Protein AF-A0A239I8X4-F1 (afdb_monomer_lite)

Foldseek 3Di:
DDDDDDDDDDDDAPDDAPDADPFKDKDKDFAQAQLQLLQQQCFDPLNVVQQQLQFDAAPDDDDLTLAAQDWGWTFGQQVHDTWIWIWGFNHDDRSFWTWIWIATPQRKIKIWIWGWDDDPRGIMIMTMMAIDHGCLVDPCVVVRRVVNNVSNNSSNVSNNVDDSVDHPPRLPPPPDQPDFDFFDQQPPPRDTHGQLFKWWQFKFKDFDPDLPLVVAAFLVRQLVRQVRRDVDLVLLQAWQEEEEEAFQLDGAQFSRVVSCVVSNHDHSFYEYEPNFFLQRVQQRVQVVSVCSNVSNTFKYKYKYWHQQLNSVVCVVVVHDRPHDYDDPPRHGRYYDDDDDDQADPQCVQFVVRDLVFLLQQLLQLVCLVVVHDLVRSLVVQVVLLVLLLVLLLPAPLWPASDDDPPDQQFDFKPPGTLLQAFAQNTTMMMMIMMGGSNSCVVSVRDLLLIKGWQEKEKAFADSHCQFFQGSLEDLGLLLRLCVSCVSQVHQLVQADAAAQARRGSSSQNRNCVSNVHDSPDDHRNQSYRSTRNDSRSCPQSSRVNSVSVVQSVVQSHKYKYKTTTRNSTIIMITIMHSDRGPDGYHYYYSHLVGDGQTAAEDEADDDFAWSGKMWGADPVNHTDWIWTWGADQQRYIYTHIHHCVVVPVDPSHDPDDHHGGDDQQWDWDDDFQEIEIEREDVVLLSAAWQSQLVVLLSNQVSLQPDPRHAEYEYAYPDQHRYQYHRVVRVVVVTANADPPQGHSNALNPHHLHAYEYQGGAEQEQNSLSVRLSGPAYFYEQAHWHARLQVVVVGFSPSCLLVSLCVQFDPVVSCCRRVVRGIDGPNVCVVRVSHVYYDHHPCSVVVRVVVRVVSSPDDRLQNSLVVVLVVCVVVDDPVCSVVVNCVSVVVQVPDPPDDPPPD

Organism: NCBI:txid52697

Secondary structure (DSSP, 8-state):
----PPPP-----SS--S---SEEEEEEEEESS-HHHHHHHHH-TTTHHHH-TTB---SSPPPS---TT-EEEEEEEETTEEEEEEEEEEEEETTTEEEEEEE-GGG-EEEEEEEEEEETTEEEEEEEEEEESGGGGTTTHHHHHHHHHHHHHHHHHHHHH---SSPPPPPPP-PPPP-PPPPEEPTTT--EE-TT-EEEEEEEEEE-----GGG--HHHHHHHHHHHH-S-HHHHHT-SEEEEE--SSS--S-HHHHHHHHTT---SEEEEE-SS-TTHHHHHHHHHHHHHHTTS-SEEEEEEEEEHHHHHHHHHTTPPP-PPP--TT---SEEES----S--HHHHHHTTTSHHHHHHHHHHHHHHHHT--HHHHHHHHHHHHHHHHHHHHH-TT-SSSS--TTS---EEETTEEGGGS-----EEEEEEEEEEHHHHHHTT--GGG-EEEEEEEEEE--SSGGGBS-TT--HHHHHHHHHHHHHHT--GGG--EEE---SSHHHHHHHHHHHT--TTS---SS-IIIII---GGGHHHHHHHHHHHHHHHSTT-EEEEEEEETTTTEEEEEEEESSPPSS---EEE-STT----B--EE-S-S--EEEEEEEEE-TTS-EEEEEEEEE-TTSPEEEEEE-SHHHHHS----SSPPPPPPPPSEEEEEETTEEEEEE--GGGTT-B-HHHHHHHHHHHHHHHH-TT--EEEEEESSS-SB--B-HHHHTTT---EETTTEETTTTTS--SS-EEEEE-SEEETHHHHHHHTSSEEEEETT-EEE-GGGGGT---TTTHHHHHHHHS-HHHHHHHHHH---EEHHHHHHTTS-SEEESTT-HHHHHHHHHHHHHTS-HHHHHHHHHHHHHGGG--HHHHHHHHHHHHHHHHTSTT--TT--

Structure (mmCIF, N/CA/C/O backbone):
data_AF-A0A239I8X4-F1
#
_entry.id   AF-A0A239I8X4-F1
#
loop_
_atom_site.group_PDB
_atom_site.id
_atom_site.type_symbol
_atom_site.label_atom_id
_atom_site.label_alt_id
_atom_site.label_comp_id
_atom_site.label_asym_id
_atom_site.label_entity_id
_atom_site.label_seq_id
_atom_site.pdbx_PDB_ins_code
_atom_site.Cartn_x
_atom_site.Cartn_y
_atom_site.Cartn_z
_atom_site.occupancy
_atom_site.B_iso_or_equiv
_atom_site.auth_seq_id
_atom_site.auth_comp_id
_atom_site.auth_asym_id
_atom_site.auth_atom_id
_atom_site.pdbx_PDB_model_num
ATOM 1 N N . MET A 1 1 ? 47.712 35.169 33.754 1.00 36.88 1 MET A N 1
ATOM 2 C CA . MET A 1 1 ? 46.282 35.274 34.117 1.00 36.88 1 MET A CA 1
ATOM 3 C C . MET A 1 1 ? 45.672 33.875 34.007 1.00 36.88 1 MET A C 1
ATOM 5 O O . MET A 1 1 ? 45.453 33.398 32.904 1.00 36.88 1 MET A O 1
ATOM 9 N N . ARG A 1 2 ? 45.576 33.139 35.128 1.00 31.39 2 ARG A N 1
ATOM 10 C CA . ARG A 1 2 ? 45.087 31.746 35.162 1.00 31.39 2 ARG A CA 1
ATOM 11 C C . ARG A 1 2 ? 43.559 31.742 35.037 1.00 31.39 2 ARG A C 1
ATOM 13 O O . ARG A 1 2 ? 42.885 32.312 35.891 1.00 31.39 2 ARG A O 1
ATOM 20 N N . LEU A 1 3 ? 43.032 31.095 33.998 1.00 34.75 3 LEU A N 1
ATOM 21 C CA . LEU A 1 3 ? 41.609 30.775 33.864 1.00 34.75 3 LEU A CA 1
ATOM 22 C C . LEU A 1 3 ? 41.190 29.867 35.029 1.00 34.75 3 LEU A C 1
ATOM 24 O O . LEU A 1 3 ? 41.725 28.772 35.207 1.00 34.75 3 LEU A O 1
ATOM 28 N N . ARG A 1 4 ? 40.259 30.359 35.852 1.00 32.59 4 ARG A N 1
ATOM 29 C CA . ARG A 1 4 ? 39.633 29.612 36.947 1.00 32.59 4 ARG A CA 1
ATOM 30 C C . ARG A 1 4 ? 38.915 28.389 36.366 1.00 32.59 4 ARG A C 1
ATOM 32 O O . ARG A 1 4 ? 37.924 28.543 35.658 1.00 32.59 4 ARG A O 1
ATOM 39 N N . ARG A 1 5 ? 39.384 27.181 36.701 1.00 35.56 5 ARG A N 1
ATOM 40 C CA . ARG A 1 5 ? 38.568 25.962 36.607 1.00 35.56 5 ARG A CA 1
ATOM 41 C C . ARG A 1 5 ? 37.337 26.172 37.494 1.00 35.56 5 ARG A C 1
ATOM 43 O O . ARG A 1 5 ? 37.489 26.374 38.697 1.00 35.56 5 ARG A O 1
ATOM 50 N N . ARG A 1 6 ? 36.134 26.161 36.910 1.00 31.39 6 ARG A N 1
ATOM 51 C CA . ARG A 1 6 ? 34.896 25.979 37.680 1.00 31.39 6 ARG A CA 1
ATOM 52 C C . ARG A 1 6 ? 34.998 24.618 38.372 1.00 31.39 6 ARG A C 1
ATOM 54 O O . ARG A 1 6 ? 35.249 23.618 37.705 1.00 31.39 6 ARG A O 1
ATOM 61 N N . ALA A 1 7 ? 34.872 24.615 39.696 1.00 34.22 7 ALA A N 1
ATOM 62 C CA . ALA A 1 7 ? 34.811 23.401 40.493 1.00 34.22 7 ALA A CA 1
ATOM 63 C C . ALA A 1 7 ? 33.602 22.567 40.048 1.00 34.22 7 ALA A C 1
ATOM 65 O O . ALA A 1 7 ? 32.478 23.069 40.015 1.00 34.22 7 ALA A O 1
ATOM 66 N N . VAL A 1 8 ? 33.855 21.313 39.679 1.00 35.38 8 VAL A N 1
ATOM 67 C CA . VAL A 1 8 ? 32.827 20.273 39.608 1.00 35.38 8 VAL A CA 1
ATOM 68 C C . VAL A 1 8 ? 32.351 20.054 41.049 1.00 35.38 8 VAL A C 1
ATOM 70 O O . VAL A 1 8 ? 33.210 19.901 41.918 1.00 35.38 8 VAL A O 1
ATOM 73 N N . PRO A 1 9 ? 31.043 20.075 41.354 1.00 38.00 9 PRO A N 1
ATOM 74 C CA . PRO A 1 9 ? 30.581 19.698 42.681 1.00 38.00 9 PRO A CA 1
ATOM 75 C C . PRO A 1 9 ? 30.923 18.221 42.911 1.00 38.00 9 PRO A C 1
ATOM 77 O O . PRO A 1 9 ? 30.371 17.341 42.252 1.00 38.00 9 PRO A O 1
ATOM 80 N N . GLU A 1 10 ? 31.861 17.948 43.819 1.00 48.16 10 GLU A N 1
ATOM 81 C CA . GLU A 1 10 ? 32.067 16.614 44.374 1.00 48.16 10 GLU A CA 1
ATOM 82 C C . GLU A 1 10 ? 30.883 16.291 45.285 1.00 48.16 10 GLU A C 1
ATOM 84 O O . GLU A 1 10 ? 30.788 16.740 46.426 1.00 48.16 10 GLU A O 1
ATOM 89 N N . THR A 1 11 ? 29.936 15.516 44.773 1.00 48.41 11 THR A N 1
ATOM 90 C CA . THR A 1 11 ? 29.044 14.724 45.619 1.00 48.41 11 THR A CA 1
ATOM 91 C C . THR A 1 11 ? 28.791 13.398 44.896 1.00 48.41 11 THR A C 1
ATOM 93 O O . THR A 1 11 ? 28.206 13.410 43.810 1.00 48.41 11 THR A O 1
ATOM 96 N N . PRO A 1 12 ? 29.286 12.253 45.405 1.00 47.28 12 PRO A N 1
ATOM 97 C CA . PRO A 1 12 ? 29.032 10.954 44.781 1.00 47.28 12 PRO A CA 1
ATOM 98 C C . PRO A 1 12 ? 27.548 10.556 44.950 1.00 47.28 12 PRO A C 1
ATOM 100 O O . PRO A 1 12 ? 26.948 10.907 45.967 1.00 47.28 12 PRO A O 1
ATOM 103 N N . PRO A 1 13 ? 26.922 9.820 44.007 1.00 51.38 13 PRO A N 1
ATOM 104 C CA . PRO A 1 13 ? 25.632 9.184 44.260 1.00 51.38 13 PRO A CA 1
ATOM 105 C C . PRO A 1 13 ? 25.791 8.017 45.233 1.00 51.38 13 PRO A C 1
ATOM 107 O O . PRO A 1 13 ? 26.811 7.334 45.239 1.00 51.38 13 PRO A O 1
ATOM 110 N N . ALA A 1 14 ? 24.744 7.749 46.012 1.00 60.62 14 ALA A N 1
ATOM 111 C CA . ALA A 1 14 ? 24.716 6.654 46.982 1.00 60.62 14 ALA A CA 1
ATOM 112 C C . ALA A 1 14 ? 24.390 5.272 46.373 1.00 60.62 14 ALA A C 1
ATOM 114 O O . ALA A 1 14 ? 24.113 4.343 47.127 1.00 60.62 14 ALA A O 1
ATOM 115 N N . VAL A 1 15 ? 24.357 5.136 45.041 1.00 72.44 15 VAL A N 1
ATOM 116 C CA . VAL A 1 15 ? 24.076 3.859 44.369 1.00 72.44 15 VAL A CA 1
ATOM 117 C C . VAL A 1 15 ? 25.017 3.700 43.176 1.00 72.44 15 VAL A C 1
ATOM 119 O O . VAL A 1 15 ? 24.949 4.475 42.222 1.00 72.44 15 VAL A O 1
ATOM 122 N N . GLU A 1 16 ? 25.929 2.735 43.263 1.00 76.00 16 GLU A N 1
ATOM 123 C CA . GLU A 1 16 ? 26.866 2.413 42.184 1.00 76.00 16 GLU A CA 1
ATOM 124 C C . GLU A 1 16 ? 26.183 1.582 41.085 1.00 76.00 16 GLU A C 1
ATOM 126 O O . GLU A 1 16 ? 25.252 0.828 41.382 1.00 76.00 16 GLU A O 1
ATOM 131 N N . PRO A 1 17 ? 26.614 1.711 39.815 1.00 75.31 17 PRO A N 1
ATOM 132 C CA . PRO A 1 17 ? 26.112 0.868 38.736 1.00 75.31 17 PRO A CA 1
ATOM 133 C C . PRO A 1 17 ? 26.468 -0.611 38.973 1.00 75.31 17 PRO A C 1
ATOM 135 O O . PRO A 1 17 ? 27.510 -0.902 39.565 1.00 75.31 17 PRO A O 1
ATOM 138 N N . PRO A 1 18 ? 25.655 -1.552 38.462 1.00 75.06 18 PRO A N 1
ATOM 139 C CA . PRO A 1 18 ? 25.815 -2.983 38.726 1.00 75.06 18 PRO A CA 1
ATOM 140 C C . PRO A 1 18 ? 27.095 -3.568 38.111 1.00 75.06 18 PRO A C 1
ATOM 142 O O . PRO A 1 18 ? 27.622 -4.559 38.612 1.00 75.06 18 PRO A O 1
ATOM 145 N N . ARG A 1 19 ? 27.623 -2.945 37.049 1.00 82.75 19 ARG A N 1
ATOM 146 C CA . ARG A 1 19 ? 28.919 -3.274 36.441 1.00 82.75 19 ARG A CA 1
ATOM 147 C C . ARG A 1 19 ? 29.526 -2.068 35.723 1.00 82.75 19 ARG A C 1
ATOM 149 O O . ARG A 1 19 ? 28.829 -1.111 35.386 1.00 82.75 19 ARG A O 1
ATOM 156 N N . ARG A 1 20 ? 30.833 -2.123 35.449 1.00 81.06 20 ARG A N 1
ATOM 157 C CA . ARG A 1 20 ? 31.542 -1.158 34.591 1.00 81.06 20 ARG A CA 1
ATOM 158 C C . ARG A 1 20 ? 31.850 -1.802 33.246 1.00 81.06 20 ARG A C 1
ATOM 160 O O . ARG A 1 20 ? 32.462 -2.860 33.218 1.00 81.06 20 ARG A O 1
ATOM 167 N N . LEU A 1 21 ? 31.458 -1.126 32.174 1.00 83.44 21 LEU A N 1
ATOM 168 C CA . LEU A 1 21 ? 31.696 -1.549 30.794 1.00 83.44 21 LEU A CA 1
ATOM 169 C C . LEU A 1 21 ? 33.053 -1.050 30.278 1.00 83.44 21 LEU A C 1
ATOM 171 O O . LEU A 1 21 ? 33.570 -0.046 30.775 1.00 83.44 21 LEU A O 1
ATOM 175 N N . GLY A 1 22 ? 33.606 -1.714 29.259 1.00 79.94 22 GLY A N 1
ATOM 176 C CA . GLY A 1 22 ? 34.962 -1.501 28.738 1.00 79.94 22 GLY A CA 1
ATOM 177 C C . GLY A 1 22 ? 35.289 -0.076 28.268 1.00 79.94 22 GLY A C 1
ATOM 178 O O . GLY A 1 22 ? 36.440 0.362 28.360 1.00 79.94 22 GLY A O 1
ATOM 179 N N . ARG A 1 23 ? 34.295 0.694 27.803 1.00 84.81 23 ARG A N 1
ATOM 180 C CA . ARG A 1 23 ? 34.439 2.113 27.414 1.00 84.81 23 ARG A CA 1
ATOM 181 C C . ARG A 1 23 ? 33.514 3.009 28.244 1.00 84.81 23 ARG A C 1
ATOM 183 O O . ARG A 1 23 ? 32.501 3.469 27.716 1.00 84.81 23 ARG A O 1
ATOM 190 N N . PRO A 1 24 ? 33.826 3.258 29.526 1.00 89.31 24 PRO A N 1
ATOM 191 C CA . PRO A 1 24 ? 32.886 3.905 30.421 1.00 89.31 24 PRO A CA 1
ATOM 192 C C . PRO A 1 24 ? 32.775 5.412 30.160 1.00 89.31 24 PRO A C 1
ATOM 194 O O . PRO A 1 24 ? 33.752 6.075 29.803 1.00 89.31 24 PRO A O 1
ATOM 197 N N . TRP A 1 25 ? 31.598 5.967 30.423 1.00 87.94 25 TRP A N 1
ATOM 198 C CA . TRP A 1 25 ? 31.351 7.402 30.518 1.00 87.94 25 TRP A CA 1
ATOM 199 C C . TRP A 1 25 ? 30.563 7.720 31.787 1.00 87.94 25 TRP A C 1
ATOM 201 O O . TRP A 1 25 ? 29.798 6.903 32.298 1.00 87.94 25 TRP A O 1
ATOM 211 N N . THR A 1 26 ? 30.734 8.949 32.262 1.00 90.38 26 THR A N 1
ATOM 212 C CA . THR A 1 26 ? 29.982 9.507 33.383 1.00 90.38 26 THR A CA 1
ATOM 213 C C . THR A 1 26 ? 29.632 10.947 33.048 1.00 90.38 26 THR A C 1
ATOM 215 O O . THR A 1 26 ? 30.512 11.755 32.749 1.00 90.38 26 THR A O 1
ATOM 218 N N . LEU A 1 27 ? 28.346 11.270 33.108 1.00 91.69 27 LEU A N 1
ATOM 219 C CA . LEU A 1 27 ? 27.800 12.600 32.869 1.00 91.69 27 LEU A CA 1
ATOM 220 C C . LEU A 1 27 ? 26.839 12.958 34.004 1.00 91.69 27 LEU A C 1
ATOM 222 O O . LEU A 1 27 ? 26.194 12.079 34.574 1.00 91.69 27 LEU A O 1
ATOM 226 N N . SER A 1 28 ? 26.714 14.240 34.336 1.00 91.62 28 SER A N 1
ATOM 227 C CA . SER A 1 28 ? 25.738 14.691 35.328 1.00 91.62 28 SER A CA 1
ATOM 228 C C . SER A 1 28 ? 25.203 16.086 35.030 1.00 91.62 28 SER A C 1
ATOM 230 O O . SER A 1 28 ? 25.853 16.893 34.365 1.00 91.62 28 SER A O 1
ATOM 232 N N . THR A 1 29 ? 23.998 16.360 35.523 1.00 91.69 29 THR A N 1
ATOM 233 C CA . THR A 1 29 ? 23.361 17.680 35.494 1.00 91.69 29 THR A CA 1
ATOM 234 C C . THR A 1 29 ? 22.507 17.885 36.744 1.00 91.69 29 THR A C 1
ATOM 236 O O . THR A 1 29 ? 22.159 16.922 37.428 1.00 91.69 29 THR A O 1
ATOM 239 N N . SER A 1 30 ? 22.148 19.132 37.039 1.00 89.94 30 SER A N 1
ATOM 240 C CA . SER A 1 30 ? 21.204 19.465 38.110 1.00 89.94 30 SER A CA 1
ATOM 241 C C . SER A 1 30 ? 19.855 19.837 37.508 1.00 89.94 30 SER A C 1
ATOM 243 O O . SER A 1 30 ? 19.788 20.678 36.614 1.00 89.94 30 SER A O 1
ATOM 245 N N . VAL A 1 31 ? 18.785 19.240 38.026 1.00 90.12 31 VAL A N 1
ATOM 246 C CA . VAL A 1 31 ? 17.402 19.477 37.602 1.00 90.12 31 VAL A CA 1
ATOM 247 C C . VAL A 1 31 ? 16.628 20.066 38.777 1.00 90.12 31 VAL A C 1
ATOM 249 O O . VAL A 1 31 ? 16.666 19.521 39.879 1.00 90.12 31 VAL A O 1
ATOM 252 N N . ALA A 1 32 ? 15.917 21.173 38.566 1.00 90.25 32 ALA A N 1
ATOM 253 C CA . ALA A 1 32 ? 15.154 21.868 39.606 1.00 90.25 32 ALA A CA 1
ATOM 254 C C . ALA A 1 32 ? 13.804 21.177 39.907 1.00 90.25 32 ALA A C 1
ATOM 256 O O . ALA A 1 32 ? 12.749 21.801 39.845 1.00 90.25 32 ALA A O 1
ATOM 257 N N . ALA A 1 33 ? 13.828 19.874 40.209 1.00 88.25 33 ALA A N 1
ATOM 258 C CA . ALA A 1 33 ? 12.648 19.086 40.559 1.00 88.25 33 ALA A CA 1
ATOM 259 C C . ALA A 1 33 ? 12.977 17.989 41.600 1.00 88.25 33 ALA A C 1
ATOM 261 O O . ALA A 1 33 ? 14.142 17.588 41.715 1.00 88.25 33 ALA A O 1
ATOM 262 N N . PRO A 1 34 ? 11.980 17.496 42.366 1.00 89.38 34 PRO A N 1
ATOM 263 C CA . PRO A 1 34 ? 12.153 16.363 43.281 1.00 89.38 34 PRO A CA 1
ATOM 264 C C . PRO A 1 34 ? 12.555 15.072 42.555 1.00 89.38 34 PRO A C 1
ATOM 266 O O . PRO A 1 34 ? 12.131 14.833 41.418 1.00 89.38 34 PRO A O 1
ATOM 269 N N . ALA A 1 35 ? 13.336 14.223 43.224 1.00 87.50 35 ALA A N 1
ATOM 270 C CA . ALA A 1 35 ? 13.881 13.000 42.639 1.00 87.50 35 ALA A CA 1
ATOM 271 C C . ALA A 1 35 ? 12.785 12.010 42.216 1.00 87.50 35 ALA A C 1
ATOM 273 O O . ALA A 1 35 ? 12.931 11.334 41.204 1.00 87.50 35 ALA A O 1
ATOM 274 N N . GLU A 1 36 ? 11.654 11.977 42.919 1.00 86.50 36 GLU A N 1
ATOM 275 C CA . GLU A 1 36 ? 10.501 11.132 42.606 1.00 86.50 36 GLU A CA 1
ATOM 276 C C . GLU A 1 36 ? 9.893 11.492 41.244 1.00 86.50 36 GLU A C 1
ATOM 278 O O . GLU A 1 36 ? 9.610 10.607 40.436 1.00 86.50 36 GLU A O 1
ATOM 283 N N . ARG A 1 37 ? 9.738 12.795 40.958 1.00 86.00 37 ARG A N 1
ATOM 284 C CA . ARG A 1 37 ? 9.177 13.262 39.677 1.00 86.00 37 ARG A CA 1
ATOM 285 C C . ARG A 1 37 ? 10.117 12.973 38.525 1.00 86.00 37 ARG A C 1
ATOM 287 O O . ARG A 1 37 ? 9.683 12.509 37.477 1.00 86.00 37 ARG A O 1
ATOM 294 N N . ILE A 1 38 ? 11.404 13.232 38.738 1.00 88.38 38 ILE A N 1
ATOM 295 C CA . ILE A 1 38 ? 12.432 12.963 37.737 1.00 88.38 38 ILE A CA 1
ATOM 296 C C . ILE A 1 38 ? 12.502 11.460 37.473 1.00 88.38 38 ILE A C 1
ATOM 298 O O . ILE A 1 38 ? 12.502 11.048 36.322 1.00 88.38 38 ILE A O 1
ATOM 302 N N . HIS A 1 39 ? 12.472 10.625 38.511 1.00 89.56 39 HIS A N 1
ATOM 303 C CA . HIS A 1 39 ? 12.453 9.175 38.354 1.00 89.56 39 HIS A CA 1
ATOM 304 C C . HIS A 1 39 ? 11.240 8.695 37.550 1.00 89.56 39 HIS A C 1
ATOM 306 O O . HIS A 1 39 ? 11.409 7.923 36.610 1.00 89.56 39 HIS A O 1
ATOM 312 N N . ALA A 1 40 ? 10.030 9.164 37.873 1.00 84.38 40 ALA A N 1
ATOM 313 C CA . ALA A 1 40 ? 8.817 8.814 37.132 1.00 84.38 40 ALA A CA 1
ATOM 314 C C . ALA A 1 40 ? 8.900 9.241 35.656 1.00 84.38 40 ALA A C 1
ATOM 316 O O . ALA A 1 40 ? 8.570 8.462 34.770 1.00 84.38 40 ALA A O 1
ATOM 317 N N . PHE A 1 41 ? 9.413 10.441 35.383 1.00 86.19 41 PHE A N 1
ATOM 318 C CA . PHE A 1 41 ? 9.609 10.955 34.027 1.00 86.19 41 PHE A CA 1
ATOM 319 C C . PHE A 1 41 ? 10.670 10.175 33.229 1.00 86.19 41 PHE A C 1
ATOM 321 O O . PHE A 1 41 ? 10.504 9.919 32.041 1.00 86.19 41 PHE A O 1
ATOM 328 N N . LEU A 1 42 ? 11.767 9.770 33.869 1.00 86.94 42 LEU A N 1
ATOM 329 C CA . LEU A 1 42 ? 12.848 9.028 33.215 1.00 86.94 42 LEU A CA 1
ATOM 330 C C . LEU A 1 42 ? 12.501 7.559 32.957 1.00 86.94 42 LEU A C 1
ATOM 332 O O . LEU A 1 42 ? 13.067 6.954 32.050 1.00 86.94 42 LEU A O 1
ATOM 336 N N . THR A 1 43 ? 11.610 6.988 33.769 1.00 85.00 43 THR A N 1
ATOM 337 C CA . THR A 1 43 ? 11.214 5.574 33.690 1.00 85.00 43 THR A CA 1
ATOM 338 C C . THR A 1 43 ? 9.892 5.342 32.963 1.00 85.00 43 THR A C 1
ATOM 340 O O . THR A 1 43 ? 9.535 4.193 32.709 1.00 85.00 43 THR A O 1
ATOM 343 N N . ASN A 1 44 ? 9.180 6.409 32.595 1.00 82.00 44 ASN A N 1
ATOM 344 C CA . ASN A 1 44 ? 7.984 6.331 31.770 1.00 82.00 44 ASN A CA 1
ATOM 345 C C . ASN A 1 44 ? 8.379 6.240 30.287 1.00 82.00 44 ASN A C 1
ATOM 347 O O . ASN A 1 44 ? 9.043 7.118 29.731 1.00 82.00 44 ASN A O 1
ATOM 351 N N . SER A 1 45 ? 7.958 5.156 29.638 1.00 80.25 45 SER A N 1
ATOM 352 C CA . SER A 1 45 ? 8.250 4.888 28.232 1.00 80.25 45 SER A CA 1
ATOM 353 C C . SER A 1 45 ? 7.631 5.921 27.284 1.00 80.25 45 SER A C 1
ATOM 355 O O . SER A 1 45 ? 8.210 6.176 26.227 1.00 80.25 45 SER A O 1
ATOM 357 N N . ALA A 1 46 ? 6.532 6.573 27.681 1.00 72.94 46 ALA A N 1
ATOM 358 C CA . ALA A 1 46 ? 5.887 7.640 26.918 1.00 72.94 46 ALA A CA 1
ATOM 359 C C . ALA A 1 46 ? 6.716 8.936 26.875 1.00 72.94 46 ALA A C 1
ATOM 361 O O . ALA A 1 46 ? 6.694 9.636 25.870 1.00 72.94 46 ALA A O 1
ATOM 362 N N . THR A 1 47 ? 7.482 9.239 27.928 1.00 79.31 47 THR A N 1
ATOM 363 C CA . THR A 1 47 ? 8.298 10.468 28.030 1.00 79.31 47 THR A CA 1
ATOM 364 C C . THR A 1 47 ? 9.769 10.238 27.690 1.00 79.31 47 THR A C 1
ATOM 366 O O . THR A 1 47 ? 10.579 11.165 27.695 1.00 79.31 47 THR A O 1
ATOM 369 N N . MET A 1 48 ? 10.160 8.999 27.374 1.00 83.06 48 MET A N 1
ATOM 370 C CA . MET A 1 48 ? 11.558 8.666 27.098 1.00 83.06 48 MET A CA 1
ATOM 371 C C . MET A 1 48 ? 12.088 9.389 25.850 1.00 83.06 48 MET A C 1
ATOM 373 O O . MET A 1 48 ? 13.238 9.819 25.842 1.00 83.06 48 MET A O 1
ATOM 377 N N . ALA A 1 49 ? 11.244 9.599 24.833 1.00 81.12 49 ALA A N 1
ATOM 378 C CA . ALA A 1 49 ? 11.586 10.349 23.621 1.00 81.12 49 ALA A CA 1
ATOM 379 C C . ALA A 1 49 ? 11.888 11.839 23.881 1.00 81.12 49 ALA A C 1
ATOM 381 O O . ALA A 1 49 ? 12.679 12.448 23.152 1.00 81.12 49 ALA A O 1
ATOM 382 N N . ASP A 1 50 ? 11.291 12.415 24.928 1.00 79.50 50 ASP A N 1
ATOM 383 C CA . ASP A 1 50 ? 11.379 13.847 25.222 1.00 79.50 50 ASP A CA 1
ATOM 384 C C . ASP A 1 50 ? 12.789 14.239 25.670 1.00 79.50 50 ASP A C 1
ATOM 386 O O . ASP A 1 50 ? 13.315 15.293 25.295 1.00 79.50 50 ASP A O 1
ATOM 390 N N . TRP A 1 51 ? 13.443 13.362 26.436 1.00 87.25 51 TRP A N 1
ATOM 391 C CA . TRP A 1 51 ? 14.766 13.630 26.993 1.00 87.25 51 TRP A CA 1
ATOM 392 C C . TRP A 1 51 ? 15.871 12.771 26.376 1.00 87.25 51 TRP A C 1
ATOM 394 O O . TRP A 1 51 ? 16.964 13.289 26.161 1.00 87.25 51 TRP A O 1
ATOM 404 N N . LEU A 1 52 ? 15.621 11.500 26.047 1.00 90.31 52 LEU A N 1
ATOM 405 C CA . LEU A 1 52 ? 16.654 10.581 25.569 1.00 90.31 52 LEU A CA 1
ATOM 406 C C . LEU A 1 52 ? 16.846 10.718 24.052 1.00 90.31 52 LEU A C 1
ATOM 408 O O . LEU A 1 52 ? 16.176 10.064 23.259 1.00 90.31 52 LEU A O 1
ATOM 412 N N . VAL A 1 53 ? 17.830 11.518 23.636 1.00 90.06 53 VAL A N 1
ATOM 413 C CA . VAL A 1 53 ? 18.162 11.800 22.218 1.00 90.06 53 VAL A CA 1
ATOM 414 C C . VAL A 1 53 ? 18.454 10.536 21.407 1.00 90.06 53 VAL A C 1
ATOM 416 O O . VAL A 1 53 ? 18.246 10.493 20.194 1.00 90.06 53 VAL A O 1
ATOM 419 N N . LEU A 1 54 ? 18.954 9.508 22.088 1.00 90.25 54 LEU A N 1
ATOM 420 C CA . LEU A 1 54 ? 19.255 8.210 21.510 1.00 90.25 54 LEU A CA 1
ATOM 421 C C . LEU A 1 54 ? 18.001 7.453 21.058 1.00 90.25 54 LEU A C 1
ATOM 423 O O . LEU A 1 54 ? 18.120 6.604 20.182 1.00 90.25 54 LEU A O 1
ATOM 427 N N . HIS A 1 55 ? 16.817 7.750 21.594 1.00 90.44 55 HIS A N 1
ATOM 428 C CA . HIS A 1 55 ? 15.586 7.059 21.229 1.00 90.44 55 HIS A CA 1
ATOM 429 C C . HIS A 1 55 ? 15.182 7.322 19.765 1.00 90.44 55 HIS A C 1
ATOM 431 O O . HIS A 1 55 ? 15.144 8.462 19.300 1.00 90.44 55 HIS A O 1
ATOM 437 N N . ALA A 1 56 ? 14.864 6.252 19.035 1.00 85.56 56 ALA A N 1
ATOM 438 C CA . ALA A 1 56 ? 14.439 6.269 17.633 1.00 85.56 56 ALA A CA 1
ATOM 439 C C . ALA A 1 56 ? 13.115 5.515 17.398 1.00 85.56 56 ALA A C 1
ATOM 441 O O . ALA A 1 56 ? 12.798 5.174 16.259 1.00 85.56 56 ALA A O 1
ATOM 442 N N . GLY A 1 57 ? 12.357 5.240 18.462 1.00 80.25 57 GLY A N 1
ATOM 443 C CA . GLY A 1 57 ? 11.067 4.553 18.417 1.00 80.25 57 GLY A CA 1
ATOM 444 C C . GLY A 1 57 ? 11.080 3.157 19.040 1.00 80.25 57 GLY A C 1
ATOM 445 O O . GLY A 1 57 ? 12.100 2.671 19.541 1.00 80.25 57 GLY A O 1
ATOM 446 N N . TRP A 1 58 ? 9.921 2.508 18.997 1.00 81.75 58 TRP A N 1
ATOM 447 C CA . TRP A 1 58 ? 9.707 1.162 19.517 1.00 81.75 58 TRP A CA 1
ATOM 448 C C . TRP A 1 58 ? 9.480 0.182 18.355 1.00 81.75 58 TRP A C 1
ATOM 450 O O . TRP A 1 58 ? 8.716 0.494 17.442 1.00 81.75 58 TRP A O 1
ATOM 460 N N . PRO A 1 59 ? 10.175 -0.968 18.313 1.00 63.12 59 PRO A N 1
ATOM 461 C CA . PRO A 1 59 ? 9.939 -1.988 17.292 1.00 63.12 59 PRO A CA 1
ATOM 462 C C . PRO A 1 59 ? 8.647 -2.792 17.543 1.00 63.12 59 PRO A C 1
ATOM 464 O O . PRO A 1 59 ? 8.094 -3.344 16.596 1.00 63.12 59 PRO A O 1
ATOM 467 N N . VAL A 1 60 ? 8.184 -2.838 18.797 1.00 71.19 60 VAL A N 1
ATOM 468 C CA . VAL A 1 60 ? 6.925 -3.429 19.295 1.00 71.19 60 VAL A CA 1
ATOM 469 C C . VAL A 1 60 ? 6.344 -2.499 20.373 1.00 71.19 60 VAL A C 1
ATOM 471 O O . VAL A 1 60 ? 6.799 -1.363 20.480 1.00 71.19 60 VAL A O 1
ATOM 474 N N . ASP A 1 61 ? 5.386 -2.947 21.187 1.00 65.00 61 ASP A N 1
ATOM 475 C CA . ASP A 1 61 ? 4.860 -2.139 22.293 1.00 65.00 61 ASP A CA 1
ATOM 476 C C . ASP A 1 61 ? 5.958 -1.733 23.301 1.00 65.00 61 ASP A C 1
ATOM 478 O O . ASP A 1 61 ? 6.844 -2.538 23.622 1.00 65.00 61 ASP A O 1
ATOM 482 N N . PRO A 1 62 ? 5.926 -0.493 23.825 1.00 75.50 62 PRO A N 1
ATOM 483 C CA . PRO A 1 62 ? 6.837 -0.063 24.878 1.00 75.50 62 PRO A CA 1
ATOM 484 C C . PRO A 1 62 ? 6.625 -0.867 26.172 1.00 75.50 62 PRO A C 1
ATOM 486 O O . PRO A 1 62 ? 5.525 -1.362 26.429 1.00 75.50 62 PRO A O 1
ATOM 489 N N . PRO A 1 63 ? 7.637 -0.958 27.055 1.00 77.75 63 PRO A N 1
ATOM 490 C CA . PRO A 1 63 ? 7.444 -1.579 28.358 1.00 77.75 63 PRO A CA 1
ATOM 491 C C . PRO A 1 63 ? 6.411 -0.787 29.173 1.00 77.75 63 PRO A C 1
ATOM 493 O O . PRO A 1 63 ? 6.498 0.440 29.282 1.00 77.75 63 PRO A O 1
ATOM 496 N N . GLY A 1 64 ? 5.454 -1.502 29.774 1.00 63.97 64 GLY A N 1
ATOM 497 C CA . GLY A 1 64 ? 4.445 -0.910 30.660 1.00 63.97 64 GLY A CA 1
ATOM 498 C C . GLY A 1 64 ? 5.031 -0.371 31.972 1.00 63.97 64 GLY A C 1
ATOM 499 O O . GLY A 1 64 ? 4.496 0.578 32.540 1.00 63.97 64 GLY A O 1
ATOM 500 N N . SER A 1 65 ? 6.152 -0.937 32.433 1.00 78.75 65 SER A N 1
ATOM 501 C CA . SER A 1 65 ? 6.957 -0.432 33.549 1.00 78.75 65 SER A CA 1
ATOM 502 C C . SER A 1 65 ? 8.425 -0.849 33.402 1.00 78.75 65 SER A C 1
ATOM 504 O O . SER A 1 65 ? 8.737 -1.886 32.814 1.00 78.75 65 SER A O 1
ATOM 506 N N . LEU A 1 66 ? 9.343 -0.067 33.978 1.00 80.94 66 LEU A N 1
ATOM 507 C CA . LEU A 1 66 ? 10.738 -0.476 34.160 1.00 80.94 66 LEU A CA 1
ATOM 508 C C . LEU A 1 66 ? 10.894 -1.087 35.553 1.00 80.94 66 LEU A C 1
ATOM 510 O O . LEU A 1 66 ? 11.184 -0.392 36.523 1.00 80.94 66 LEU A O 1
ATOM 514 N N . SER A 1 67 ? 10.647 -2.390 35.657 1.00 83.19 67 SER A N 1
ATOM 515 C CA . SER A 1 67 ? 10.872 -3.185 36.870 1.00 83.19 67 SER A CA 1
ATOM 516 C C . SER A 1 67 ? 12.042 -4.143 36.646 1.00 83.19 67 SER A C 1
ATOM 518 O O . SER A 1 67 ? 12.260 -4.582 35.521 1.00 83.19 67 SER A O 1
ATOM 520 N N . THR A 1 68 ? 12.807 -4.467 37.692 1.00 88.62 68 THR A N 1
ATOM 521 C CA . THR A 1 68 ? 13.962 -5.376 37.591 1.00 88.62 68 THR A CA 1
ATOM 522 C C . THR A 1 68 ? 13.587 -6.679 36.875 1.00 88.62 68 THR A C 1
ATOM 524 O O . THR A 1 68 ? 12.605 -7.323 37.237 1.00 88.62 68 THR A O 1
ATOM 527 N N . GLY A 1 69 ? 14.368 -7.063 35.864 1.00 80.25 69 GLY A N 1
ATOM 528 C CA . GLY A 1 69 ? 14.148 -8.258 35.046 1.00 80.25 69 GLY A CA 1
ATOM 529 C C . GLY A 1 69 ? 13.234 -8.062 33.832 1.00 80.25 69 GLY A C 1
ATOM 530 O O . GLY A 1 69 ? 13.181 -8.949 32.982 1.00 80.25 69 GLY A O 1
ATOM 531 N N . VAL A 1 70 ? 12.554 -6.915 33.695 1.00 85.12 70 VAL A N 1
ATOM 532 C CA . VAL A 1 70 ? 11.781 -6.598 32.484 1.00 85.12 70 VAL A CA 1
ATOM 533 C C . VAL A 1 70 ? 12.724 -6.496 31.290 1.00 85.12 70 VAL A C 1
ATOM 535 O O . VAL A 1 70 ? 13.751 -5.816 31.348 1.00 85.12 70 VAL A O 1
ATOM 538 N N . ARG A 1 71 ? 12.350 -7.164 30.198 1.00 90.44 71 ARG A N 1
ATOM 539 C CA . ARG A 1 71 ? 13.045 -7.106 28.913 1.00 90.44 71 ARG A CA 1
ATOM 540 C C . ARG A 1 71 ? 12.187 -6.382 27.892 1.00 90.44 71 ARG A C 1
ATOM 542 O O . ARG A 1 71 ? 10.981 -6.605 27.837 1.00 90.44 71 ARG A O 1
ATOM 549 N N . PHE A 1 72 ? 12.804 -5.537 27.081 1.00 89.06 72 PHE A N 1
ATOM 550 C CA . PHE A 1 72 ? 12.110 -4.815 26.020 1.00 89.06 72 PHE A CA 1
ATOM 551 C C . PHE A 1 72 ? 13.068 -4.459 24.887 1.00 89.06 72 PHE A C 1
ATOM 553 O O . PHE A 1 72 ? 14.270 -4.322 25.094 1.00 89.06 72 PHE A O 1
ATOM 560 N N . ALA A 1 73 ? 12.543 -4.291 23.678 1.00 88.69 73 ALA A N 1
ATOM 561 C CA . ALA A 1 73 ? 13.326 -3.837 22.536 1.00 88.69 73 ALA A CA 1
ATOM 562 C C . ALA A 1 73 ? 13.074 -2.347 22.293 1.00 88.69 73 ALA A C 1
ATOM 564 O O . ALA A 1 73 ? 11.950 -1.871 22.420 1.00 88.69 73 ALA A O 1
ATOM 565 N N . GLN A 1 74 ? 14.114 -1.605 21.933 1.00 90.81 74 GLN A N 1
ATOM 566 C CA . GLN A 1 74 ? 14.038 -0.181 21.621 1.00 90.81 74 GLN A CA 1
ATOM 567 C C . GLN A 1 74 ? 14.879 0.099 20.377 1.00 90.81 74 GLN A C 1
ATOM 569 O O . GLN A 1 74 ? 15.990 -0.413 20.254 1.00 90.81 74 GLN A O 1
ATOM 574 N N . ARG A 1 75 ? 14.395 0.947 19.465 1.00 92.00 75 ARG A N 1
ATOM 575 C CA . ARG A 1 75 ? 15.255 1.490 18.409 1.00 92.00 75 ARG A CA 1
ATOM 576 C C . ARG A 1 75 ? 16.071 2.639 18.990 1.00 92.00 75 ARG A C 1
ATOM 578 O O . ARG A 1 75 ? 15.510 3.583 19.547 1.00 92.00 75 ARG A O 1
ATOM 585 N N . VAL A 1 76 ? 17.389 2.556 18.863 1.00 88.31 76 VAL A N 1
ATOM 586 C CA . VAL A 1 76 ? 18.358 3.516 19.394 1.00 88.31 76 VAL A CA 1
ATOM 587 C C . VAL A 1 76 ? 19.299 3.978 18.284 1.00 88.31 76 VAL A C 1
ATOM 589 O O . VAL A 1 76 ? 19.730 3.181 17.460 1.00 88.31 76 VAL A O 1
ATOM 592 N N . LYS A 1 77 ? 19.641 5.268 18.244 1.00 83.75 77 LYS A N 1
ATOM 593 C CA . LYS A 1 77 ? 20.626 5.811 17.299 1.00 83.75 77 LYS A CA 1
ATOM 594 C C . LYS A 1 77 ? 22.043 5.504 17.778 1.00 83.75 77 LYS A C 1
ATOM 596 O O . LYS A 1 77 ? 22.540 6.170 18.682 1.00 83.75 77 LYS A O 1
ATOM 601 N N . LEU A 1 78 ? 22.727 4.564 17.131 1.00 80.12 78 LEU A N 1
ATOM 602 C CA . LEU A 1 78 ? 24.169 4.364 17.300 1.00 80.12 78 LEU A CA 1
ATOM 603 C C . LEU A 1 78 ? 24.894 4.983 16.107 1.00 80.12 78 LEU A C 1
ATOM 605 O O . LEU A 1 78 ? 24.611 4.647 14.960 1.00 80.12 78 LEU A O 1
ATOM 609 N N . MET A 1 79 ? 25.794 5.939 16.367 1.00 80.25 79 MET A N 1
ATOM 610 C CA . MET A 1 79 ? 26.486 6.703 15.315 1.00 80.25 79 MET A CA 1
ATOM 611 C C . MET A 1 79 ? 25.523 7.320 14.279 1.00 80.25 79 MET A C 1
ATOM 613 O O . MET A 1 79 ? 25.809 7.359 13.087 1.00 80.25 79 MET A O 1
ATOM 617 N N . GLY A 1 80 ? 24.350 7.777 14.730 1.00 69.44 80 GLY A N 1
ATOM 618 C CA . GLY A 1 80 ? 23.322 8.378 13.872 1.00 69.44 80 GLY A CA 1
ATOM 619 C C . GLY A 1 80 ? 22.433 7.387 13.113 1.00 69.44 80 GLY A C 1
ATOM 620 O O . GLY A 1 80 ? 21.434 7.814 12.542 1.00 69.44 80 GLY A O 1
ATOM 621 N N . THR A 1 81 ? 22.723 6.083 13.161 1.00 72.31 81 THR A N 1
ATOM 622 C CA . THR A 1 81 ? 21.919 5.044 12.499 1.00 72.31 81 THR A CA 1
ATOM 623 C C . THR A 1 81 ? 20.962 4.391 13.501 1.00 72.31 81 THR A C 1
ATOM 625 O O . THR A 1 81 ? 21.417 3.967 14.568 1.00 72.31 81 THR A O 1
ATOM 628 N N . PRO A 1 82 ? 19.651 4.296 13.214 1.00 80.81 82 PRO A N 1
ATOM 629 C CA . PRO A 1 82 ? 18.715 3.567 14.063 1.00 80.81 82 PRO A CA 1
ATOM 630 C C . PRO A 1 82 ? 19.024 2.068 14.049 1.00 80.81 82 PRO A C 1
ATOM 632 O O . PRO A 1 82 ? 18.991 1.430 13.000 1.00 80.81 82 PRO A O 1
ATOM 635 N N . VAL A 1 83 ? 19.289 1.500 15.218 1.00 84.25 83 VAL A N 1
ATOM 636 C CA . VAL A 1 83 ? 19.484 0.062 15.421 1.00 84.25 83 VAL A CA 1
ATOM 637 C C . VAL A 1 83 ? 18.568 -0.437 16.528 1.00 84.25 83 VAL A C 1
ATOM 639 O O . VAL A 1 83 ? 18.198 0.321 17.421 1.00 84.25 83 VAL A O 1
ATOM 642 N N . GLU A 1 84 ? 18.189 -1.709 16.490 1.00 92.44 84 GLU A N 1
ATOM 643 C CA . GLU A 1 84 ? 17.458 -2.328 17.595 1.00 92.44 84 GLU A CA 1
ATOM 644 C C . GLU A 1 84 ? 18.428 -2.699 18.721 1.00 92.44 84 GLU A C 1
ATOM 646 O O . GLU A 1 84 ? 19.425 -3.379 18.489 1.00 92.44 84 GLU A O 1
ATOM 651 N N . VAL A 1 85 ? 18.125 -2.254 19.939 1.00 92.00 85 VAL A N 1
ATOM 652 C CA . VAL A 1 85 ? 18.797 -2.667 21.172 1.00 92.00 85 VAL A CA 1
ATOM 653 C C . VAL A 1 85 ? 17.770 -3.373 22.049 1.00 92.00 85 VAL A C 1
ATOM 655 O O . VAL A 1 85 ? 16.689 -2.840 22.311 1.00 92.00 85 VAL A O 1
ATOM 658 N N . ARG A 1 86 ? 18.100 -4.583 22.498 1.00 93.62 86 ARG A N 1
ATOM 659 C CA . ARG A 1 86 ? 17.298 -5.350 23.454 1.00 93.62 86 ARG A CA 1
ATOM 660 C C . ARG A 1 86 ? 17.794 -5.051 24.855 1.00 93.62 86 ARG A C 1
ATOM 662 O O . ARG A 1 86 ? 18.910 -5.418 25.202 1.00 93.62 86 ARG A O 1
ATOM 669 N N . TRP A 1 87 ? 16.973 -4.372 25.636 1.00 94.44 87 TRP A N 1
ATOM 670 C CA . TRP A 1 87 ? 17.270 -3.966 26.998 1.00 94.44 87 TRP A CA 1
ATOM 671 C C . TRP A 1 87 ? 16.759 -4.987 28.007 1.00 94.44 87 TRP A C 1
ATOM 673 O O . TRP A 1 87 ? 15.664 -5.528 27.862 1.00 94.44 87 TRP A O 1
ATOM 683 N N . THR A 1 88 ? 17.528 -5.176 29.070 1.00 94.25 88 THR A N 1
ATOM 684 C CA . THR A 1 88 ? 17.115 -5.784 30.331 1.00 94.25 88 THR A CA 1
ATOM 685 C C . THR A 1 88 ? 17.242 -4.734 31.425 1.00 94.25 88 THR A C 1
ATOM 687 O O . THR A 1 88 ? 18.281 -4.087 31.564 1.00 94.25 88 THR A O 1
ATOM 690 N N . VAL A 1 89 ? 16.192 -4.561 32.227 1.00 92.69 89 VAL A N 1
ATOM 691 C CA . VAL A 1 89 ? 16.247 -3.716 33.422 1.00 92.69 89 VAL A CA 1
ATOM 692 C C . VAL A 1 89 ? 17.043 -4.454 34.498 1.00 92.69 89 VAL A C 1
ATOM 694 O O . VAL A 1 89 ? 16.516 -5.322 35.194 1.00 92.69 89 VAL A O 1
ATOM 697 N N . ALA A 1 90 ? 18.324 -4.122 34.626 1.00 88.69 90 ALA A N 1
ATOM 698 C CA . ALA A 1 90 ? 19.255 -4.766 35.549 1.00 88.69 90 ALA A CA 1
ATOM 699 C C . ALA A 1 90 ? 18.947 -4.452 37.021 1.00 88.69 90 ALA A C 1
ATOM 701 O O . ALA A 1 90 ? 19.240 -5.246 37.912 1.00 88.69 90 ALA A O 1
ATOM 702 N N . GLY A 1 91 ? 18.302 -3.317 37.289 1.00 88.19 91 GLY A N 1
ATOM 703 C CA . GLY A 1 91 ? 17.767 -3.009 38.607 1.00 88.19 91 GLY A CA 1
ATOM 704 C C . GLY A 1 91 ? 17.124 -1.635 38.678 1.00 88.19 91 GLY A C 1
ATOM 705 O O . GLY A 1 91 ? 17.451 -0.733 37.907 1.00 88.19 91 GLY A O 1
ATOM 706 N N . VAL A 1 92 ? 16.184 -1.489 39.607 1.00 88.19 92 VAL A N 1
ATOM 707 C CA . VAL A 1 92 ? 15.464 -0.240 39.873 1.00 88.19 92 VAL A CA 1
ATOM 708 C C . VAL A 1 92 ? 15.479 0.008 41.374 1.00 88.19 92 VAL A C 1
ATOM 710 O O . VAL A 1 92 ? 15.091 -0.853 42.161 1.00 88.19 92 VAL A O 1
ATOM 713 N N . THR A 1 93 ? 15.904 1.201 41.773 1.00 88.31 93 THR A N 1
ATOM 714 C CA . THR A 1 93 ? 15.739 1.718 43.131 1.00 88.31 93 THR A CA 1
ATOM 715 C C . THR A 1 93 ? 14.789 2.909 43.044 1.00 88.31 93 THR A C 1
ATOM 717 O O . THR A 1 93 ? 15.204 3.961 42.551 1.00 88.31 93 THR A O 1
ATOM 720 N N . PRO A 1 94 ? 13.527 2.777 43.490 1.00 82.69 94 PRO A N 1
ATOM 721 C CA . PRO A 1 94 ? 12.526 3.828 43.342 1.00 82.69 94 PRO A CA 1
ATOM 722 C C . PRO A 1 94 ? 13.029 5.197 43.809 1.00 82.69 94 PRO A C 1
ATOM 724 O O . PRO A 1 94 ? 13.666 5.299 44.857 1.00 82.69 94 PRO A O 1
ATOM 727 N N . ALA A 1 95 ? 12.764 6.235 43.012 1.00 83.75 95 ALA A N 1
ATOM 728 C CA . ALA A 1 95 ? 13.214 7.616 43.232 1.00 83.75 95 ALA A CA 1
ATOM 729 C C . ALA A 1 95 ? 14.743 7.825 43.278 1.00 83.75 95 ALA A C 1
ATOM 731 O O . ALA A 1 95 ? 15.199 8.937 43.544 1.00 83.75 95 ALA A O 1
ATOM 732 N N . ARG A 1 96 ? 15.556 6.791 43.014 1.00 87.25 96 ARG A N 1
ATOM 733 C CA . ARG A 1 96 ? 17.014 6.853 43.193 1.00 87.25 96 ARG A CA 1
ATOM 734 C C . ARG A 1 96 ? 17.837 6.321 42.031 1.00 87.25 96 ARG A C 1
ATOM 736 O O . ARG A 1 96 ? 18.892 6.894 41.785 1.00 87.25 96 ARG A O 1
ATOM 743 N N . ALA A 1 97 ? 17.427 5.252 41.351 1.00 90.19 97 ALA A N 1
ATOM 744 C CA . ALA A 1 97 ? 18.207 4.687 40.252 1.00 90.19 97 ALA A CA 1
ATOM 745 C C . ALA A 1 97 ? 17.405 3.759 39.329 1.00 90.19 97 ALA A C 1
ATOM 747 O O . ALA A 1 97 ? 16.493 3.069 39.775 1.00 90.19 97 ALA A O 1
ATOM 748 N N . VAL A 1 98 ? 17.822 3.679 38.066 1.00 91.88 98 VAL A N 1
ATOM 749 C CA . VAL A 1 98 ? 17.411 2.646 37.104 1.00 91.88 98 VAL A CA 1
ATOM 750 C C . VAL A 1 98 ? 18.615 2.245 36.254 1.00 91.88 98 VAL A C 1
ATOM 752 O O . VAL A 1 98 ? 19.385 3.099 35.812 1.00 91.88 98 VAL A O 1
ATOM 755 N N . TRP A 1 99 ? 18.791 0.948 36.031 1.00 93.88 99 TRP A N 1
ATOM 756 C CA . TRP A 1 99 ? 19.896 0.396 35.253 1.00 93.88 99 TRP A CA 1
ATOM 757 C C . TRP A 1 99 ? 19.372 -0.422 34.091 1.00 93.88 99 TRP A C 1
ATOM 759 O O . TRP A 1 99 ? 18.549 -1.318 34.281 1.00 93.88 99 TRP A O 1
ATOM 769 N N . LEU A 1 100 ? 19.870 -0.115 32.901 1.00 94.44 100 LEU A N 1
ATOM 770 C CA . LEU A 1 100 ? 19.524 -0.790 31.665 1.00 94.44 100 LEU A CA 1
ATOM 771 C C . LEU A 1 100 ? 20.791 -1.396 31.063 1.00 94.44 100 LEU A C 1
ATOM 773 O O . LEU A 1 100 ? 21.748 -0.676 30.781 1.00 94.44 100 LEU A O 1
ATOM 777 N N . ASP A 1 101 ? 20.768 -2.706 30.852 1.00 95.00 101 ASP A N 1
ATOM 778 C CA . ASP A 1 101 ? 21.776 -3.440 30.091 1.00 95.00 101 ASP A CA 1
ATOM 779 C C . ASP A 1 101 ? 21.186 -3.791 28.728 1.00 95.00 101 ASP A C 1
ATOM 781 O O . ASP A 1 101 ? 20.131 -4.417 28.647 1.00 95.00 101 ASP A O 1
ATOM 785 N N . GLY A 1 102 ? 21.822 -3.335 27.657 1.00 93.38 102 GLY A N 1
ATOM 786 C CA . GLY A 1 102 ? 21.330 -3.444 26.292 1.00 93.38 102 GLY A CA 1
ATOM 787 C C . GLY A 1 102 ? 22.253 -4.269 25.412 1.00 93.38 102 GLY A C 1
ATOM 788 O O . GLY A 1 102 ? 23.466 -4.093 25.458 1.00 93.38 102 GLY A O 1
ATOM 789 N N . THR A 1 103 ? 21.675 -5.102 24.553 1.00 93.69 103 THR A N 1
ATOM 790 C CA . THR A 1 103 ? 22.398 -5.831 23.504 1.00 93.69 103 THR A CA 1
ATOM 791 C C . THR A 1 103 ? 21.899 -5.375 22.136 1.00 93.69 103 THR A C 1
ATOM 793 O O . THR A 1 103 ? 20.720 -5.522 21.806 1.00 93.69 103 THR A O 1
ATOM 796 N N . GLY A 1 104 ? 22.790 -4.768 21.358 1.00 85.75 104 GLY A N 1
ATOM 797 C CA . GLY A 1 104 ? 22.566 -4.296 19.995 1.00 85.75 104 GLY A CA 1
ATOM 798 C C . GLY A 1 104 ? 23.131 -5.243 18.926 1.00 85.75 104 GLY A C 1
ATOM 799 O O . GLY A 1 104 ? 23.651 -6.318 19.239 1.00 85.75 104 GLY A O 1
ATOM 800 N N . PRO A 1 105 ? 23.047 -4.863 17.638 1.00 76.00 105 PRO A N 1
ATOM 801 C CA . PRO A 1 105 ? 23.537 -5.685 16.534 1.00 76.00 105 PRO A CA 1
ATOM 802 C C . PRO A 1 105 ? 25.046 -5.932 16.625 1.00 76.00 105 PRO A C 1
ATOM 804 O O . PRO A 1 105 ? 25.793 -5.122 17.173 1.00 76.00 105 PRO A O 1
ATOM 807 N N . MET A 1 106 ? 25.495 -7.046 16.040 1.00 78.31 106 MET A N 1
ATOM 808 C CA . MET A 1 106 ? 26.894 -7.498 16.062 1.00 78.31 106 MET A CA 1
ATOM 809 C C . MET A 1 106 ? 27.477 -7.707 17.474 1.00 78.31 106 MET A C 1
ATOM 811 O O . MET A 1 106 ? 28.689 -7.612 17.645 1.00 78.31 106 MET A O 1
ATOM 815 N N . GLY A 1 107 ? 26.636 -7.970 18.482 1.00 81.06 107 GLY A N 1
ATOM 816 C CA . GLY A 1 107 ? 27.082 -8.239 19.854 1.00 81.06 107 GLY A CA 1
ATOM 817 C C . GLY A 1 107 ? 27.578 -7.004 20.610 1.00 81.06 107 GLY A C 1
ATOM 818 O O . GLY A 1 107 ? 28.349 -7.140 21.552 1.00 81.06 107 GLY A O 1
ATOM 819 N N . ILE A 1 108 ? 27.178 -5.799 20.188 1.00 85.75 108 ILE A N 1
ATOM 820 C CA . ILE A 1 108 ? 27.499 -4.566 20.916 1.00 85.75 108 ILE A CA 1
ATOM 821 C C . ILE A 1 108 ? 26.655 -4.515 22.187 1.00 85.75 108 ILE A C 1
ATOM 823 O O . ILE A 1 108 ? 25.429 -4.440 22.117 1.00 85.75 108 ILE A O 1
ATOM 827 N N . GLU A 1 109 ? 27.303 -4.479 23.340 1.00 92.56 109 GLU A N 1
ATOM 828 C CA . GLU A 1 109 ? 26.665 -4.226 24.622 1.00 92.56 109 GLU A CA 1
ATOM 829 C C . GLU A 1 109 ? 26.696 -2.738 24.966 1.00 92.56 109 GLU A C 1
ATOM 831 O O . GLU A 1 109 ? 27.693 -2.042 24.759 1.00 92.56 109 GLU A O 1
ATOM 836 N N . VAL A 1 110 ? 25.589 -2.238 25.509 1.00 92.31 110 VAL A N 1
ATOM 837 C CA . VAL A 1 110 ? 25.422 -0.847 25.930 1.00 92.31 110 VAL A CA 1
ATOM 838 C C . VAL A 1 110 ? 24.824 -0.827 27.327 1.00 92.31 110 VAL A C 1
ATOM 840 O O . VAL A 1 110 ? 23.752 -1.375 27.552 1.00 92.31 110 VAL A O 1
ATOM 843 N N . GLY A 1 111 ? 25.477 -0.147 28.261 1.00 93.12 111 GLY A N 1
ATOM 844 C CA . GLY A 1 111 ? 24.948 0.078 29.607 1.00 93.12 111 GLY A CA 1
ATOM 845 C C . GLY A 1 111 ? 24.492 1.513 29.766 1.00 93.12 111 GLY A C 1
ATOM 846 O O . GLY A 1 111 ? 25.221 2.444 29.412 1.00 93.12 111 GLY A O 1
ATOM 847 N N . LEU A 1 112 ? 23.298 1.687 30.319 1.00 93.25 112 LEU A N 1
ATOM 848 C CA . LEU A 1 112 ? 22.691 2.980 30.596 1.00 93.25 112 LEU A CA 1
ATOM 849 C C . LEU A 1 112 ? 22.221 2.981 32.052 1.00 93.25 112 LEU A C 1
ATOM 851 O O . LEU A 1 112 ? 21.202 2.392 32.410 1.00 93.25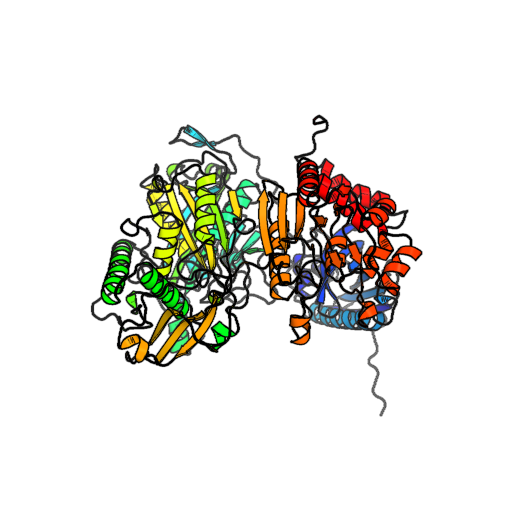 112 LEU A O 1
ATOM 855 N N . TYR A 1 113 ? 23.017 3.612 32.909 1.00 92.94 113 TYR A N 1
ATOM 856 C CA . TYR A 1 113 ? 22.858 3.569 34.354 1.00 92.94 113 TYR A CA 1
ATOM 857 C C . TYR A 1 113 ? 22.538 4.955 34.885 1.00 92.94 113 TYR A C 1
ATOM 859 O O . TYR A 1 113 ? 23.338 5.882 34.794 1.00 92.94 113 TYR A O 1
ATOM 867 N N . LEU A 1 114 ? 21.355 5.102 35.457 1.00 92.00 114 LEU A N 1
ATOM 868 C CA . LEU A 1 114 ? 20.811 6.386 35.849 1.00 92.00 114 LEU A CA 1
ATOM 869 C C . LEU A 1 114 ? 20.691 6.440 37.367 1.00 92.00 114 LEU A C 1
ATOM 871 O O . LEU A 1 114 ? 20.112 5.538 37.965 1.00 92.00 114 LEU A O 1
ATOM 875 N N . SER A 1 115 ? 21.240 7.480 37.995 1.00 92.44 115 SER A N 1
ATOM 876 C CA . SER A 1 115 ? 21.152 7.698 39.442 1.00 92.44 115 SER A CA 1
ATOM 877 C C . SER A 1 115 ? 20.749 9.133 39.784 1.00 92.44 115 SER A C 1
ATOM 879 O O . SER A 1 115 ? 21.091 10.087 39.082 1.00 92.44 115 SER A O 1
ATOM 881 N N . LEU A 1 116 ? 19.986 9.272 40.866 1.00 92.25 116 LEU A N 1
ATOM 882 C CA . LEU A 1 116 ? 19.371 10.509 41.330 1.00 92.25 116 LEU A CA 1
ATOM 883 C C . LEU A 1 116 ? 19.801 10.793 42.770 1.00 92.25 116 LEU A C 1
ATOM 885 O O . LEU A 1 116 ? 19.616 9.968 43.673 1.00 92.25 116 LEU A O 1
ATOM 889 N N . THR A 1 117 ? 20.343 11.989 42.989 1.00 89.81 117 THR A N 1
ATOM 890 C CA . THR A 1 117 ? 20.769 12.459 44.310 1.00 89.81 117 THR A CA 1
ATOM 891 C C . THR A 1 117 ? 20.046 13.762 44.644 1.00 89.81 117 THR A C 1
ATOM 893 O O . THR A 1 117 ? 20.327 14.783 44.008 1.00 89.81 117 THR A O 1
ATOM 896 N N . PRO A 1 118 ? 19.123 13.766 45.625 1.00 86.38 118 PRO A N 1
ATOM 897 C CA . PRO A 1 118 ? 18.496 14.994 46.103 1.00 86.38 118 PRO A CA 1
ATOM 898 C C . PRO A 1 118 ? 19.541 16.029 46.546 1.00 86.38 118 PRO A C 1
ATOM 900 O O . PRO A 1 118 ? 20.542 15.688 47.175 1.00 86.38 118 PRO A O 1
ATOM 903 N N . SER A 1 119 ? 19.305 17.295 46.216 1.00 82.75 119 SER A N 1
ATOM 904 C CA . SER A 1 119 ? 20.161 18.442 46.528 1.00 82.75 119 SER A CA 1
ATOM 905 C C . SER A 1 119 ? 19.300 19.616 47.005 1.00 82.75 119 SER A C 1
ATOM 907 O O . SER A 1 119 ? 18.116 19.693 46.688 1.00 82.75 119 SER A O 1
ATOM 909 N N . GLY A 1 120 ? 19.873 20.558 47.760 1.00 70.31 120 GLY A N 1
ATOM 910 C CA . GLY A 1 120 ? 19.126 21.641 48.422 1.00 70.31 120 GLY A CA 1
ATOM 911 C C . GLY A 1 120 ? 18.273 22.537 47.504 1.00 70.31 120 GLY A C 1
ATOM 912 O O . GLY A 1 120 ? 17.399 23.236 48.003 1.00 70.31 120 GLY A O 1
ATOM 913 N N . SER A 1 121 ? 18.490 22.517 46.184 1.00 72.69 121 SER A N 1
ATOM 914 C CA . SER A 1 121 ? 17.707 23.266 45.187 1.00 72.69 121 SER A CA 1
ATOM 915 C C . SER A 1 121 ? 17.103 22.403 44.062 1.00 72.69 121 SER A C 1
ATOM 917 O O . SER A 1 121 ? 16.632 22.951 43.066 1.00 72.69 121 SER A O 1
ATOM 919 N N . GLY A 1 122 ? 17.114 21.068 44.179 1.00 86.44 122 GLY A N 1
ATOM 920 C CA . GLY A 1 122 ? 16.636 20.159 43.129 1.00 86.44 122 GLY A CA 1
ATOM 921 C C . GLY A 1 122 ? 17.188 18.739 43.267 1.00 86.44 122 GLY A C 1
ATOM 922 O O . GLY A 1 122 ? 17.378 18.236 44.368 1.00 86.44 122 GLY A O 1
ATOM 923 N N . THR A 1 123 ? 17.495 18.087 42.151 1.00 91.94 123 THR A N 1
ATOM 924 C CA . THR A 1 123 ? 18.087 16.743 42.118 1.00 91.94 123 THR A CA 1
ATOM 925 C C . THR A 1 123 ? 19.241 16.718 41.129 1.00 91.94 123 THR A C 1
ATOM 927 O O . THR A 1 123 ? 19.123 17.202 40.003 1.00 91.94 123 THR A O 1
ATOM 930 N N . VAL A 1 124 ? 20.367 16.143 41.537 1.00 91.62 124 VAL A N 1
ATOM 931 C CA . VAL A 1 124 ? 21.472 15.834 40.630 1.00 91.62 124 VAL A CA 1
ATOM 932 C C . VAL A 1 124 ? 21.144 14.527 39.920 1.00 91.62 124 VAL A C 1
ATOM 934 O O . VAL A 1 124 ? 20.976 13.494 40.568 1.00 91.62 124 VAL A O 1
ATOM 937 N N . VAL A 1 125 ? 21.060 14.581 38.594 1.00 92.44 125 VAL A N 1
ATOM 938 C CA . VAL A 1 125 ? 20.880 13.419 37.723 1.00 92.44 125 VAL A CA 1
ATOM 939 C C . VAL A 1 125 ? 22.237 13.031 37.172 1.00 92.44 125 VAL A C 1
ATOM 941 O O . VAL A 1 125 ? 22.911 13.852 36.546 1.00 92.44 125 VAL A O 1
ATOM 944 N N . ARG A 1 126 ? 22.640 11.783 37.389 1.00 90.75 126 ARG A N 1
ATOM 945 C CA . ARG A 1 126 ? 23.879 11.222 36.861 1.00 90.75 126 ARG A CA 1
ATOM 946 C C . ARG A 1 126 ? 23.568 10.056 35.931 1.00 90.75 126 ARG A C 1
ATOM 948 O O . ARG A 1 126 ? 22.770 9.184 36.261 1.00 90.75 126 ARG A O 1
ATOM 955 N N . LEU A 1 127 ? 24.225 10.070 34.779 1.00 91.12 127 LEU A N 1
ATOM 956 C CA . LEU A 1 127 ? 24.235 9.010 33.782 1.00 91.12 127 LEU A CA 1
ATOM 957 C C . LEU A 1 127 ? 25.632 8.401 33.732 1.00 91.12 127 LEU A C 1
ATOM 959 O O . LEU A 1 127 ? 26.580 9.039 33.268 1.00 91.12 127 LEU A O 1
ATOM 963 N N . ASP A 1 128 ? 25.745 7.168 34.194 1.00 90.69 128 ASP A N 1
ATOM 964 C CA . ASP A 1 128 ? 26.888 6.300 33.959 1.00 90.69 128 ASP A CA 1
ATOM 965 C C . ASP A 1 128 ? 26.551 5.307 32.844 1.00 90.69 128 ASP A C 1
ATOM 967 O O . ASP A 1 128 ? 25.389 5.048 32.530 1.00 90.69 128 ASP A O 1
ATOM 971 N N . GLY A 1 129 ? 27.570 4.746 32.216 1.00 90.69 129 GLY A N 1
ATOM 972 C CA . GLY A 1 129 ? 27.370 3.747 31.181 1.00 90.69 129 GLY A CA 1
ATOM 973 C C . GLY A 1 129 ? 28.664 3.404 30.482 1.00 90.69 129 GLY A C 1
ATOM 974 O O . GLY A 1 129 ? 29.737 3.846 30.890 1.00 90.69 129 GLY A O 1
ATOM 975 N N . GLY A 1 130 ? 28.558 2.615 29.429 1.00 91.62 130 GLY A N 1
ATOM 976 C CA . GLY A 1 130 ? 29.673 2.287 28.558 1.00 91.62 130 GLY A CA 1
ATOM 977 C C . GLY A 1 130 ? 29.223 1.441 27.376 1.00 91.62 130 GLY A C 1
ATOM 978 O O . GLY A 1 130 ? 28.049 1.078 27.275 1.00 91.62 130 GLY A O 1
ATOM 979 N N . VAL A 1 131 ? 30.162 1.149 26.482 1.00 91.12 131 VAL A N 1
ATOM 980 C CA . VAL A 1 131 ? 29.999 0.120 25.449 1.00 91.12 131 VAL A CA 1
ATOM 981 C C . VAL A 1 131 ? 31.130 -0.887 25.520 1.00 91.12 131 VAL A C 1
ATOM 983 O O . VAL A 1 131 ? 32.259 -0.516 25.858 1.00 91.12 131 VAL A O 1
ATOM 986 N N . GLU A 1 132 ? 30.821 -2.129 25.184 1.00 91.62 132 GLU A N 1
ATOM 987 C CA . GLU A 1 132 ? 31.784 -3.208 24.957 1.00 91.62 132 GLU A CA 1
ATOM 988 C C . GLU A 1 132 ? 31.190 -4.249 24.006 1.00 91.62 132 GLU A C 1
ATOM 990 O O . GLU A 1 132 ? 30.031 -4.137 23.608 1.00 91.62 132 GLU A O 1
ATOM 995 N N . GLY A 1 133 ? 31.983 -5.235 23.600 1.00 83.94 133 GLY A N 1
ATOM 996 C CA . GLY A 1 133 ? 31.505 -6.325 22.764 1.00 83.94 133 GLY A CA 1
ATOM 997 C C . GLY A 1 133 ? 31.486 -5.993 21.272 1.00 83.94 133 GLY A C 1
ATOM 998 O O . GLY A 1 133 ? 31.386 -4.837 20.822 1.00 83.94 133 GLY A O 1
ATOM 999 N N . GLY A 1 134 ? 31.613 -7.048 20.471 1.00 82.94 134 GLY A N 1
ATOM 1000 C CA . GLY A 1 134 ? 31.551 -6.965 19.019 1.00 82.94 134 GLY A CA 1
ATOM 1001 C C . GLY A 1 134 ? 32.593 -6.002 18.423 1.00 82.94 134 GLY A C 1
ATOM 1002 O O . GLY A 1 134 ? 33.747 -5.958 18.856 1.00 82.94 134 GLY A O 1
ATOM 1003 N N . PRO A 1 135 ? 32.218 -5.169 17.434 1.00 74.00 135 PRO A N 1
ATOM 1004 C CA . PRO A 1 135 ? 33.130 -4.207 16.808 1.00 74.00 135 PRO A CA 1
ATOM 1005 C C . PRO A 1 135 ? 33.660 -3.115 17.751 1.00 74.00 135 PRO A C 1
ATOM 1007 O O . PRO A 1 135 ? 34.612 -2.411 17.394 1.00 74.00 135 PRO A O 1
ATOM 1010 N N . THR A 1 136 ? 33.055 -2.930 18.933 1.00 78.75 136 THR A N 1
ATOM 1011 C CA . THR A 1 136 ? 33.472 -1.885 19.881 1.00 78.75 136 THR A CA 1
ATOM 1012 C C . THR A 1 136 ? 34.709 -2.256 20.699 1.00 78.75 136 THR A C 1
ATOM 1014 O O . THR A 1 136 ? 35.383 -1.362 21.218 1.00 78.75 136 THR A O 1
ATOM 1017 N N . ASP A 1 137 ? 35.100 -3.531 20.706 1.00 79.19 137 ASP A N 1
ATOM 1018 C CA . ASP A 1 137 ? 36.374 -3.969 21.290 1.00 79.19 137 ASP A CA 1
ATOM 1019 C C . ASP A 1 137 ? 37.575 -3.607 20.393 1.00 79.19 137 ASP A C 1
ATOM 1021 O O . ASP A 1 137 ? 38.719 -3.536 20.845 1.00 79.19 137 ASP A O 1
ATOM 1025 N N . GLY A 1 138 ? 37.307 -3.303 19.117 1.00 70.62 138 GLY A N 1
ATOM 1026 C CA . GLY A 1 138 ? 38.283 -2.874 18.120 1.00 70.62 138 GLY A CA 1
ATOM 1027 C C . GLY A 1 138 ? 38.403 -1.345 17.953 1.00 70.62 138 GLY A C 1
ATOM 1028 O O . GLY A 1 138 ? 38.074 -0.563 18.851 1.00 70.62 138 GLY A O 1
ATOM 1029 N N . PRO A 1 139 ? 38.871 -0.866 16.782 1.00 67.31 139 PRO A N 1
ATOM 1030 C CA . PRO A 1 139 ? 39.141 0.557 16.544 1.00 67.31 139 PRO A CA 1
ATOM 1031 C C . PRO A 1 139 ? 37.879 1.439 16.495 1.00 67.31 139 PRO A C 1
ATOM 1033 O O . PRO A 1 139 ? 37.985 2.659 16.627 1.00 67.31 139 PRO A O 1
ATOM 1036 N N . LEU A 1 140 ? 36.686 0.848 16.337 1.00 67.38 140 LEU A N 1
ATOM 1037 C CA . LEU A 1 140 ? 35.405 1.568 16.315 1.00 67.38 140 LEU A CA 1
ATOM 1038 C C . LEU A 1 140 ? 34.897 1.941 17.717 1.00 67.38 140 LEU A C 1
ATOM 1040 O O . LEU A 1 140 ? 34.158 2.917 17.853 1.00 67.38 140 LEU A O 1
ATOM 1044 N N . GLY A 1 141 ? 35.330 1.239 18.770 1.00 77.56 141 GLY A N 1
ATOM 1045 C CA . GLY A 1 141 ? 34.882 1.469 20.150 1.00 77.56 141 GLY A CA 1
ATOM 1046 C C . GLY A 1 141 ? 34.966 2.919 20.624 1.00 77.56 141 GLY A C 1
ATOM 1047 O O . GLY A 1 141 ? 33.958 3.476 21.062 1.00 77.56 141 GLY A O 1
ATOM 1048 N N . PRO A 1 142 ? 36.127 3.591 20.490 1.00 81.50 142 PRO A N 1
ATOM 1049 C CA . PRO A 1 142 ? 36.258 4.998 20.855 1.00 81.50 142 PRO A CA 1
ATOM 1050 C C . PRO A 1 142 ? 35.316 5.929 20.081 1.00 81.50 142 PRO A C 1
ATOM 1052 O O . PRO A 1 142 ? 34.930 6.970 20.604 1.00 81.50 142 PRO A O 1
ATOM 1055 N N . MET A 1 143 ? 34.952 5.592 18.841 1.00 78.38 143 MET A N 1
ATOM 1056 C CA . MET A 1 143 ? 34.034 6.397 18.031 1.00 78.38 143 MET A CA 1
ATOM 1057 C C . MET A 1 143 ? 32.588 6.253 18.518 1.00 78.38 143 MET A C 1
ATOM 1059 O O . MET A 1 143 ? 31.926 7.268 18.742 1.00 78.38 143 MET A O 1
ATOM 1063 N N . VAL A 1 144 ? 32.135 5.017 18.754 1.00 80.06 144 VAL A N 1
ATOM 1064 C CA . VAL A 1 144 ? 30.798 4.714 19.295 1.00 80.06 144 VAL A CA 1
ATOM 1065 C C . VAL A 1 144 ? 30.622 5.338 20.680 1.00 80.06 144 VAL A C 1
ATOM 1067 O O . VAL A 1 144 ? 29.654 6.063 20.907 1.00 80.06 144 VAL A O 1
ATOM 1070 N N . ALA A 1 145 ? 31.599 5.154 21.575 1.00 85.81 145 ALA A N 1
ATOM 1071 C CA . ALA A 1 145 ? 31.570 5.726 22.921 1.00 85.81 145 ALA A CA 1
ATOM 1072 C C . ALA A 1 145 ? 31.487 7.262 22.898 1.00 85.81 145 ALA A C 1
ATOM 1074 O O . ALA A 1 145 ? 30.704 7.849 23.646 1.00 85.81 145 ALA A O 1
ATOM 1075 N N . ARG A 1 146 ? 32.235 7.932 22.005 1.00 86.12 146 ARG A N 1
ATOM 1076 C CA . ARG A 1 146 ? 32.136 9.392 21.824 1.00 86.12 146 ARG A CA 1
ATOM 1077 C C . ARG A 1 146 ? 30.756 9.819 21.329 1.00 86.12 146 ARG A C 1
ATOM 1079 O O . ARG A 1 146 ? 30.194 10.757 21.884 1.00 86.12 146 ARG A O 1
ATOM 1086 N N . SER A 1 147 ? 30.208 9.135 20.322 1.00 85.94 147 SER A N 1
ATOM 1087 C CA . SER A 1 147 ? 28.883 9.448 19.769 1.00 85.94 147 SER A CA 1
ATOM 1088 C C . SER A 1 147 ? 27.774 9.303 20.816 1.00 85.94 147 SER A C 1
ATOM 1090 O O . SER A 1 147 ? 26.921 10.182 20.919 1.00 85.94 147 SER A O 1
ATOM 1092 N N . LEU A 1 148 ? 27.813 8.236 21.618 1.00 89.12 148 LEU A N 1
ATOM 1093 C CA . LEU A 1 148 ? 26.872 8.009 22.717 1.00 89.12 148 LEU A CA 1
ATOM 1094 C C . LEU A 1 148 ? 27.026 9.053 23.823 1.00 89.12 148 LEU A C 1
ATOM 1096 O O . LEU A 1 148 ? 26.033 9.611 24.281 1.00 89.12 148 LEU A O 1
ATOM 1100 N N . THR A 1 149 ? 28.265 9.368 24.207 1.00 91.88 149 THR A N 1
ATOM 1101 C CA . THR A 1 149 ? 28.547 10.400 25.215 1.00 91.88 149 THR A CA 1
ATOM 1102 C C . THR A 1 149 ? 27.988 11.761 24.788 1.00 91.88 149 THR A C 1
ATOM 1104 O O . THR A 1 149 ? 27.415 12.469 25.614 1.00 91.88 149 THR A O 1
ATOM 1107 N N . GLU A 1 150 ? 28.119 12.130 23.510 1.00 89.50 150 GLU A N 1
ATOM 1108 C CA . GLU A 1 150 ? 27.562 13.381 22.984 1.00 89.50 150 GLU A CA 1
ATOM 1109 C C . GLU A 1 150 ? 26.032 13.396 23.063 1.00 89.50 150 GLU A C 1
ATOM 1111 O O . GLU A 1 150 ? 25.445 14.310 23.638 1.00 89.50 150 GLU A O 1
ATOM 1116 N N . ALA A 1 151 ? 25.382 12.337 22.574 1.00 88.50 151 ALA A N 1
ATOM 1117 C CA . ALA A 1 151 ? 23.927 12.225 22.598 1.00 88.50 151 ALA A CA 1
ATOM 1118 C C . ALA A 1 151 ? 23.358 12.230 24.029 1.00 88.50 151 ALA A C 1
ATOM 1120 O O . ALA A 1 151 ? 22.335 12.867 24.295 1.00 88.50 151 ALA A O 1
ATOM 1121 N N . LEU A 1 152 ? 24.025 11.562 24.976 1.00 93.00 152 LEU A N 1
ATOM 1122 C CA . LEU A 1 152 ? 23.628 11.549 26.386 1.00 93.00 152 LEU A CA 1
ATOM 1123 C C . LEU A 1 152 ? 23.859 12.904 27.065 1.00 93.00 152 LEU A C 1
ATOM 1125 O O . LEU A 1 152 ? 23.055 13.302 27.907 1.00 93.00 152 LEU A O 1
ATOM 1129 N N . ARG A 1 153 ? 24.892 13.661 26.671 1.00 93.81 153 ARG A N 1
ATOM 1130 C CA . ARG A 1 153 ? 25.080 15.039 27.150 1.00 93.81 153 ARG A CA 1
ATOM 1131 C C . ARG A 1 153 ? 23.923 15.928 26.709 1.00 93.81 153 ARG A C 1
ATOM 1133 O O . ARG A 1 153 ? 23.314 16.580 27.552 1.00 93.81 153 ARG A O 1
ATOM 1140 N N . THR A 1 154 ? 23.559 15.883 25.428 1.00 89.81 154 THR A N 1
ATOM 1141 C CA . THR A 1 154 ? 22.378 16.597 24.922 1.00 89.81 154 THR A CA 1
ATOM 1142 C C . THR A 1 154 ? 21.098 16.136 25.627 1.00 89.81 154 THR A C 1
ATOM 1144 O O . THR A 1 154 ? 20.223 16.949 25.913 1.00 89.81 154 THR A O 1
ATOM 1147 N N . SER A 1 155 ? 20.996 14.848 25.971 1.00 92.69 155 SER A N 1
ATOM 1148 C CA . SER A 1 155 ? 19.850 14.309 26.716 1.00 92.69 155 SER A CA 1
ATOM 1149 C C . SER A 1 155 ? 19.735 14.911 28.123 1.00 92.69 155 SER A C 1
ATOM 1151 O O . SER A 1 155 ? 18.648 15.301 28.545 1.00 92.69 155 SER A O 1
ATOM 1153 N N . LEU A 1 156 ? 20.856 15.074 28.836 1.00 92.19 156 LEU A N 1
ATOM 1154 C CA . LEU A 1 156 ? 20.884 15.761 30.134 1.00 92.19 156 LEU A CA 1
ATOM 1155 C C . LEU A 1 156 ? 20.581 17.257 30.021 1.00 92.19 156 LEU A C 1
ATOM 1157 O O . LEU A 1 156 ? 19.947 17.822 30.910 1.00 92.19 156 LEU A O 1
ATOM 1161 N N . GLU A 1 157 ? 21.003 17.910 28.939 1.00 89.56 157 GLU A N 1
ATOM 1162 C CA . GLU A 1 157 ? 20.656 19.311 28.680 1.00 89.56 157 GLU A CA 1
ATOM 1163 C C . GLU A 1 157 ? 19.155 19.494 28.430 1.00 89.56 157 GLU A C 1
ATOM 1165 O O . GLU A 1 157 ? 18.578 20.464 28.924 1.00 89.56 157 GLU A O 1
ATOM 1170 N N . ARG A 1 158 ? 18.511 18.556 27.715 1.00 89.38 158 ARG A N 1
ATOM 1171 C CA . ARG A 1 158 ? 17.047 18.519 27.558 1.00 89.38 158 ARG A CA 1
ATOM 1172 C C . ARG A 1 158 ? 16.360 18.306 28.898 1.00 89.38 158 ARG A C 1
ATOM 1174 O O . ARG A 1 158 ? 15.471 19.072 29.248 1.00 89.38 158 ARG A O 1
ATOM 1181 N N . LEU A 1 159 ? 16.827 17.328 29.673 1.00 89.75 159 LEU A N 1
ATOM 1182 C CA . LEU A 1 159 ? 16.275 17.016 30.989 1.00 89.75 159 LEU A CA 1
ATOM 1183 C C . LEU A 1 159 ? 16.361 18.204 31.959 1.00 89.75 159 LEU A C 1
ATOM 1185 O O . LEU A 1 159 ? 15.413 18.473 32.686 1.00 89.75 159 LEU A O 1
ATOM 1189 N N . ALA A 1 160 ? 17.465 18.956 31.943 1.00 87.31 160 ALA A N 1
ATOM 1190 C CA . ALA A 1 160 ? 17.636 20.147 32.779 1.00 87.31 160 ALA A CA 1
ATOM 1191 C C . ALA A 1 160 ? 16.689 21.305 32.413 1.00 87.31 160 ALA A C 1
ATOM 1193 O O . ALA A 1 160 ? 16.487 22.202 33.230 1.00 87.31 160 ALA A O 1
ATOM 1194 N N . ARG A 1 161 ? 16.123 21.297 31.199 1.00 84.88 161 ARG A N 1
ATOM 1195 C CA . ARG A 1 161 ? 15.160 22.294 30.704 1.00 84.88 161 ARG A CA 1
ATOM 1196 C C . ARG A 1 161 ? 13.720 21.778 30.667 1.00 84.88 161 ARG A C 1
ATOM 1198 O O . ARG A 1 161 ? 12.833 22.546 30.306 1.00 84.88 161 ARG A O 1
ATOM 1205 N N . ALA A 1 162 ? 13.496 20.504 30.983 1.00 81.56 162 ALA A N 1
ATOM 1206 C CA . ALA A 1 162 ? 12.173 19.900 30.966 1.00 81.56 162 ALA A CA 1
ATOM 1207 C C . ALA A 1 162 ? 11.292 20.504 32.068 1.00 81.56 162 ALA A C 1
ATOM 1209 O O . ALA A 1 162 ? 11.770 20.829 33.159 1.00 81.56 162 ALA A O 1
ATOM 1210 N N . ASP A 1 163 ? 10.002 20.658 31.773 1.00 80.38 163 ASP A N 1
ATOM 1211 C CA . ASP A 1 163 ? 9.032 21.132 32.750 1.00 80.38 163 ASP A CA 1
ATOM 1212 C C . ASP A 1 163 ? 8.499 19.959 33.583 1.00 80.38 163 ASP A C 1
ATOM 1214 O O . ASP A 1 163 ? 7.865 19.044 33.066 1.00 80.38 163 ASP A O 1
ATOM 1218 N N . PHE A 1 164 ? 8.749 20.004 34.891 1.00 80.44 164 PHE A N 1
ATOM 1219 C CA . PHE A 1 164 ? 8.270 19.015 35.863 1.00 80.44 164 PHE A CA 1
ATOM 1220 C C . PHE A 1 164 ? 7.079 19.530 36.689 1.00 80.44 164 PHE A C 1
ATOM 1222 O O . PHE A 1 164 ? 6.749 18.950 37.732 1.00 80.44 164 PHE A O 1
ATOM 1229 N N . SER A 1 165 ? 6.458 20.643 36.279 1.00 71.62 165 SER A N 1
ATOM 1230 C CA . SER A 1 165 ? 5.293 21.242 36.942 1.00 71.62 165 SER A CA 1
ATOM 1231 C C . SER A 1 165 ? 4.041 20.362 36.850 1.00 71.62 165 SER A C 1
ATOM 1233 O O . SER A 1 165 ? 3.231 20.368 37.778 1.00 71.62 165 SER A O 1
ATOM 1235 N N . THR A 1 166 ? 3.931 19.552 35.791 1.00 55.94 166 THR A N 1
ATOM 1236 C CA . THR A 1 166 ? 2.787 18.676 35.499 1.00 55.94 166 THR A CA 1
ATOM 1237 C C . THR A 1 166 ? 3.207 17.202 35.619 1.00 55.94 166 THR A C 1
ATOM 1239 O O . THR A 1 166 ? 4.265 16.840 35.102 1.00 55.94 166 THR A O 1
ATOM 1242 N N . PRO A 1 167 ? 2.448 16.331 36.313 1.00 50.66 167 PRO A N 1
ATOM 1243 C CA . PRO A 1 167 ? 2.760 14.903 36.359 1.00 50.66 167 PRO A CA 1
ATOM 1244 C C . PRO A 1 167 ? 2.660 14.274 34.953 1.00 50.66 167 PRO A C 1
ATOM 1246 O O . PRO A 1 167 ? 1.770 14.663 34.192 1.00 50.66 167 PRO A O 1
ATOM 1249 N N . PRO A 1 168 ? 3.534 13.309 34.595 1.00 46.50 168 PRO A N 1
ATOM 1250 C CA . PRO A 1 168 ? 3.387 12.556 33.351 1.00 46.50 168 PRO A CA 1
ATOM 1251 C C . PRO A 1 168 ? 2.002 11.905 33.310 1.00 46.50 168 PRO A C 1
ATOM 1253 O O . PRO A 1 168 ? 1.539 11.409 34.340 1.00 46.50 168 PRO A O 1
ATOM 1256 N N . ALA A 1 169 ? 1.350 11.891 32.144 1.00 47.56 169 ALA A N 1
ATOM 1257 C CA . ALA A 1 169 ? 0.127 11.116 31.968 1.00 47.56 169 ALA A CA 1
ATOM 1258 C C . ALA A 1 169 ? 0.398 9.662 32.391 1.00 47.56 169 ALA A C 1
ATOM 1260 O O . ALA A 1 169 ? 1.395 9.069 31.966 1.00 47.56 169 ALA A O 1
ATOM 1261 N N . GLU A 1 170 ? -0.447 9.118 33.271 1.00 37.84 170 GLU A N 1
ATOM 1262 C CA . GLU A 1 170 ? -0.396 7.701 33.629 1.00 37.84 170 GLU A CA 1
ATOM 1263 C C . GLU A 1 170 ? -0.470 6.871 32.346 1.00 37.84 170 GLU A C 1
ATOM 1265 O O . GLU A 1 170 ? -1.268 7.177 31.454 1.00 37.84 170 GLU A O 1
ATOM 1270 N N . THR A 1 171 ? 0.357 5.824 32.251 1.00 36.78 171 THR A N 1
ATOM 1271 C CA . THR A 1 171 ? 0.174 4.770 31.251 1.00 36.78 171 THR A CA 1
ATOM 1272 C C . THR A 1 171 ? -1.301 4.375 31.295 1.00 36.78 171 THR A C 1
ATOM 1274 O O . THR A 1 171 ? -1.767 4.001 32.378 1.00 36.78 171 THR A O 1
ATOM 1277 N N . PRO A 1 172 ? -2.065 4.503 30.192 1.00 34.75 172 PRO A N 1
ATOM 1278 C CA . PRO A 1 172 ? -3.477 4.176 30.234 1.00 34.75 172 PRO A CA 1
ATOM 1279 C C . PRO A 1 172 ? -3.602 2.732 30.731 1.00 34.75 172 PRO A C 1
ATOM 1281 O O . PRO A 1 172 ? -2.875 1.860 30.240 1.00 34.75 172 PRO A O 1
ATOM 1284 N N . PRO A 1 173 ? -4.453 2.463 31.736 1.00 31.34 173 PRO A N 1
ATOM 1285 C CA . PRO A 1 173 ? -4.662 1.103 32.192 1.00 31.34 173 PRO A CA 1
ATOM 1286 C C . PRO A 1 173 ? -5.067 0.268 30.981 1.00 31.34 173 PRO A C 1
ATOM 1288 O O . PRO A 1 173 ? -5.936 0.676 30.207 1.00 31.34 173 PRO A O 1
ATOM 1291 N N . THR A 1 174 ? -4.440 -0.896 30.808 1.00 37.28 174 THR A N 1
ATOM 1292 C CA . THR A 1 174 ? -4.924 -1.915 29.880 1.00 37.28 174 THR A CA 1
ATOM 1293 C C . THR A 1 174 ? -6.362 -2.218 30.276 1.00 37.28 174 THR A C 1
ATOM 1295 O O . THR A 1 174 ? -6.629 -2.869 31.287 1.00 37.28 174 THR A O 1
ATOM 1298 N N . ARG A 1 175 ? -7.316 -1.652 29.528 1.00 41.38 175 ARG A N 1
ATOM 1299 C CA . ARG A 1 175 ? -8.740 -1.853 29.778 1.00 41.38 175 ARG A CA 1
ATOM 1300 C C . ARG A 1 175 ? -8.962 -3.362 29.718 1.00 41.38 175 ARG A C 1
ATOM 1302 O O . ARG A 1 175 ? -8.615 -3.998 28.722 1.00 41.38 175 ARG A O 1
ATOM 1309 N N . ALA A 1 176 ? -9.459 -3.951 30.806 1.00 44.50 176 ALA A N 1
ATOM 1310 C CA . ALA A 1 176 ? -9.806 -5.366 30.816 1.00 44.50 176 ALA A CA 1
ATOM 1311 C C . ALA A 1 176 ? -10.724 -5.634 29.617 1.00 44.50 176 ALA A C 1
ATOM 1313 O O . ALA A 1 176 ? -11.678 -4.878 29.407 1.00 44.50 176 ALA A O 1
ATOM 1314 N N . ARG A 1 177 ? -10.406 -6.658 28.809 1.00 49.59 177 ARG A N 1
ATOM 1315 C CA . ARG A 1 177 ? -11.210 -7.003 27.629 1.00 49.59 177 ARG A CA 1
ATOM 1316 C C . ARG A 1 177 ? -12.686 -7.080 28.043 1.00 49.59 177 ARG A C 1
ATOM 1318 O O . ARG A 1 177 ? -12.975 -7.781 29.019 1.00 49.59 177 ARG A O 1
ATOM 1325 N N . PRO A 1 178 ? -13.603 -6.380 27.346 1.00 58.56 178 PRO A N 1
ATOM 1326 C CA . PRO A 1 178 ? -15.025 -6.466 27.640 1.00 58.56 178 PRO A CA 1
ATOM 1327 C C . PRO A 1 178 ? -15.461 -7.929 27.661 1.00 58.56 178 PRO A C 1
ATOM 1329 O O . PRO A 1 178 ? -14.995 -8.740 26.852 1.00 58.56 178 PRO A O 1
ATOM 1332 N N . ARG A 1 179 ? -16.342 -8.285 28.598 1.00 69.50 179 ARG A N 1
ATOM 1333 C CA . ARG A 1 179 ? -16.929 -9.625 28.635 1.00 69.50 179 ARG A CA 1
ATOM 1334 C C . ARG A 1 179 ? -17.644 -9.854 27.304 1.00 69.50 179 ARG A C 1
ATOM 1336 O O . ARG A 1 179 ? -18.606 -9.157 27.008 1.00 69.50 179 ARG A O 1
ATOM 1343 N N . ARG A 1 180 ? -17.174 -10.820 26.514 1.00 82.12 180 ARG A N 1
ATOM 1344 C CA . ARG A 1 180 ? -17.803 -11.182 25.239 1.00 82.12 180 ARG A CA 1
ATOM 1345 C C . ARG A 1 180 ? -19.221 -11.692 25.507 1.00 82.12 180 ARG A C 1
ATOM 1347 O O . ARG A 1 180 ? -19.385 -12.610 26.314 1.00 82.12 180 ARG A O 1
ATOM 1354 N N . LEU A 1 181 ? -20.214 -11.078 24.870 1.00 85.25 181 LEU A N 1
ATOM 1355 C CA . LEU A 1 181 ? -21.602 -11.540 24.914 1.00 85.25 181 LEU A CA 1
ATOM 1356 C C . LEU A 1 181 ? -21.781 -12.833 24.103 1.00 85.25 181 LEU A C 1
ATOM 1358 O O . LEU A 1 181 ? -20.911 -13.225 23.323 1.00 85.25 181 LEU A O 1
ATOM 1362 N N . ASP A 1 182 ? -22.931 -13.483 24.271 1.00 88.44 182 ASP A N 1
ATOM 1363 C CA . ASP A 1 182 ? -23.405 -14.455 23.286 1.00 88.44 182 ASP A CA 1
ATOM 1364 C C . ASP A 1 182 ? -23.719 -13.747 21.959 1.00 88.44 182 ASP A C 1
ATOM 1366 O O . ASP A 1 182 ? -23.788 -12.516 21.885 1.00 88.44 182 ASP A O 1
ATOM 1370 N N . LYS A 1 183 ? -23.898 -14.520 20.884 1.00 91.69 183 LYS A N 1
ATOM 1371 C CA . LYS A 1 183 ? -24.216 -13.944 19.574 1.00 91.69 183 LYS A CA 1
ATOM 1372 C C . LYS A 1 183 ? -25.487 -13.095 19.632 1.00 91.69 183 LYS A C 1
ATOM 1374 O O . LYS A 1 183 ? -26.475 -13.461 20.266 1.00 91.69 183 LYS A O 1
ATOM 1379 N N . ILE A 1 184 ? -25.468 -11.985 18.905 1.00 95.56 184 ILE A N 1
ATOM 1380 C CA . ILE A 1 184 ? -26.559 -11.012 18.884 1.00 95.56 184 ILE A CA 1
ATOM 1381 C C . ILE A 1 184 ? -27.495 -11.372 17.736 1.00 95.56 184 ILE A C 1
ATOM 1383 O O . ILE A 1 184 ? -27.065 -11.474 16.588 1.00 95.56 184 ILE A O 1
ATOM 1387 N N . LYS A 1 185 ? -28.784 -11.570 18.017 1.00 96.56 185 LYS A N 1
ATOM 1388 C CA . LYS A 1 185 ? -29.772 -11.805 16.961 1.00 96.56 185 LYS A CA 1
ATOM 1389 C C . LYS A 1 185 ? -30.080 -10.490 16.248 1.00 96.56 185 LYS A C 1
ATOM 1391 O O . LYS A 1 185 ? -30.568 -9.549 16.873 1.00 96.56 185 LYS A O 1
ATOM 1396 N N . HIS A 1 186 ? -29.822 -10.445 14.945 1.00 97.19 186 HIS A N 1
ATOM 1397 C CA . HIS A 1 186 ? -30.191 -9.306 14.121 1.00 97.19 186 HIS A CA 1
ATOM 1398 C C . HIS A 1 186 ? -31.706 -9.314 13.863 1.00 97.19 186 HIS A C 1
ATOM 1400 O O . HIS A 1 186 ? -32.227 -10.270 13.291 1.00 97.19 186 HIS A O 1
ATOM 1406 N N . GLU A 1 187 ? -32.423 -8.278 14.287 1.00 96.25 187 GLU A N 1
ATOM 1407 C CA . GLU A 1 187 ? -33.887 -8.211 14.343 1.00 96.25 187 GLU A CA 1
ATOM 1408 C C . GLU A 1 187 ? -34.524 -8.387 12.966 1.00 96.25 187 GLU A C 1
ATOM 1410 O O . GLU A 1 187 ? -35.437 -9.196 12.804 1.00 96.25 187 GLU A O 1
ATOM 1415 N N . ARG A 1 188 ? -33.999 -7.683 11.957 1.00 95.75 188 ARG A N 1
ATOM 1416 C CA . ARG A 1 188 ? -34.559 -7.685 10.600 1.00 95.75 188 ARG A CA 1
ATOM 1417 C C . ARG A 1 188 ? -34.339 -9.005 9.864 1.00 95.75 188 ARG A C 1
ATOM 1419 O O . ARG A 1 188 ? -35.240 -9.489 9.192 1.00 95.75 188 ARG A O 1
ATOM 1426 N N . THR A 1 189 ? -33.132 -9.566 9.941 1.00 95.88 189 THR A N 1
ATOM 1427 C CA . THR A 1 189 ? -32.753 -10.749 9.140 1.00 95.88 189 THR A CA 1
ATOM 1428 C C . THR A 1 189 ? -32.841 -12.060 9.918 1.00 95.88 189 THR A C 1
ATOM 1430 O O . THR A 1 189 ? -32.741 -13.130 9.326 1.00 95.88 189 THR A O 1
ATOM 1433 N N . GLY A 1 190 ? -32.973 -12.002 11.244 1.00 95.38 190 GLY A N 1
ATOM 1434 C CA . GLY A 1 190 ? -32.933 -13.159 12.138 1.00 95.38 190 GLY A CA 1
ATOM 1435 C C . GLY A 1 190 ? -31.556 -13.818 12.281 1.00 95.38 190 GLY A C 1
ATOM 1436 O O . GLY A 1 190 ? -31.443 -14.789 13.026 1.00 95.38 190 GLY A O 1
ATOM 1437 N N . MET A 1 191 ? -30.526 -13.318 11.588 1.00 95.25 191 MET A N 1
ATOM 1438 C CA . MET A 1 191 ? -29.175 -13.883 11.602 1.00 95.25 191 MET A CA 1
ATOM 1439 C C . MET A 1 191 ? -28.493 -13.662 12.953 1.00 95.25 191 MET A C 1
ATOM 1441 O O . MET A 1 191 ? -28.644 -12.609 13.568 1.00 95.25 191 MET A O 1
ATOM 1445 N N . GLU A 1 192 ? -27.696 -14.632 13.391 1.00 95.75 192 GLU A N 1
ATOM 1446 C CA . GLU A 1 192 ? -26.824 -14.462 14.552 1.00 95.75 192 GLU A CA 1
ATOM 1447 C C . GLU A 1 192 ? -25.536 -13.733 14.153 1.00 95.75 192 GLU A C 1
ATOM 1449 O O . GLU A 1 192 ? -24.819 -14.169 13.252 1.00 95.75 192 GLU A O 1
ATOM 1454 N N . VAL A 1 193 ? -25.227 -12.647 14.852 1.00 96.38 193 VAL A N 1
ATOM 1455 C CA . VAL A 1 193 ? -24.070 -11.781 14.613 1.00 96.38 193 VAL A CA 1
ATOM 1456 C C . VAL A 1 193 ? -23.022 -12.030 15.689 1.00 96.38 193 VAL A C 1
ATOM 1458 O O . VAL A 1 193 ? -23.344 -12.079 16.880 1.00 96.38 193 VAL A O 1
ATOM 1461 N N . ASP A 1 194 ? -21.759 -12.183 15.284 1.00 95.31 194 ASP A N 1
ATOM 1462 C CA . ASP A 1 194 ? -20.660 -12.245 16.247 1.00 95.31 194 ASP A CA 1
ATOM 1463 C C . ASP A 1 194 ? -20.548 -10.898 16.988 1.00 95.31 194 ASP A C 1
ATOM 1465 O O . ASP A 1 194 ? -20.546 -9.858 16.320 1.00 95.31 194 ASP A O 1
ATOM 1469 N N . PRO A 1 195 ? -20.424 -10.882 18.327 1.00 95.38 195 PRO A N 1
ATOM 1470 C CA . PRO A 1 195 ? -20.304 -9.651 19.112 1.00 95.38 195 PRO A CA 1
ATOM 1471 C C . PRO A 1 195 ? -19.203 -8.696 18.620 1.00 95.38 195 PRO A C 1
ATOM 1473 O O . PRO A 1 195 ? -19.357 -7.483 18.724 1.00 95.38 195 PRO A O 1
ATOM 1476 N N . TRP A 1 196 ? -18.126 -9.223 18.031 1.00 95.50 196 TRP A N 1
ATOM 1477 C CA . TRP A 1 196 ? -16.995 -8.457 17.498 1.00 95.50 196 TRP A CA 1
ATOM 1478 C C . TRP A 1 196 ? -17.097 -8.173 15.992 1.00 95.50 196 TRP A C 1
ATOM 1480 O O . TRP A 1 196 ? -16.109 -7.824 15.351 1.00 95.50 196 TRP A O 1
ATOM 1490 N N . THR A 1 197 ? -18.288 -8.297 15.402 1.00 98.12 197 THR A N 1
ATOM 1491 C CA . THR A 1 197 ? -18.521 -7.881 14.011 1.00 98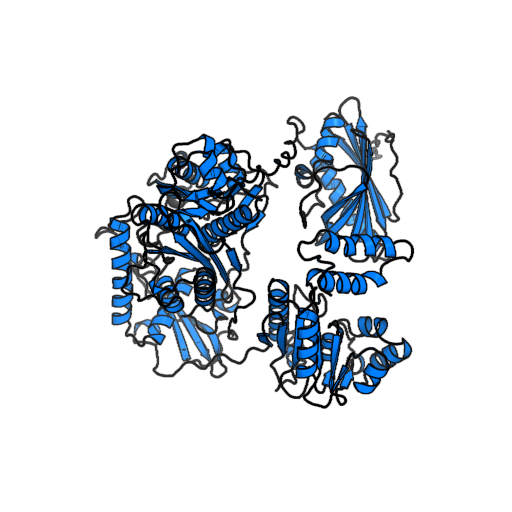.12 197 THR A CA 1
ATOM 1492 C C . THR A 1 197 ? -18.464 -6.349 13.913 1.00 98.12 197 THR A C 1
ATOM 1494 O O . THR A 1 197 ? -19.171 -5.688 14.676 1.00 98.12 197 THR A O 1
ATOM 1497 N N . PRO A 1 198 ? -17.673 -5.762 12.996 1.00 98.69 198 PRO A N 1
ATOM 1498 C CA . PRO A 1 198 ? -17.572 -4.311 12.852 1.00 98.69 198 PRO A CA 1
ATOM 1499 C C . PRO A 1 198 ? -18.824 -3.704 12.198 1.00 98.69 198 PRO A C 1
ATOM 1501 O O . PRO A 1 198 ? -19.251 -4.128 11.119 1.00 98.69 198 PRO A O 1
ATOM 1504 N N . VAL A 1 199 ? -19.382 -2.673 12.836 1.00 98.62 199 VAL A N 1
ATOM 1505 C CA . VAL A 1 199 ? -20.568 -1.932 12.386 1.00 98.62 199 VAL A CA 1
ATOM 1506 C C . VAL A 1 199 ? -20.344 -0.423 12.438 1.00 98.62 199 VAL A C 1
ATOM 1508 O O . VAL A 1 199 ? -19.907 0.138 13.442 1.00 98.62 199 VAL A O 1
ATOM 1511 N N . ILE A 1 200 ? -20.672 0.259 11.343 1.00 98.88 200 ILE A N 1
ATOM 1512 C CA . ILE A 1 200 ? -20.794 1.714 11.305 1.00 98.88 200 ILE A CA 1
ATOM 1513 C C . ILE A 1 200 ? -22.169 2.076 11.866 1.00 98.88 200 ILE A C 1
ATOM 1515 O O . ILE A 1 200 ? -23.201 1.692 11.311 1.00 98.88 200 ILE A O 1
ATOM 1519 N N . VAL A 1 201 ? -22.185 2.839 12.957 1.00 98.44 201 VAL A N 1
ATOM 1520 C CA . VAL A 1 201 ? -23.416 3.257 13.658 1.00 98.44 201 VAL A CA 1
ATOM 1521 C C . VAL A 1 201 ? -23.749 4.735 13.443 1.00 98.44 201 VAL A C 1
ATOM 1523 O O . VAL A 1 201 ? -24.908 5.160 13.548 1.00 98.44 201 VAL A O 1
ATOM 1526 N N . GLY A 1 202 ? -22.756 5.524 13.038 1.00 98.12 202 GLY A N 1
ATOM 1527 C CA . GLY A 1 202 ? -22.905 6.942 12.739 1.00 98.12 202 GLY A CA 1
ATOM 1528 C C . GLY A 1 202 ? -21.948 7.387 11.643 1.00 98.12 202 GLY A C 1
ATOM 1529 O O . GLY A 1 202 ? -20.791 6.979 11.618 1.00 98.12 202 GLY A O 1
ATOM 1530 N N . ALA A 1 203 ? -22.431 8.252 10.755 1.00 98.31 203 ALA A N 1
ATOM 1531 C CA . ALA A 1 203 ? -21.601 8.976 9.806 1.00 98.31 203 ALA A CA 1
ATOM 1532 C C . ALA A 1 203 ? -22.170 10.388 9.627 1.00 98.31 203 ALA A C 1
ATOM 1534 O O . ALA A 1 203 ? -23.373 10.549 9.420 1.00 98.31 203 ALA A O 1
ATOM 1535 N N . GLY A 1 204 ? -21.320 11.403 9.741 1.00 98.25 204 GLY A N 1
ATOM 1536 C CA . GLY A 1 204 ? -21.687 12.810 9.636 1.00 98.25 204 GLY A CA 1
ATOM 1537 C C . GLY A 1 204 ? -20.767 13.557 8.681 1.00 98.25 204 GLY A C 1
ATOM 1538 O O . GLY A 1 204 ? -19.620 13.161 8.465 1.00 98.25 204 GLY A O 1
ATOM 1539 N N . GLN A 1 205 ? -21.283 14.642 8.103 1.00 98.38 205 GLN A N 1
ATOM 1540 C CA . GLN A 1 205 ? -20.583 15.459 7.113 1.00 98.38 205 GLN A CA 1
ATOM 1541 C C . GLN A 1 205 ? -20.718 16.953 7.434 1.00 98.38 205 GLN A C 1
ATOM 1543 O O . GLN A 1 205 ? -21.724 17.424 7.985 1.00 98.38 205 GLN A O 1
ATOM 1548 N N . VAL A 1 206 ? -19.689 17.712 7.071 1.00 97.69 206 VAL A N 1
ATOM 1549 C CA . VAL A 1 206 ? -19.649 19.175 7.135 1.00 97.69 206 VAL A CA 1
ATOM 1550 C C . VAL A 1 206 ? -19.177 19.713 5.790 1.00 97.69 206 VAL A C 1
ATOM 1552 O O . VAL A 1 206 ? -18.250 19.176 5.188 1.00 97.69 206 VAL A O 1
ATOM 1555 N N . SER A 1 207 ? -19.816 20.790 5.342 1.00 96.56 207 SER A N 1
ATOM 1556 C CA . SER A 1 207 ? -19.379 21.622 4.223 1.00 96.56 207 SER A CA 1
ATOM 1557 C C . SER A 1 207 ? -19.546 23.066 4.666 1.00 96.56 207 SER A C 1
ATOM 1559 O O . SER A 1 207 ? -20.656 23.476 5.007 1.00 96.56 207 SER A O 1
ATOM 1561 N N . ASP A 1 208 ? -18.434 23.784 4.777 1.00 94.94 208 ASP A N 1
ATOM 1562 C CA . ASP A 1 208 ? -18.383 25.115 5.372 1.00 94.94 208 ASP A CA 1
ATOM 1563 C C . ASP A 1 208 ? -17.848 26.127 4.357 1.00 94.94 208 ASP A C 1
ATOM 1565 O O . ASP A 1 208 ? -16.671 26.132 4.016 1.00 94.94 208 ASP A O 1
ATOM 1569 N N . HIS A 1 209 ? -18.719 26.991 3.848 1.00 93.88 209 HIS A N 1
ATOM 1570 C CA . HIS A 1 209 ? -18.323 27.994 2.860 1.00 93.88 209 HIS A CA 1
ATOM 1571 C C . HIS A 1 209 ? -17.669 29.234 3.482 1.00 93.88 209 HIS A C 1
ATOM 1573 O O . HIS A 1 209 ? -17.236 30.118 2.741 1.00 93.88 209 HIS A O 1
ATOM 1579 N N . SER A 1 210 ? -17.579 29.318 4.815 1.00 91.25 210 SER A N 1
ATOM 1580 C CA . SER A 1 210 ? -16.835 30.395 5.456 1.00 91.25 210 SER A CA 1
ATOM 1581 C C . SER A 1 210 ? -15.342 30.261 5.183 1.00 91.25 210 SER A C 1
ATOM 1583 O O . SER A 1 210 ? -14.774 29.174 5.242 1.00 91.25 210 SER A O 1
ATOM 1585 N N . THR A 1 211 ? -14.691 31.390 4.917 1.00 88.62 211 THR A N 1
ATOM 1586 C CA . THR A 1 211 ? -13.230 31.486 4.794 1.00 88.62 211 THR A CA 1
ATOM 1587 C C . THR A 1 211 ? -12.607 32.240 5.968 1.00 88.62 211 THR A C 1
ATOM 1589 O O . THR A 1 211 ? -11.475 32.714 5.867 1.00 88.62 211 THR A O 1
ATOM 1592 N N . ASP A 1 212 ? -13.350 32.420 7.062 1.00 85.88 212 ASP A N 1
ATOM 1593 C CA . ASP A 1 212 ? -12.813 32.948 8.312 1.00 85.88 212 ASP A CA 1
ATOM 1594 C C . ASP A 1 212 ? -12.047 31.841 9.042 1.00 85.88 212 ASP A C 1
ATOM 1596 O O . ASP A 1 212 ? -12.587 30.775 9.337 1.00 85.88 212 ASP A O 1
ATOM 1600 N N . SER A 1 213 ? -10.775 32.080 9.360 1.00 81.88 213 SER A N 1
ATOM 1601 C CA . SER A 1 213 ? -9.938 31.089 10.043 1.00 81.88 213 SER A CA 1
ATOM 1602 C C . SER A 1 213 ? -10.435 30.739 11.448 1.00 81.88 213 SER A C 1
ATOM 1604 O O . SER A 1 213 ? -10.047 29.698 11.975 1.00 81.88 213 SER A O 1
ATOM 1606 N N . ARG A 1 214 ? -11.294 31.578 12.048 1.00 82.31 214 ARG A N 1
ATOM 1607 C CA . ARG A 1 214 ? -11.917 31.346 13.361 1.00 82.31 214 ARG A CA 1
ATOM 1608 C C . ARG A 1 214 ? -13.032 30.301 13.326 1.00 82.31 214 ARG A C 1
ATOM 1610 O O . ARG A 1 214 ? -13.347 29.741 14.372 1.00 82.31 214 ARG A O 1
ATOM 1617 N N . ASP A 1 215 ? -13.586 30.007 12.151 1.00 80.94 215 ASP A N 1
ATOM 1618 C CA . ASP A 1 215 ? -14.684 29.041 12.002 1.00 80.94 215 ASP A CA 1
ATOM 1619 C C . ASP A 1 215 ? -14.203 27.576 12.021 1.00 80.94 215 ASP A C 1
ATOM 1621 O O . ASP A 1 215 ? -15.003 26.632 12.033 1.00 80.94 215 ASP A O 1
ATOM 1625 N N . GLY A 1 216 ? -12.888 27.371 12.123 1.00 84.62 216 GLY A N 1
ATOM 1626 C CA . GLY A 1 216 ? -12.272 26.107 12.509 1.00 84.62 216 GLY A CA 1
ATOM 1627 C C . GLY A 1 216 ? -11.221 25.603 11.527 1.00 84.62 216 GLY A C 1
ATOM 1628 O O . GLY A 1 216 ? -11.270 25.853 10.325 1.00 84.62 216 GLY A O 1
ATOM 1629 N N . ASP A 1 217 ? -10.268 24.858 12.072 1.00 95.38 217 ASP A N 1
ATOM 1630 C CA . ASP A 1 217 ? -9.255 24.098 11.347 1.00 95.38 217 ASP A CA 1
ATOM 1631 C C . ASP A 1 217 ? -9.802 22.722 10.883 1.00 95.38 217 ASP A C 1
ATOM 1633 O O . ASP A 1 217 ? -10.900 22.322 11.301 1.00 95.38 217 ASP A O 1
ATOM 1637 N N . PRO A 1 218 ? -9.062 21.962 10.049 1.00 97.19 218 PRO A N 1
ATOM 1638 C CA . PRO A 1 218 ? -9.474 20.628 9.597 1.00 97.19 218 PRO A CA 1
ATOM 1639 C C . PRO A 1 218 ? -9.946 19.666 10.701 1.00 97.19 218 PRO A C 1
ATOM 1641 O O . PRO A 1 218 ? -10.969 18.995 10.531 1.00 97.19 218 PRO A O 1
ATOM 1644 N N . VAL A 1 219 ? -9.261 19.607 11.850 1.00 97.62 219 VAL A N 1
ATOM 1645 C CA . VAL A 1 219 ? -9.671 18.738 12.967 1.00 97.62 219 VAL A CA 1
ATOM 1646 C C . VAL A 1 219 ? -10.979 19.229 13.586 1.00 97.62 219 VAL A C 1
ATOM 1648 O O . VAL A 1 219 ? -11.884 18.429 13.830 1.00 97.62 219 VAL A O 1
ATOM 1651 N N . SER A 1 220 ? -11.131 20.538 13.795 1.00 96.88 220 SER A N 1
ATOM 1652 C CA . SER A 1 220 ? -12.378 21.112 14.318 1.00 96.88 220 SER A CA 1
ATOM 1653 C C . SER A 1 220 ? -13.577 20.849 13.395 1.00 96.88 220 SER A C 1
ATOM 1655 O O . SER A 1 220 ? -14.678 20.558 13.874 1.00 96.88 220 SER A O 1
ATOM 1657 N N . LEU A 1 221 ? -13.379 20.886 12.071 1.00 97.75 221 LEU A N 1
ATOM 1658 C CA . LEU A 1 221 ? -14.394 20.491 11.087 1.00 97.75 221 LEU A CA 1
ATOM 1659 C C . LEU A 1 221 ? -14.784 19.010 11.234 1.00 97.75 221 LEU A C 1
ATOM 1661 O O . LEU A 1 221 ? -15.975 18.688 11.255 1.00 97.75 221 LEU A O 1
ATOM 1665 N N . ALA A 1 222 ? -13.811 18.113 11.400 1.00 98.25 222 ALA A N 1
ATOM 1666 C CA . ALA A 1 222 ? -14.072 16.688 11.612 1.00 98.25 222 ALA A CA 1
ATOM 1667 C C . ALA A 1 222 ? -14.777 16.406 12.947 1.00 98.25 222 ALA A C 1
ATOM 1669 O O . ALA A 1 222 ? -15.693 15.587 13.000 1.00 98.25 222 ALA A O 1
ATOM 1670 N N . VAL A 1 223 ? -14.442 17.136 14.014 1.00 98.31 223 VAL A N 1
ATOM 1671 C CA . VAL A 1 223 ? -15.155 17.069 15.301 1.00 98.31 223 VAL A CA 1
ATOM 1672 C C . VAL A 1 223 ? -16.613 17.502 15.145 1.00 98.31 223 VAL A C 1
ATOM 1674 O O . VAL A 1 223 ? -17.508 16.841 15.675 1.00 98.31 223 VAL A O 1
ATOM 1677 N N . ARG A 1 224 ? -16.890 18.571 14.381 1.00 97.88 224 ARG A N 1
ATOM 1678 C CA . ARG A 1 224 ? -18.270 18.958 14.036 1.00 97.88 224 ARG A CA 1
ATOM 1679 C C . ARG A 1 224 ? -18.987 17.844 13.268 1.00 97.88 224 ARG A C 1
ATOM 1681 O O . ARG A 1 224 ? -20.154 17.580 13.545 1.00 97.88 224 ARG A O 1
ATOM 1688 N N . ALA A 1 225 ? -18.303 17.174 12.343 1.00 98.31 225 ALA A N 1
ATOM 1689 C CA . ALA A 1 225 ? -18.864 16.057 11.591 1.00 98.31 225 ALA A CA 1
ATOM 1690 C C . ALA A 1 225 ? -19.152 14.829 12.480 1.00 98.31 225 ALA A C 1
ATOM 1692 O O . ALA A 1 225 ? -20.231 14.252 12.372 1.00 98.31 225 ALA A O 1
ATOM 1693 N N . LEU A 1 226 ? -18.266 14.482 13.421 1.00 98.50 226 LEU A N 1
ATOM 1694 C CA . LEU A 1 226 ? -18.486 13.417 14.413 1.00 98.50 226 LEU A CA 1
ATOM 1695 C C . LEU A 1 226 ? -19.679 13.722 15.328 1.00 98.50 226 LEU A C 1
ATOM 1697 O O . LEU A 1 226 ? -20.517 12.855 15.553 1.00 98.50 226 LEU A O 1
ATOM 1701 N N . LYS A 1 227 ? -19.826 14.974 15.776 1.00 97.88 227 LYS A N 1
ATOM 1702 C CA . LYS A 1 227 ? -21.004 15.416 16.545 1.00 97.88 227 LYS A CA 1
ATOM 1703 C C . LYS A 1 227 ? -22.310 15.360 15.745 1.00 97.88 227 LYS A C 1
ATOM 1705 O O . LYS A 1 227 ? -23.371 15.269 16.339 1.00 97.88 227 LYS A O 1
ATOM 1710 N N . ARG A 1 228 ? -22.256 15.416 14.409 1.00 97.56 228 ARG A N 1
ATOM 1711 C CA . ARG A 1 228 ? -23.428 15.206 13.535 1.00 97.56 228 ARG A CA 1
ATOM 1712 C C . ARG A 1 228 ? -23.717 13.726 13.274 1.00 97.56 228 ARG A C 1
ATOM 1714 O O . ARG A 1 228 ? -24.808 13.400 12.821 1.00 97.56 228 ARG A O 1
ATOM 1721 N N . ALA A 1 229 ? -22.756 12.836 13.521 1.00 97.19 229 ALA A N 1
ATOM 1722 C CA . ALA A 1 229 ? -22.897 11.404 13.268 1.00 97.19 229 ALA A CA 1
ATOM 1723 C C . ALA A 1 229 ? -23.787 10.697 14.310 1.00 97.19 229 ALA A C 1
ATOM 1725 O O . ALA A 1 229 ? -24.344 9.633 14.020 1.00 97.19 229 ALA A O 1
ATOM 1726 N N . THR A 1 230 ? -23.927 11.275 15.508 1.00 95.62 230 THR A N 1
ATOM 1727 C CA . THR A 1 230 ? -24.732 10.743 16.614 1.00 95.62 230 THR A CA 1
ATOM 1728 C C . THR A 1 230 ? -25.253 11.860 17.519 1.00 95.62 230 THR A C 1
ATOM 1730 O O . THR A 1 230 ? -24.596 12.882 17.680 1.00 95.62 230 THR A O 1
ATOM 1733 N N . GLU A 1 231 ? -26.412 11.640 18.139 1.00 89.75 231 GLU A N 1
ATOM 1734 C CA . GLU A 1 231 ? -26.918 12.475 19.241 1.00 89.75 231 GLU A CA 1
ATOM 1735 C C . GLU A 1 231 ? -26.402 11.987 20.607 1.00 89.75 231 GLU A C 1
ATOM 1737 O O . GLU A 1 231 ? -26.436 12.726 21.589 1.00 89.75 231 GLU A O 1
ATOM 1742 N N . ASP A 1 232 ? -25.889 10.753 20.668 1.00 89.62 232 ASP A N 1
ATOM 1743 C CA . ASP A 1 232 ? -25.342 10.155 21.882 1.00 89.62 232 ASP A CA 1
ATOM 1744 C C . ASP A 1 232 ? -23.882 10.576 22.096 1.00 89.62 232 ASP A C 1
ATOM 1746 O O . ASP A 1 232 ? -22.950 10.033 21.495 1.00 89.62 232 ASP A O 1
ATOM 1750 N N . ILE A 1 233 ? -23.689 11.559 22.973 1.00 89.50 233 ILE A N 1
ATOM 1751 C CA . ILE A 1 233 ? -22.367 12.070 23.351 1.00 89.50 233 ILE A CA 1
ATOM 1752 C C . ILE A 1 233 ? -21.555 11.006 24.103 1.00 89.50 233 ILE A C 1
ATOM 1754 O O . ILE A 1 233 ? -20.336 10.960 23.938 1.00 89.50 233 ILE A O 1
ATOM 1758 N N . ALA A 1 234 ? -22.201 10.117 24.867 1.00 90.25 234 ALA A N 1
ATOM 1759 C CA . ALA A 1 234 ? -21.496 9.092 25.634 1.00 90.25 234 ALA A CA 1
ATOM 1760 C C . ALA A 1 234 ? -20.763 8.111 24.707 1.00 90.25 234 ALA A C 1
ATOM 1762 O O . ALA A 1 234 ? -19.662 7.667 25.028 1.00 90.25 234 ALA A O 1
ATOM 1763 N N . LEU A 1 235 ? -21.319 7.842 23.520 1.00 91.56 235 LEU A N 1
ATOM 1764 C CA . LEU A 1 235 ? -20.664 7.038 22.489 1.00 91.56 235 LEU A CA 1
ATOM 1765 C C . LEU A 1 235 ? -19.366 7.684 21.974 1.00 91.56 235 LEU A C 1
ATOM 1767 O O . LEU A 1 235 ? -18.397 6.977 21.697 1.00 91.56 235 LEU A O 1
ATOM 1771 N N . LEU A 1 236 ? -19.327 9.018 21.863 1.00 95.88 236 LEU A N 1
ATOM 1772 C CA . LEU A 1 236 ? -18.124 9.755 21.461 1.00 95.88 236 LEU A CA 1
ATOM 1773 C C . LEU A 1 236 ? -17.059 9.725 22.568 1.00 95.88 236 LEU A C 1
ATOM 1775 O O . LEU A 1 236 ? -15.890 9.466 22.294 1.00 95.88 236 LEU A O 1
ATOM 1779 N N . GLU A 1 237 ? -17.459 9.945 23.820 1.00 95.38 237 GLU A N 1
ATOM 1780 C CA . GLU A 1 237 ? -16.547 9.956 24.972 1.00 95.38 237 GLU A CA 1
ATOM 1781 C C . GLU A 1 237 ? -15.986 8.559 25.299 1.00 95.38 237 GLU A C 1
ATOM 1783 O O . GLU A 1 237 ? -14.855 8.434 25.775 1.00 95.38 237 GLU A O 1
ATOM 1788 N N . ALA A 1 238 ? -16.749 7.496 25.014 1.00 94.00 238 ALA A N 1
ATOM 1789 C CA . ALA A 1 238 ? -16.384 6.109 25.308 1.00 94.00 238 ALA A CA 1
ATOM 1790 C C . ALA A 1 238 ? -15.369 5.484 24.335 1.00 94.00 238 ALA A C 1
ATOM 1792 O O . ALA A 1 238 ? -14.925 4.353 24.578 1.00 94.00 238 ALA A O 1
ATOM 1793 N N . ALA A 1 239 ? -15.014 6.188 23.255 1.00 95.88 239 ALA A N 1
ATOM 1794 C CA . ALA A 1 239 ? -14.119 5.688 22.221 1.00 95.88 239 ALA A CA 1
ATOM 1795 C C . ALA A 1 239 ? -12.742 5.299 22.780 1.00 95.88 239 ALA A C 1
ATOM 1797 O O . ALA A 1 239 ? -12.048 6.103 23.405 1.00 95.88 239 ALA A O 1
ATOM 1798 N N . ASP A 1 240 ? -12.336 4.056 22.523 1.00 94.69 240 ASP A N 1
ATOM 1799 C CA . ASP A 1 240 ? -11.025 3.527 22.907 1.00 94.69 240 ASP A CA 1
ATOM 1800 C C . ASP A 1 240 ? -9.981 3.671 21.791 1.00 94.69 240 ASP A C 1
ATOM 1802 O O . ASP A 1 240 ? -8.785 3.537 22.047 1.00 94.69 240 ASP A O 1
ATOM 1806 N N . THR A 1 241 ? -10.420 4.010 20.579 1.00 97.62 241 THR A N 1
ATOM 1807 C CA . THR A 1 241 ? -9.562 4.232 19.417 1.00 97.62 241 THR A CA 1
ATOM 1808 C C . THR A 1 241 ? -9.994 5.504 18.690 1.00 97.62 241 THR A C 1
ATOM 1810 O O . THR A 1 241 ? -11.183 5.727 18.464 1.00 97.62 241 THR A O 1
ATOM 1813 N N . VAL A 1 242 ? -9.044 6.352 18.292 1.00 98.69 242 VAL A N 1
ATOM 1814 C CA . VAL A 1 242 ? -9.339 7.512 17.435 1.00 98.69 242 VAL A CA 1
ATOM 1815 C C . VAL A 1 242 ? -8.431 7.499 16.214 1.00 98.69 242 VAL A C 1
ATOM 1817 O O . VAL A 1 242 ? -7.215 7.357 16.324 1.00 98.69 242 VAL A O 1
ATOM 1820 N N . GLY A 1 243 ? -9.043 7.627 15.044 1.00 98.38 243 GLY A N 1
ATOM 1821 C CA . GLY A 1 243 ? -8.403 7.654 13.743 1.00 98.38 243 GLY A CA 1
ATOM 1822 C C . GLY A 1 243 ? -8.458 9.043 13.105 1.00 98.38 243 GLY A C 1
ATOM 1823 O O . GLY A 1 243 ? -9.495 9.708 13.150 1.00 98.38 243 GLY A O 1
ATOM 1824 N N . TRP A 1 244 ? -7.368 9.453 12.459 1.00 98.19 244 TRP A N 1
ATOM 1825 C CA . TRP A 1 244 ? -7.282 10.683 11.672 1.00 98.19 244 TRP A CA 1
ATOM 1826 C C . TRP A 1 244 ? -6.789 10.414 10.250 1.00 98.19 244 TRP A C 1
ATOM 1828 O O . TRP A 1 244 ? -5.705 9.866 10.038 1.00 98.19 244 TRP A O 1
ATOM 1838 N N . VAL A 1 245 ? -7.577 10.842 9.267 1.00 98.06 245 VAL A N 1
ATOM 1839 C CA . VAL A 1 245 ? -7.122 10.963 7.880 1.00 98.06 245 VAL A CA 1
ATOM 1840 C C . VAL A 1 245 ? -6.317 12.251 7.776 1.00 98.06 245 VAL A C 1
ATOM 1842 O O . VAL A 1 245 ? -6.863 13.337 7.968 1.00 98.06 245 VAL A O 1
ATOM 1845 N N . ALA A 1 246 ? -5.020 12.129 7.494 1.00 95.50 246 ALA A N 1
ATOM 1846 C CA . ALA A 1 246 ? -4.115 13.269 7.439 1.00 95.50 246 ALA A CA 1
ATOM 1847 C C . ALA A 1 246 ? -4.611 14.328 6.442 1.00 95.50 246 ALA A C 1
ATOM 1849 O O . ALA A 1 246 ? -4.976 14.005 5.309 1.00 95.50 246 ALA A O 1
ATOM 1850 N N . SER A 1 247 ? -4.606 15.589 6.874 1.00 95.31 247 SER A N 1
ATOM 1851 C CA . SER A 1 247 ? -5.030 16.730 6.065 1.00 95.31 247 SER A CA 1
ATOM 1852 C C . SER A 1 247 ? -3.869 17.261 5.225 1.00 95.31 247 SER A C 1
ATOM 1854 O O . SER A 1 247 ? -2.732 17.371 5.691 1.00 95.31 247 SER A O 1
ATOM 1856 N N . VAL A 1 248 ? -4.175 17.603 3.975 1.00 91.50 248 VAL A N 1
ATOM 1857 C CA . VAL A 1 248 ? -3.249 18.236 3.031 1.00 91.50 248 VAL A CA 1
ATOM 1858 C C . VAL A 1 248 ? -3.158 19.742 3.287 1.00 91.50 248 VAL A C 1
ATOM 1860 O O . VAL A 1 248 ? -2.090 20.328 3.132 1.00 91.50 248 VAL A O 1
ATOM 1863 N N . SER A 1 249 ? -4.264 20.377 3.686 1.00 92.19 249 SER A N 1
ATOM 1864 C CA . SER A 1 249 ? -4.328 21.823 3.944 1.00 92.19 249 SER A CA 1
ATOM 1865 C C . SER A 1 249 ? -3.682 22.253 5.264 1.00 92.19 249 SER A C 1
ATOM 1867 O O . SER A 1 249 ? -3.246 23.400 5.367 1.00 92.19 249 SER A O 1
ATOM 1869 N N . TRP A 1 250 ? -3.584 21.359 6.254 1.00 93.88 250 TRP A N 1
ATOM 1870 C CA . TRP A 1 250 ? -2.826 21.598 7.484 1.00 93.88 250 TRP A CA 1
ATOM 1871 C C . TRP A 1 250 ? -2.334 20.295 8.104 1.00 93.88 250 TRP A C 1
ATOM 1873 O O . TRP A 1 250 ? -3.107 19.365 8.330 1.00 93.88 250 TRP A O 1
ATOM 1883 N N . GLN A 1 251 ? -1.042 20.230 8.416 1.00 92.00 251 GLN A N 1
ATOM 1884 C CA . GLN A 1 251 ? -0.436 19.021 8.962 1.00 92.00 251 GLN A CA 1
ATOM 1885 C C . GLN A 1 251 ? -0.430 19.039 10.488 1.00 92.00 251 GLN A C 1
ATOM 1887 O O . GLN A 1 251 ? -0.011 20.008 11.120 1.00 92.00 251 GLN A O 1
ATOM 1892 N N . TYR A 1 252 ? -0.843 17.915 11.067 1.00 92.56 252 TYR A N 1
ATOM 1893 C CA . TYR A 1 252 ? -0.820 17.665 12.502 1.00 92.56 252 TYR A CA 1
ATOM 1894 C C . TYR A 1 252 ? 0.165 16.543 12.798 1.00 92.56 252 TYR A C 1
ATOM 1896 O O . TYR A 1 252 ? 0.284 15.586 12.028 1.00 92.56 252 TYR A O 1
ATOM 1904 N N . ALA A 1 253 ? 0.845 16.652 13.933 1.00 90.50 253 ALA A N 1
ATOM 1905 C CA . ALA A 1 253 ? 1.721 15.597 14.411 1.00 90.50 253 ALA A CA 1
ATOM 1906 C C . ALA A 1 253 ? 0.904 14.361 14.832 1.00 90.50 253 ALA A C 1
ATOM 1908 O O . ALA A 1 253 ? 1.264 13.250 14.466 1.00 90.50 253 ALA A O 1
ATOM 1909 N N . ASP A 1 254 ? -0.221 14.571 15.525 1.00 93.56 254 ASP A N 1
ATOM 1910 C CA . ASP A 1 254 ? -1.258 13.575 15.818 1.00 93.56 254 ASP A CA 1
ATOM 1911 C C . ASP A 1 254 ? -2.638 14.260 15.827 1.00 93.56 254 ASP A C 1
ATOM 1913 O O . ASP A 1 254 ? -3.087 14.802 16.845 1.00 93.56 254 ASP A O 1
ATOM 1917 N N . GLY A 1 255 ? -3.317 14.262 14.678 1.00 96.06 255 GLY A N 1
ATOM 1918 C CA . GLY A 1 255 ? -4.664 14.829 14.561 1.00 96.06 255 GLY A CA 1
ATOM 1919 C C . GLY A 1 255 ? -5.722 14.032 15.333 1.00 96.06 255 GLY A C 1
ATOM 1920 O O . GLY A 1 255 ? -6.703 14.607 15.809 1.00 96.06 255 GLY A O 1
ATOM 1921 N N . ALA A 1 256 ? -5.506 12.731 15.542 1.00 97.38 256 ALA A N 1
ATOM 1922 C CA . ALA A 1 256 ? -6.421 11.875 16.290 1.00 97.38 256 ALA A CA 1
ATOM 1923 C C . ALA A 1 256 ? -6.422 12.226 17.786 1.00 97.38 256 ALA A C 1
ATOM 1925 O O . ALA A 1 256 ? -7.488 12.303 18.399 1.00 97.38 256 ALA A O 1
ATOM 1926 N N . ALA A 1 257 ? -5.262 12.546 18.364 1.00 96.25 257 ALA A N 1
ATOM 1927 C CA . ALA A 1 257 ? -5.177 13.058 19.732 1.00 96.25 257 ALA A CA 1
ATOM 1928 C C . ALA A 1 257 ? -5.925 14.394 19.908 1.00 96.25 257 ALA A C 1
ATOM 1930 O O . ALA A 1 257 ? -6.541 14.634 20.951 1.00 96.25 257 ALA A O 1
ATOM 1931 N N . LEU A 1 258 ? -5.919 15.264 18.890 1.00 96.75 258 LEU A N 1
ATOM 1932 C CA . LEU A 1 258 ? -6.679 16.517 18.930 1.00 96.75 258 LEU A CA 1
ATOM 1933 C C . LEU A 1 258 ? -8.190 16.269 18.877 1.00 96.75 258 LEU A C 1
ATOM 1935 O O . LEU A 1 258 ? -8.917 16.886 19.658 1.00 96.75 258 LEU A O 1
ATOM 1939 N N . ILE A 1 259 ? -8.655 15.341 18.031 1.00 98.12 259 ILE A N 1
ATOM 1940 C CA . ILE A 1 259 ? -10.060 14.898 18.015 1.00 98.12 259 ILE A CA 1
ATOM 1941 C C . ILE A 1 259 ? -10.463 14.373 19.393 1.00 98.12 259 ILE A C 1
ATOM 1943 O O . ILE A 1 259 ? -11.465 14.827 19.945 1.00 98.12 259 ILE A O 1
ATOM 1947 N N . ALA A 1 260 ? -9.669 13.459 19.960 1.00 97.00 260 ALA A N 1
ATOM 1948 C CA . ALA A 1 260 ? -9.946 12.854 21.258 1.00 97.00 260 ALA A CA 1
ATOM 1949 C C . ALA A 1 260 ? -10.117 13.921 22.346 1.00 97.00 260 ALA A C 1
ATOM 1951 O O . ALA A 1 260 ? -11.131 13.951 23.042 1.00 97.00 260 ALA A O 1
ATOM 1952 N N . ARG A 1 261 ? -9.177 14.872 22.417 1.00 95.62 261 ARG A N 1
ATOM 1953 C CA . ARG A 1 261 ? -9.226 15.991 23.363 1.00 95.62 261 ARG A CA 1
ATOM 1954 C C . ARG A 1 261 ? -10.479 16.853 23.192 1.00 95.62 261 ARG A C 1
ATOM 1956 O O . ARG A 1 261 ? -11.087 17.232 24.186 1.00 95.62 261 ARG A O 1
ATOM 1963 N N . LEU A 1 262 ? -10.861 17.181 21.957 1.00 95.81 262 LEU A N 1
ATOM 1964 C CA . LEU A 1 262 ? -12.021 18.038 21.666 1.00 95.81 262 LEU A CA 1
ATOM 1965 C C . LEU A 1 262 ? -13.375 17.344 21.894 1.00 95.81 262 LEU A C 1
ATOM 1967 O O . LEU A 1 262 ? -14.401 18.021 21.998 1.00 95.81 262 LEU A O 1
ATOM 1971 N N . LEU A 1 263 ? -13.378 16.013 21.960 1.00 96.50 263 LEU A N 1
ATOM 1972 C CA . LEU A 1 263 ? -14.549 15.182 22.238 1.00 96.50 263 LEU A CA 1
ATOM 1973 C C . LEU A 1 263 ? -14.540 14.574 23.644 1.00 96.50 263 LEU A C 1
ATOM 1975 O O . LEU A 1 263 ? -15.397 13.753 23.934 1.00 96.50 263 LEU A O 1
ATOM 1979 N N . ASN A 1 264 ? -13.593 14.963 24.505 1.00 94.12 264 ASN A N 1
ATOM 1980 C CA . ASN A 1 264 ? -13.383 14.379 25.836 1.00 94.12 264 ASN A CA 1
ATOM 1981 C C . ASN A 1 264 ? -13.175 12.848 25.839 1.00 94.12 264 ASN A C 1
ATOM 1983 O O . ASN A 1 264 ? -13.331 12.207 26.878 1.00 94.12 264 ASN A O 1
ATOM 1987 N N . ALA A 1 265 ? -12.777 12.264 24.707 1.00 91.50 265 ALA A N 1
ATOM 1988 C CA . ALA A 1 265 ? -12.445 10.850 24.608 1.00 91.50 265 ALA A CA 1
ATOM 1989 C C . ALA A 1 265 ? -11.038 10.580 25.162 1.00 91.50 265 ALA A C 1
ATOM 1991 O O . ALA A 1 265 ? -10.141 11.427 25.090 1.00 91.50 265 ALA A O 1
ATOM 1992 N N . ARG A 1 266 ? -10.825 9.373 25.693 1.00 90.12 266 ARG A N 1
ATOM 1993 C CA . ARG A 1 266 ? -9.525 8.913 26.210 1.00 90.12 266 ARG A CA 1
ATOM 1994 C C . ARG A 1 266 ? -9.126 7.594 25.544 1.00 90.12 266 ARG A C 1
ATOM 1996 O O . ARG A 1 266 ? -9.200 6.549 26.194 1.00 90.12 266 ARG A O 1
ATOM 2003 N N . PRO A 1 267 ? -8.749 7.622 24.254 1.00 90.31 267 PRO A N 1
ATOM 2004 C CA . PRO A 1 267 ? -8.420 6.405 23.536 1.00 90.31 267 PRO A CA 1
ATOM 2005 C C . PRO A 1 267 ? -7.141 5.767 24.079 1.00 90.31 267 PRO A C 1
ATOM 2007 O O . PRO A 1 267 ? -6.197 6.457 24.461 1.00 90.31 267 PRO A O 1
ATOM 2010 N N . ALA A 1 268 ? -7.098 4.437 24.060 1.00 82.69 268 ALA A N 1
ATOM 2011 C CA . ALA A 1 268 ? -5.879 3.669 24.279 1.00 82.69 268 ALA A CA 1
ATOM 2012 C C . ALA A 1 268 ? -4.942 3.737 23.061 1.00 82.69 268 ALA A C 1
ATOM 2014 O O . ALA A 1 268 ? -3.745 3.493 23.188 1.00 82.69 268 ALA A O 1
ATOM 2015 N N . THR A 1 269 ? -5.474 4.041 21.873 1.00 89.19 269 THR A N 1
ATOM 2016 C CA . THR A 1 269 ? -4.704 4.069 20.625 1.00 89.19 269 THR A CA 1
ATOM 2017 C C . THR A 1 269 ? -5.158 5.206 19.714 1.00 89.19 269 THR A C 1
ATOM 2019 O O . THR A 1 269 ? -6.350 5.368 19.441 1.00 89.19 269 THR A O 1
ATOM 2022 N N . THR A 1 270 ? -4.195 5.971 19.197 1.00 96.25 270 THR A N 1
ATOM 2023 C CA . THR A 1 270 ? -4.401 6.919 18.095 1.00 96.25 270 THR A CA 1
ATOM 2024 C C . THR A 1 270 ? -3.789 6.377 16.807 1.00 96.25 270 THR A C 1
ATOM 2026 O O . THR A 1 270 ? -2.690 5.817 16.801 1.00 96.25 270 THR A O 1
ATOM 2029 N N . VAL A 1 271 ? -4.510 6.520 15.695 1.00 95.62 271 VAL A N 1
ATOM 2030 C CA . VAL A 1 271 ? -4.072 6.045 14.378 1.00 95.62 271 VAL A CA 1
ATOM 2031 C C . VAL A 1 271 ? -4.169 7.184 13.372 1.00 95.62 271 VAL A C 1
ATOM 2033 O O . VAL A 1 271 ? -5.198 7.848 13.286 1.00 95.62 271 VAL A O 1
ATOM 2036 N N . GLN A 1 272 ? -3.120 7.408 12.585 1.00 95.12 272 GLN A N 1
ATOM 2037 C CA . GLN A 1 272 ? -3.104 8.440 11.544 1.00 95.12 272 GLN A CA 1
ATOM 2038 C C . GLN A 1 272 ? -2.719 7.840 10.192 1.00 95.12 272 GLN A C 1
ATOM 2040 O O . GLN A 1 272 ? -1.903 6.927 10.131 1.00 95.12 272 GLN A O 1
ATOM 2045 N N . THR A 1 273 ? -3.275 8.326 9.088 1.00 95.81 273 THR A N 1
ATOM 2046 C CA . THR A 1 273 ? -2.825 7.903 7.749 1.00 95.81 273 THR A CA 1
ATOM 2047 C C . THR A 1 273 ? -1.519 8.599 7.347 1.00 95.81 273 THR A C 1
ATOM 2049 O O . THR A 1 273 ? -1.149 9.628 7.914 1.00 95.81 273 THR A O 1
ATOM 2052 N N . GLY A 1 274 ? -0.835 8.074 6.329 1.00 89.44 274 GLY A N 1
ATOM 2053 C CA . GLY A 1 274 ? 0.227 8.790 5.622 1.00 89.44 274 GLY A CA 1
ATOM 2054 C C . GLY A 1 274 ? -0.259 10.149 5.113 1.00 89.44 274 GLY A C 1
ATOM 2055 O O . GLY A 1 274 ? -1.463 10.362 4.936 1.00 89.44 274 GLY A O 1
ATOM 2056 N N . LEU A 1 275 ? 0.680 11.073 4.901 1.00 85.88 275 LEU A N 1
ATOM 2057 C CA . LEU A 1 275 ? 0.364 12.476 4.611 1.00 85.88 275 LEU A CA 1
ATOM 2058 C C . LEU A 1 275 ? -0.360 12.641 3.274 1.00 85.88 275 LEU A C 1
ATOM 2060 O O . LEU A 1 275 ? -1.205 13.522 3.136 1.00 85.88 275 LEU A O 1
ATOM 2064 N N . PHE A 1 276 ? -0.041 11.792 2.296 1.00 87.81 276 PHE A N 1
ATOM 2065 C CA . PHE A 1 276 ? -0.601 11.869 0.953 1.00 87.81 276 PHE A CA 1
ATOM 2066 C C . PHE A 1 276 ? -1.224 10.533 0.540 1.00 87.81 276 PHE A C 1
ATOM 2068 O O . PHE A 1 276 ? -0.544 9.506 0.415 1.00 87.81 276 PHE A O 1
ATOM 2075 N N . GLY A 1 277 ? -2.528 10.556 0.276 1.00 87.88 277 GLY A N 1
ATOM 2076 C CA . GLY A 1 277 ? -3.276 9.387 -0.165 1.00 87.88 277 GLY A CA 1
ATOM 2077 C C . GLY A 1 277 ? -4.776 9.529 0.062 1.00 87.88 277 GLY A C 1
ATOM 2078 O O . GLY A 1 277 ? -5.252 9.422 1.190 1.00 87.88 277 GLY A O 1
ATOM 2079 N N . GLY A 1 278 ? -5.536 9.697 -1.023 1.00 93.06 278 GLY A N 1
ATOM 2080 C CA . GLY A 1 278 ? -6.999 9.626 -0.999 1.00 93.06 278 GLY A CA 1
ATOM 2081 C C . GLY A 1 278 ? -7.555 8.245 -0.638 1.00 93.06 278 GLY A C 1
ATOM 2082 O O . GLY A 1 278 ? -8.753 8.131 -0.401 1.00 93.06 278 GLY A O 1
ATOM 2083 N N . ASP A 1 279 ? -6.703 7.216 -0.553 1.00 95.81 279 ASP A N 1
ATOM 2084 C CA . ASP A 1 279 ? -7.005 5.887 -0.013 1.00 95.81 279 ASP A CA 1
ATOM 2085 C C . ASP A 1 279 ? -7.162 5.871 1.520 1.00 95.81 279 ASP A C 1
ATOM 2087 O O . ASP A 1 279 ? -7.787 4.959 2.070 1.00 95.81 279 ASP A O 1
ATOM 2091 N N . GLY A 1 280 ? -6.649 6.900 2.205 1.00 95.94 280 GLY A N 1
ATOM 2092 C CA . GLY A 1 280 ? -6.589 7.010 3.662 1.00 95.94 280 GLY A CA 1
ATOM 2093 C C . GLY A 1 280 ? -7.884 6.664 4.413 1.00 95.94 280 GLY A C 1
ATOM 2094 O O . GLY A 1 280 ? -7.820 5.832 5.321 1.00 95.94 280 GLY A O 1
ATOM 2095 N N . PRO A 1 281 ? -9.060 7.222 4.055 1.00 97.81 281 PRO A N 1
ATOM 2096 C CA . PRO A 1 281 ? -10.309 6.942 4.764 1.00 97.81 281 PRO A CA 1
ATOM 2097 C C . PRO A 1 281 ? -10.670 5.455 4.789 1.00 97.81 281 PRO A C 1
ATOM 2099 O O . PRO A 1 281 ? -10.987 4.920 5.850 1.00 97.81 281 PRO A O 1
ATOM 2102 N N . LEU A 1 282 ? -10.580 4.765 3.645 1.00 98.31 282 LEU A N 1
ATOM 2103 C CA . LEU A 1 282 ? -10.902 3.337 3.583 1.00 98.31 282 LEU A CA 1
ATOM 2104 C C . LEU A 1 282 ? -9.814 2.481 4.226 1.00 98.31 282 LEU A C 1
ATOM 2106 O O . LEU A 1 282 ? -10.142 1.510 4.900 1.00 98.31 282 LEU A O 1
ATOM 2110 N N . ARG A 1 283 ? -8.532 2.852 4.091 1.00 97.19 283 ARG A N 1
ATOM 2111 C CA . ARG A 1 283 ? -7.435 2.173 4.805 1.00 97.19 283 ARG A CA 1
ATOM 2112 C C . ARG A 1 283 ? -7.663 2.196 6.313 1.00 97.19 283 ARG A C 1
ATOM 2114 O O . ARG A 1 283 ? -7.513 1.168 6.962 1.00 97.19 283 ARG A O 1
ATOM 2121 N N . LEU A 1 284 ? -8.061 3.347 6.847 1.00 97.69 284 LEU A N 1
ATOM 2122 C CA . LEU A 1 284 ? -8.301 3.544 8.272 1.00 97.69 284 LEU A CA 1
ATOM 2123 C C . LEU A 1 284 ? -9.561 2.808 8.755 1.00 97.69 284 LEU A C 1
ATOM 2125 O O . LEU A 1 284 ? -9.514 2.145 9.787 1.00 97.69 284 LEU A O 1
ATOM 2129 N N . ILE A 1 285 ? -10.661 2.855 7.992 1.00 98.69 285 ILE A N 1
ATOM 2130 C CA . ILE A 1 285 ? -11.883 2.085 8.289 1.00 98.69 285 ILE A CA 1
ATOM 2131 C C . ILE A 1 285 ? -11.597 0.578 8.286 1.00 98.69 285 ILE A C 1
ATOM 2133 O O . ILE A 1 285 ? -11.981 -0.112 9.229 1.00 98.69 285 ILE A O 1
ATOM 2137 N N . ASN A 1 286 ? -10.917 0.066 7.255 1.00 98.62 286 ASN A N 1
ATOM 2138 C CA . ASN A 1 286 ? -10.629 -1.362 7.113 1.00 98.62 286 ASN A CA 1
ATOM 2139 C C . ASN A 1 286 ? -9.699 -1.871 8.229 1.00 98.62 286 ASN A C 1
ATOM 2141 O O . ASN A 1 286 ? -9.964 -2.918 8.821 1.00 98.62 286 ASN A O 1
ATOM 2145 N N . ASP A 1 287 ? -8.645 -1.120 8.554 1.00 97.44 287 ASP A N 1
ATOM 2146 C CA . ASP A 1 287 ? -7.695 -1.470 9.616 1.00 97.44 287 ASP A CA 1
ATOM 2147 C C . ASP A 1 287 ? -8.364 -1.497 11.003 1.00 97.44 287 ASP A C 1
ATOM 2149 O O . ASP A 1 287 ? -8.211 -2.468 11.752 1.00 97.44 287 ASP A O 1
ATOM 2153 N N . ILE A 1 288 ? -9.181 -0.488 11.320 1.00 98.25 288 ILE A N 1
ATOM 2154 C CA . ILE A 1 288 ? -9.927 -0.431 12.584 1.00 98.25 288 ILE A CA 1
ATOM 2155 C C . ILE A 1 288 ? -10.999 -1.530 12.642 1.00 98.25 288 ILE A C 1
ATOM 2157 O O . ILE A 1 288 ? -11.163 -2.171 13.678 1.00 98.25 288 ILE A O 1
ATOM 2161 N N . ALA A 1 289 ? -11.692 -1.824 11.538 1.00 98.56 289 ALA A N 1
ATOM 2162 C CA . ALA A 1 289 ? -12.626 -2.951 11.466 1.00 98.56 289 ALA A CA 1
ATOM 2163 C C . ALA A 1 289 ? -11.923 -4.299 11.729 1.00 98.56 289 ALA A C 1
ATOM 2165 O O . ALA A 1 289 ? -12.485 -5.190 12.380 1.00 98.56 289 ALA A O 1
ATOM 2166 N N . ALA A 1 290 ? -10.668 -4.443 11.290 1.00 96.19 290 ALA A N 1
ATOM 2167 C CA . ALA A 1 290 ? -9.854 -5.618 11.578 1.00 96.19 290 ALA A CA 1
ATOM 2168 C C . ALA A 1 290 ? -9.465 -5.683 13.066 1.00 96.19 290 ALA A C 1
ATOM 2170 O O . ALA A 1 290 ? -9.522 -6.761 13.658 1.00 96.19 290 ALA A O 1
ATOM 2171 N N . ALA A 1 291 ? -9.117 -4.548 13.682 1.00 93.81 291 ALA A N 1
ATOM 2172 C CA . ALA A 1 291 ? -8.841 -4.452 15.120 1.00 93.81 291 ALA A CA 1
ATOM 2173 C C . ALA A 1 291 ? -10.076 -4.796 15.973 1.00 93.81 291 ALA A C 1
ATOM 2175 O O . ALA A 1 291 ? -9.966 -5.541 16.950 1.00 93.81 291 ALA A O 1
ATOM 2176 N N . ILE A 1 292 ? -11.267 -4.355 15.555 1.00 96.19 292 ILE A N 1
ATOM 2177 C CA . ILE A 1 292 ? -12.544 -4.740 16.176 1.00 96.19 292 ILE A CA 1
ATOM 2178 C C . ILE A 1 292 ? -12.751 -6.254 16.093 1.00 96.19 292 ILE A C 1
ATOM 2180 O O . ILE A 1 292 ? -13.017 -6.893 17.106 1.00 96.19 292 ILE A O 1
ATOM 2184 N N . THR A 1 293 ? -12.530 -6.851 14.920 1.00 92.00 293 THR A N 1
ATOM 2185 C CA . THR A 1 293 ? -12.672 -8.306 14.721 1.00 92.00 293 THR A CA 1
ATOM 2186 C C . THR A 1 293 ? -11.722 -9.115 15.622 1.00 92.00 293 THR A C 1
ATOM 2188 O O . THR A 1 293 ? -12.053 -10.225 16.039 1.00 92.00 293 THR A O 1
ATOM 2191 N N . ARG A 1 294 ? -10.547 -8.564 15.965 1.00 87.25 294 ARG A N 1
ATOM 2192 C CA . ARG A 1 294 ? -9.574 -9.170 16.898 1.00 87.25 294 ARG A CA 1
ATOM 2193 C C . ARG A 1 294 ? -9.856 -8.874 18.379 1.00 87.25 294 ARG A C 1
ATOM 2195 O O . ARG A 1 294 ? -9.177 -9.428 19.246 1.00 87.25 294 ARG A O 1
ATOM 2202 N N . GLY A 1 295 ? -10.847 -8.036 18.683 1.00 86.12 295 GLY A N 1
ATOM 2203 C CA . GLY A 1 295 ? -11.174 -7.605 20.044 1.00 86.12 295 GLY A CA 1
ATOM 2204 C C . GLY A 1 295 ? -10.155 -6.636 20.654 1.00 86.12 295 GLY A C 1
ATOM 2205 O O . GLY A 1 295 ? -9.995 -6.608 21.874 1.00 86.12 295 GLY A O 1
ATOM 2206 N N . GLU A 1 296 ? -9.426 -5.898 19.814 1.00 86.25 296 GLU A N 1
ATOM 2207 C CA . GLU A 1 296 ? -8.447 -4.873 20.216 1.00 86.25 296 GLU A CA 1
ATOM 2208 C C . GLU A 1 296 ? -9.098 -3.491 20.382 1.00 86.25 296 GLU A C 1
ATOM 2210 O O . GLU A 1 296 ? -8.669 -2.706 21.221 1.00 86.25 296 GLU A O 1
ATOM 2215 N N . THR A 1 297 ? -10.169 -3.233 19.628 1.00 91.44 297 THR A N 1
ATOM 2216 C CA . THR A 1 297 ? -10.935 -1.979 19.614 1.00 91.44 297 THR A CA 1
ATOM 2217 C C . THR A 1 297 ? -12.410 -2.298 19.825 1.00 91.44 297 THR A C 1
ATOM 2219 O O . THR A 1 297 ? -12.938 -3.195 19.169 1.00 91.44 297 THR A O 1
ATOM 2222 N N . SER A 1 298 ? -13.101 -1.571 20.703 1.00 95.12 298 SER A N 1
ATOM 2223 C CA . SER A 1 298 ? -14.553 -1.703 20.879 1.00 95.12 298 SER A CA 1
ATOM 2224 C C . SER A 1 298 ? -15.309 -0.584 20.173 1.00 95.12 298 SER A C 1
ATOM 2226 O O . SER A 1 298 ? -16.256 -0.857 19.435 1.00 95.12 298 SER A O 1
ATOM 2228 N N . ILE A 1 299 ? -14.880 0.667 20.369 1.00 97.62 299 ILE A N 1
ATOM 2229 C CA . ILE A 1 299 ? -15.509 1.866 19.800 1.00 97.62 299 ILE A CA 1
ATOM 2230 C C . ILE A 1 299 ? -14.418 2.775 19.244 1.00 97.62 299 ILE A C 1
ATOM 2232 O O . ILE A 1 299 ? -13.521 3.200 19.975 1.00 97.62 299 ILE A O 1
ATOM 2236 N N . ALA A 1 300 ? -14.539 3.118 17.965 1.00 98.38 300 ALA A N 1
ATOM 2237 C CA . ALA A 1 300 ? -13.624 3.995 17.264 1.00 98.38 300 ALA A CA 1
ATOM 2238 C C . ALA A 1 300 ? -14.317 5.218 16.658 1.00 98.38 300 ALA A C 1
ATOM 2240 O O . ALA A 1 300 ? -15.402 5.124 16.075 1.00 98.38 300 ALA A O 1
ATOM 2241 N N . LEU A 1 301 ? -13.633 6.360 16.735 1.00 98.81 301 LEU A N 1
ATOM 2242 C CA . LEU A 1 301 ? -13.991 7.578 16.007 1.00 98.81 301 LEU A CA 1
ATOM 2243 C C . LEU A 1 301 ? -12.995 7.803 14.882 1.00 98.81 301 LEU A C 1
ATOM 2245 O O . LEU A 1 301 ? -11.795 7.824 15.127 1.00 98.81 301 LEU A O 1
ATOM 2249 N N . ILE A 1 302 ? -13.479 8.012 13.665 1.00 98.75 302 ILE A N 1
ATOM 2250 C CA . ILE A 1 302 ? -12.645 8.280 12.495 1.00 98.75 302 ILE A CA 1
ATOM 2251 C C . ILE A 1 302 ? -13.003 9.664 11.967 1.00 98.75 302 ILE A C 1
ATOM 2253 O O . ILE A 1 302 ? -14.126 9.889 11.513 1.00 98.75 302 ILE A O 1
ATOM 2257 N N . GLY A 1 303 ? -12.056 10.593 12.047 1.00 98.44 303 GLY A N 1
ATOM 2258 C CA . GLY A 1 303 ? -12.192 11.939 11.504 1.00 98.44 303 GLY A CA 1
ATOM 2259 C C . GLY A 1 303 ? -11.315 12.149 10.278 1.00 98.44 303 GLY A C 1
ATOM 2260 O O . GLY A 1 303 ? -10.217 11.605 10.179 1.00 98.44 303 GLY A O 1
ATOM 2261 N N . GLY A 1 304 ? -11.786 12.986 9.366 1.00 98.00 304 GLY A N 1
ATOM 2262 C CA . GLY A 1 304 ? -10.990 13.500 8.260 1.00 98.00 304 GLY A CA 1
ATOM 2263 C C . GLY A 1 304 ? -11.573 14.817 7.780 1.00 98.00 304 GLY A C 1
ATOM 2264 O O . GLY A 1 304 ? -12.785 15.027 7.866 1.00 98.00 304 GLY A O 1
ATOM 2265 N N . GLY A 1 305 ? -10.730 15.725 7.303 1.00 96.62 305 GLY A N 1
ATOM 2266 C CA . GLY A 1 305 ? -11.203 17.013 6.824 1.00 96.62 305 GLY A CA 1
ATOM 2267 C C . GLY A 1 305 ? -10.130 17.844 6.150 1.00 96.62 305 GLY A C 1
ATOM 2268 O O . GLY A 1 305 ? -8.939 17.618 6.333 1.00 96.62 305 GLY A O 1
ATOM 2269 N N . GLU A 1 306 ? -10.583 18.824 5.382 1.00 96.69 306 GLU A N 1
ATOM 2270 C CA . GLU A 1 306 ? -9.755 19.865 4.790 1.00 96.69 306 GLU A CA 1
ATOM 2271 C C . GLU A 1 306 ? -10.375 21.233 5.042 1.00 96.69 306 GLU A C 1
ATOM 2273 O O . GLU A 1 306 ? -11.597 21.364 5.095 1.00 96.69 306 GLU A O 1
ATOM 2278 N N . ALA A 1 307 ? -9.519 22.247 5.144 1.00 96.62 307 ALA A N 1
ATOM 2279 C CA . ALA A 1 307 ? -9.881 23.659 5.202 1.00 96.62 307 ALA A CA 1
ATOM 2280 C C . ALA A 1 307 ? -9.130 24.451 4.109 1.00 96.62 307 ALA A C 1
ATOM 2282 O O . ALA A 1 307 ? -8.617 25.553 4.323 1.00 96.62 307 ALA A O 1
ATOM 2283 N N . ALA A 1 308 ? -9.010 23.856 2.920 1.00 94.81 308 ALA A N 1
ATOM 2284 C CA . ALA A 1 308 ? -8.184 24.364 1.830 1.00 94.81 308 ALA A CA 1
ATOM 2285 C C . ALA A 1 308 ? -8.710 25.681 1.237 1.00 94.81 308 ALA A C 1
ATOM 2287 O O . ALA A 1 308 ? -7.915 26.501 0.775 1.00 94.81 308 ALA A O 1
ATOM 2288 N N . ALA A 1 309 ? -10.028 25.921 1.261 1.00 95.00 309 ALA A N 1
ATOM 2289 C CA . ALA A 1 309 ? -10.589 27.198 0.817 1.00 95.00 309 ALA A CA 1
ATOM 2290 C C . ALA A 1 309 ? -10.153 28.342 1.748 1.00 95.00 309 ALA A C 1
ATOM 2292 O O . ALA A 1 309 ? -9.712 29.394 1.275 1.00 95.00 309 ALA A O 1
ATOM 2293 N N . THR A 1 310 ? -10.203 28.110 3.064 1.00 95.00 310 THR A N 1
ATOM 2294 C CA . THR A 1 310 ? -9.726 29.058 4.081 1.00 95.00 310 THR A CA 1
ATOM 2295 C C . THR A 1 310 ? -8.221 29.285 3.967 1.00 95.00 310 THR A C 1
ATOM 2297 O O . THR A 1 310 ? -7.781 30.436 3.919 1.00 95.00 310 THR A O 1
ATOM 2300 N N . ALA A 1 311 ? -7.434 28.212 3.833 1.00 93.38 311 ALA A N 1
ATOM 2301 C CA . ALA A 1 311 ? -5.985 28.310 3.668 1.00 93.38 311 ALA A CA 1
ATOM 2302 C C . ALA A 1 311 ? -5.596 29.125 2.421 1.00 93.38 311 ALA A C 1
ATOM 2304 O O . ALA A 1 311 ? -4.768 30.031 2.506 1.00 93.38 311 ALA A O 1
ATOM 2305 N N . ALA A 1 312 ? -6.264 28.889 1.287 1.00 92.81 312 ALA A N 1
ATOM 2306 C CA . ALA A 1 312 ? -6.003 29.616 0.046 1.00 92.81 312 ALA A CA 1
ATOM 2307 C C . ALA A 1 312 ? -6.347 31.117 0.139 1.00 92.81 312 ALA A C 1
ATOM 2309 O O . ALA A 1 312 ? -5.686 31.948 -0.487 1.00 92.81 312 ALA A O 1
ATOM 2310 N N . VAL A 1 313 ? -7.386 31.500 0.893 1.00 93.62 313 VAL A N 1
ATOM 2311 C CA . VAL A 1 313 ? -7.703 32.919 1.144 1.00 93.62 313 VAL A CA 1
ATOM 2312 C C . VAL A 1 313 ? -6.669 33.559 2.069 1.00 93.62 313 VAL A C 1
ATOM 2314 O O . VAL A 1 313 ? -6.241 34.686 1.804 1.00 93.62 313 VAL A O 1
ATOM 2317 N N . ALA A 1 314 ? -6.250 32.861 3.125 1.00 91.88 314 ALA A N 1
ATOM 2318 C CA . ALA A 1 314 ? -5.228 33.345 4.048 1.00 91.88 314 ALA A CA 1
ATOM 2319 C C . ALA A 1 314 ? -3.897 33.597 3.322 1.00 91.88 314 ALA A C 1
ATOM 2321 O O . ALA A 1 314 ? -3.354 34.697 3.415 1.00 91.88 314 ALA A O 1
ATOM 2322 N N . GLU A 1 315 ? -3.456 32.649 2.491 1.00 92.00 315 GLU A N 1
ATOM 2323 C CA . GLU A 1 315 ? -2.257 32.779 1.659 1.00 92.00 315 GLU A CA 1
ATOM 2324 C C . GLU A 1 315 ? -2.339 33.989 0.713 1.00 92.00 315 GLU A C 1
ATOM 2326 O O . GLU A 1 315 ? -1.475 34.865 0.751 1.00 92.00 315 GLU A O 1
ATOM 2331 N N . ARG A 1 316 ? -3.419 34.111 -0.078 1.00 92.50 316 ARG A N 1
ATOM 2332 C CA . ARG A 1 316 ? -3.607 35.245 -1.009 1.00 92.50 316 ARG A CA 1
ATOM 2333 C C . ARG A 1 316 ? -3.659 36.606 -0.317 1.00 92.50 316 ARG A C 1
ATOM 2335 O O . ARG A 1 316 ? -3.338 37.615 -0.938 1.00 92.50 316 ARG A O 1
ATOM 2342 N N . SER A 1 317 ? -4.112 36.645 0.933 1.00 92.12 317 SER A N 1
ATOM 2343 C CA . SER A 1 317 ? -4.221 37.876 1.722 1.00 92.12 317 SER A CA 1
ATOM 2344 C C . SER A 1 317 ? -3.019 38.125 2.638 1.00 92.12 317 SER A C 1
ATOM 2346 O O . SER A 1 317 ? -3.020 39.119 3.362 1.00 92.12 317 SER A O 1
ATOM 2348 N N . GLY A 1 318 ? -2.004 37.250 2.618 1.00 89.06 318 GLY A N 1
ATOM 2349 C CA . GLY A 1 318 ? -0.831 37.337 3.489 1.00 89.06 318 GLY A CA 1
ATOM 2350 C C . GLY A 1 318 ? -1.153 37.210 4.984 1.00 89.06 318 GLY A C 1
ATOM 2351 O O . GLY A 1 318 ? -0.401 37.715 5.815 1.00 89.06 318 GLY A O 1
ATOM 2352 N N . ARG A 1 319 ? -2.287 36.592 5.340 1.00 87.62 319 ARG A N 1
ATOM 2353 C CA . ARG A 1 319 ? -2.716 36.394 6.732 1.00 87.62 319 ARG A CA 1
ATOM 2354 C C . ARG A 1 319 ? -2.178 35.073 7.271 1.00 87.62 319 ARG A C 1
ATOM 2356 O O . ARG A 1 319 ? -2.248 34.051 6.597 1.00 87.62 319 ARG A O 1
ATOM 2363 N N . SER A 1 320 ? -1.694 35.081 8.509 1.00 84.69 320 SER A N 1
ATOM 2364 C CA . SER A 1 320 ? -1.319 33.859 9.225 1.00 84.69 320 SER A CA 1
ATOM 2365 C C . SER A 1 320 ? -2.555 33.101 9.708 1.00 84.69 320 SER A C 1
ATOM 2367 O O . SER A 1 320 ? -3.502 33.712 10.205 1.00 84.69 320 SER A O 1
ATOM 2369 N N . LEU A 1 321 ? -2.517 31.773 9.618 1.00 90.25 321 LEU A N 1
ATOM 2370 C CA . LEU A 1 321 ? -3.515 30.891 10.220 1.00 90.25 321 LEU A CA 1
ATOM 2371 C C . LEU A 1 321 ? -3.115 30.592 11.669 1.00 90.25 321 LEU A C 1
ATOM 2373 O O . LEU A 1 321 ? -2.020 30.088 11.908 1.00 90.25 321 LEU A O 1
ATOM 2377 N N . ASP A 1 322 ? -4.001 30.884 12.621 1.00 86.50 322 ASP A N 1
ATOM 2378 C CA . ASP A 1 322 ? -3.837 30.542 14.045 1.00 86.50 322 ASP A CA 1
ATOM 2379 C C . ASP A 1 322 ? -4.437 29.157 14.344 1.00 86.50 322 ASP A C 1
ATOM 2381 O O . ASP A 1 322 ? -5.286 28.974 15.216 1.00 86.50 322 ASP A O 1
ATOM 2385 N N . TRP A 1 323 ? -4.085 28.178 13.512 1.00 92.81 323 TRP A N 1
ATOM 2386 C CA . TRP A 1 323 ? -4.538 26.799 13.660 1.00 92.81 323 TRP A CA 1
ATOM 2387 C C . TRP A 1 323 ? -3.620 26.028 14.611 1.00 92.81 323 TRP A C 1
ATOM 2389 O O . TRP A 1 323 ? -2.428 26.334 14.709 1.00 92.81 323 TRP A O 1
ATOM 2399 N N . PRO A 1 324 ? -4.151 25.030 15.338 1.00 87.19 324 PRO A N 1
ATOM 2400 C CA . PRO A 1 324 ? -3.418 24.407 16.426 1.00 87.19 324 PRO A CA 1
ATOM 2401 C C . PRO A 1 324 ? -2.148 23.705 15.930 1.00 87.19 324 PRO A C 1
ATOM 2403 O O . PRO A 1 324 ? -2.186 22.856 15.039 1.00 87.19 324 PRO A O 1
ATOM 2406 N N . GLY A 1 325 ? -1.021 24.049 16.557 1.00 85.88 325 GLY A N 1
ATOM 2407 C CA . GLY A 1 325 ? 0.219 23.280 16.508 1.00 85.88 325 GLY A CA 1
ATOM 2408 C C . GLY A 1 325 ? 0.293 22.262 17.649 1.00 85.88 325 GLY A C 1
ATOM 2409 O O . GLY A 1 325 ? -0.471 22.327 18.614 1.00 85.88 325 GLY A O 1
ATOM 2410 N N . GLN A 1 326 ? 1.236 21.324 17.557 1.00 84.88 326 GLN A N 1
ATOM 2411 C CA . GLN A 1 326 ? 1.494 20.330 18.603 1.00 84.88 326 GLN A CA 1
ATOM 2412 C C . GLN A 1 326 ? 2.960 20.374 19.050 1.00 84.88 326 GLN A C 1
ATOM 2414 O O . GLN A 1 326 ? 3.830 20.721 18.244 1.00 84.88 326 GLN A O 1
ATOM 2419 N N . PRO A 1 327 ? 3.256 20.034 20.320 1.00 80.38 327 PRO A N 1
ATOM 2420 C CA . PRO A 1 327 ? 4.627 19.963 20.811 1.00 80.38 327 PRO A CA 1
ATOM 2421 C C . PRO A 1 327 ? 5.503 19.054 19.947 1.00 80.38 327 PRO A C 1
ATOM 2423 O O . PRO A 1 327 ? 5.058 18.014 19.452 1.00 80.38 327 PRO A O 1
ATOM 2426 N N . THR A 1 328 ? 6.773 19.423 19.793 1.00 72.38 328 THR A N 1
ATOM 2427 C CA . THR A 1 328 ? 7.764 18.584 19.111 1.00 72.38 328 THR A CA 1
ATOM 2428 C C . THR A 1 328 ? 7.875 17.228 19.806 1.00 72.38 328 THR A C 1
ATOM 2430 O O . THR A 1 328 ? 8.006 17.182 21.023 1.00 72.38 328 THR A O 1
ATOM 2433 N N . GLY A 1 329 ? 7.844 16.139 19.036 1.00 70.94 329 GLY A N 1
ATOM 2434 C CA . GLY A 1 329 ? 7.868 14.770 19.569 1.00 70.94 329 GLY A CA 1
ATOM 2435 C C . GLY A 1 329 ? 6.489 14.117 19.680 1.00 70.94 329 GLY A C 1
ATOM 2436 O O . GLY A 1 329 ? 6.424 12.900 19.820 1.00 70.94 329 GLY A O 1
ATOM 2437 N N . THR A 1 330 ? 5.402 14.885 19.531 1.00 81.44 330 THR A N 1
ATOM 2438 C CA . THR A 1 330 ? 4.054 14.316 19.380 1.00 81.44 330 THR A CA 1
ATOM 2439 C C . THR A 1 330 ? 4.018 13.388 18.163 1.00 81.44 330 THR A C 1
ATOM 2441 O O . THR A 1 330 ? 4.499 13.758 17.092 1.00 81.44 330 THR A O 1
ATOM 2444 N N . ALA A 1 331 ? 3.443 12.200 18.320 1.00 86.75 331 ALA A N 1
ATOM 2445 C CA . ALA A 1 331 ? 3.229 11.243 17.243 1.00 86.75 331 ALA A CA 1
ATOM 2446 C C . ALA A 1 331 ? 2.017 10.357 17.573 1.00 86.75 331 ALA A C 1
ATOM 2448 O O . ALA A 1 331 ? 1.769 10.109 18.757 1.00 86.75 331 ALA A O 1
ATOM 2449 N N . PRO A 1 332 ? 1.288 9.859 16.559 1.00 86.69 332 PRO A N 1
ATOM 2450 C CA . PRO A 1 332 ? 0.236 8.878 16.775 1.00 86.69 332 PRO A CA 1
ATOM 2451 C C . PRO A 1 332 ? 0.820 7.568 17.303 1.00 86.69 332 PRO A C 1
ATOM 2453 O O . PRO A 1 332 ? 1.989 7.255 17.060 1.00 86.69 332 PRO A O 1
ATOM 2456 N N . SER A 1 333 ? -0.010 6.753 17.959 1.00 88.94 333 SER A N 1
ATOM 2457 C CA . SER A 1 333 ? 0.395 5.395 18.354 1.00 88.94 333 SER A CA 1
ATOM 2458 C C . SER A 1 333 ? 0.806 4.556 17.138 1.00 88.94 333 SER A C 1
ATOM 2460 O O . SER A 1 333 ? 1.721 3.739 17.227 1.00 88.94 333 SER A O 1
ATOM 2462 N N . ARG A 1 334 ? 0.149 4.767 15.988 1.00 89.62 334 ARG A N 1
ATOM 2463 C CA . ARG A 1 334 ? 0.496 4.122 14.716 1.00 89.62 334 ARG A CA 1
ATOM 2464 C C . ARG A 1 334 ? 0.179 5.009 13.511 1.00 89.62 334 ARG A C 1
ATOM 2466 O O . ARG A 1 334 ? -0.845 5.690 13.485 1.00 89.62 334 ARG A O 1
ATOM 2473 N N . THR A 1 335 ? 1.016 4.916 12.478 1.00 90.12 335 THR A N 1
ATOM 2474 C CA . THR A 1 335 ? 0.758 5.514 11.159 1.00 90.12 335 THR A CA 1
ATOM 2475 C C . THR A 1 335 ? 0.458 4.426 10.129 1.00 90.12 335 THR A C 1
ATOM 2477 O O . THR A 1 335 ? 1.172 3.425 10.064 1.00 90.12 335 THR A O 1
ATOM 2480 N N . LEU A 1 336 ? -0.593 4.609 9.328 1.00 87.94 336 LEU A N 1
ATOM 2481 C CA . LEU A 1 336 ? -1.021 3.685 8.277 1.00 87.94 336 LEU A CA 1
ATOM 2482 C C . LEU A 1 336 ? -0.622 4.168 6.886 1.00 87.94 336 LEU A C 1
ATOM 2484 O O . LEU A 1 336 ? -0.827 5.326 6.529 1.00 87.94 336 LEU A O 1
ATOM 2488 N N . GLY A 1 337 ? -0.168 3.233 6.057 1.00 79.88 337 GLY A N 1
ATOM 2489 C CA . GLY A 1 337 ? 0.297 3.515 4.703 1.00 79.88 337 GLY A CA 1
ATOM 2490 C C . GLY A 1 337 ? 1.780 3.878 4.661 1.00 79.88 337 GLY A C 1
ATOM 2491 O O . GLY A 1 337 ? 2.415 4.134 5.681 1.00 79.88 337 GLY A O 1
ATOM 2492 N N . ALA A 1 338 ? 2.336 3.855 3.455 1.00 72.75 338 ALA A N 1
ATOM 2493 C CA . ALA A 1 338 ? 3.722 4.207 3.190 1.00 72.75 338 ALA A CA 1
ATOM 2494 C C . ALA A 1 338 ? 3.771 5.335 2.160 1.00 72.75 338 ALA A C 1
ATOM 2496 O O . ALA A 1 338 ? 2.980 5.345 1.211 1.00 72.75 338 ALA A O 1
ATOM 2497 N N . ASP A 1 339 ? 4.714 6.252 2.340 1.00 77.00 339 ASP A N 1
ATOM 2498 C CA . ASP A 1 339 ? 5.058 7.277 1.363 1.00 77.00 339 ASP A CA 1
ATOM 2499 C C . ASP A 1 339 ? 6.454 6.988 0.806 1.00 77.00 339 ASP A C 1
ATOM 2501 O O . ASP A 1 339 ? 7.330 6.470 1.502 1.00 77.00 339 ASP A O 1
ATOM 2505 N N . ARG A 1 340 ? 6.635 7.280 -0.479 1.00 82.00 340 ARG A N 1
ATOM 2506 C CA . ARG A 1 340 ? 7.921 7.246 -1.178 1.00 82.00 340 ARG A CA 1
ATOM 2507 C C . ARG A 1 340 ? 8.031 8.509 -2.024 1.00 82.00 340 ARG A C 1
ATOM 2509 O O . ARG A 1 340 ? 7.071 9.274 -2.120 1.00 82.00 340 ARG A O 1
ATOM 2516 N N . GLU A 1 341 ? 9.188 8.697 -2.646 1.00 82.50 341 GLU A N 1
ATOM 2517 C CA . GLU A 1 341 ? 9.429 9.816 -3.555 1.00 82.50 341 GLU A CA 1
ATOM 2518 C C . GLU A 1 341 ? 8.318 9.947 -4.617 1.00 82.50 341 GLU A C 1
ATOM 2520 O O . GLU A 1 341 ? 7.838 8.933 -5.138 1.00 82.50 341 GLU A O 1
ATOM 2525 N N . PRO A 1 342 ? 7.893 11.182 -4.944 1.00 78.06 342 PRO A N 1
ATOM 2526 C CA . PRO A 1 342 ? 6.726 11.439 -5.782 1.00 78.06 342 PRO A CA 1
ATOM 2527 C C . PRO A 1 342 ? 6.932 11.072 -7.253 1.00 78.06 342 PRO A C 1
ATOM 2529 O O . PRO A 1 342 ? 5.954 10.993 -7.982 1.00 78.06 342 PRO A O 1
ATOM 2532 N N . GLY A 1 343 ? 8.166 10.875 -7.714 1.00 85.88 343 GLY A N 1
ATOM 2533 C CA . GLY A 1 343 ? 8.456 10.520 -9.099 1.00 85.88 343 GLY A CA 1
ATOM 2534 C C . GLY A 1 343 ? 9.901 10.080 -9.290 1.00 85.88 343 GLY A C 1
ATOM 2535 O O . GLY A 1 343 ? 10.734 10.234 -8.394 1.00 85.88 343 GLY A O 1
ATOM 2536 N N . ASN A 1 344 ? 10.200 9.523 -10.459 1.00 89.00 344 ASN A N 1
ATOM 2537 C CA . ASN A 1 344 ? 11.561 9.156 -10.852 1.00 89.00 344 ASN A CA 1
ATOM 2538 C C . ASN A 1 344 ? 12.247 10.275 -11.671 1.00 89.00 344 ASN A C 1
ATOM 2540 O O . ASN A 1 344 ? 11.668 11.332 -11.952 1.00 89.00 344 ASN A O 1
ATOM 2544 N N . ALA A 1 345 ? 13.521 10.075 -12.031 1.00 88.88 345 ALA A N 1
ATOM 2545 C CA . ALA A 1 345 ? 14.299 11.089 -12.749 1.00 88.88 345 ALA A CA 1
ATOM 2546 C C . ALA A 1 345 ? 13.719 11.436 -14.143 1.00 88.88 345 ALA A C 1
ATOM 2548 O O . ALA A 1 345 ? 13.591 12.631 -14.424 1.00 88.88 345 ALA A O 1
ATOM 2549 N N . PRO A 1 346 ? 13.310 10.467 -14.993 1.00 89.06 346 PRO A N 1
ATOM 2550 C CA . PRO A 1 346 ? 12.620 10.763 -16.254 1.00 89.06 346 PRO A CA 1
ATOM 2551 C C . PRO A 1 346 ? 11.304 11.541 -16.087 1.00 89.06 346 PRO A C 1
ATOM 2553 O O . PRO A 1 346 ? 11.073 12.514 -16.806 1.00 89.06 346 PRO A O 1
ATOM 2556 N N . GLU A 1 347 ? 10.464 11.172 -15.114 1.00 91.19 347 GLU A N 1
ATOM 2557 C CA . GLU A 1 347 ? 9.214 11.887 -14.809 1.00 91.19 347 GLU A CA 1
ATOM 2558 C C . GLU A 1 347 ? 9.486 13.339 -14.413 1.00 91.19 347 GLU A C 1
ATOM 2560 O O . GLU A 1 347 ? 8.875 14.270 -14.947 1.00 91.19 347 GLU A O 1
ATOM 2565 N N . THR A 1 348 ? 10.458 13.542 -13.523 1.00 90.25 348 THR A N 1
ATOM 2566 C CA . THR A 1 348 ? 10.858 14.874 -13.058 1.00 90.25 348 THR A CA 1
ATOM 2567 C C . THR A 1 348 ? 11.388 15.723 -14.212 1.00 90.25 348 THR A C 1
ATOM 2569 O O . THR A 1 348 ? 10.973 16.872 -14.365 1.00 90.25 348 THR A O 1
ATOM 2572 N N . ALA A 1 349 ? 12.243 15.154 -15.067 1.00 89.38 349 ALA A N 1
ATOM 2573 C CA . ALA A 1 349 ? 12.820 15.849 -16.217 1.00 89.38 349 ALA A CA 1
ATOM 2574 C C . ALA A 1 349 ? 11.758 16.298 -17.239 1.00 89.38 349 ALA A C 1
ATOM 2576 O O . ALA A 1 349 ? 11.876 17.381 -17.810 1.00 89.38 349 ALA A O 1
ATOM 2577 N N . ALA A 1 350 ? 10.691 15.516 -17.435 1.00 89.50 350 ALA A N 1
ATOM 2578 C CA . ALA A 1 350 ? 9.568 15.882 -18.303 1.00 89.50 350 ALA A CA 1
ATOM 2579 C C . ALA A 1 350 ? 8.544 16.830 -17.632 1.00 89.50 350 ALA A C 1
ATOM 2581 O O . ALA A 1 350 ? 7.635 17.355 -18.284 1.00 89.50 350 ALA A O 1
ATOM 2582 N N . GLY A 1 351 ? 8.678 17.087 -16.327 1.00 89.06 351 GLY A N 1
ATOM 2583 C CA . GLY A 1 351 ? 7.748 17.907 -15.548 1.00 89.06 351 GLY A CA 1
ATOM 2584 C C . GLY A 1 351 ? 6.444 17.190 -15.177 1.00 89.06 351 GLY A C 1
ATOM 2585 O O . GLY A 1 351 ? 5.406 17.844 -15.012 1.00 89.06 351 GLY A O 1
ATOM 2586 N N . LEU A 1 352 ? 6.486 15.862 -15.037 1.00 89.75 352 LEU A N 1
ATOM 2587 C CA . LEU A 1 352 ? 5.396 15.014 -14.544 1.00 89.75 352 LEU A CA 1
ATOM 2588 C C . LEU A 1 352 ? 5.359 14.989 -13.007 1.00 89.75 352 LEU A C 1
ATOM 2590 O O . LEU A 1 352 ? 5.475 13.944 -12.380 1.00 89.75 352 LEU A O 1
ATOM 2594 N N . VAL A 1 353 ? 5.208 16.169 -12.400 1.00 83.12 353 VAL A N 1
ATOM 2595 C CA . VAL A 1 353 ? 5.106 16.327 -10.935 1.00 83.12 353 VAL A CA 1
ATOM 2596 C C . VAL A 1 353 ? 3.669 16.612 -10.500 1.00 83.12 353 VAL A C 1
ATOM 2598 O O . VAL A 1 353 ? 3.224 16.144 -9.461 1.00 83.12 353 VAL A O 1
ATOM 2601 N N . ALA A 1 354 ? 2.911 17.383 -11.282 1.00 86.88 354 ALA A N 1
ATOM 2602 C CA . ALA A 1 354 ? 1.518 17.665 -10.957 1.00 86.88 354 ALA A CA 1
ATOM 2603 C C . ALA A 1 354 ? 0.642 16.437 -11.280 1.00 86.88 354 ALA A C 1
ATOM 2605 O O . ALA A 1 354 ? 0.691 15.976 -12.426 1.00 86.88 354 ALA A O 1
ATOM 2606 N N . PRO A 1 355 ? -0.225 15.963 -10.353 1.00 89.62 355 PRO A N 1
ATOM 2607 C CA . PRO A 1 355 ? -1.119 14.829 -10.608 1.00 89.62 355 PRO A CA 1
ATOM 2608 C C . PRO A 1 355 ? -1.901 14.983 -11.913 1.00 89.62 355 PRO A C 1
ATOM 2610 O O . PRO A 1 355 ? -2.032 14.040 -12.687 1.00 89.62 355 PRO A O 1
ATOM 2613 N N . LEU A 1 356 ? -2.354 16.207 -12.183 1.00 92.81 356 LEU A N 1
ATOM 2614 C CA . LEU A 1 356 ? -3.097 16.578 -13.378 1.00 92.81 356 LEU A CA 1
ATOM 2615 C C . LEU A 1 356 ? -2.445 16.076 -14.683 1.00 92.81 356 LEU A C 1
ATOM 2617 O O . LEU A 1 356 ? -3.146 15.552 -15.543 1.00 92.81 356 LEU A O 1
ATOM 2621 N N . HIS A 1 357 ? -1.121 16.199 -14.828 1.00 94.75 357 HIS A N 1
ATOM 2622 C CA . HIS A 1 357 ? -0.430 15.801 -16.059 1.00 94.75 357 HIS A CA 1
ATOM 2623 C C . HIS A 1 357 ? -0.438 14.279 -16.245 1.00 94.75 357 HIS A C 1
ATOM 2625 O O . HIS A 1 357 ? -0.646 13.792 -17.351 1.00 94.75 357 HIS A O 1
ATOM 2631 N N . LEU A 1 358 ? -0.266 13.522 -15.161 1.00 95.50 358 LEU A N 1
ATOM 2632 C CA . LEU A 1 358 ? -0.266 12.058 -15.198 1.00 95.50 358 LEU A CA 1
ATOM 2633 C C . LEU A 1 358 ? -1.670 11.501 -15.447 1.00 95.50 358 LEU A C 1
ATOM 2635 O O . LEU A 1 358 ? -1.840 10.627 -16.291 1.00 95.50 358 LEU A O 1
ATOM 2639 N N . TYR A 1 359 ? -2.696 12.063 -14.801 1.00 97.38 359 TYR A N 1
ATOM 2640 C CA . TYR A 1 359 ? -4.083 11.673 -15.073 1.00 97.38 359 TYR A CA 1
ATOM 2641 C C . TYR A 1 359 ? -4.539 12.024 -16.493 1.00 97.38 359 TYR A C 1
ATOM 2643 O O . TYR A 1 359 ? -5.422 11.344 -17.019 1.00 97.38 359 TYR A O 1
ATOM 2651 N N . ALA A 1 360 ? -3.957 13.054 -17.115 1.00 97.31 360 ALA A N 1
ATOM 2652 C CA . ALA A 1 360 ? -4.186 13.374 -18.521 1.00 97.31 360 ALA A CA 1
ATOM 2653 C C . ALA A 1 360 ? -3.482 12.380 -19.458 1.00 97.31 360 ALA A C 1
ATOM 2655 O O . ALA A 1 360 ? -4.073 11.965 -20.452 1.00 97.31 360 ALA A O 1
ATOM 2656 N N . LEU A 1 361 ? -2.278 11.909 -19.107 1.00 97.50 361 LEU A N 1
ATOM 2657 C CA . LEU A 1 361 ? -1.629 10.810 -19.830 1.00 97.50 361 LEU A CA 1
ATOM 2658 C C . LEU A 1 361 ? -2.442 9.510 -19.749 1.00 97.50 361 LEU A C 1
ATOM 2660 O O . LEU A 1 361 ? -2.614 8.852 -20.771 1.00 97.50 361 LEU A O 1
ATOM 2664 N N . PHE A 1 362 ? -3.011 9.167 -18.588 1.00 98.31 362 PHE A N 1
ATOM 2665 C CA . PHE A 1 362 ? -3.924 8.019 -18.466 1.00 98.31 362 PHE A CA 1
ATOM 2666 C C . PHE A 1 362 ? -5.139 8.146 -19.389 1.00 98.31 362 PHE A C 1
ATOM 2668 O O . PHE A 1 362 ? -5.532 7.189 -20.050 1.00 98.31 362 PHE A O 1
ATOM 2675 N N . GLU A 1 363 ? -5.718 9.342 -19.464 1.00 98.06 363 GLU A N 1
ATOM 2676 C CA . GLU A 1 363 ? -6.879 9.630 -20.309 1.00 98.06 363 GLU A CA 1
ATOM 2677 C C . GLU A 1 363 ? -6.543 9.557 -21.803 1.00 98.06 363 GLU A C 1
ATOM 2679 O O . GLU A 1 363 ? -7.308 9.020 -22.600 1.00 98.06 363 GLU A O 1
ATOM 2684 N N . SER A 1 364 ? -5.359 10.032 -22.178 1.00 97.50 364 SER A N 1
ATOM 2685 C CA . SER A 1 364 ? -4.830 9.932 -23.536 1.00 97.50 364 SER A CA 1
ATOM 2686 C C . SER A 1 364 ? -4.542 8.474 -23.931 1.00 97.50 364 SER A C 1
ATOM 2688 O O . SER A 1 364 ? -4.930 8.037 -25.016 1.00 97.50 364 SER A O 1
ATOM 2690 N N . ALA A 1 365 ? -3.972 7.674 -23.021 1.00 97.50 365 ALA A N 1
ATOM 2691 C CA . ALA A 1 365 ? -3.793 6.233 -23.210 1.00 97.50 365 ALA A CA 1
ATOM 2692 C C . ALA A 1 365 ? -5.140 5.492 -23.350 1.00 97.50 365 ALA A C 1
ATOM 2694 O O . ALA A 1 365 ? -5.278 4.611 -24.202 1.00 97.50 365 ALA A O 1
ATOM 2695 N N . LEU A 1 366 ? -6.158 5.873 -22.564 1.00 97.50 366 LEU A N 1
ATOM 2696 C CA . LEU A 1 366 ? -7.524 5.351 -22.696 1.00 97.50 366 LEU A CA 1
ATOM 2697 C C . LEU A 1 366 ? -8.120 5.691 -24.064 1.00 97.50 366 LEU A C 1
ATOM 2699 O O . LEU A 1 366 ? -8.665 4.799 -24.716 1.00 97.50 366 LEU A O 1
ATOM 2703 N N . ARG A 1 367 ? -7.980 6.942 -24.531 1.00 97.00 367 ARG A N 1
ATOM 2704 C CA . ARG A 1 367 ? -8.431 7.352 -25.870 1.00 97.00 367 ARG A CA 1
ATOM 2705 C C . ARG A 1 367 ? -7.826 6.467 -26.947 1.00 97.00 367 ARG A C 1
ATOM 2707 O O . ARG A 1 367 ? -8.558 5.920 -27.769 1.00 97.00 367 ARG A O 1
ATOM 2714 N N . ARG A 1 368 ? -6.500 6.298 -26.905 1.00 95.50 368 ARG A N 1
ATOM 2715 C CA . ARG A 1 368 ? -5.762 5.456 -27.849 1.00 95.50 368 ARG A CA 1
ATOM 2716 C C . ARG A 1 368 ? -6.287 4.027 -27.848 1.00 95.50 368 ARG A C 1
ATOM 2718 O O . ARG A 1 368 ? -6.544 3.480 -28.915 1.00 95.50 368 ARG A O 1
ATOM 2725 N N . ARG A 1 369 ? -6.475 3.428 -26.668 1.00 94.81 369 ARG A N 1
ATOM 2726 C CA . ARG A 1 369 ? -6.983 2.055 -26.539 1.00 94.81 369 ARG A CA 1
ATOM 2727 C C . ARG A 1 369 ? -8.393 1.898 -27.107 1.00 94.81 369 ARG A C 1
ATOM 2729 O O . ARG A 1 369 ? -8.693 0.874 -27.709 1.00 94.81 369 ARG A O 1
ATOM 2736 N N . LEU A 1 370 ? -9.249 2.893 -26.896 1.00 94.50 370 LEU A N 1
ATOM 2737 C CA . LEU A 1 370 ? -10.624 2.891 -27.392 1.00 94.50 370 LEU A CA 1
ATOM 2738 C C . LEU A 1 370 ? -10.724 3.243 -28.884 1.00 94.50 370 LEU A C 1
ATOM 2740 O O . LEU A 1 370 ? -11.792 3.068 -29.462 1.00 94.50 370 LEU A O 1
ATOM 2744 N N . GLY A 1 371 ? -9.642 3.730 -29.502 1.00 94.69 371 GLY A N 1
ATOM 2745 C CA . GLY A 1 371 ? -9.622 4.133 -30.908 1.00 94.69 371 GLY A CA 1
ATOM 2746 C C . GLY A 1 371 ? -10.533 5.325 -31.212 1.00 94.69 371 GLY A C 1
ATOM 2747 O O . GLY A 1 371 ? -11.072 5.400 -32.311 1.00 94.69 371 GLY A O 1
ATOM 2748 N N . LEU A 1 372 ? -10.744 6.215 -30.237 1.00 95.00 372 LEU A N 1
ATOM 2749 C CA . LEU A 1 372 ? -11.634 7.371 -30.377 1.00 95.00 372 LEU A CA 1
ATOM 2750 C C . LEU A 1 372 ? -10.898 8.576 -30.965 1.00 95.00 372 LEU A C 1
ATOM 2752 O O . LEU A 1 372 ? -9.755 8.854 -30.586 1.00 95.00 372 LEU A O 1
ATOM 2756 N N . SER A 1 373 ? -11.597 9.341 -31.803 1.00 94.12 373 SER A N 1
ATOM 2757 C CA . SER A 1 373 ? -11.169 10.693 -32.178 1.00 94.12 373 SER A CA 1
ATOM 2758 C C . SER A 1 373 ? -11.139 11.630 -30.955 1.00 94.12 373 SER A C 1
ATOM 2760 O O . SER A 1 373 ? -11.787 11.347 -29.935 1.00 94.12 373 SER A O 1
ATOM 2762 N N . PRO A 1 374 ? -10.411 12.762 -31.019 1.00 93.19 374 PRO A N 1
ATOM 2763 C CA . PRO A 1 374 ? -10.421 13.766 -29.956 1.00 93.19 374 PRO A CA 1
ATOM 2764 C C . PRO A 1 374 ? -11.836 14.224 -29.566 1.00 93.19 374 PRO A C 1
ATOM 2766 O O . PRO A 1 374 ? -12.140 14.338 -28.379 1.00 93.19 374 PRO A O 1
ATOM 2769 N N . GLU A 1 375 ? -12.720 14.431 -30.541 1.00 94.38 375 GLU A N 1
ATOM 2770 C CA . GLU A 1 375 ? -14.084 14.922 -30.331 1.00 94.38 375 GLU A CA 1
ATOM 2771 C C . GLU A 1 375 ? -14.981 13.875 -29.657 1.00 94.38 375 GLU A C 1
ATOM 2773 O O . GLU A 1 375 ? -15.688 14.187 -28.694 1.00 94.38 375 GLU A O 1
ATOM 2778 N N . GLU A 1 376 ? -14.939 12.621 -30.120 1.00 96.50 376 GLU A N 1
ATOM 2779 C CA . GLU A 1 376 ? -15.702 11.515 -29.521 1.00 96.50 376 GLU A CA 1
ATOM 2780 C C . GLU A 1 376 ? -15.268 11.254 -28.078 1.00 96.50 376 GLU A C 1
ATOM 2782 O O . GLU A 1 376 ? -16.093 11.004 -27.193 1.00 96.50 376 GLU A O 1
ATOM 2787 N N . HIS A 1 377 ? -13.963 11.335 -27.826 1.00 96.31 377 HIS A N 1
ATOM 2788 C CA . HIS A 1 377 ? -13.398 11.164 -26.497 1.00 96.31 377 HIS A CA 1
ATOM 2789 C C . HIS A 1 377 ? -13.799 12.293 -25.553 1.00 96.31 377 HIS A C 1
ATOM 2791 O O . HIS A 1 377 ? -14.254 12.011 -24.441 1.00 96.31 377 HIS A O 1
ATOM 2797 N N . GLN A 1 378 ? -13.734 13.546 -26.012 1.00 96.00 378 GLN A N 1
ATOM 2798 C CA . GLN A 1 378 ? -14.205 14.693 -25.240 1.00 96.00 378 GLN A CA 1
ATOM 2799 C C . GLN A 1 378 ? -15.688 14.541 -24.881 1.00 96.00 378 GLN A C 1
ATOM 2801 O O . GLN A 1 378 ? -16.063 14.662 -23.714 1.00 96.00 378 GLN A O 1
ATOM 2806 N N . ALA A 1 379 ? -16.535 14.198 -25.858 1.00 96.81 379 ALA A N 1
ATOM 2807 C CA . ALA A 1 379 ? -17.962 13.980 -25.632 1.00 96.81 379 ALA A CA 1
ATOM 2808 C C . ALA A 1 379 ? -18.217 12.874 -24.594 1.00 96.81 379 ALA A C 1
ATOM 2810 O O . ALA A 1 379 ? -19.066 13.026 -23.711 1.00 96.81 379 ALA A O 1
ATOM 2811 N N . ARG A 1 380 ? -17.449 11.779 -24.653 1.00 96.38 380 ARG A N 1
ATOM 2812 C CA . ARG A 1 380 ? -17.537 10.664 -23.704 1.00 96.38 380 ARG A CA 1
ATOM 2813 C C . ARG A 1 380 ? -17.220 11.093 -22.270 1.00 96.38 380 ARG A C 1
ATOM 2815 O O . ARG A 1 380 ? -18.015 10.802 -21.372 1.00 96.38 380 ARG A O 1
ATOM 2822 N N . ILE A 1 381 ? -16.085 11.756 -22.040 1.00 97.19 381 ILE A N 1
ATOM 2823 C CA . ILE A 1 381 ? -15.676 12.149 -20.681 1.00 97.19 381 ILE A CA 1
ATOM 2824 C C . ILE A 1 381 ? -16.574 13.256 -20.122 1.00 97.19 381 ILE A C 1
ATOM 2826 O O . ILE A 1 381 ? -16.918 13.218 -18.942 1.00 97.19 381 ILE A O 1
ATOM 2830 N N . THR A 1 382 ? -17.055 14.175 -20.966 1.00 96.00 382 THR A N 1
ATOM 2831 C CA . THR A 1 382 ? -18.036 15.195 -20.571 1.00 96.00 382 THR A CA 1
ATOM 2832 C C . THR A 1 382 ? -19.378 14.569 -20.193 1.00 96.00 382 THR A C 1
ATOM 2834 O O . THR A 1 382 ? -19.952 14.943 -19.172 1.00 96.00 382 THR A O 1
ATOM 2837 N N . ALA A 1 383 ? -19.871 13.582 -20.948 1.00 96.12 383 ALA A N 1
ATOM 2838 C CA . ALA A 1 383 ? -21.107 12.878 -20.609 1.00 96.12 383 ALA A CA 1
ATOM 2839 C C . ALA A 1 383 ? -20.984 12.090 -19.294 1.00 96.12 383 ALA A C 1
ATOM 2841 O O . ALA A 1 383 ? -21.921 12.074 -18.495 1.00 96.12 383 ALA A O 1
ATOM 2842 N N . LEU A 1 384 ? -19.830 11.455 -19.047 1.00 97.19 384 LEU A N 1
ATOM 2843 C CA . LEU A 1 384 ? -19.538 10.813 -17.763 1.00 97.19 384 LEU A CA 1
ATOM 2844 C C . LEU A 1 384 ? -19.599 11.830 -16.617 1.00 97.19 384 LEU A C 1
ATOM 2846 O O . LEU A 1 384 ? -20.296 11.602 -15.630 1.00 97.19 384 LEU A O 1
ATOM 2850 N N . TRP A 1 385 ? -18.932 12.973 -16.769 1.00 96.25 385 TRP A N 1
ATOM 2851 C CA . TRP A 1 385 ? -18.908 14.011 -15.739 1.00 96.25 385 TRP A CA 1
ATOM 2852 C C . TRP A 1 385 ? -20.273 14.676 -15.515 1.00 96.25 385 TRP A C 1
ATOM 2854 O O . TRP A 1 385 ? -20.607 15.019 -14.382 1.00 96.25 385 TRP A O 1
ATOM 2864 N N . ALA A 1 386 ? -21.104 14.799 -16.553 1.00 95.06 386 ALA A N 1
ATOM 2865 C CA . ALA A 1 386 ? -22.469 15.308 -16.427 1.00 95.06 386 ALA A CA 1
ATOM 2866 C C . ALA A 1 386 ? -23.322 14.448 -15.476 1.00 95.06 386 ALA A C 1
ATOM 2868 O O . ALA A 1 386 ? -24.003 14.998 -14.613 1.00 95.06 386 ALA A O 1
ATOM 2869 N N . ARG A 1 387 ? -23.209 13.113 -15.540 1.00 96.31 387 ARG A N 1
ATOM 2870 C CA . ARG A 1 387 ? -23.896 12.207 -14.597 1.00 96.31 387 ARG A CA 1
ATOM 2871 C C . ARG A 1 387 ? -23.397 12.369 -13.159 1.00 96.31 387 ARG A C 1
ATOM 2873 O O . ARG A 1 387 ? -24.177 12.313 -12.214 1.00 96.31 387 ARG A O 1
ATOM 2880 N N . PHE A 1 388 ? -22.100 12.618 -12.972 1.00 97.38 388 PHE A N 1
ATOM 2881 C CA . PHE A 1 388 ? -21.542 12.915 -11.646 1.00 97.38 388 PHE A CA 1
ATOM 2882 C C . PHE A 1 388 ? -22.094 14.235 -11.089 1.00 97.38 388 PHE A C 1
ATOM 2884 O O . PHE A 1 388 ? -22.467 14.304 -9.917 1.00 97.38 388 PHE A O 1
ATOM 2891 N N . ARG A 1 389 ? -22.232 15.260 -11.938 1.00 95.88 389 ARG A N 1
ATOM 2892 C CA . ARG A 1 389 ? -22.882 16.527 -11.578 1.00 95.88 389 ARG A CA 1
ATOM 2893 C C . ARG A 1 389 ? -24.345 16.336 -11.179 1.00 95.88 389 ARG A C 1
ATOM 2895 O O . ARG A 1 389 ? -24.774 16.950 -10.209 1.00 95.88 389 ARG A O 1
ATOM 2902 N N . GLU A 1 390 ? -25.107 15.509 -11.893 1.00 96.12 390 GLU A N 1
ATOM 2903 C CA . GLU A 1 390 ? -26.510 15.217 -11.552 1.00 96.12 390 GLU A CA 1
ATOM 2904 C C . GLU A 1 390 ? -26.644 14.632 -10.141 1.00 96.12 390 GLU A C 1
ATOM 2906 O O . GLU A 1 390 ? -27.520 15.042 -9.381 1.00 96.12 390 GLU A O 1
ATOM 2911 N N . VAL A 1 391 ? -25.728 13.744 -9.744 1.00 96.81 391 VAL A N 1
ATOM 2912 C CA . VAL A 1 391 ? -25.686 13.227 -8.369 1.00 96.81 391 VAL A CA 1
ATOM 2913 C C . VAL A 1 391 ? -25.311 14.334 -7.379 1.00 96.81 391 VAL A C 1
ATOM 2915 O O . VAL A 1 391 ? -26.006 14.510 -6.376 1.00 96.81 391 VAL A O 1
ATOM 2918 N N . ALA A 1 392 ? -24.270 15.123 -7.671 1.00 96.75 392 ALA A N 1
ATOM 2919 C CA . ALA A 1 392 ? -23.840 16.230 -6.813 1.00 96.75 392 ALA A CA 1
ATOM 2920 C C . ALA A 1 392 ? -24.950 17.267 -6.579 1.00 96.75 392 ALA A C 1
ATOM 2922 O O . ALA A 1 392 ? -25.079 17.781 -5.474 1.00 96.75 392 ALA A O 1
ATOM 2923 N N . ALA A 1 393 ? -25.783 17.535 -7.587 1.00 96.50 393 ALA A N 1
ATOM 2924 C CA . ALA A 1 393 ? -26.917 18.454 -7.501 1.00 96.50 393 ALA A CA 1
ATOM 2925 C C . ALA A 1 393 ? -27.938 18.077 -6.415 1.00 96.50 393 ALA A C 1
ATOM 2927 O O . ALA A 1 393 ? -28.625 18.945 -5.882 1.00 96.50 393 ALA A O 1
ATOM 2928 N N . THR A 1 394 ? -28.029 16.791 -6.076 1.00 94.69 394 THR A N 1
ATOM 2929 C CA . THR A 1 394 ? -28.924 16.280 -5.025 1.00 94.69 394 THR A CA 1
ATOM 2930 C C . THR A 1 394 ? -28.224 16.067 -3.682 1.00 94.69 394 THR A C 1
ATOM 2932 O O . THR A 1 394 ? -28.882 15.783 -2.683 1.00 94.69 394 THR A O 1
ATOM 2935 N N . ASN A 1 395 ? -26.897 16.208 -3.636 1.00 96.25 395 ASN A N 1
ATOM 2936 C CA . ASN A 1 395 ? -26.107 16.013 -2.430 1.00 96.25 395 ASN A CA 1
ATOM 2937 C C . ASN A 1 395 ? -26.067 17.321 -1.609 1.00 96.25 395 ASN A C 1
ATOM 2939 O O . ASN A 1 395 ? -25.458 18.296 -2.053 1.00 96.25 395 ASN A O 1
ATOM 2943 N N . PRO A 1 396 ? -26.634 17.357 -0.386 1.00 95.06 396 PRO A N 1
ATOM 2944 C CA . PRO A 1 396 ? -26.669 18.568 0.444 1.00 95.06 396 PRO A CA 1
ATOM 2945 C C . PRO A 1 396 ? -25.283 19.031 0.921 1.00 95.06 396 PRO A C 1
ATOM 2947 O O . PRO A 1 396 ? -25.147 20.139 1.436 1.00 95.06 396 PRO A O 1
ATOM 2950 N N . HIS A 1 397 ? -24.261 18.188 0.773 1.00 96.50 397 HIS A N 1
ATOM 2951 C CA . HIS A 1 397 ? -22.873 18.483 1.113 1.00 96.50 397 HIS A CA 1
ATOM 2952 C C . HIS A 1 397 ? -22.008 18.787 -0.117 1.00 96.50 397 HIS A C 1
ATOM 2954 O O . HIS A 1 397 ? -20.796 18.936 0.021 1.00 96.50 397 HIS A O 1
ATOM 2960 N N . ALA A 1 398 ? -22.586 18.871 -1.320 1.00 96.56 398 ALA A N 1
ATOM 2961 C CA . ALA A 1 398 ? -21.825 19.234 -2.508 1.00 96.56 398 ALA A CA 1
ATOM 2962 C C . ALA A 1 398 ? -21.376 20.701 -2.463 1.00 96.56 398 ALA A C 1
ATOM 2964 O O . ALA A 1 398 ? -22.167 21.600 -2.192 1.00 96.56 398 ALA A O 1
ATOM 2965 N N . TRP A 1 399 ? -20.103 20.944 -2.778 1.00 95.44 399 TRP A N 1
ATOM 2966 C CA . TRP A 1 399 ? -19.519 22.287 -2.770 1.00 95.44 399 TRP A CA 1
ATOM 2967 C C . TRP A 1 399 ? -19.940 23.145 -3.970 1.00 95.44 399 TRP A C 1
ATOM 2969 O O . TRP A 1 399 ? -20.137 24.352 -3.841 1.00 95.44 399 TRP A O 1
ATOM 2979 N N . LEU A 1 400 ? -20.056 22.536 -5.153 1.00 91.44 400 LEU A N 1
ATOM 2980 C CA . LEU A 1 400 ? -20.440 23.196 -6.402 1.00 91.44 400 LEU A CA 1
ATOM 2981 C C . LEU A 1 400 ? -21.488 22.352 -7.162 1.00 91.44 400 LEU A C 1
ATOM 2983 O O . LEU A 1 400 ? -21.198 21.833 -8.243 1.00 91.44 400 LEU A O 1
ATOM 2987 N N . PRO A 1 401 ? -22.710 22.193 -6.615 1.00 86.88 401 PRO A N 1
ATOM 2988 C CA . PRO A 1 401 ? -23.750 21.336 -7.198 1.00 86.88 401 PRO A CA 1
ATOM 2989 C C . PRO A 1 401 ? -24.264 21.843 -8.557 1.00 86.88 401 PRO A C 1
ATOM 2991 O O . PRO A 1 401 ? -24.610 21.060 -9.443 1.00 86.88 401 PRO A O 1
ATOM 2994 N N . HIS A 1 402 ? -24.288 23.165 -8.744 1.00 85.75 402 HIS A N 1
ATOM 2995 C CA . HIS A 1 402 ? -24.787 23.822 -9.950 1.00 85.75 402 HIS A CA 1
ATOM 2996 C C . HIS A 1 402 ? -23.796 24.897 -10.412 1.00 85.75 402 HIS A C 1
ATOM 2998 O O . HIS A 1 402 ? -23.984 26.070 -10.084 1.00 85.75 402 HIS A O 1
ATOM 3004 N N . PRO A 1 403 ? -22.724 24.534 -11.143 1.00 79.88 403 PRO A N 1
ATOM 3005 C CA . PRO A 1 403 ? -21.857 25.542 -11.739 1.00 79.88 403 PRO A CA 1
ATOM 3006 C C . PRO A 1 403 ? -22.688 26.429 -12.677 1.00 79.88 403 PRO A C 1
ATOM 3008 O O . PRO A 1 403 ? -23.362 25.929 -13.580 1.00 79.88 403 PRO A O 1
ATOM 3011 N N . GLY A 1 404 ? -22.692 27.737 -12.411 1.00 75.88 404 GLY A N 1
ATOM 3012 C CA . GLY A 1 404 ? -23.353 28.731 -13.256 1.00 75.88 404 GLY A CA 1
ATOM 3013 C C . GLY A 1 404 ? -22.601 28.963 -14.575 1.00 75.88 404 GLY A C 1
ATOM 3014 O O . GLY A 1 404 ? -21.464 28.512 -14.715 1.00 75.88 404 GLY A O 1
ATOM 3015 N N . PRO A 1 405 ? -23.198 29.698 -15.530 1.00 73.81 405 PRO A N 1
ATOM 3016 C CA . PRO A 1 405 ? -22.564 29.997 -16.819 1.00 73.81 405 PRO A CA 1
ATOM 3017 C C . PRO A 1 405 ? -21.269 30.816 -16.681 1.00 73.81 405 PRO A C 1
ATOM 3019 O O . PRO A 1 405 ? -20.416 30.752 -17.557 1.00 73.81 405 PRO A O 1
ATOM 3022 N N . ASP A 1 406 ? -21.108 31.544 -15.572 1.00 75.12 406 ASP A N 1
ATOM 3023 C CA . ASP A 1 406 ? -19.934 32.377 -15.288 1.00 75.12 406 ASP A CA 1
ATOM 3024 C C . ASP A 1 406 ? -18.767 31.598 -14.651 1.00 75.12 406 ASP A C 1
ATOM 3026 O O . ASP A 1 406 ? -17.730 32.182 -14.324 1.00 75.12 406 ASP A O 1
ATOM 3030 N N . VAL A 1 407 ? -18.918 30.286 -14.420 1.00 82.69 407 VAL A N 1
ATOM 3031 C CA . VAL A 1 407 ? -17.830 29.463 -13.880 1.00 82.69 407 VAL A CA 1
ATOM 3032 C C . VAL A 1 407 ? -16.735 29.308 -14.934 1.00 82.69 407 VAL A C 1
ATOM 3034 O O . VAL A 1 407 ? -16.983 28.879 -16.056 1.00 82.69 407 VAL A O 1
ATOM 3037 N N . ASP A 1 408 ? -15.505 29.642 -14.546 1.00 83.81 408 ASP A N 1
ATOM 3038 C CA . ASP A 1 408 ? -14.304 29.502 -15.370 1.00 83.81 408 ASP A CA 1
ATOM 3039 C C . ASP A 1 408 ? -14.053 28.026 -15.722 1.00 83.81 408 ASP A C 1
ATOM 3041 O O . ASP A 1 408 ? -13.495 27.274 -14.919 1.00 83.81 408 ASP A O 1
ATOM 3045 N N . ASP A 1 409 ? -14.458 27.636 -16.934 1.00 90.88 409 ASP A N 1
ATOM 3046 C CA . ASP A 1 409 ? -14.211 26.319 -17.528 1.00 90.88 409 ASP A CA 1
ATOM 3047 C C . ASP A 1 409 ? -13.127 26.344 -18.619 1.00 90.88 409 ASP A C 1
ATOM 3049 O O . ASP A 1 409 ? -13.223 25.690 -19.658 1.00 90.88 409 ASP A O 1
ATOM 3053 N N . ARG A 1 410 ? -12.067 27.132 -18.408 1.00 93.50 410 ARG A N 1
ATOM 3054 C CA . ARG A 1 410 ? -10.921 27.173 -19.330 1.00 93.50 410 ARG A CA 1
ATOM 3055 C C . ARG A 1 410 ? -10.229 25.799 -19.468 1.00 93.50 410 ARG A C 1
ATOM 3057 O O . ARG A 1 410 ? -10.258 24.999 -18.522 1.00 93.50 410 ARG A O 1
ATOM 3064 N N . PRO A 1 411 ? -9.513 25.544 -20.578 1.00 93.88 411 PRO A N 1
ATOM 3065 C CA . PRO A 1 411 ? -8.607 24.401 -20.679 1.00 93.88 411 PRO A CA 1
ATOM 3066 C C . PRO A 1 411 ? -7.493 24.485 -19.624 1.00 93.88 411 PRO A C 1
ATOM 3068 O O . PRO A 1 411 ? -6.947 25.559 -19.369 1.00 93.88 411 PRO A O 1
ATOM 3071 N N . VAL A 1 412 ? -7.153 23.353 -19.000 1.00 94.50 412 VAL A N 1
ATOM 3072 C CA . VAL A 1 412 ? -6.069 23.278 -18.000 1.00 94.50 412 VAL A CA 1
ATOM 3073 C C . VAL A 1 412 ? -4.933 22.400 -18.512 1.00 94.50 412 VAL A C 1
ATOM 3075 O O . VAL A 1 412 ? -3.784 22.835 -18.587 1.00 94.50 412 VAL A O 1
ATOM 3078 N N . CYS A 1 413 ? -5.254 21.179 -18.930 1.00 94.44 413 CYS A N 1
ATOM 3079 C CA . CYS A 1 413 ? -4.373 20.342 -19.731 1.00 94.44 413 CYS A CA 1
ATOM 3080 C C . CYS A 1 413 ? -5.227 19.456 -20.635 1.00 94.44 413 CYS A C 1
ATOM 3082 O O . CYS A 1 413 ? -6.264 18.993 -20.191 1.00 94.44 413 CYS A O 1
ATOM 3084 N N . ALA A 1 414 ? -4.844 19.213 -21.884 1.00 93.62 414 ALA A N 1
ATOM 3085 C CA . ALA A 1 414 ? -5.636 18.368 -22.775 1.00 93.62 414 ALA A CA 1
ATOM 3086 C C . ALA A 1 414 ? -5.714 16.930 -22.217 1.00 93.62 414 ALA A C 1
ATOM 3088 O O . ALA A 1 414 ? -4.659 16.376 -21.902 1.00 93.62 414 ALA A O 1
ATOM 3089 N N . PRO A 1 415 ? -6.911 16.316 -22.101 1.00 94.50 415 PRO A N 1
ATOM 3090 C CA . PRO A 1 415 ? -8.224 16.773 -22.600 1.00 94.50 415 PRO A CA 1
ATOM 3091 C C . PRO A 1 415 ? -9.113 17.509 -21.565 1.00 94.50 415 PRO A C 1
ATOM 3093 O O . PRO A 1 415 ? -10.276 17.815 -21.815 1.00 94.50 415 PRO A O 1
ATOM 3096 N N . TYR A 1 416 ? -8.603 17.790 -20.373 1.00 96.81 416 TYR A N 1
ATOM 3097 C CA . TYR A 1 416 ? -9.347 18.387 -19.269 1.00 96.81 416 TYR A CA 1
ATOM 3098 C C . TYR A 1 416 ? -9.486 19.916 -19.335 1.00 96.81 416 TYR A C 1
ATOM 3100 O O . TYR A 1 416 ? -8.517 20.688 -19.308 1.00 96.81 416 TYR A O 1
ATOM 3108 N N . THR A 1 417 ? -10.740 20.357 -19.278 1.00 95.19 417 THR A N 1
ATOM 3109 C CA . THR A 1 417 ? -11.124 21.702 -18.840 1.00 95.19 417 THR A CA 1
ATOM 3110 C C . THR A 1 417 ? -11.202 21.758 -17.316 1.00 95.19 417 THR A C 1
ATOM 3112 O O . THR A 1 417 ? -11.113 20.733 -16.632 1.00 95.19 417 THR A O 1
ATOM 3115 N N . LYS A 1 418 ? -11.364 22.953 -16.743 1.00 93.31 418 LYS A N 1
ATOM 3116 C CA . LYS A 1 418 ? -11.378 23.130 -15.287 1.00 93.31 418 LYS A CA 1
ATOM 3117 C C . LYS A 1 418 ? -12.485 22.316 -14.604 1.00 93.31 418 LYS A C 1
ATOM 3119 O O . LYS A 1 418 ? -12.220 21.737 -13.548 1.00 93.31 418 LYS A O 1
ATOM 3124 N N . LEU A 1 419 ? -13.666 22.204 -15.209 1.00 94.06 419 LEU A N 1
ATOM 3125 C CA . LEU A 1 419 ? -14.798 21.418 -14.709 1.00 94.06 419 LEU A CA 1
ATOM 3126 C C . LEU A 1 419 ? -14.660 19.907 -14.932 1.00 94.06 419 LEU A C 1
ATOM 3128 O O . LEU A 1 419 ? -15.501 19.159 -14.449 1.00 94.06 419 LEU A O 1
ATOM 3132 N N . LEU A 1 420 ? -13.596 19.437 -15.586 1.00 95.69 420 LEU A N 1
ATOM 3133 C CA . LEU A 1 420 ? -13.215 18.019 -15.632 1.00 95.69 420 LEU A CA 1
ATOM 3134 C C . LEU A 1 420 ? -12.131 17.662 -14.599 1.00 95.69 420 LEU A C 1
ATOM 3136 O O . LEU A 1 420 ? -11.661 16.527 -14.557 1.00 95.69 420 LEU A O 1
ATOM 3140 N N . THR A 1 421 ? -11.723 18.620 -13.759 1.00 94.81 421 THR A N 1
ATOM 3141 C CA . THR A 1 421 ? -10.691 18.427 -12.728 1.00 94.81 421 THR A CA 1
ATOM 3142 C C . THR A 1 421 ? -11.272 18.483 -11.320 1.00 94.81 421 THR A C 1
ATOM 3144 O O . THR A 1 421 ? -12.279 19.150 -11.076 1.00 94.81 421 THR A O 1
ATOM 3147 N N . ALA A 1 422 ? -10.632 17.806 -10.367 1.00 93.81 422 ALA A N 1
ATOM 3148 C CA . ALA A 1 422 ? -10.991 17.896 -8.954 1.00 93.81 422 ALA A CA 1
ATOM 3149 C C . ALA A 1 422 ? -10.976 19.349 -8.432 1.00 93.81 422 ALA A C 1
ATOM 3151 O O . ALA A 1 422 ? -10.072 20.138 -8.734 1.00 93.81 422 ALA A O 1
ATOM 3152 N N . ASN A 1 423 ? -11.951 19.690 -7.585 1.00 94.19 423 ASN A N 1
ATOM 3153 C CA . ASN A 1 423 ? -11.985 20.958 -6.867 1.00 94.19 423 ASN A CA 1
ATOM 3154 C C . ASN A 1 423 ? -11.442 20.776 -5.445 1.00 94.19 423 ASN A C 1
ATOM 3156 O O . ASN A 1 423 ? -12.175 20.394 -4.539 1.00 94.19 423 ASN A O 1
ATOM 3160 N N . LEU A 1 424 ? -10.154 21.067 -5.256 1.00 93.12 424 LEU A N 1
ATOM 3161 C CA . LEU A 1 424 ? -9.482 20.889 -3.966 1.00 93.12 424 LEU A CA 1
ATOM 3162 C C . LEU A 1 424 ? -9.669 22.060 -2.990 1.00 93.12 424 LEU A C 1
ATOM 3164 O O . LEU A 1 424 ? -9.301 21.947 -1.827 1.00 93.12 424 LEU A O 1
ATOM 3168 N N . GLN A 1 425 ? -10.215 23.195 -3.439 1.00 93.88 425 GLN A N 1
ATOM 3169 C CA . GLN A 1 425 ? -10.374 24.398 -2.613 1.00 93.88 425 GLN A CA 1
ATOM 3170 C C . GLN A 1 425 ? -11.717 24.374 -1.884 1.00 93.88 425 GLN A C 1
ATOM 3172 O O . GLN A 1 425 ? -12.617 25.158 -2.184 1.00 93.88 425 GLN A O 1
ATOM 3177 N N . VAL A 1 426 ? -11.841 23.449 -0.935 1.00 96.19 426 VAL A N 1
ATOM 3178 C CA . VAL A 1 426 ? -13.054 23.224 -0.141 1.00 96.19 426 VAL A CA 1
ATOM 3179 C C . VAL A 1 426 ? -12.738 23.232 1.350 1.00 96.19 426 VAL A C 1
ATOM 3181 O O . VAL A 1 426 ? -11.621 22.890 1.747 1.00 96.19 426 VAL A O 1
ATOM 3184 N N . ASN A 1 427 ? -13.728 23.588 2.173 1.00 97.44 427 ASN A N 1
ATOM 3185 C CA . ASN A 1 427 ? -13.707 23.257 3.596 1.00 97.44 427 ASN A CA 1
ATOM 3186 C C . ASN A 1 427 ? -14.779 22.200 3.868 1.00 97.44 427 ASN A C 1
ATOM 3188 O O . ASN A 1 427 ? -15.974 22.500 3.955 1.00 97.44 427 ASN A O 1
ATOM 3192 N N . GLN A 1 428 ? -14.361 20.944 3.939 1.00 98.00 428 GLN A N 1
ATOM 3193 C CA . GLN A 1 428 ? -15.259 19.806 4.095 1.00 98.00 428 GLN A CA 1
ATOM 3194 C C . GLN A 1 428 ? -14.629 18.769 5.012 1.00 98.00 428 GLN A C 1
ATOM 3196 O O . GLN A 1 428 ? -13.413 18.587 5.019 1.00 98.00 428 GLN A O 1
ATOM 3201 N N . ALA A 1 429 ? -15.463 18.093 5.794 1.00 98.38 429 ALA A N 1
ATOM 3202 C CA . ALA A 1 429 ? -15.009 17.071 6.721 1.00 98.38 429 ALA A CA 1
ATOM 3203 C C . ALA A 1 429 ? -16.060 15.992 6.951 1.00 98.38 429 ALA A C 1
ATOM 3205 O O . ALA A 1 429 ? -17.262 16.210 6.762 1.00 98.38 429 ALA A O 1
ATOM 3206 N N . THR A 1 430 ? -15.587 14.848 7.432 1.00 98.56 430 THR A N 1
ATOM 3207 C CA . THR A 1 430 ? -16.406 13.697 7.801 1.00 98.56 430 THR A CA 1
ATOM 3208 C C . THR A 1 430 ? -16.045 13.172 9.173 1.00 98.56 430 THR A C 1
ATOM 3210 O O . THR A 1 430 ? -14.896 13.252 9.608 1.00 98.56 430 THR A O 1
ATOM 3213 N N . GLY A 1 431 ? -17.039 12.583 9.826 1.00 98.56 431 GLY A N 1
ATOM 3214 C CA . GLY A 1 431 ? -16.881 11.825 11.054 1.00 98.56 431 GLY A CA 1
ATOM 3215 C C . GLY A 1 431 ? -17.605 10.497 10.930 1.00 98.56 431 GLY A C 1
ATOM 3216 O O . GLY A 1 431 ? -18.796 10.494 10.631 1.00 98.56 431 GLY A O 1
ATOM 3217 N N . VAL A 1 432 ? -16.910 9.387 11.155 1.00 98.75 432 VAL A N 1
ATOM 3218 C CA . VAL A 1 432 ? -17.475 8.032 11.135 1.00 98.75 432 VAL A CA 1
ATOM 3219 C C . VAL A 1 432 ? -17.284 7.397 12.509 1.00 98.75 432 VAL A C 1
ATOM 3221 O O . VAL A 1 432 ? -16.196 7.454 13.077 1.00 98.75 432 VAL A O 1
ATOM 3224 N N . ILE A 1 433 ? -18.348 6.797 13.039 1.00 98.75 433 ILE A N 1
ATOM 3225 C CA . ILE A 1 433 ? -18.342 6.045 14.295 1.00 98.75 433 ILE A CA 1
ATOM 3226 C C . ILE A 1 433 ? -18.461 4.568 13.942 1.00 98.75 433 ILE A C 1
ATOM 3228 O O . ILE A 1 433 ? -19.492 4.126 13.424 1.00 98.75 433 ILE A O 1
ATOM 3232 N N . LEU A 1 434 ? -17.390 3.830 14.211 1.00 98.75 434 LEU A N 1
ATOM 3233 C CA . LEU A 1 434 ? -17.239 2.413 13.905 1.00 98.75 434 LEU A CA 1
ATOM 3234 C C . LEU A 1 434 ? -17.031 1.659 15.218 1.00 98.75 434 LEU A C 1
ATOM 3236 O O . LEU A 1 434 ? -16.151 2.011 15.997 1.00 98.75 434 LEU A O 1
ATOM 3240 N N . CYS A 1 435 ? -17.829 0.634 15.485 1.00 98.44 435 CYS A N 1
ATOM 3241 C CA . CYS A 1 435 ? -17.725 -0.129 16.723 1.00 98.44 435 CYS A CA 1
ATOM 3242 C C . CYS A 1 435 ? -18.015 -1.616 16.506 1.00 98.44 435 CYS A C 1
ATOM 3244 O O . CYS A 1 435 ? -18.371 -2.049 15.409 1.00 98.44 435 CYS A O 1
ATOM 3246 N N . SER A 1 436 ? -17.815 -2.416 17.548 1.00 98.25 436 SER A N 1
ATOM 3247 C CA . SER A 1 436 ? -18.288 -3.797 17.581 1.00 98.25 436 SER A CA 1
ATOM 3248 C C . SER A 1 436 ? -19.821 -3.843 17.659 1.00 98.25 436 SER A C 1
ATOM 3250 O O . SER A 1 436 ? -20.450 -2.970 18.261 1.00 98.25 436 SER A O 1
ATOM 3252 N N . ALA A 1 437 ? -20.439 -4.883 17.095 1.00 98.06 437 ALA A N 1
ATOM 3253 C CA . ALA A 1 437 ? -21.876 -5.130 17.240 1.00 98.06 437 ALA A CA 1
ATOM 3254 C C . ALA A 1 437 ? -22.297 -5.195 18.721 1.00 98.06 437 ALA A C 1
ATOM 3256 O O . ALA A 1 437 ? -23.380 -4.738 19.082 1.00 98.06 437 ALA A O 1
ATOM 3257 N N . GLN A 1 438 ? -21.417 -5.698 19.592 1.00 96.69 438 GLN A N 1
ATOM 3258 C CA . GLN A 1 438 ? -21.588 -5.666 21.041 1.00 96.69 438 GLN A CA 1
ATOM 3259 C C . GLN A 1 438 ? -21.671 -4.243 21.584 1.00 96.69 438 GLN A C 1
ATOM 3261 O O . GLN A 1 438 ? -22.630 -3.925 22.278 1.00 96.69 438 GLN A O 1
ATOM 3266 N N . ALA A 1 439 ? -20.710 -3.381 21.258 1.00 96.19 439 ALA A N 1
ATOM 3267 C CA . ALA A 1 439 ? -20.718 -2.004 21.733 1.00 96.19 439 ALA A CA 1
ATOM 3268 C C . ALA A 1 439 ? -21.938 -1.230 21.219 1.00 96.19 439 ALA A C 1
ATOM 3270 O O . ALA A 1 439 ? -22.538 -0.467 21.969 1.00 96.19 439 ALA A O 1
ATOM 3271 N N . ALA A 1 440 ? -22.341 -1.458 19.964 1.00 97.12 440 ALA A N 1
ATOM 3272 C CA . ALA A 1 440 ? -23.569 -0.890 19.414 1.00 97.12 440 ALA A CA 1
ATOM 3273 C C . ALA A 1 440 ? -24.810 -1.344 20.202 1.00 97.12 440 ALA A C 1
ATOM 3275 O O . ALA A 1 440 ? -25.674 -0.528 20.522 1.00 97.12 440 ALA A O 1
ATOM 3276 N N . HIS A 1 441 ? -24.884 -2.633 20.542 1.00 95.94 441 HIS A N 1
ATOM 3277 C CA . HIS A 1 441 ? -25.979 -3.207 21.321 1.00 95.94 441 HIS A CA 1
ATOM 3278 C C . HIS A 1 441 ? -26.019 -2.679 22.761 1.00 95.94 441 HIS A C 1
ATOM 3280 O O . HIS A 1 441 ? -27.076 -2.271 23.234 1.00 95.94 441 HIS A O 1
ATOM 3286 N N . GLU A 1 442 ? -24.875 -2.638 23.446 1.00 94.38 442 GLU A N 1
ATOM 3287 C CA . GLU A 1 442 ? -24.747 -2.135 24.819 1.00 94.38 442 GLU A CA 1
ATOM 3288 C C . GLU A 1 442 ? -25.054 -0.634 24.917 1.00 94.38 442 GLU A C 1
ATOM 3290 O O . GLU A 1 442 ? -25.667 -0.197 25.890 1.00 94.38 442 GLU A O 1
ATOM 3295 N N . ALA A 1 443 ? -24.691 0.145 23.893 1.00 94.06 443 ALA A N 1
ATOM 3296 C CA . ALA A 1 443 ? -25.051 1.558 23.774 1.00 94.06 443 ALA A CA 1
ATOM 3297 C C . ALA A 1 443 ? -26.519 1.781 23.356 1.00 94.06 443 ALA A C 1
ATOM 3299 O O . ALA A 1 443 ? -26.966 2.920 23.253 1.00 94.06 443 ALA A O 1
ATOM 3300 N N . GLY A 1 444 ? -27.286 0.715 23.096 1.00 95.31 444 GLY A N 1
ATOM 3301 C CA . GLY A 1 444 ? -28.690 0.812 22.702 1.00 95.31 444 GLY A CA 1
ATOM 3302 C C . GLY A 1 444 ? -28.908 1.412 21.310 1.00 95.31 444 GLY A C 1
ATOM 3303 O O . GLY A 1 444 ? -29.984 1.943 21.043 1.00 95.31 444 GLY A O 1
ATOM 3304 N N . VAL A 1 445 ? -27.913 1.341 20.417 1.00 96.94 445 VAL A N 1
ATOM 3305 C CA . VAL A 1 445 ? -28.050 1.812 19.032 1.00 96.94 445 VAL A CA 1
ATOM 3306 C C . VAL A 1 445 ? -29.040 0.901 18.292 1.00 96.94 445 VAL A C 1
ATOM 3308 O O . VAL A 1 445 ? -28.749 -0.290 18.143 1.00 96.94 445 VAL A O 1
ATOM 3311 N N . PRO A 1 446 ? -30.159 1.432 17.758 1.00 96.88 446 PRO A N 1
ATOM 3312 C CA . PRO A 1 446 ? -31.120 0.649 16.981 1.00 96.88 446 PRO A CA 1
ATOM 3313 C C . PRO A 1 446 ? -30.466 -0.093 15.807 1.00 96.88 446 PRO A C 1
ATOM 3315 O O . PRO A 1 446 ? -29.619 0.467 15.107 1.00 96.88 446 PRO A O 1
ATOM 3318 N N . GLN A 1 447 ? -30.842 -1.358 15.588 1.00 97.56 447 GLN A N 1
ATOM 3319 C CA . GLN A 1 447 ? -30.184 -2.212 14.590 1.00 97.56 447 GLN A CA 1
ATOM 3320 C C . GLN A 1 447 ? -30.442 -1.782 13.140 1.00 97.56 447 GLN A C 1
ATOM 3322 O O . GLN A 1 447 ? -29.620 -2.040 12.266 1.00 97.56 447 GLN A O 1
ATOM 3327 N N . ASP A 1 448 ? -31.530 -1.060 12.874 1.00 96.50 448 ASP A N 1
ATOM 3328 C CA . ASP A 1 448 ? -31.797 -0.430 11.574 1.00 96.50 448 ASP A CA 1
ATOM 3329 C C . ASP A 1 448 ? -30.783 0.678 11.221 1.00 96.50 448 ASP A C 1
ATOM 3331 O O . ASP A 1 448 ? -30.658 1.069 10.060 1.00 96.50 448 ASP A O 1
ATOM 3335 N N . ARG A 1 449 ? -29.997 1.152 12.198 1.00 97.25 449 ARG A N 1
ATOM 3336 C CA . ARG A 1 449 ? -28.876 2.071 11.975 1.00 97.25 449 ARG A CA 1
ATOM 3337 C C . ARG A 1 449 ? -27.553 1.364 11.690 1.00 97.25 449 ARG A C 1
ATOM 3339 O O . ARG A 1 449 ? -26.594 2.061 11.343 1.00 97.25 449 ARG A O 1
ATOM 3346 N N . TRP A 1 450 ? -27.463 0.045 11.839 1.00 98.44 450 TRP A N 1
ATOM 3347 C CA . TRP A 1 450 ? -26.203 -0.685 11.711 1.00 98.44 450 TRP A CA 1
ATOM 3348 C C . TRP A 1 450 ? -25.858 -0.924 10.243 1.00 98.44 450 TRP A C 1
ATOM 3350 O O . TRP A 1 450 ? -26.606 -1.571 9.514 1.00 98.44 450 TRP A O 1
ATOM 3360 N N . ILE A 1 451 ? -24.689 -0.442 9.819 1.00 98.81 451 ILE A N 1
ATOM 3361 C CA . ILE A 1 451 ? -24.114 -0.760 8.510 1.00 98.81 451 ILE A CA 1
ATOM 3362 C C . ILE A 1 451 ? -22.866 -1.606 8.725 1.00 98.81 451 ILE A C 1
ATOM 3364 O O . ILE A 1 451 ? -21.864 -1.139 9.261 1.00 98.81 451 ILE A O 1
ATOM 3368 N N . PHE A 1 452 ? -22.927 -2.865 8.315 1.00 98.81 452 PHE A N 1
ATOM 3369 C CA . PHE A 1 452 ? -21.834 -3.813 8.458 1.00 98.81 452 PHE A CA 1
ATOM 3370 C C . PHE A 1 452 ? -20.745 -3.546 7.424 1.00 98.81 452 PHE A C 1
ATOM 3372 O O . PHE A 1 452 ? -21.032 -3.299 6.248 1.00 98.81 452 PHE A O 1
ATOM 3379 N N . VAL A 1 453 ? -19.490 -3.676 7.853 1.00 98.69 453 VAL A N 1
ATOM 3380 C CA . VAL A 1 453 ? -18.345 -3.748 6.942 1.00 98.69 453 VAL A CA 1
ATOM 3381 C C . VAL A 1 453 ? -18.120 -5.221 6.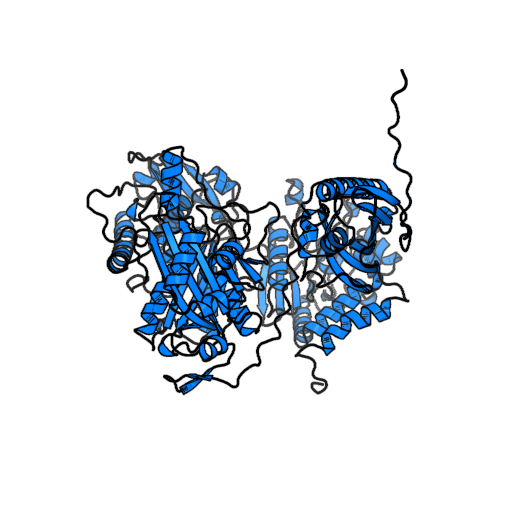600 1.00 98.69 453 VAL A C 1
ATOM 3383 O O . VAL A 1 453 ? -17.771 -6.016 7.469 1.00 98.69 453 VAL A O 1
ATOM 3386 N N . HIS A 1 454 ? -18.362 -5.611 5.347 1.00 98.50 454 HIS A N 1
ATOM 3387 C CA . HIS A 1 454 ? -18.297 -7.019 4.920 1.00 98.50 454 HIS A CA 1
ATOM 3388 C C . HIS A 1 454 ? -16.873 -7.448 4.579 1.00 98.50 454 HIS A C 1
ATOM 3390 O O . HIS A 1 454 ? -16.441 -8.543 4.934 1.00 98.50 454 HIS A O 1
ATOM 3396 N N . ALA A 1 455 ? -16.143 -6.578 3.887 1.00 98.62 455 ALA A N 1
ATOM 3397 C CA . ALA A 1 455 ? -14.764 -6.807 3.485 1.00 98.62 455 ALA A CA 1
ATOM 3398 C C . ALA A 1 455 ? -14.070 -5.479 3.197 1.00 98.62 455 ALA A C 1
ATOM 3400 O O . ALA A 1 455 ? -14.708 -4.532 2.732 1.00 98.62 455 ALA A O 1
ATOM 3401 N N . GLY A 1 456 ? -12.766 -5.452 3.431 1.00 98.56 456 GLY A N 1
ATOM 3402 C CA . GLY A 1 456 ? -11.852 -4.418 2.978 1.00 98.56 456 GLY A CA 1
ATOM 3403 C C . GLY A 1 456 ? -10.715 -5.050 2.187 1.00 98.56 456 GLY A C 1
ATOM 3404 O O . GLY A 1 456 ? -10.341 -6.192 2.452 1.00 98.56 456 GLY A O 1
ATOM 3405 N N . ALA A 1 457 ? -10.161 -4.337 1.214 1.00 98.25 457 ALA A N 1
ATOM 3406 C CA . ALA A 1 457 ? -8.905 -4.738 0.595 1.00 98.25 457 ALA A CA 1
ATOM 3407 C C . ALA A 1 457 ? -8.072 -3.534 0.168 1.00 98.25 457 ALA A C 1
ATOM 3409 O O . ALA A 1 457 ? -8.593 -2.428 -0.007 1.00 98.25 457 ALA A O 1
ATOM 3410 N N . HIS A 1 458 ? -6.776 -3.765 -0.013 1.00 97.38 458 HIS A N 1
ATOM 3411 C CA . HIS A 1 458 ? -5.831 -2.755 -0.463 1.00 97.38 458 HIS A CA 1
ATOM 3412 C C . HIS A 1 458 ? -4.696 -3.359 -1.292 1.00 97.38 458 HIS A C 1
ATOM 3414 O O . HIS A 1 458 ? -4.336 -4.524 -1.131 1.00 97.38 458 HIS A O 1
ATOM 3420 N N . ALA A 1 459 ? -4.150 -2.552 -2.199 1.00 95.88 459 ALA A N 1
ATOM 3421 C CA . ALA A 1 459 ? -2.965 -2.869 -2.986 1.00 95.88 459 ALA A CA 1
ATOM 3422 C C . ALA A 1 459 ? -2.368 -1.586 -3.573 1.00 95.88 459 ALA A C 1
ATOM 3424 O O . ALA A 1 459 ? -3.005 -0.529 -3.590 1.00 95.88 459 ALA A O 1
ATOM 3425 N N . THR A 1 460 ? -1.150 -1.693 -4.097 1.00 94.75 460 THR A N 1
ATOM 3426 C CA . THR A 1 460 ? -0.508 -0.623 -4.862 1.00 94.75 460 THR A CA 1
ATOM 3427 C C . THR A 1 460 ? -0.138 -1.103 -6.258 1.00 94.75 460 THR A C 1
ATOM 3429 O O . THR A 1 460 ? 0.383 -2.214 -6.409 1.00 94.75 460 THR A O 1
ATOM 3432 N N . ASP A 1 461 ? -0.368 -0.256 -7.259 1.00 95.06 461 ASP A N 1
ATOM 3433 C CA . ASP A 1 461 ? 0.252 -0.404 -8.578 1.00 95.06 461 ASP A CA 1
ATOM 3434 C C . ASP A 1 461 ? 1.759 -0.129 -8.494 1.00 95.06 461 ASP A C 1
ATOM 3436 O O . ASP A 1 461 ? 2.285 0.233 -7.435 1.00 95.06 461 ASP A O 1
ATOM 3440 N N . GLU A 1 462 ? 2.464 -0.299 -9.617 1.00 92.75 462 GLU A N 1
ATOM 3441 C CA . GLU A 1 462 ? 3.853 0.147 -9.701 1.00 92.75 462 GLU A CA 1
ATOM 3442 C C . GLU A 1 462 ? 3.939 1.639 -9.360 1.00 92.75 462 GLU A C 1
ATOM 3444 O O . GLU A 1 462 ? 3.121 2.456 -9.820 1.00 92.75 462 GLU A O 1
ATOM 3449 N N . TRP A 1 463 ? 4.900 1.967 -8.492 1.00 91.12 463 TRP A N 1
ATOM 3450 C CA . TRP A 1 463 ? 4.912 3.252 -7.801 1.00 91.12 463 TRP A CA 1
ATOM 3451 C C . TRP A 1 463 ? 5.092 4.406 -8.784 1.00 91.12 463 TRP A C 1
ATOM 3453 O O . TRP A 1 463 ? 4.307 5.357 -8.782 1.00 91.12 463 TRP A O 1
ATOM 3463 N N . PHE A 1 464 ? 6.089 4.272 -9.659 1.00 92.69 464 PHE A N 1
ATOM 3464 C CA . PHE A 1 464 ? 6.344 5.211 -10.738 1.00 92.69 464 PHE A CA 1
ATOM 3465 C C . PHE A 1 464 ? 5.445 4.881 -11.922 1.00 92.69 464 PHE A C 1
ATOM 3467 O O . PHE A 1 464 ? 5.429 3.760 -12.436 1.00 92.69 464 PHE A O 1
ATOM 3474 N N . VAL A 1 465 ? 4.680 5.873 -12.364 1.00 94.25 465 VAL A N 1
ATOM 3475 C CA . VAL A 1 465 ? 3.693 5.710 -13.435 1.00 94.25 465 VAL A CA 1
ATOM 3476 C C . VAL A 1 465 ? 4.365 5.247 -14.721 1.00 94.25 465 VAL A C 1
ATOM 3478 O O . VAL A 1 465 ? 3.879 4.346 -15.403 1.00 94.25 465 VAL A O 1
ATOM 3481 N N . THR A 1 466 ? 5.518 5.832 -15.022 1.00 92.81 466 THR A N 1
ATOM 3482 C CA . THR A 1 466 ? 6.292 5.533 -16.226 1.00 92.81 466 THR A CA 1
ATOM 3483 C C . THR A 1 466 ? 6.884 4.127 -16.236 1.00 92.81 466 THR A C 1
ATOM 3485 O O . THR A 1 466 ? 7.232 3.648 -17.311 1.00 92.81 466 THR A O 1
ATOM 3488 N N . GLU A 1 467 ? 6.916 3.418 -15.109 1.00 92.81 467 GLU A N 1
ATOM 3489 C CA . GLU A 1 467 ? 7.348 2.018 -15.039 1.00 92.81 467 GLU A CA 1
ATOM 3490 C C . GLU A 1 467 ? 6.196 1.027 -15.262 1.00 92.81 467 GLU A C 1
ATOM 3492 O O . GLU A 1 467 ? 6.448 -0.152 -15.478 1.00 92.81 467 GLU A O 1
ATOM 3497 N N . ARG A 1 468 ? 4.928 1.459 -15.278 1.00 94.19 468 ARG A N 1
ATOM 3498 C CA . ARG A 1 468 ? 3.770 0.559 -15.468 1.00 94.19 468 ARG A CA 1
ATOM 3499 C C . ARG A 1 468 ? 3.720 -0.009 -16.882 1.00 94.19 468 ARG A C 1
ATOM 3501 O O . ARG A 1 468 ? 3.870 0.737 -17.844 1.00 94.19 468 ARG A O 1
ATOM 3508 N N . ALA A 1 469 ? 3.429 -1.295 -17.061 1.00 92.69 469 ALA A N 1
ATOM 3509 C CA . ALA A 1 469 ? 3.333 -1.855 -18.413 1.00 92.69 469 ALA A CA 1
ATOM 3510 C C . ALA A 1 469 ? 2.244 -1.217 -19.291 1.00 92.69 469 ALA A C 1
ATOM 3512 O O . ALA A 1 469 ? 2.435 -1.115 -20.505 1.00 92.69 469 ALA A O 1
ATOM 3513 N N . ASP A 1 470 ? 1.148 -0.764 -18.683 1.00 94.12 470 ASP A N 1
ATOM 3514 C CA . ASP A 1 470 ? 0.015 -0.137 -19.359 1.00 94.12 470 ASP A CA 1
ATOM 3515 C C . ASP A 1 470 ? -0.475 1.066 -18.537 1.00 94.12 470 ASP A C 1
ATOM 3517 O O . ASP A 1 470 ? -0.777 0.934 -17.351 1.00 94.12 470 ASP A O 1
ATOM 3521 N N . LEU A 1 471 ? -0.523 2.248 -19.161 1.00 96.75 471 LEU A N 1
ATOM 3522 C CA . LEU A 1 471 ? -0.943 3.495 -18.512 1.00 96.75 471 LEU A CA 1
ATOM 3523 C C . LEU A 1 471 ? -2.459 3.611 -18.327 1.00 96.75 471 LEU A C 1
ATOM 3525 O O . LEU A 1 471 ? -2.911 4.429 -17.535 1.00 96.75 471 LEU A O 1
ATOM 3529 N N . ALA A 1 472 ? -3.260 2.822 -19.036 1.00 96.50 472 ALA A N 1
ATOM 3530 C CA . ALA A 1 472 ? -4.714 2.892 -18.950 1.00 96.50 472 ALA A CA 1
ATOM 3531 C C . ALA A 1 472 ? -5.314 1.694 -18.182 1.00 96.50 472 ALA A C 1
ATOM 3533 O O . ALA A 1 472 ? -6.492 1.375 -18.340 1.00 96.50 472 ALA A O 1
ATOM 3534 N N . ALA A 1 473 ? -4.505 0.959 -17.420 1.00 96.00 473 ALA A N 1
ATOM 3535 C CA . ALA A 1 473 ? -4.922 -0.203 -16.635 1.00 96.00 473 ALA A CA 1
ATOM 3536 C C . ALA A 1 473 ? -4.421 -0.097 -15.189 1.00 96.00 473 ALA A C 1
ATOM 3538 O O . ALA A 1 473 ? -3.480 0.641 -14.892 1.00 96.00 473 ALA A O 1
ATOM 3539 N N . SER A 1 474 ? -5.052 -0.852 -14.295 1.00 97.56 474 SER A N 1
ATOM 3540 C CA . SER A 1 474 ? -4.658 -0.978 -12.894 1.00 97.56 474 SER A CA 1
ATOM 3541 C C . SER A 1 474 ? -4.848 -2.418 -12.412 1.00 97.56 474 SER A C 1
ATOM 3543 O O . SER A 1 474 ? -5.918 -2.786 -11.905 1.00 97.56 474 SER A O 1
ATOM 3545 N N . PRO A 1 475 ? -3.791 -3.246 -12.511 1.00 96.62 475 PRO A N 1
ATOM 3546 C CA . PRO A 1 475 ? -3.767 -4.569 -11.896 1.00 96.62 475 PRO A CA 1
ATOM 3547 C C . PRO A 1 475 ? -4.132 -4.540 -10.406 1.00 96.62 475 PRO A C 1
ATOM 3549 O O . PRO A 1 475 ? -4.755 -5.479 -9.906 1.00 96.62 475 PRO A O 1
ATOM 3552 N N . ALA A 1 476 ? -3.777 -3.467 -9.690 1.00 97.38 476 ALA A N 1
ATOM 3553 C CA . ALA A 1 476 ? -4.100 -3.322 -8.277 1.00 97.38 476 ALA A CA 1
ATOM 3554 C C . ALA A 1 476 ? -5.608 -3.169 -8.011 1.00 97.38 476 ALA A C 1
ATOM 3556 O O . ALA A 1 476 ? -6.124 -3.883 -7.149 1.00 97.38 476 ALA A O 1
ATOM 3557 N N . ILE A 1 477 ? -6.336 -2.315 -8.753 1.00 98.44 477 ILE A N 1
ATOM 3558 C CA . ILE A 1 477 ? -7.802 -2.181 -8.603 1.00 98.44 477 ILE A CA 1
ATOM 3559 C C . ILE A 1 477 ? -8.493 -3.519 -8.885 1.00 98.44 477 ILE A C 1
ATOM 3561 O O . ILE A 1 477 ? -9.370 -3.962 -8.140 1.00 98.44 477 ILE A O 1
ATOM 3565 N N . ASN A 1 478 ? -8.062 -4.193 -9.944 1.00 97.81 478 ASN A N 1
ATOM 3566 C CA . ASN A 1 478 ? -8.588 -5.491 -10.322 1.00 97.81 478 ASN A CA 1
ATOM 3567 C C . ASN A 1 478 ? -8.368 -6.551 -9.230 1.00 97.81 478 ASN A C 1
ATOM 3569 O O . ASN A 1 478 ? -9.277 -7.314 -8.891 1.00 97.81 478 ASN A O 1
ATOM 3573 N N . ALA A 1 479 ? -7.176 -6.575 -8.630 1.00 97.81 479 ALA A N 1
ATOM 3574 C CA . ALA A 1 479 ? -6.845 -7.498 -7.554 1.00 97.81 479 ALA A CA 1
ATOM 3575 C C . ALA A 1 479 ? -7.663 -7.245 -6.283 1.00 97.81 479 ALA A C 1
ATOM 3577 O O . ALA A 1 479 ? -8.208 -8.202 -5.729 1.00 97.81 479 ALA A O 1
ATOM 3578 N N . ILE A 1 480 ? -7.812 -5.989 -5.849 1.00 98.38 480 ILE A N 1
ATOM 3579 C CA . ILE A 1 480 ? -8.610 -5.678 -4.654 1.00 98.38 480 ILE A CA 1
ATOM 3580 C C . ILE A 1 480 ? -10.101 -5.950 -4.882 1.00 98.38 480 ILE A C 1
ATOM 3582 O O . ILE A 1 480 ? -10.761 -6.460 -3.979 1.00 98.38 480 ILE A O 1
ATOM 3586 N N . GLY A 1 481 ? -10.615 -5.699 -6.095 1.00 98.31 481 GLY A N 1
ATOM 3587 C CA . GLY A 1 481 ? -11.986 -6.029 -6.486 1.00 98.31 481 GLY A CA 1
ATOM 3588 C C . GLY A 1 481 ? -12.262 -7.527 -6.397 1.00 98.31 481 GLY A C 1
ATOM 3589 O O . GLY A 1 481 ? -13.198 -7.950 -5.718 1.00 98.31 481 GLY A O 1
ATOM 3590 N N . ARG A 1 482 ? -11.394 -8.351 -7.000 1.00 97.81 482 ARG A N 1
ATOM 3591 C CA . ARG A 1 482 ? -11.481 -9.814 -6.867 1.00 97.81 482 ARG A CA 1
ATOM 3592 C C . ARG A 1 482 ? -11.358 -10.283 -5.421 1.00 97.81 482 ARG A C 1
ATOM 3594 O O . ARG A 1 482 ? -12.059 -11.216 -5.042 1.00 97.81 482 ARG A O 1
ATOM 3601 N N . ALA A 1 483 ? -10.478 -9.669 -4.630 1.00 97.19 483 ALA A N 1
ATOM 3602 C CA . ALA A 1 483 ? -10.258 -10.059 -3.242 1.00 97.19 483 ALA A CA 1
ATOM 3603 C C . ALA A 1 483 ? -11.526 -9.870 -2.397 1.00 97.19 483 ALA A C 1
ATOM 3605 O O . ALA A 1 483 ? -11.961 -10.816 -1.736 1.00 97.19 483 ALA A O 1
ATOM 3606 N N . VAL A 1 484 ? -12.162 -8.692 -2.457 1.00 98.38 484 VAL A N 1
ATOM 3607 C CA . VAL A 1 484 ? -13.383 -8.443 -1.673 1.00 98.38 484 VAL A CA 1
ATOM 3608 C C . VAL A 1 484 ? -14.573 -9.249 -2.178 1.00 98.38 484 VAL A C 1
ATOM 3610 O O . VAL A 1 484 ? -15.259 -9.850 -1.357 1.00 98.38 484 VAL A O 1
ATOM 3613 N N . LEU A 1 485 ? -14.788 -9.338 -3.496 1.00 98.19 485 LEU A N 1
ATOM 3614 C CA . LEU A 1 485 ? -15.891 -10.121 -4.070 1.00 98.19 485 LEU A CA 1
ATOM 3615 C C . LEU A 1 485 ? -15.727 -11.623 -3.789 1.00 98.19 485 LEU A C 1
ATOM 3617 O O . LEU A 1 485 ? -16.675 -12.295 -3.392 1.00 98.19 485 LEU A O 1
ATOM 3621 N N . GLY A 1 486 ? -14.504 -12.151 -3.902 1.00 97.19 486 GLY A N 1
ATOM 3622 C CA . GLY A 1 486 ? -14.202 -13.544 -3.572 1.00 97.19 486 GLY A CA 1
ATOM 3623 C C . GLY A 1 486 ? -14.382 -13.866 -2.084 1.00 97.19 486 GLY A C 1
ATOM 3624 O O . GLY A 1 486 ? -14.866 -14.947 -1.736 1.00 97.19 486 GLY A O 1
ATOM 3625 N N . HIS A 1 487 ? -14.038 -12.928 -1.191 1.00 97.19 487 HIS A N 1
ATOM 3626 C CA . HIS A 1 487 ? -14.259 -13.093 0.249 1.00 97.19 487 HIS A CA 1
ATOM 3627 C C . HIS A 1 487 ? -15.745 -13.081 0.600 1.00 97.19 487 HIS A C 1
ATOM 3629 O O . HIS A 1 487 ? -16.194 -13.983 1.311 1.00 97.19 487 HIS A O 1
ATOM 3635 N N . THR A 1 488 ? -16.509 -12.114 0.083 1.00 97.31 488 THR A N 1
ATOM 3636 C CA . THR A 1 488 ? -17.950 -11.981 0.358 1.00 97.31 488 THR A CA 1
ATOM 3637 C C . THR A 1 488 ? -18.796 -13.035 -0.354 1.00 97.31 488 THR A C 1
ATOM 3639 O O . THR A 1 488 ? -19.874 -13.368 0.131 1.00 97.31 488 THR A O 1
ATOM 3642 N N . GLY A 1 489 ? -18.302 -13.594 -1.462 1.00 97.31 489 GLY A N 1
ATOM 3643 C CA . GLY A 1 489 ? -19.058 -14.499 -2.328 1.00 97.31 489 GLY A CA 1
ATOM 3644 C C . GLY A 1 489 ? -20.069 -13.782 -3.229 1.00 97.31 489 GLY A C 1
ATOM 3645 O O . GLY A 1 489 ? -20.945 -14.445 -3.774 1.00 97.31 489 GLY A O 1
ATOM 3646 N N . LEU A 1 490 ? -19.962 -12.456 -3.361 1.00 97.06 490 LEU A N 1
ATOM 3647 C CA . LEU A 1 490 ? -20.810 -11.639 -4.229 1.00 97.06 490 LEU A CA 1
ATOM 3648 C C . LEU A 1 490 ? -20.224 -11.566 -5.641 1.00 97.06 490 LEU A C 1
ATOM 3650 O O . LEU A 1 490 ? -19.006 -11.525 -5.825 1.00 97.06 490 LEU A O 1
ATOM 3654 N N . ALA A 1 491 ? -21.090 -11.475 -6.642 1.00 97.44 491 ALA A N 1
ATOM 3655 C CA . ALA A 1 491 ? -20.725 -11.008 -7.969 1.00 97.44 491 ALA A CA 1
ATOM 3656 C C . ALA A 1 491 ? -20.783 -9.474 -8.023 1.00 97.44 491 ALA A C 1
ATOM 3658 O O . ALA A 1 491 ? -21.518 -8.833 -7.275 1.00 97.44 491 ALA A O 1
ATOM 3659 N N . ILE A 1 492 ? -20.059 -8.858 -8.965 1.00 96.88 492 ILE A N 1
ATOM 3660 C CA . ILE A 1 492 ? -20.143 -7.400 -9.171 1.00 96.88 492 ILE A CA 1
ATOM 3661 C C . ILE A 1 492 ? -21.571 -6.940 -9.522 1.00 96.88 492 ILE A C 1
ATOM 3663 O O . ILE A 1 492 ? -21.958 -5.819 -9.202 1.00 96.88 492 ILE A O 1
ATOM 3667 N N . GLY A 1 493 ? -22.370 -7.819 -10.139 1.00 96.44 493 GLY A N 1
ATOM 3668 C CA . GLY A 1 493 ? -23.782 -7.573 -10.442 1.00 96.44 493 GLY A CA 1
ATOM 3669 C C . GLY A 1 493 ? -24.694 -7.506 -9.212 1.00 96.44 493 GLY A C 1
ATOM 3670 O O . GLY A 1 493 ? -25.770 -6.935 -9.319 1.00 96.44 493 GLY A O 1
ATOM 3671 N N . ASP A 1 494 ? -24.259 -8.022 -8.057 1.00 97.12 494 ASP A N 1
ATOM 3672 C CA . ASP A 1 494 ? -25.011 -7.950 -6.794 1.00 97.12 494 ASP A CA 1
ATOM 3673 C C . ASP A 1 494 ? -24.805 -6.607 -6.065 1.00 97.12 494 ASP A C 1
ATOM 3675 O O . ASP A 1 494 ? -25.449 -6.327 -5.053 1.00 97.12 494 ASP A O 1
ATOM 3679 N N . ILE A 1 495 ? -23.873 -5.775 -6.546 1.00 98.06 495 ILE A N 1
ATOM 3680 C CA . ILE A 1 495 ? -23.574 -4.464 -5.974 1.00 98.06 495 ILE A CA 1
ATOM 3681 C C . ILE A 1 495 ? -24.499 -3.415 -6.592 1.00 98.06 495 ILE A C 1
ATOM 3683 O O . ILE A 1 495 ? -24.333 -3.024 -7.753 1.00 98.06 495 ILE A O 1
ATOM 3687 N N . GLU A 1 496 ? -25.425 -2.911 -5.783 1.00 97.50 496 GLU A N 1
ATOM 3688 C CA . GLU A 1 496 ? -26.399 -1.892 -6.181 1.00 97.50 496 GLU A CA 1
ATOM 3689 C C . GLU A 1 496 ? -25.779 -0.489 -6.145 1.00 97.50 496 GLU A C 1
ATOM 3691 O O . GLU A 1 496 ? -25.738 0.224 -7.153 1.00 97.50 496 GLU A O 1
ATOM 3696 N N . HIS A 1 497 ? -25.209 -0.113 -4.996 1.00 98.44 497 HIS A N 1
ATOM 3697 C CA . HIS A 1 497 ? -24.681 1.233 -4.768 1.00 98.44 497 HIS A CA 1
ATOM 3698 C C . HIS A 1 497 ? -23.174 1.271 -5.001 1.00 98.44 497 HIS A C 1
ATOM 3700 O O . HIS A 1 497 ? -22.419 0.528 -4.378 1.00 98.44 497 HIS A O 1
ATOM 3706 N N . VAL A 1 498 ? -22.710 2.163 -5.872 1.00 98.62 498 VAL A N 1
ATOM 3707 C CA . VAL A 1 498 ? -21.283 2.291 -6.192 1.00 98.62 498 VAL A CA 1
ATOM 3708 C C . VAL A 1 498 ? -20.825 3.727 -5.988 1.00 98.62 498 VAL A C 1
ATOM 3710 O O . VAL A 1 498 ? -21.460 4.662 -6.475 1.00 98.62 498 VAL A O 1
ATOM 3713 N N . ASP A 1 499 ? -19.689 3.891 -5.315 1.00 98.69 499 ASP A N 1
ATOM 3714 C CA . ASP A 1 499 ? -18.916 5.128 -5.347 1.00 98.69 499 ASP A CA 1
ATOM 3715 C C . ASP A 1 499 ? -17.469 4.841 -5.740 1.00 98.69 499 ASP A C 1
ATOM 3717 O O . ASP A 1 499 ? -16.675 4.323 -4.951 1.00 98.69 499 ASP A O 1
ATOM 3721 N N . LEU A 1 500 ? -17.150 5.126 -7.005 1.00 98.56 500 LEU A N 1
ATOM 3722 C CA . LEU A 1 500 ? -15.784 5.085 -7.499 1.00 98.56 500 LEU A CA 1
ATOM 3723 C C . LEU A 1 500 ? -15.101 6.424 -7.229 1.00 98.56 500 LEU A C 1
ATOM 3725 O O . LEU A 1 500 ? -15.636 7.483 -7.566 1.00 98.56 500 LEU A O 1
ATOM 3729 N N . TYR A 1 501 ? -13.880 6.374 -6.698 1.00 98.06 501 TYR A N 1
ATOM 3730 C CA . TYR A 1 501 ? -13.056 7.566 -6.521 1.00 98.06 501 TYR A CA 1
ATOM 3731 C C . TYR A 1 501 ? -12.881 8.331 -7.847 1.00 98.06 501 TYR A C 1
ATOM 3733 O O . TYR A 1 501 ? -12.460 7.760 -8.854 1.00 98.06 501 TYR A O 1
ATOM 3741 N N . ALA A 1 502 ? -13.175 9.636 -7.844 1.00 96.06 502 ALA A N 1
ATOM 3742 C CA . ALA A 1 502 ? -13.381 10.403 -9.076 1.00 96.06 502 ALA A CA 1
ATOM 3743 C C . ALA A 1 502 ? -12.709 11.784 -9.062 1.00 96.06 502 ALA A C 1
ATOM 3745 O O . ALA A 1 502 ? -13.375 12.824 -9.066 1.00 96.06 502 ALA A O 1
ATOM 3746 N N . CYS A 1 503 ? -11.373 11.803 -9.011 1.00 94.38 503 CYS A N 1
ATOM 3747 C CA . CYS A 1 503 ? -10.584 13.033 -9.160 1.00 94.38 503 CYS A CA 1
ATOM 3748 C C . CYS A 1 503 ? -10.526 13.518 -10.617 1.00 94.38 503 CYS A C 1
ATOM 3750 O O . CYS A 1 503 ? -10.508 14.725 -10.859 1.00 94.38 503 CYS A O 1
ATOM 3752 N N . PHE A 1 504 ? -10.522 12.567 -11.556 1.00 96.62 504 PHE A N 1
ATOM 3753 C CA . PHE A 1 504 ? -10.499 12.769 -13.002 1.00 96.62 504 PHE A CA 1
ATOM 3754 C C . PHE A 1 504 ? -11.285 11.648 -13.706 1.00 96.62 504 PHE A C 1
ATOM 3756 O O . PHE A 1 504 ? -11.368 10.542 -13.153 1.00 96.62 504 PHE A O 1
ATOM 3763 N N . PRO A 1 505 ? -11.829 11.890 -14.915 1.00 97.75 505 PRO A N 1
ATOM 3764 C CA . PRO A 1 505 ? -12.524 10.871 -15.705 1.00 97.75 505 PRO A CA 1
ATOM 3765 C C . PRO A 1 505 ? -11.729 9.577 -15.896 1.00 97.75 505 PRO A C 1
ATOM 3767 O O . PRO A 1 505 ? -12.309 8.492 -15.801 1.00 97.75 505 PRO A O 1
ATOM 3770 N N . SER A 1 506 ? -10.408 9.659 -16.064 1.00 98.00 506 SER A N 1
ATOM 3771 C CA . SER A 1 506 ? -9.569 8.483 -16.309 1.00 98.00 506 SER A CA 1
ATOM 3772 C C . SER A 1 506 ? -9.563 7.519 -15.131 1.00 98.00 506 SER A C 1
ATOM 3774 O O . SER A 1 506 ? -9.642 6.310 -15.337 1.00 98.00 506 SER A O 1
ATOM 3776 N N . ALA A 1 507 ? -9.566 8.034 -13.898 1.00 97.69 507 ALA A N 1
ATOM 3777 C CA . ALA A 1 507 ? -9.617 7.209 -12.694 1.00 97.69 507 ALA A CA 1
ATOM 3778 C C . ALA A 1 507 ? -10.892 6.358 -12.640 1.00 97.69 507 ALA A C 1
ATOM 3780 O O . ALA A 1 507 ? -10.834 5.160 -12.368 1.00 97.69 507 ALA A O 1
ATOM 3781 N N . VAL A 1 508 ? -12.033 6.970 -12.967 1.00 98.38 508 VAL A N 1
ATOM 3782 C CA . VAL A 1 508 ? -13.342 6.305 -12.981 1.00 98.38 508 VAL A CA 1
ATOM 3783 C C . VAL A 1 508 ? -13.410 5.272 -14.098 1.00 98.38 508 VAL A C 1
ATOM 3785 O O . VAL A 1 508 ? -13.866 4.157 -13.869 1.00 98.38 508 VAL A O 1
ATOM 3788 N N . GLN A 1 509 ? -12.941 5.621 -15.299 1.00 98.31 509 GLN A N 1
ATOM 3789 C CA . GLN A 1 509 ? -12.953 4.712 -16.445 1.00 98.31 509 GLN A CA 1
ATOM 3790 C C . GLN A 1 509 ? -12.075 3.479 -16.207 1.00 98.31 509 GLN A C 1
ATOM 3792 O O . GLN A 1 509 ? -12.521 2.365 -16.476 1.00 98.31 509 GLN A O 1
ATOM 3797 N N . ILE A 1 510 ? -10.865 3.666 -15.667 1.00 98.50 510 ILE A N 1
ATOM 3798 C CA . ILE A 1 510 ? -9.964 2.561 -15.313 1.00 98.50 510 ILE A CA 1
ATOM 3799 C C . ILE A 1 510 ? -10.609 1.703 -14.226 1.00 98.50 510 ILE A C 1
ATOM 3801 O O . ILE A 1 510 ? -10.739 0.497 -14.404 1.00 98.50 510 ILE A O 1
ATOM 3805 N N . ALA A 1 511 ? -11.085 2.311 -13.136 1.00 98.44 511 ALA A N 1
ATOM 3806 C CA . ALA A 1 511 ? -11.696 1.560 -12.045 1.00 98.44 511 ALA A CA 1
ATOM 3807 C C . ALA A 1 511 ? -12.932 0.764 -12.494 1.00 98.44 511 ALA A C 1
ATOM 3809 O O . ALA A 1 511 ? -13.080 -0.400 -12.131 1.00 98.44 511 ALA A O 1
ATOM 3810 N N . ALA A 1 512 ? -13.797 1.364 -13.315 1.00 98.38 512 ALA A N 1
ATOM 3811 C CA . ALA A 1 512 ? -14.972 0.692 -13.852 1.00 98.38 512 ALA A CA 1
ATOM 3812 C C . ALA A 1 512 ? -14.583 -0.505 -14.733 1.00 98.38 512 ALA A C 1
ATOM 3814 O O . ALA A 1 512 ? -15.127 -1.592 -14.551 1.00 98.38 512 ALA A O 1
ATOM 3815 N N . ALA A 1 513 ? -13.599 -0.344 -15.623 1.00 98.06 513 ALA A N 1
ATOM 3816 C CA . ALA A 1 513 ? -13.108 -1.434 -16.461 1.00 98.06 513 ALA A CA 1
ATOM 3817 C C . ALA A 1 513 ? -12.516 -2.586 -15.629 1.00 98.06 513 ALA A C 1
ATOM 3819 O O . ALA A 1 513 ? -12.885 -3.741 -15.836 1.00 98.06 513 ALA A O 1
ATOM 3820 N N . GLU A 1 514 ? -11.661 -2.277 -14.652 1.00 98.12 514 GLU A N 1
ATOM 3821 C CA . GLU A 1 514 ? -10.975 -3.282 -13.825 1.00 98.12 514 GLU A CA 1
ATOM 3822 C C . GLU A 1 514 ? -11.915 -4.050 -12.887 1.00 98.12 514 GLU A C 1
ATOM 3824 O O . GLU A 1 514 ? -11.645 -5.205 -12.543 1.00 98.12 514 GLU A O 1
ATOM 3829 N N . LEU A 1 515 ? -13.022 -3.422 -12.480 1.00 98.25 515 LEU A N 1
ATOM 3830 C CA . LEU A 1 515 ? -14.066 -4.033 -11.654 1.00 98.25 515 LEU A CA 1
ATOM 3831 C C . LEU A 1 515 ? -15.169 -4.713 -12.480 1.00 98.25 515 LEU A C 1
ATOM 3833 O O . LEU A 1 515 ? -15.990 -5.425 -11.907 1.00 98.25 515 LEU A O 1
ATOM 3837 N N . GLY A 1 516 ? -15.207 -4.515 -13.802 1.00 97.38 516 GLY A N 1
ATOM 3838 C CA . GLY A 1 516 ? -16.267 -5.040 -14.669 1.00 97.38 516 GLY A CA 1
ATOM 3839 C C . GLY A 1 516 ? -17.595 -4.279 -14.562 1.00 97.38 516 GLY A C 1
ATOM 3840 O O . GLY A 1 516 ? -18.663 -4.864 -14.733 1.00 97.38 516 GLY A O 1
ATOM 3841 N N . LEU A 1 517 ? -17.545 -2.980 -14.259 1.00 97.50 517 LEU A N 1
ATOM 3842 C CA . LEU A 1 517 ? -18.703 -2.092 -14.181 1.00 97.50 517 LEU A CA 1
ATOM 3843 C C . LEU A 1 517 ? -18.917 -1.352 -15.518 1.00 97.50 517 LEU A C 1
ATOM 3845 O O . LEU A 1 517 ? -17.986 -0.718 -16.021 1.00 97.50 517 LEU A O 1
ATOM 3849 N N . PRO A 1 518 ? -20.137 -1.357 -16.084 1.00 95.06 518 PRO A N 1
ATOM 3850 C CA . PRO A 1 518 ? -20.473 -0.517 -17.234 1.00 95.06 518 PRO A CA 1
ATOM 3851 C C . PRO A 1 518 ? -20.311 0.976 -16.908 1.00 95.06 518 PRO A C 1
ATOM 3853 O O . PRO A 1 518 ? -20.705 1.421 -15.837 1.00 95.06 518 PRO A O 1
ATOM 3856 N N . VAL A 1 519 ? -19.744 1.782 -17.810 1.00 92.06 519 VAL A N 1
ATOM 3857 C CA . VAL A 1 519 ? -19.491 3.219 -17.541 1.00 92.06 519 VAL A CA 1
ATOM 3858 C C . VAL A 1 519 ? -20.745 4.107 -17.583 1.00 92.06 519 VAL A C 1
ATOM 3860 O O . VAL A 1 519 ? -20.706 5.283 -17.212 1.00 92.06 519 VAL A O 1
ATOM 3863 N N . ASP A 1 520 ? -21.844 3.575 -18.102 1.00 88.75 520 ASP A N 1
ATOM 3864 C CA . ASP A 1 520 ? -23.145 4.223 -18.250 1.00 88.75 520 ASP A CA 1
ATOM 3865 C C . ASP A 1 520 ? -24.052 4.043 -17.024 1.00 88.75 520 ASP A C 1
ATOM 3867 O O . ASP A 1 520 ? -24.987 4.828 -16.855 1.00 88.75 520 ASP A O 1
ATOM 3871 N N . ARG A 1 521 ? -23.752 3.096 -16.122 1.00 93.94 521 ARG A N 1
ATOM 3872 C CA . ARG A 1 521 ? -24.461 2.977 -14.838 1.00 93.94 521 ARG A CA 1
ATOM 3873 C C . ARG A 1 521 ? -24.110 4.133 -13.882 1.00 93.94 521 ARG A C 1
ATOM 3875 O O . ARG A 1 521 ? -23.090 4.804 -14.063 1.00 93.94 521 ARG A O 1
ATOM 3882 N N . PRO A 1 522 ? -24.885 4.344 -12.803 1.00 94.56 522 PRO A N 1
ATOM 3883 C CA . PRO A 1 522 ? -24.469 5.214 -11.705 1.00 94.56 522 PRO A CA 1
ATOM 3884 C C . PRO A 1 522 ? -23.183 4.694 -11.036 1.00 94.56 522 PRO A C 1
ATOM 3886 O O . PRO A 1 522 ? -23.169 3.596 -10.480 1.00 94.56 522 PRO A O 1
ATOM 3889 N N . LEU A 1 523 ? -22.102 5.481 -11.102 1.00 98.06 523 LEU A N 1
ATOM 3890 C CA . LEU A 1 523 ? -20.771 5.146 -10.556 1.00 98.06 523 LEU A CA 1
ATOM 3891 C C . LEU A 1 523 ? -20.367 6.005 -9.346 1.00 98.06 523 LEU A C 1
ATOM 3893 O O . LEU A 1 523 ? -19.231 5.931 -8.879 1.00 98.06 523 LEU A O 1
ATOM 3897 N N . THR A 1 524 ? -21.272 6.848 -8.856 1.00 98.31 524 THR A N 1
ATOM 3898 C CA . THR A 1 524 ? -21.067 7.651 -7.649 1.00 98.31 524 THR A CA 1
ATOM 3899 C C . THR A 1 524 ? -22.371 7.820 -6.891 1.00 98.31 524 THR A C 1
ATOM 3901 O O . THR A 1 524 ? -23.450 7.912 -7.484 1.00 98.31 524 THR A O 1
ATOM 3904 N N . VAL A 1 525 ? -22.262 7.925 -5.570 1.00 97.62 525 VAL A N 1
ATOM 3905 C CA . VAL A 1 525 ? -23.344 8.388 -4.699 1.00 97.62 525 VAL A CA 1
ATOM 3906 C C . VAL A 1 525 ? -23.097 9.798 -4.170 1.00 97.62 525 VAL A C 1
ATOM 3908 O O . VAL A 1 525 ? -23.998 10.398 -3.589 1.00 97.62 525 VAL A O 1
ATOM 3911 N N . THR A 1 526 ? -21.888 10.317 -4.385 1.00 97.56 526 THR A N 1
ATOM 3912 C CA . THR A 1 526 ? -21.391 11.583 -3.839 1.00 97.56 526 THR A CA 1
ATOM 3913 C C . THR A 1 526 ? -21.398 12.706 -4.871 1.00 97.56 526 THR A C 1
ATOM 3915 O O . THR A 1 526 ? -21.714 13.842 -4.521 1.00 97.56 526 THR A O 1
ATOM 3918 N N . GLY A 1 527 ? -21.071 12.396 -6.132 1.00 96.12 527 GLY A N 1
ATOM 3919 C CA . GLY A 1 527 ? -21.021 13.358 -7.240 1.00 96.12 527 GLY A CA 1
ATOM 3920 C C . GLY A 1 527 ? -19.616 13.787 -7.693 1.00 96.12 527 GLY A C 1
ATOM 3921 O O . GLY A 1 527 ? -19.473 14.774 -8.411 1.00 96.12 527 GLY A O 1
ATOM 3922 N N . GLY A 1 528 ? -18.575 13.048 -7.292 1.00 95.38 528 GLY A N 1
ATOM 3923 C CA . GLY A 1 528 ? -17.175 13.276 -7.694 1.00 95.38 528 GLY A CA 1
ATOM 3924 C C . GLY A 1 528 ? -16.492 14.510 -7.100 1.00 95.38 528 GLY A C 1
ATOM 3925 O O . GLY A 1 528 ? -17.137 15.422 -6.586 1.00 95.38 528 GLY A O 1
ATOM 3926 N N . LEU A 1 529 ? -15.159 14.560 -7.193 1.00 96.19 529 LEU A N 1
ATOM 3927 C CA . LEU A 1 529 ? -14.360 15.610 -6.545 1.00 96.19 529 LEU A CA 1
ATOM 3928 C C . LEU A 1 529 ? -14.497 16.983 -7.221 1.00 96.19 529 LEU A C 1
ATOM 3930 O O . LEU A 1 529 ? -14.130 17.995 -6.626 1.00 96.19 529 LEU A O 1
ATOM 3934 N N . THR A 1 530 ? -14.992 17.049 -8.458 1.00 95.62 530 THR A N 1
ATOM 3935 C CA . THR A 1 530 ? -15.233 18.329 -9.142 1.00 95.62 530 THR A CA 1
ATOM 3936 C C . THR A 1 530 ? -16.424 19.069 -8.537 1.00 95.62 530 THR A C 1
ATOM 3938 O O . THR A 1 530 ? -16.302 20.244 -8.195 1.00 95.62 530 THR A O 1
ATOM 3941 N N . PHE A 1 531 ? -17.562 18.386 -8.386 1.00 96.44 531 PHE A N 1
ATOM 3942 C CA . PHE A 1 531 ? -18.833 19.018 -8.020 1.00 96.44 531 PHE A CA 1
ATOM 3943 C C . PHE A 1 531 ? -19.152 18.857 -6.537 1.00 96.44 531 PHE A C 1
ATOM 3945 O O . PHE A 1 531 ? -19.484 19.833 -5.866 1.00 96.44 531 PHE A O 1
ATOM 3952 N N . ALA A 1 532 ? -19.000 17.645 -5.995 1.00 96.62 532 ALA A N 1
ATOM 3953 C CA . ALA A 1 532 ? -19.199 17.422 -4.568 1.00 96.62 532 ALA A CA 1
ATOM 3954 C C . ALA A 1 532 ? -18.131 18.138 -3.729 1.00 96.62 532 ALA A C 1
ATOM 3956 O O . ALA A 1 532 ? -18.405 18.527 -2.599 1.00 96.62 532 ALA A O 1
ATOM 3957 N N . GLY A 1 533 ? -16.953 18.370 -4.313 1.00 95.25 533 GLY A N 1
ATOM 3958 C CA . GLY A 1 533 ? -15.775 18.897 -3.638 1.00 95.25 533 GLY A CA 1
ATOM 3959 C C . GLY A 1 533 ? -14.756 17.794 -3.367 1.00 95.25 533 GLY A C 1
ATOM 3960 O O . GLY A 1 533 ? -15.104 16.636 -3.131 1.00 95.25 533 GLY A O 1
ATOM 3961 N N . GLY A 1 534 ? -13.477 18.141 -3.468 1.00 91.25 534 GLY A N 1
ATOM 3962 C CA . GLY A 1 534 ? -12.359 17.231 -3.270 1.00 91.25 534 GLY A CA 1
ATOM 3963 C C . GLY A 1 534 ? -11.574 17.600 -2.021 1.00 91.25 534 GLY A C 1
ATOM 3964 O O . GLY A 1 534 ? -10.547 18.261 -2.158 1.00 91.25 534 GLY A O 1
ATOM 3965 N N . PRO A 1 535 ? -12.002 17.190 -0.814 1.00 93.00 535 PRO A N 1
ATOM 3966 C CA . PRO A 1 535 ? -11.268 17.463 0.416 1.00 93.00 535 PRO A CA 1
ATOM 3967 C C . PRO A 1 535 ? -10.016 16.586 0.498 1.00 93.00 535 PRO A C 1
ATOM 3969 O O . PRO A 1 535 ? -9.943 15.684 1.326 1.00 93.00 535 PRO A O 1
ATOM 3972 N N . GLY A 1 536 ? -9.035 16.853 -0.369 1.00 88.19 536 GLY A N 1
ATOM 3973 C CA . GLY A 1 536 ? -7.710 16.241 -0.364 1.00 88.19 536 GLY A CA 1
ATOM 3974 C C . GLY A 1 536 ? -7.779 14.722 -0.235 1.00 88.19 536 GLY A C 1
ATOM 3975 O O . GLY A 1 536 ? -8.283 14.025 -1.120 1.00 88.19 536 GLY A O 1
ATOM 3976 N N . ASN A 1 537 ? -7.304 14.222 0.903 1.00 93.69 537 ASN A N 1
ATOM 3977 C CA . ASN A 1 537 ? -7.270 12.792 1.196 1.00 93.69 537 ASN A CA 1
ATOM 3978 C C . ASN A 1 537 ? -8.637 12.201 1.599 1.00 93.69 537 ASN A C 1
ATOM 3980 O O . ASN A 1 537 ? -8.808 10.987 1.597 1.00 93.69 537 ASN A O 1
ATOM 3984 N N . ASN A 1 538 ? -9.627 13.023 1.951 1.00 96.88 538 ASN A N 1
ATOM 3985 C CA . ASN A 1 538 ? -10.825 12.592 2.672 1.00 96.88 538 ASN A CA 1
ATOM 3986 C C . ASN A 1 538 ? -12.089 12.386 1.810 1.00 96.88 538 ASN A C 1
ATOM 3988 O O . ASN A 1 538 ? -13.178 12.190 2.348 1.00 96.88 538 ASN A O 1
ATOM 3992 N N . TYR A 1 539 ? -11.991 12.389 0.476 1.00 97.50 539 TYR A N 1
ATOM 3993 C CA . TYR A 1 539 ? -13.169 12.183 -0.386 1.00 97.50 539 TYR A CA 1
ATOM 3994 C C . TYR A 1 539 ? -13.917 10.874 -0.077 1.00 97.50 539 TYR A C 1
ATOM 3996 O O . TYR A 1 539 ? -15.138 10.877 0.072 1.00 97.50 539 TYR A O 1
ATOM 4004 N N . ALA A 1 540 ? -13.198 9.760 0.088 1.00 98.00 540 ALA A N 1
ATOM 4005 C CA . ALA A 1 540 ? -13.831 8.466 0.343 1.00 98.00 540 ALA A CA 1
ATOM 4006 C C . ALA A 1 540 ? -14.571 8.410 1.696 1.00 98.00 540 ALA A C 1
ATOM 4008 O O . ALA A 1 540 ? -15.516 7.639 1.845 1.00 98.00 540 ALA A O 1
ATOM 4009 N N . GLY A 1 541 ? -14.214 9.267 2.662 1.00 98.06 541 GLY A N 1
ATOM 4010 C CA . GLY A 1 541 ? -14.994 9.436 3.890 1.00 98.06 541 GLY A CA 1
ATOM 4011 C C . GLY A 1 541 ? -16.402 9.971 3.607 1.00 98.06 541 GLY A C 1
ATOM 4012 O O . GLY A 1 541 ? -17.375 9.508 4.205 1.00 98.06 541 GLY A O 1
ATOM 4013 N N . HIS A 1 542 ? -16.535 10.900 2.650 1.00 98.56 542 HIS A N 1
ATOM 4014 C CA . HIS A 1 542 ? -17.834 11.439 2.228 1.00 98.56 542 HIS A CA 1
ATOM 4015 C C . HIS A 1 542 ? -18.649 10.385 1.475 1.00 98.56 542 HIS A C 1
ATOM 4017 O O . HIS A 1 542 ? -19.847 10.241 1.725 1.00 98.56 542 HIS A O 1
ATOM 4023 N N . ALA A 1 543 ? -17.990 9.590 0.627 1.00 98.44 543 ALA A N 1
ATOM 4024 C CA . ALA A 1 543 ? -18.615 8.451 -0.038 1.00 98.44 543 ALA A CA 1
ATOM 4025 C C . ALA A 1 543 ? -19.203 7.454 0.967 1.00 98.44 543 ALA A C 1
ATOM 4027 O O . ALA A 1 543 ? -20.378 7.105 0.865 1.00 98.44 543 ALA A O 1
ATOM 4028 N N . VAL A 1 544 ? -18.441 7.069 1.998 1.00 98.75 544 VAL A N 1
ATOM 4029 C CA . VAL A 1 544 ? -18.942 6.203 3.077 1.00 98.75 544 VAL A CA 1
ATOM 4030 C C . VAL A 1 544 ? -20.139 6.835 3.790 1.00 98.75 544 VAL A C 1
ATOM 4032 O O . VAL A 1 544 ? -21.144 6.159 3.998 1.00 98.75 544 VAL A O 1
ATOM 4035 N N . ALA A 1 545 ? -20.086 8.126 4.127 1.00 98.50 545 ALA A N 1
ATOM 4036 C CA . ALA A 1 545 ? -21.195 8.796 4.806 1.00 98.50 545 ALA A CA 1
ATOM 4037 C C . ALA A 1 545 ? -22.491 8.817 3.971 1.00 98.50 545 ALA A C 1
ATOM 4039 O O . ALA A 1 545 ? -23.573 8.573 4.511 1.00 98.50 545 ALA A O 1
ATOM 4040 N N . ASN A 1 546 ? -22.389 9.039 2.659 1.00 98.50 546 ASN A N 1
ATOM 4041 C CA . ASN A 1 546 ? -23.527 8.969 1.740 1.00 98.50 546 ASN A CA 1
ATOM 4042 C C . ASN A 1 546 ? -24.052 7.531 1.587 1.00 98.50 546 ASN A C 1
ATOM 4044 O O . ASN A 1 546 ? -25.263 7.307 1.609 1.00 98.50 546 ASN A O 1
ATOM 4048 N N . LEU A 1 547 ? -23.158 6.543 1.486 1.00 98.69 547 LEU A N 1
ATOM 4049 C CA . LEU A 1 547 ? -23.530 5.129 1.396 1.00 98.69 547 LEU A CA 1
ATOM 4050 C C . LEU A 1 547 ? -24.226 4.624 2.659 1.00 98.69 547 LEU A C 1
ATOM 4052 O O . LEU A 1 547 ? -25.183 3.867 2.548 1.00 98.69 547 LEU A O 1
ATOM 4056 N N . VAL A 1 548 ? -23.812 5.074 3.846 1.00 98.56 548 VAL A N 1
ATOM 4057 C CA . VAL A 1 548 ? -24.496 4.743 5.107 1.00 98.56 548 VAL A CA 1
ATOM 4058 C C . VAL A 1 548 ? -25.958 5.184 5.066 1.00 98.56 548 VAL A C 1
ATOM 4060 O O . VAL A 1 548 ? -26.835 4.424 5.467 1.00 98.56 548 VAL A O 1
ATOM 4063 N N . GLN A 1 549 ? -26.248 6.385 4.557 1.00 96.44 549 GLN A N 1
ATOM 4064 C CA . GLN A 1 549 ? -27.629 6.855 4.416 1.00 96.44 549 GLN A CA 1
ATOM 4065 C C . GLN A 1 549 ? -28.402 6.041 3.373 1.00 96.44 549 GLN A C 1
ATOM 4067 O O . GLN A 1 549 ? -29.531 5.631 3.639 1.00 96.44 549 GLN A O 1
ATOM 4072 N N . ARG A 1 550 ? -27.788 5.753 2.218 1.00 97.56 550 ARG A N 1
ATOM 4073 C CA . ARG A 1 550 ? -28.429 4.956 1.162 1.00 97.56 550 ARG A CA 1
ATOM 4074 C C . ARG A 1 550 ? -28.737 3.531 1.603 1.00 97.56 550 ARG A C 1
ATOM 4076 O O . ARG A 1 550 ? -29.851 3.083 1.394 1.00 97.56 550 ARG A O 1
ATOM 4083 N N . LEU A 1 551 ? -27.807 2.856 2.273 1.00 98.62 551 LEU A N 1
ATOM 4084 C CA . LEU A 1 551 ? -27.998 1.490 2.770 1.00 98.62 551 LEU A CA 1
ATOM 4085 C C . LEU A 1 551 ? -28.996 1.399 3.929 1.00 98.62 551 LEU A C 1
ATOM 4087 O O . LEU A 1 551 ? -29.562 0.340 4.163 1.00 98.62 551 LEU A O 1
ATOM 4091 N N . ARG A 1 552 ? -29.239 2.486 4.670 1.00 97.69 552 ARG A N 1
ATOM 4092 C CA . ARG A 1 552 ? -30.353 2.532 5.634 1.00 97.69 552 ARG A CA 1
ATOM 4093 C C . ARG A 1 552 ? -31.706 2.640 4.929 1.00 97.69 552 ARG A C 1
ATOM 4095 O O . ARG A 1 552 ? -32.682 2.077 5.411 1.00 97.69 552 ARG A O 1
ATOM 4102 N N . ALA A 1 553 ? -31.762 3.350 3.801 1.00 97.50 553 ALA A N 1
ATOM 4103 C CA . ALA A 1 553 ? -32.967 3.471 2.980 1.00 97.50 553 ALA A CA 1
ATOM 4104 C C . ALA A 1 553 ? -33.221 2.231 2.098 1.00 97.50 553 ALA A C 1
ATOM 4106 O O . ALA A 1 553 ? -34.372 1.898 1.831 1.00 97.50 553 ALA A O 1
ATOM 4107 N N . ASP A 1 554 ? -32.157 1.544 1.685 1.00 97.94 554 ASP A N 1
ATOM 4108 C CA . ASP A 1 554 ? -32.165 0.284 0.943 1.00 97.94 554 ASP A CA 1
ATOM 4109 C C . ASP A 1 554 ? -31.405 -0.796 1.736 1.00 97.94 554 ASP A C 1
ATOM 4111 O O . ASP A 1 554 ? -30.224 -1.062 1.486 1.00 97.94 554 ASP A O 1
ATOM 4115 N N . PRO A 1 555 ? -32.058 -1.405 2.740 1.00 96.88 555 PRO A N 1
ATOM 4116 C CA . PRO A 1 555 ? -31.385 -2.288 3.680 1.00 96.88 555 PRO A CA 1
ATOM 4117 C C . PRO A 1 555 ? -31.034 -3.662 3.093 1.00 96.88 555 PRO A C 1
ATOM 4119 O O . PRO A 1 555 ? -30.301 -4.426 3.728 1.0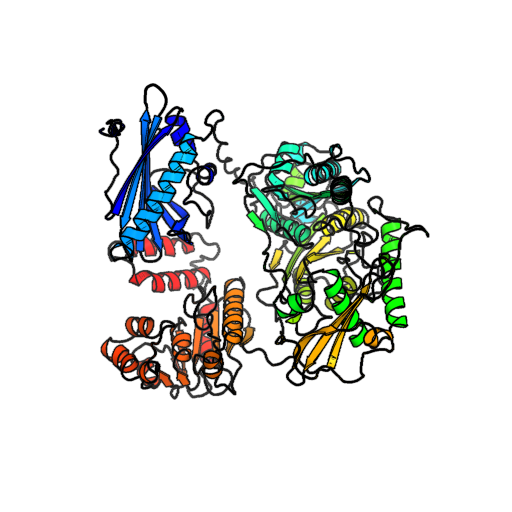0 96.88 555 PRO A O 1
ATOM 4122 N N . ASP A 1 556 ? -31.536 -4.007 1.908 1.00 96.75 556 ASP A N 1
ATOM 4123 C CA . ASP A 1 556 ? -31.179 -5.249 1.216 1.00 96.75 556 ASP A CA 1
ATOM 4124 C C . ASP A 1 556 ? -30.022 -5.081 0.229 1.00 96.75 556 ASP A C 1
ATOM 4126 O O . ASP A 1 556 ? -29.381 -6.078 -0.112 1.00 96.75 556 ASP A O 1
ATOM 4130 N N . GLY A 1 557 ? -29.714 -3.842 -0.158 1.00 97.75 557 GLY A N 1
ATOM 4131 C CA . GLY A 1 557 ? -28.619 -3.511 -1.052 1.00 97.75 557 GLY A CA 1
ATOM 4132 C C . GLY A 1 557 ? -27.226 -3.776 -0.476 1.00 97.75 557 GLY A C 1
ATOM 4133 O O . GLY A 1 557 ? -26.976 -3.777 0.738 1.00 97.75 557 GLY A O 1
ATOM 4134 N N . TYR A 1 558 ? -26.284 -3.960 -1.396 1.00 98.69 558 TYR A N 1
ATOM 4135 C CA . TYR A 1 558 ? -24.850 -3.946 -1.134 1.00 98.69 558 TYR A CA 1
ATOM 4136 C C . TYR A 1 558 ? -24.234 -2.715 -1.784 1.00 98.69 558 TYR A C 1
ATOM 4138 O O . TYR A 1 558 ? -24.610 -2.326 -2.892 1.00 98.69 558 TYR A O 1
ATOM 4146 N N . ALA A 1 559 ? -23.271 -2.116 -1.091 1.00 98.75 559 ALA A N 1
ATOM 4147 C CA . ALA A 1 559 ? -22.496 -1.006 -1.608 1.00 98.75 559 ALA A CA 1
ATOM 4148 C C . ALA A 1 559 ? -21.025 -1.370 -1.779 1.00 98.75 559 ALA A C 1
ATOM 4150 O O . ALA A 1 559 ? -20.460 -2.101 -0.964 1.00 98.75 559 ALA A O 1
ATOM 4151 N N . LEU A 1 560 ? -20.400 -0.782 -2.795 1.00 98.69 560 LEU A N 1
ATOM 4152 C CA . LEU A 1 560 ? -18.965 -0.831 -3.040 1.00 98.69 560 LEU A CA 1
ATOM 4153 C C . LEU A 1 560 ? -18.426 0.594 -3.125 1.00 98.69 560 LEU A C 1
ATOM 4155 O O . LEU A 1 560 ? -18.938 1.423 -3.878 1.00 98.69 560 LEU A O 1
ATOM 4159 N N . VAL A 1 561 ? -17.372 0.863 -2.364 1.00 98.75 561 VAL A N 1
ATOM 4160 C CA . VAL A 1 561 ? -16.671 2.148 -2.372 1.00 98.75 561 VAL A CA 1
ATOM 4161 C C . VAL A 1 561 ? -15.198 1.926 -2.657 1.00 98.75 561 VAL A C 1
ATOM 4163 O O . VAL A 1 561 ? -14.591 1.029 -2.070 1.00 98.75 561 VAL A O 1
ATOM 4166 N N . THR A 1 562 ? -14.624 2.731 -3.551 1.00 98.62 562 THR A N 1
ATOM 4167 C CA . THR A 1 562 ? -13.183 2.732 -3.824 1.00 98.62 562 THR A CA 1
ATOM 4168 C C . THR A 1 562 ? -12.539 4.040 -3.395 1.00 98.62 562 THR A C 1
ATOM 4170 O O . THR A 1 562 ? -13.177 5.089 -3.300 1.00 98.62 562 THR A O 1
ATOM 4173 N N . ALA A 1 563 ? -11.243 3.974 -3.131 1.00 97.94 563 ALA A N 1
ATOM 4174 C CA . ALA A 1 563 ? -10.433 5.116 -2.767 1.00 97.94 563 ALA A CA 1
ATOM 4175 C C . ALA A 1 563 ? -9.064 5.012 -3.438 1.00 97.94 563 ALA A C 1
ATOM 4177 O O . ALA A 1 563 ? -8.494 3.921 -3.524 1.00 97.94 563 ALA A O 1
ATOM 4178 N N . VAL A 1 564 ? -8.556 6.147 -3.922 1.00 96.44 564 VAL A N 1
ATOM 4179 C CA . VAL A 1 564 ? -7.313 6.217 -4.694 1.00 96.44 564 VAL A CA 1
ATOM 4180 C C . VAL A 1 564 ? -6.385 7.265 -4.095 1.00 96.44 564 VAL A C 1
ATOM 4182 O O . VAL A 1 564 ? -6.782 8.404 -3.853 1.00 96.44 564 VAL A O 1
ATOM 4185 N N . GLY A 1 565 ? -5.127 6.888 -3.890 1.00 93.06 565 GLY A N 1
ATOM 4186 C CA . GLY A 1 565 ? -4.035 7.778 -3.518 1.00 93.06 565 GLY A CA 1
ATOM 4187 C C . GLY A 1 565 ? -3.038 7.986 -4.656 1.00 93.06 565 GLY A C 1
ATOM 4188 O O . GLY A 1 565 ? -2.788 7.084 -5.464 1.00 93.06 565 GLY A O 1
ATOM 4189 N N . TRP A 1 566 ? -2.424 9.174 -4.679 1.00 91.75 566 TRP A N 1
ATOM 4190 C CA . TRP A 1 566 ? -1.396 9.563 -5.652 1.00 91.75 566 TRP A CA 1
ATOM 4191 C C . TRP A 1 566 ? -1.884 9.478 -7.112 1.00 91.75 566 TRP A C 1
ATOM 4193 O O . TRP A 1 566 ? -2.957 9.987 -7.451 1.00 91.75 566 TRP A O 1
ATOM 4203 N N . TYR A 1 567 ? -1.087 8.881 -7.997 1.00 93.50 567 TYR A N 1
ATOM 4204 C CA . TYR A 1 567 ? -1.301 8.832 -9.441 1.00 93.50 567 TYR A CA 1
ATOM 4205 C C . TYR A 1 567 ? -1.908 7.490 -9.827 1.00 93.50 567 TYR A C 1
ATOM 4207 O O . TYR A 1 567 ? -1.298 6.696 -10.546 1.00 93.50 567 TYR A O 1
ATOM 4215 N N . LEU A 1 568 ? -3.093 7.202 -9.279 1.00 95.06 568 LEU A N 1
ATOM 4216 C CA . LEU A 1 568 ? -3.711 5.884 -9.401 1.00 95.06 568 LEU A CA 1
ATOM 4217 C C . LEU A 1 568 ? -2.753 4.797 -8.871 1.00 95.06 568 LEU A C 1
ATOM 4219 O O . LEU A 1 568 ? -2.548 3.772 -9.506 1.00 95.06 568 LEU A O 1
ATOM 4223 N N . THR A 1 569 ? -2.067 5.092 -7.760 1.00 94.88 569 THR A N 1
ATOM 4224 C CA . THR A 1 569 ? -0.955 4.275 -7.243 1.00 94.88 569 THR A CA 1
ATOM 4225 C C . THR A 1 569 ? -1.383 3.444 -6.048 1.00 94.88 569 THR A C 1
ATOM 4227 O O . THR A 1 569 ? -1.087 2.255 -5.994 1.00 94.88 569 THR A O 1
ATOM 4230 N N . LYS A 1 570 ? -2.046 4.070 -5.071 1.00 95.62 570 LYS A N 1
ATOM 4231 C CA . LYS A 1 570 ? -2.520 3.413 -3.850 1.00 95.62 570 LYS A CA 1
ATOM 4232 C C . LYS A 1 570 ? -4.016 3.195 -3.969 1.00 95.62 570 LYS A C 1
ATOM 4234 O O . LYS A 1 570 ? -4.723 4.135 -4.322 1.00 95.62 570 LYS A O 1
ATOM 4239 N N . HIS A 1 571 ? -4.490 2.000 -3.641 1.00 97.75 571 HIS A N 1
ATOM 4240 C CA . HIS A 1 571 ? -5.899 1.657 -3.784 1.00 97.75 571 HIS A CA 1
ATOM 4241 C C . HIS A 1 571 ? -6.433 0.998 -2.526 1.00 97.75 571 HIS A C 1
ATOM 4243 O O . HIS A 1 571 ? -5.780 0.136 -1.933 1.00 97.75 571 HIS A O 1
ATOM 4249 N N . ALA A 1 572 ? -7.648 1.381 -2.157 1.00 98.44 572 ALA A N 1
ATOM 4250 C CA . ALA A 1 572 ? -8.432 0.718 -1.131 1.00 98.44 572 ALA A CA 1
ATOM 4251 C C . ALA A 1 572 ? -9.880 0.556 -1.603 1.00 98.44 572 ALA A C 1
ATOM 4253 O O . ALA A 1 572 ? -10.393 1.365 -2.378 1.00 98.44 572 ALA A O 1
ATOM 4254 N N . ILE A 1 573 ? -10.533 -0.503 -1.137 1.00 98.81 573 ILE A N 1
ATOM 4255 C CA . ILE A 1 573 ? -11.921 -0.831 -1.461 1.00 98.81 573 ILE A CA 1
ATOM 4256 C C . ILE A 1 573 ? -12.614 -1.406 -0.228 1.00 98.81 573 ILE A C 1
ATOM 4258 O O . ILE A 1 573 ? -11.970 -2.080 0.583 1.00 98.81 573 ILE A O 1
ATOM 4262 N N . SER A 1 574 ? -13.919 -1.169 -0.107 1.00 98.81 574 SER A N 1
ATOM 4263 C CA . SER A 1 574 ? -14.748 -1.763 0.943 1.00 98.81 574 SER A CA 1
ATOM 4264 C C . SER A 1 574 ? -16.129 -2.145 0.411 1.00 98.81 574 SER A C 1
ATOM 4266 O O . SER A 1 574 ? -16.695 -1.442 -0.429 1.00 98.81 574 SER A O 1
ATOM 4268 N N . VAL A 1 575 ? -16.679 -3.245 0.935 1.00 98.88 575 VAL A N 1
ATOM 4269 C CA . VAL A 1 575 ? -18.072 -3.667 0.710 1.00 98.88 575 VAL A CA 1
ATOM 4270 C C . VAL A 1 575 ? -18.878 -3.434 1.984 1.00 98.88 575 VAL A C 1
ATOM 4272 O O . VAL A 1 575 ? -18.480 -3.889 3.059 1.00 98.88 575 VAL A O 1
ATOM 4275 N N . LEU A 1 576 ? -20.009 -2.738 1.865 1.00 98.88 576 LEU A N 1
ATOM 4276 C CA . LEU A 1 576 ? -20.874 -2.338 2.980 1.00 98.88 576 LEU A CA 1
ATOM 4277 C C . LEU A 1 576 ? -22.315 -2.818 2.749 1.00 98.88 576 LEU A C 1
ATOM 4279 O O . LEU A 1 576 ? -22.779 -2.844 1.611 1.00 98.88 576 LEU A O 1
ATOM 4283 N N . SER A 1 577 ? -23.044 -3.170 3.811 1.00 98.69 577 SER A N 1
ATOM 4284 C CA . SER A 1 577 ? -24.491 -3.452 3.737 1.00 98.69 577 SER A CA 1
ATOM 4285 C C . SER A 1 577 ? -25.154 -3.377 5.116 1.00 98.69 577 SER A C 1
ATOM 4287 O O . SER A 1 577 ? -24.502 -3.610 6.131 1.00 98.69 577 SER A O 1
ATOM 4289 N N . ALA A 1 578 ? -26.462 -3.114 5.166 1.00 98.44 578 ALA A N 1
ATOM 4290 C CA . ALA A 1 578 ? -27.275 -3.279 6.379 1.00 98.44 578 ALA A CA 1
ATOM 4291 C C . ALA A 1 578 ? -27.622 -4.756 6.671 1.00 98.44 578 ALA A C 1
ATOM 4293 O O . ALA A 1 578 ? -28.288 -5.080 7.658 1.00 98.44 578 ALA A O 1
ATOM 4294 N N . ARG A 1 579 ? -27.234 -5.688 5.792 1.00 97.62 579 ARG A N 1
ATOM 4295 C CA . ARG A 1 579 ? -27.316 -7.132 6.046 1.00 97.62 579 ARG A CA 1
ATOM 4296 C C . ARG A 1 579 ? -26.080 -7.580 6.829 1.00 97.62 579 ARG A C 1
ATOM 4298 O O . ARG A 1 579 ? -24.972 -7.219 6.427 1.00 97.62 579 ARG A O 1
ATOM 4305 N N . PRO A 1 580 ? -26.223 -8.402 7.882 1.00 97.69 580 PRO A N 1
ATOM 4306 C CA . PRO A 1 580 ? -25.069 -9.011 8.529 1.00 97.69 580 PRO A CA 1
ATOM 4307 C C . PRO A 1 580 ? -24.242 -9.851 7.542 1.00 97.69 580 PRO A C 1
ATOM 4309 O O . PRO A 1 580 ? -24.817 -10.489 6.651 1.00 97.69 580 PRO A O 1
ATOM 4312 N N . PRO A 1 581 ? -22.907 -9.876 7.673 1.00 96.00 581 PRO A N 1
ATOM 4313 C CA . PRO A 1 581 ? -22.053 -10.609 6.753 1.00 96.00 581 PRO A CA 1
ATOM 4314 C C . PRO A 1 581 ? -22.133 -12.120 7.010 1.00 96.00 581 PRO A C 1
ATOM 4316 O O . PRO A 1 581 ? -22.147 -12.577 8.151 1.00 96.00 581 PRO A O 1
ATOM 4319 N N . ALA A 1 582 ? -22.168 -12.919 5.939 1.00 91.75 582 ALA A N 1
ATOM 4320 C CA . ALA A 1 582 ? -22.188 -14.384 6.041 1.00 91.75 582 ALA A CA 1
ATOM 4321 C C . ALA A 1 582 ? -20.831 -14.969 6.477 1.00 91.75 582 ALA A C 1
ATOM 4323 O O . ALA A 1 582 ? -20.761 -16.066 7.031 1.00 91.75 582 ALA A O 1
ATOM 4324 N N . ARG A 1 583 ? -19.745 -14.235 6.218 1.00 93.94 583 ARG A N 1
ATOM 4325 C CA . ARG A 1 583 ? -18.374 -14.536 6.643 1.00 93.94 583 ARG A CA 1
ATOM 4326 C C . ARG A 1 583 ? -17.844 -13.344 7.426 1.00 93.94 583 ARG A C 1
ATOM 4328 O O . ARG A 1 583 ? -18.128 -12.212 7.058 1.00 93.94 583 ARG A O 1
ATOM 4335 N N . GLY A 1 584 ? -17.064 -13.590 8.476 1.00 93.50 584 GLY A N 1
ATOM 4336 C CA . GLY A 1 584 ? -16.461 -12.511 9.264 1.00 93.50 584 GLY A CA 1
ATOM 4337 C C . GLY A 1 584 ? -15.639 -11.549 8.399 1.00 93.50 584 GLY A C 1
ATOM 4338 O O . GLY A 1 584 ? -15.061 -11.954 7.386 1.00 93.50 584 GLY A O 1
ATOM 4339 N N . PHE A 1 585 ? -15.598 -10.280 8.804 1.00 97.81 585 PHE A N 1
ATOM 4340 C CA . PHE A 1 585 ? -14.835 -9.240 8.118 1.00 97.81 585 PHE A CA 1
ATOM 4341 C C . PHE A 1 585 ? -13.348 -9.613 7.988 1.00 97.81 585 PHE A C 1
ATOM 4343 O O . PHE A 1 585 ? -12.756 -10.212 8.889 1.00 97.81 585 PHE A O 1
ATOM 4350 N N . ARG A 1 586 ? -12.732 -9.215 6.870 1.00 95.56 586 ARG A N 1
ATOM 4351 C CA . ARG A 1 586 ? -11.277 -9.219 6.672 1.00 95.56 586 ARG A CA 1
ATOM 4352 C C . ARG A 1 586 ? -10.848 -7.939 5.958 1.00 95.56 586 ARG A C 1
ATOM 4354 O O . ARG A 1 586 ? -11.513 -7.532 5.008 1.00 95.56 586 ARG A O 1
ATOM 4361 N N . ASP A 1 587 ? -9.714 -7.378 6.378 1.00 96.06 587 ASP A N 1
ATOM 4362 C CA . ASP A 1 587 ? -8.907 -6.467 5.557 1.00 96.06 587 ASP A CA 1
ATOM 4363 C C . ASP A 1 587 ? -7.865 -7.304 4.806 1.00 96.06 587 ASP A C 1
ATOM 4365 O O . ASP A 1 587 ? -7.041 -7.987 5.418 1.00 96.06 587 ASP A O 1
ATOM 4369 N N . LEU A 1 588 ? -7.971 -7.334 3.482 1.00 95.00 588 LEU A N 1
ATOM 4370 C CA . LEU A 1 588 ? -7.189 -8.193 2.600 1.00 95.00 588 LEU A CA 1
ATOM 4371 C C . LEU A 1 588 ? -6.076 -7.373 1.939 1.00 95.00 588 LEU A C 1
ATOM 4373 O O . LEU A 1 588 ? -6.347 -6.483 1.133 1.00 95.00 588 LEU A O 1
ATOM 4377 N N . ASP A 1 589 ? -4.821 -7.703 2.237 1.00 93.81 589 ASP A N 1
ATOM 4378 C CA . ASP A 1 589 ? -3.686 -7.185 1.472 1.00 93.81 589 ASP A CA 1
ATOM 4379 C C . ASP A 1 589 ? -3.520 -8.013 0.191 1.00 93.81 589 ASP A C 1
ATOM 4381 O O . ASP A 1 589 ? -3.101 -9.172 0.226 1.00 93.81 589 ASP A O 1
ATOM 4385 N N . ALA A 1 590 ? -3.895 -7.430 -0.946 1.00 94.19 590 ALA A N 1
ATOM 4386 C CA . ALA A 1 590 ? -3.757 -8.070 -2.250 1.00 94.19 590 ALA A CA 1
ATOM 4387 C C . ALA A 1 590 ? -2.385 -7.799 -2.894 1.00 94.19 590 ALA A C 1
ATOM 4389 O O . ALA A 1 590 ? -2.089 -8.358 -3.949 1.00 94.19 590 ALA A O 1
ATOM 4390 N N . GLY A 1 591 ? -1.539 -6.964 -2.278 1.00 91.69 591 GLY A N 1
ATOM 4391 C CA . GLY A 1 591 ? -0.234 -6.564 -2.798 1.00 91.69 591 GLY A CA 1
ATOM 4392 C C . GLY A 1 591 ? 0.789 -7.702 -2.941 1.00 91.69 591 GLY A C 1
ATOM 4393 O O . GLY A 1 591 ? 1.406 -7.783 -4.003 1.00 91.69 591 GLY A O 1
ATOM 4394 N N . PRO A 1 592 ? 0.972 -8.589 -1.945 1.00 90.56 592 PRO A N 1
ATOM 4395 C CA . PRO A 1 592 ? 1.987 -9.646 -1.998 1.00 90.56 592 PRO A CA 1
ATOM 4396 C C . PRO A 1 592 ? 1.797 -10.689 -3.109 1.00 90.56 592 PRO A C 1
ATOM 4398 O O . PRO A 1 592 ? 2.752 -11.334 -3.539 1.00 90.56 592 PRO A O 1
ATOM 4401 N N . ARG A 1 593 ? 0.556 -10.873 -3.582 1.00 90.69 593 ARG A N 1
ATOM 4402 C CA . ARG A 1 593 ? 0.209 -11.782 -4.690 1.00 90.69 593 ARG A CA 1
ATOM 4403 C C . ARG A 1 593 ? -0.223 -11.034 -5.949 1.00 90.69 593 ARG A C 1
ATOM 4405 O O . ARG A 1 593 ? -1.049 -11.524 -6.720 1.00 90.69 593 ARG A O 1
ATOM 4412 N N . LEU A 1 594 ? 0.304 -9.826 -6.141 1.00 90.38 594 LEU A N 1
ATOM 4413 C CA . LEU A 1 594 ? -0.004 -8.989 -7.291 1.00 90.38 594 LEU A CA 1
ATOM 4414 C C . LEU A 1 594 ? 1.129 -9.039 -8.310 1.00 90.38 594 LEU A C 1
ATOM 4416 O O . LEU A 1 594 ? 2.208 -8.490 -8.095 1.00 90.38 594 LEU A O 1
ATOM 4420 N N . ALA A 1 595 ? 0.852 -9.630 -9.470 1.00 87.06 595 ALA A N 1
ATOM 4421 C CA . ALA A 1 595 ? 1.705 -9.431 -10.630 1.00 87.06 595 ALA A CA 1
ATOM 4422 C C . ALA A 1 595 ? 1.619 -7.960 -11.070 1.00 87.06 595 ALA A C 1
ATOM 4424 O O . ALA A 1 595 ? 0.538 -7.467 -11.399 1.00 87.06 595 ALA A O 1
ATOM 4425 N N . ARG A 1 596 ? 2.766 -7.273 -11.088 1.00 85.69 596 ARG A N 1
ATOM 4426 C CA . ARG A 1 596 ? 2.913 -5.893 -11.570 1.00 85.69 596 ARG A CA 1
ATOM 4427 C C . ARG A 1 596 ? 3.841 -5.898 -12.783 1.00 85.69 596 ARG A C 1
ATOM 4429 O O . ARG A 1 596 ? 5.056 -5.837 -12.612 1.00 85.69 596 ARG A O 1
ATOM 4436 N N . PRO A 1 597 ? 3.314 -6.055 -14.006 1.00 84.12 597 PRO A N 1
ATOM 4437 C CA . PRO A 1 597 ? 4.145 -5.981 -15.195 1.00 84.12 597 PRO A CA 1
ATOM 4438 C C . PRO A 1 597 ? 4.738 -4.575 -15.323 1.00 84.12 597 PRO A C 1
ATOM 4440 O O . PRO A 1 597 ? 4.017 -3.578 -15.211 1.00 84.12 597 PRO A O 1
ATOM 4443 N N . VAL A 1 598 ? 6.045 -4.504 -15.568 1.00 87.75 598 VAL A N 1
ATOM 4444 C CA . VAL A 1 598 ? 6.789 -3.243 -15.639 1.00 87.75 598 VAL A CA 1
ATOM 4445 C C . VAL A 1 598 ? 7.456 -3.049 -16.993 1.00 87.75 598 VAL A C 1
ATOM 4447 O O . VAL A 1 598 ? 7.791 -4.009 -17.685 1.00 87.75 598 VAL A O 1
ATOM 4450 N N . ARG A 1 599 ? 7.687 -1.790 -17.356 1.00 90.00 599 ARG A N 1
ATOM 4451 C CA . ARG A 1 599 ? 8.543 -1.376 -18.468 1.00 90.00 599 ARG A CA 1
ATOM 4452 C C . ARG A 1 599 ? 9.805 -0.727 -17.932 1.00 90.00 599 ARG A C 1
ATOM 4454 O O . ARG A 1 599 ? 9.792 -0.054 -16.904 1.00 90.00 599 ARG A O 1
ATOM 4461 N N . LYS A 1 600 ? 10.897 -0.890 -18.677 1.00 87.75 600 LYS A N 1
ATOM 4462 C CA . LYS A 1 600 ? 12.075 -0.039 -18.500 1.00 87.75 600 LYS A CA 1
ATOM 4463 C C . LYS A 1 600 ? 11.704 1.394 -18.860 1.00 87.75 600 LYS A C 1
ATOM 4465 O O . LYS A 1 600 ? 10.900 1.612 -19.766 1.00 87.75 600 LYS A O 1
ATOM 4470 N N . VAL A 1 601 ? 12.335 2.348 -18.187 1.00 87.25 601 VAL A N 1
ATOM 4471 C CA . VAL A 1 601 ? 12.177 3.775 -18.473 1.00 87.25 601 VAL A CA 1
ATOM 4472 C C . VAL A 1 601 ? 13.526 4.335 -18.879 1.00 87.25 601 VAL A C 1
ATOM 4474 O O . VAL A 1 601 ? 14.522 4.137 -18.181 1.00 87.25 601 VAL A O 1
ATOM 4477 N N . GLY A 1 602 ? 13.556 4.995 -20.031 1.00 78.31 602 GLY A N 1
ATOM 4478 C CA . GLY A 1 602 ? 14.747 5.610 -20.600 1.00 78.31 602 GLY A CA 1
ATOM 4479 C C . GLY A 1 602 ? 14.644 7.130 -20.648 1.00 78.31 602 GLY A C 1
ATOM 4480 O O . GLY A 1 602 ? 13.553 7.704 -20.622 1.00 78.31 602 GLY A O 1
ATOM 4481 N N . PHE A 1 603 ? 15.803 7.782 -20.749 1.00 71.94 603 PHE A N 1
ATOM 4482 C CA . PHE A 1 603 ? 15.875 9.180 -21.172 1.00 71.94 603 PHE A CA 1
ATOM 4483 C C . PHE A 1 603 ? 15.596 9.297 -22.679 1.00 71.94 603 PHE A C 1
ATOM 4485 O O . PHE A 1 603 ? 15.669 8.310 -23.405 1.00 71.94 603 PHE A O 1
ATOM 4492 N N . ALA A 1 604 ? 15.228 10.504 -23.113 1.00 63.00 604 ALA A N 1
ATOM 4493 C CA . ALA A 1 604 ? 14.531 10.833 -24.359 1.00 63.00 604 ALA A CA 1
ATOM 4494 C C . ALA A 1 604 ? 15.300 10.634 -25.688 1.00 63.00 604 ALA A C 1
ATOM 4496 O O . ALA A 1 604 ? 15.086 11.408 -26.622 1.00 63.00 604 ALA A O 1
ATOM 4497 N N . ASP A 1 605 ? 16.127 9.600 -25.818 1.00 65.69 605 ASP A N 1
ATOM 4498 C CA . ASP A 1 605 ? 16.904 9.338 -27.028 1.00 65.69 605 ASP A CA 1
ATOM 4499 C C . ASP A 1 605 ? 16.318 8.167 -27.832 1.00 65.69 605 ASP A C 1
ATOM 4501 O O . ASP A 1 605 ? 16.110 7.071 -27.314 1.00 65.69 605 ASP A O 1
ATOM 4505 N N . GLY A 1 606 ? 16.078 8.397 -29.126 1.00 73.62 606 GLY A N 1
ATOM 4506 C CA . GLY A 1 606 ? 15.652 7.368 -30.081 1.00 73.62 606 GLY A CA 1
ATOM 4507 C C . GLY A 1 606 ? 14.175 7.432 -30.512 1.00 73.62 606 GLY A C 1
ATOM 4508 O O . GLY A 1 606 ? 13.367 8.164 -29.924 1.00 73.62 606 GLY A O 1
ATOM 4509 N N . PRO A 1 607 ? 13.824 6.704 -31.592 1.00 84.88 607 PRO A N 1
ATOM 4510 C CA . PRO A 1 607 ? 12.465 6.649 -32.123 1.00 84.88 607 PRO A CA 1
ATOM 4511 C C . PRO A 1 607 ? 11.545 5.798 -31.234 1.00 84.88 607 PRO A C 1
ATOM 4513 O O . PRO A 1 607 ? 11.972 4.795 -30.660 1.00 84.88 607 PRO A O 1
ATOM 4516 N N . GLY A 1 608 ? 10.265 6.166 -31.161 1.00 90.75 608 GLY A N 1
ATOM 4517 C CA . GLY A 1 608 ? 9.245 5.398 -30.451 1.00 90.75 608 GLY A CA 1
ATOM 4518 C C . GLY A 1 608 ? 7.845 5.625 -31.018 1.00 90.75 608 GLY A C 1
ATOM 4519 O O . GLY A 1 608 ? 7.610 6.557 -31.783 1.00 90.75 608 GLY A O 1
ATOM 4520 N N . VAL A 1 609 ? 6.917 4.741 -30.661 1.00 94.62 609 VAL A N 1
ATOM 4521 C CA . VAL A 1 609 ? 5.494 4.845 -31.006 1.00 94.62 609 VAL A CA 1
ATOM 4522 C C . VAL A 1 609 ? 4.776 5.606 -29.899 1.00 94.62 609 VAL A C 1
ATOM 4524 O O . VAL A 1 609 ? 4.886 5.221 -28.735 1.00 94.62 609 VAL A O 1
ATOM 4527 N N . LEU A 1 610 ? 4.027 6.657 -30.246 1.00 95.00 610 LEU A N 1
ATOM 4528 C CA . LEU A 1 610 ? 3.284 7.462 -29.274 1.00 95.00 610 LEU A CA 1
ATOM 4529 C C . LEU A 1 610 ? 2.268 6.607 -28.501 1.00 95.00 610 LEU A C 1
ATOM 4531 O O . LEU A 1 610 ? 1.361 6.015 -29.087 1.00 95.00 610 LEU A O 1
ATOM 4535 N N . GLU A 1 611 ? 2.419 6.563 -27.180 1.00 95.62 611 GLU A N 1
ATOM 4536 C CA . GLU A 1 611 ? 1.526 5.865 -26.251 1.00 95.62 611 GLU A CA 1
ATOM 4537 C C . GLU A 1 611 ? 0.479 6.810 -25.677 1.00 95.62 611 GLU A C 1
ATOM 4539 O O . GLU A 1 611 ? -0.714 6.520 -25.739 1.00 95.62 611 GLU A O 1
ATOM 4544 N N . ALA A 1 612 ? 0.922 7.943 -25.142 1.00 96.81 612 ALA A N 1
ATOM 4545 C CA . ALA A 1 612 ? 0.055 8.944 -24.545 1.00 96.81 612 ALA A CA 1
ATOM 4546 C C . ALA A 1 612 ? 0.695 10.326 -24.614 1.00 96.81 612 ALA A C 1
ATOM 4548 O O . ALA A 1 612 ? 1.921 10.463 -24.625 1.00 96.81 612 ALA A O 1
ATOM 4549 N N . TYR A 1 613 ? -0.149 11.352 -24.607 1.00 96.62 613 TYR A N 1
ATOM 4550 C CA . TYR A 1 613 ? 0.274 12.745 -24.584 1.00 96.62 613 TYR A CA 1
ATOM 4551 C C . TYR A 1 613 ? -0.673 13.624 -23.768 1.00 96.62 613 TYR A C 1
ATOM 4553 O O . TYR A 1 613 ? -1.848 13.306 -23.596 1.00 96.62 613 TYR A O 1
ATOM 4561 N N . THR A 1 614 ? -0.168 14.762 -23.308 1.00 96.75 614 THR A N 1
ATOM 4562 C CA . THR A 1 614 ? -0.963 15.864 -22.759 1.00 96.75 614 THR A CA 1
ATOM 4563 C C . THR A 1 614 ? -0.353 17.190 -23.199 1.00 96.75 614 THR A C 1
ATOM 4565 O O . THR A 1 614 ? 0.857 17.291 -23.393 1.00 96.75 614 THR A O 1
ATOM 4568 N N . VAL A 1 615 ? -1.180 18.226 -23.318 1.00 96.50 615 VAL A N 1
ATOM 4569 C CA . VAL A 1 615 ? -0.740 19.609 -23.558 1.00 96.50 615 VAL A CA 1
ATOM 4570 C C . VAL A 1 615 ? -1.178 20.461 -22.382 1.00 96.50 615 VAL A C 1
ATOM 4572 O O . VAL A 1 615 ? -2.349 20.421 -22.027 1.00 96.50 615 VAL A O 1
ATOM 4575 N N . THR A 1 616 ? -0.272 21.200 -21.752 1.00 95.62 616 THR A N 1
ATOM 4576 C CA . THR A 1 616 ? -0.608 22.115 -20.652 1.00 95.62 616 THR A CA 1
ATOM 4577 C C . THR A 1 616 ? -1.011 23.483 -21.191 1.00 95.62 616 THR A C 1
ATOM 4579 O O . THR A 1 616 ? -0.512 23.913 -22.230 1.00 95.62 616 THR A O 1
ATOM 4582 N N . TYR A 1 617 ? -1.890 24.181 -20.471 1.00 95.56 617 TYR A N 1
ATOM 4583 C CA . TYR A 1 617 ? -2.371 25.509 -20.849 1.00 95.56 617 TYR A CA 1
ATOM 4584 C C . TYR A 1 617 ? -2.090 26.534 -19.753 1.00 95.56 617 TYR A C 1
ATOM 4586 O O . TYR A 1 617 ? -2.183 26.245 -18.556 1.00 95.56 617 TYR A O 1
ATOM 4594 N N . ARG A 1 618 ? -1.778 27.763 -20.165 1.00 93.88 618 ARG A N 1
ATOM 4595 C CA . ARG A 1 618 ? -1.740 28.917 -19.264 1.00 93.88 618 ARG A CA 1
ATOM 4596 C C . ARG A 1 618 ? -3.159 29.372 -18.931 1.00 93.88 618 ARG A C 1
ATOM 4598 O O . ARG A 1 618 ? -4.142 28.959 -19.541 1.00 93.88 618 ARG A O 1
ATOM 4605 N N . ARG A 1 619 ? -3.281 30.261 -17.942 1.00 90.00 619 ARG A N 1
ATOM 4606 C CA . ARG A 1 619 ? -4.588 30.755 -17.480 1.00 90.00 619 ARG A CA 1
ATOM 4607 C C . ARG A 1 619 ? -5.356 31.544 -18.551 1.00 90.00 619 ARG A C 1
ATOM 4609 O O . ARG A 1 619 ? -6.576 31.582 -18.484 1.00 90.00 619 ARG A O 1
ATOM 4616 N N . ASP A 1 620 ? -4.658 32.145 -19.509 1.00 92.06 620 ASP A N 1
ATOM 4617 C CA . ASP A 1 620 ? -5.246 32.844 -20.660 1.00 92.06 620 ASP A CA 1
ATOM 4618 C C . ASP A 1 620 ? -5.687 31.898 -21.796 1.00 92.06 620 ASP A C 1
ATOM 4620 O O . ASP A 1 620 ? -6.196 32.362 -22.812 1.00 92.06 620 ASP A O 1
ATOM 4624 N N . GLY A 1 621 ? -5.508 30.582 -21.628 1.00 91.75 621 GLY A N 1
ATOM 4625 C CA . GLY A 1 621 ? -5.862 29.568 -22.617 1.00 91.75 621 GLY A CA 1
ATOM 4626 C C . GLY A 1 621 ? -4.783 29.301 -23.666 1.00 91.75 621 GLY A C 1
ATOM 4627 O O . GLY A 1 621 ? -5.003 28.470 -24.544 1.00 91.75 621 GLY A O 1
ATOM 4628 N N . THR A 1 622 ? -3.615 29.947 -23.592 1.00 94.88 622 THR A N 1
ATOM 4629 C CA . THR A 1 622 ? -2.508 29.658 -24.517 1.00 94.88 622 THR A CA 1
ATOM 4630 C C . THR A 1 622 ? -1.856 28.304 -24.196 1.00 94.88 622 THR A C 1
ATOM 4632 O O . THR A 1 622 ? -1.572 28.037 -23.021 1.00 94.88 622 THR A O 1
ATOM 4635 N N . PRO A 1 623 ? -1.593 27.434 -25.197 1.00 96.31 623 PRO A N 1
ATOM 4636 C CA . PRO A 1 623 ? -0.769 26.243 -25.000 1.00 96.31 623 PRO A CA 1
ATOM 4637 C C . PRO A 1 623 ? 0.622 26.614 -24.462 1.00 96.31 623 PRO A C 1
ATOM 4639 O O . PRO A 1 623 ? 1.226 27.600 -24.890 1.00 96.31 623 PRO A O 1
ATOM 4642 N N . ASP A 1 624 ? 1.124 25.837 -23.504 1.00 94.50 624 ASP A N 1
ATOM 4643 C CA . ASP A 1 624 ? 2.411 26.073 -22.841 1.00 94.50 624 ASP A CA 1
ATOM 4644 C C . ASP A 1 624 ? 3.453 25.021 -23.236 1.00 94.50 624 ASP A C 1
ATOM 4646 O O . ASP A 1 624 ? 4.473 25.367 -23.825 1.00 94.50 624 ASP A O 1
ATOM 4650 N N . LYS A 1 625 ? 3.191 23.736 -22.962 1.00 95.00 625 LYS A N 1
ATOM 4651 C CA . LYS A 1 625 ? 4.078 22.630 -23.354 1.00 95.00 625 LYS A CA 1
ATOM 4652 C C . LYS A 1 625 ? 3.321 21.335 -23.632 1.00 95.00 625 LYS A C 1
ATOM 4654 O O . LYS A 1 625 ? 2.298 21.056 -23.006 1.00 95.00 625 LYS A O 1
ATOM 4659 N N . GLY A 1 626 ? 3.856 20.518 -24.535 1.00 95.81 626 GLY A N 1
ATOM 4660 C CA . GLY A 1 626 ? 3.471 19.121 -24.707 1.00 95.81 626 GLY A CA 1
ATOM 4661 C C . GLY A 1 626 ? 4.285 18.209 -23.788 1.00 95.81 626 GLY A C 1
ATOM 4662 O O . GLY A 1 626 ? 5.459 18.467 -23.526 1.00 95.81 626 GLY A O 1
ATOM 4663 N N . ILE A 1 627 ? 3.679 17.130 -23.305 1.00 95.44 627 ILE A N 1
ATOM 4664 C CA . ILE A 1 627 ? 4.374 16.024 -22.639 1.00 95.44 627 ILE A CA 1
ATOM 4665 C C . ILE A 1 627 ? 3.907 14.733 -23.296 1.00 95.44 627 ILE A C 1
ATOM 4667 O O . ILE A 1 627 ? 2.701 14.511 -23.409 1.00 95.44 627 ILE A O 1
ATOM 4671 N N . VAL A 1 628 ? 4.848 13.894 -23.719 1.00 95.06 628 VAL A N 1
ATOM 4672 C CA . VAL A 1 628 ? 4.571 12.632 -24.409 1.00 95.06 628 VAL A CA 1
ATOM 4673 C C . VAL A 1 628 ? 5.271 11.461 -23.733 1.00 95.06 628 VAL A C 1
ATOM 4675 O O . VAL A 1 628 ? 6.334 11.597 -23.119 1.00 95.06 628 VAL A O 1
ATOM 4678 N N . THR A 1 629 ? 4.647 10.300 -23.886 1.00 95.38 629 THR A N 1
ATOM 4679 C CA . THR A 1 629 ? 5.228 8.988 -23.617 1.00 95.38 629 THR A CA 1
ATOM 4680 C C . THR A 1 629 ? 5.222 8.197 -24.912 1.00 95.38 629 THR A C 1
ATOM 4682 O O . THR A 1 629 ? 4.208 8.143 -25.613 1.00 95.38 629 THR A O 1
ATOM 4685 N N . GLU A 1 630 ? 6.360 7.609 -25.244 1.00 94.75 630 GLU A N 1
ATOM 4686 C CA . GLU A 1 630 ? 6.541 6.799 -26.441 1.00 94.75 630 GLU A CA 1
ATOM 4687 C C . GLU A 1 630 ? 7.192 5.472 -26.078 1.00 94.75 630 GLU A C 1
ATOM 4689 O O . GLU A 1 630 ? 7.977 5.396 -25.136 1.00 94.75 630 GLU A O 1
ATOM 4694 N N . ILE A 1 631 ? 6.883 4.425 -26.836 1.00 94.62 631 ILE A N 1
ATOM 4695 C CA . ILE A 1 631 ? 7.440 3.090 -26.628 1.00 94.62 631 ILE A CA 1
ATOM 4696 C C . ILE A 1 631 ? 8.415 2.784 -27.760 1.00 94.62 631 ILE A C 1
ATOM 4698 O O . ILE A 1 631 ? 8.026 2.773 -28.931 1.00 94.62 631 ILE A O 1
ATOM 4702 N N . SER A 1 632 ? 9.679 2.553 -27.416 1.00 92.12 632 SER A N 1
ATOM 4703 C CA . SER A 1 632 ? 10.714 2.123 -28.358 1.00 92.12 632 SER A CA 1
ATOM 4704 C C . SER A 1 632 ? 10.518 0.668 -28.788 1.00 92.12 632 SER A C 1
ATOM 4706 O O . SER A 1 632 ? 9.744 -0.085 -28.197 1.00 92.12 632 SER A O 1
ATOM 4708 N N . GLU A 1 633 ? 11.250 0.250 -29.822 1.00 90.12 633 GLU A N 1
ATOM 4709 C CA . GLU A 1 633 ? 11.187 -1.111 -30.376 1.00 90.12 633 GLU A CA 1
ATOM 4710 C C . GLU A 1 633 ? 11.475 -2.210 -29.334 1.00 90.12 633 GLU A C 1
ATOM 4712 O O . GLU A 1 633 ? 10.844 -3.263 -29.362 1.00 90.12 633 GLU A O 1
ATOM 4717 N N . ASP A 1 634 ? 12.361 -1.946 -28.369 1.00 86.44 634 ASP A N 1
ATOM 4718 C CA . ASP A 1 634 ? 12.703 -2.864 -27.271 1.00 86.44 634 ASP A CA 1
ATOM 4719 C C . ASP A 1 634 ? 11.700 -2.840 -26.095 1.00 86.44 634 ASP A C 1
ATOM 4721 O O . ASP A 1 634 ? 11.923 -3.485 -25.068 1.00 86.44 634 ASP A O 1
ATOM 4725 N N . GLY A 1 635 ? 10.602 -2.087 -26.223 1.00 89.69 635 GLY A N 1
ATOM 4726 C CA . GLY A 1 635 ? 9.546 -1.976 -25.218 1.00 89.69 635 GLY A CA 1
ATOM 4727 C C . GLY A 1 635 ? 9.839 -0.999 -24.072 1.00 89.69 635 GLY A C 1
ATOM 4728 O O . GLY A 1 635 ? 9.019 -0.905 -23.149 1.00 89.69 635 GLY A O 1
ATOM 4729 N N . THR A 1 636 ? 10.962 -0.271 -24.115 1.00 90.75 636 THR A N 1
ATOM 4730 C CA . THR A 1 636 ? 11.297 0.796 -23.158 1.00 90.75 636 THR A CA 1
ATOM 4731 C C . THR A 1 636 ? 10.367 2.001 -23.343 1.00 90.75 636 THR A C 1
ATOM 4733 O O . THR A 1 636 ? 10.040 2.394 -24.462 1.00 90.75 636 THR A O 1
ATOM 4736 N N . ARG A 1 637 ? 9.923 2.611 -22.236 1.00 93.94 637 ARG A N 1
ATOM 4737 C CA . ARG A 1 637 ? 9.166 3.866 -22.266 1.00 93.94 637 ARG A CA 1
ATOM 4738 C C . ARG A 1 637 ? 10.113 5.061 -22.259 1.00 93.94 637 ARG A C 1
ATOM 4740 O O . ARG A 1 637 ? 10.925 5.218 -21.348 1.00 93.94 637 ARG A O 1
ATOM 4747 N N . LEU A 1 638 ? 9.961 5.916 -23.260 1.00 93.81 638 LEU A N 1
ATOM 4748 C CA . LEU A 1 638 ? 10.614 7.211 -23.389 1.00 93.81 638 LEU A CA 1
ATOM 4749 C C . LEU A 1 638 ? 9.641 8.295 -22.924 1.00 93.81 638 LEU A C 1
ATOM 4751 O O . LEU A 1 638 ? 8.461 8.264 -23.273 1.00 93.81 638 LEU A O 1
ATOM 4755 N N . VAL A 1 639 ? 10.127 9.254 -22.139 1.00 92.81 639 VAL A N 1
ATOM 4756 C CA . VAL A 1 639 ? 9.309 10.330 -21.562 1.00 92.81 639 VAL A CA 1
ATOM 4757 C C . VAL A 1 639 ? 9.950 11.668 -21.908 1.00 92.81 639 VAL A C 1
ATOM 4759 O O . VAL A 1 639 ? 11.128 11.874 -21.606 1.00 92.81 639 VAL A O 1
ATOM 4762 N N . ARG A 1 640 ? 9.206 12.581 -22.547 1.00 89.88 640 ARG A N 1
ATOM 4763 C CA . ARG A 1 640 ? 9.753 13.888 -22.951 1.00 89.88 640 ARG A CA 1
ATOM 4764 C C . ARG A 1 640 ? 8.734 15.018 -22.940 1.00 89.88 640 ARG A C 1
ATOM 4766 O O . ARG A 1 640 ? 7.558 14.829 -23.243 1.00 89.88 640 ARG A O 1
ATOM 4773 N N . ALA A 1 641 ? 9.229 16.208 -22.613 1.00 92.62 641 ALA A N 1
ATOM 4774 C CA . ALA A 1 641 ? 8.551 17.455 -22.931 1.00 92.62 641 ALA A CA 1
ATOM 4775 C C . ALA A 1 641 ? 8.823 17.817 -24.400 1.00 92.62 641 ALA A C 1
ATOM 4777 O O . ALA A 1 641 ? 9.910 17.551 -24.912 1.00 92.62 641 ALA A O 1
ATOM 4778 N N . THR A 1 642 ? 7.841 18.408 -25.072 1.00 92.44 642 THR A N 1
ATOM 4779 C CA . THR A 1 642 ? 7.902 18.750 -26.497 1.00 92.44 642 THR A CA 1
ATOM 4780 C C . THR A 1 642 ? 7.096 20.017 -26.794 1.00 92.44 642 THR A C 1
ATOM 4782 O O . THR A 1 642 ? 6.356 20.512 -25.937 1.00 92.44 642 THR A O 1
ATOM 4785 N N . ASP A 1 643 ? 7.241 20.539 -28.009 1.00 93.94 643 ASP A N 1
ATOM 4786 C CA . ASP A 1 643 ? 6.386 21.597 -28.545 1.00 93.94 643 ASP A CA 1
ATOM 4787 C C . ASP A 1 643 ? 4.917 21.121 -28.567 1.00 93.94 643 ASP A C 1
ATOM 4789 O O . ASP A 1 643 ? 4.649 20.005 -29.031 1.00 93.94 643 ASP A O 1
ATOM 4793 N N . PRO A 1 644 ? 3.957 21.892 -28.023 1.00 95.12 644 PRO A N 1
ATOM 4794 C CA . PRO A 1 644 ? 2.548 21.524 -28.066 1.00 95.12 644 PRO A CA 1
ATOM 4795 C C . PRO A 1 644 ? 1.924 21.598 -29.468 1.00 95.12 644 PRO A C 1
ATOM 4797 O O . PRO A 1 644 ? 0.929 20.910 -29.690 1.00 95.12 644 PRO A O 1
ATOM 4800 N N . GLU A 1 645 ? 2.458 22.389 -30.409 1.00 93.25 645 GLU A N 1
ATOM 4801 C CA . GLU A 1 645 ? 1.808 22.625 -31.711 1.00 93.25 645 GLU A CA 1
ATOM 4802 C C . GLU A 1 645 ? 1.529 21.337 -32.515 1.00 93.25 645 GLU A C 1
ATOM 4804 O O . GLU A 1 645 ? 0.380 21.137 -32.928 1.00 93.25 645 GLU A O 1
ATOM 4809 N N . PRO A 1 646 ? 2.486 20.397 -32.684 1.00 90.88 646 PRO A N 1
ATOM 4810 C CA . PRO A 1 646 ? 2.243 19.166 -33.439 1.00 90.88 646 PRO A CA 1
ATOM 4811 C C . PRO A 1 646 ? 1.177 18.256 -32.814 1.00 90.88 646 PRO A C 1
ATOM 4813 O O . PRO A 1 646 ? 0.521 17.503 -33.526 1.00 90.88 646 PRO A O 1
ATOM 4816 N N . LEU A 1 647 ? 0.992 18.326 -31.490 1.00 92.44 647 LEU A N 1
ATOM 4817 C CA . LEU A 1 647 ? 0.012 17.515 -30.753 1.00 92.44 647 LEU A CA 1
ATOM 4818 C C . LEU A 1 647 ? -1.420 18.050 -30.880 1.00 92.44 647 LEU A C 1
ATOM 4820 O O . LEU A 1 647 ? -2.372 17.332 -30.566 1.00 92.44 647 LEU A O 1
ATOM 4824 N N . LEU A 1 648 ? -1.564 19.316 -31.280 1.00 89.62 648 LEU A N 1
ATOM 4825 C CA . LEU A 1 648 ? -2.845 20.000 -31.445 1.00 89.62 648 LEU A CA 1
ATOM 4826 C C . LEU A 1 648 ? -3.269 20.115 -32.916 1.00 89.62 648 LEU A C 1
ATOM 4828 O O . LEU A 1 648 ? -4.460 20.234 -33.186 1.00 89.62 648 LEU A O 1
ATOM 4832 N N . ALA A 1 649 ? -2.322 20.099 -33.859 1.00 87.19 649 ALA A N 1
ATOM 4833 C CA . ALA A 1 649 ? -2.598 20.333 -35.279 1.00 87.19 649 ALA A CA 1
ATOM 4834 C C . ALA A 1 649 ? -3.372 19.188 -35.961 1.00 87.19 649 ALA A C 1
ATOM 4836 O O . ALA A 1 649 ? -4.253 19.437 -36.783 1.00 87.19 649 ALA A O 1
ATOM 4837 N N . THR A 1 650 ? -3.041 17.938 -35.635 1.00 84.62 650 THR A N 1
ATOM 4838 C CA . THR A 1 650 ? -3.681 16.715 -36.151 1.00 84.62 650 THR A CA 1
ATOM 4839 C C . THR A 1 650 ? -3.714 15.658 -35.053 1.00 84.62 650 THR A C 1
ATOM 4841 O O . THR A 1 650 ? -2.937 15.763 -34.107 1.00 84.62 650 THR A O 1
ATOM 4844 N N . ASP A 1 651 ? -4.552 14.621 -35.175 1.00 89.12 651 ASP A N 1
ATOM 4845 C CA . ASP A 1 651 ? -4.507 13.497 -34.228 1.00 89.12 651 ASP A CA 1
ATOM 4846 C C . ASP A 1 651 ? -3.108 12.849 -34.257 1.00 89.12 651 ASP A C 1
ATOM 4848 O O . ASP A 1 651 ? -2.702 12.329 -35.301 1.00 89.12 651 ASP A O 1
ATOM 4852 N N . PRO A 1 652 ? -2.340 12.907 -33.151 1.00 88.75 652 PRO A N 1
ATOM 4853 C CA . PRO A 1 652 ? -0.958 12.452 -33.153 1.00 88.75 652 PRO A CA 1
ATOM 4854 C C . PRO A 1 652 ? -0.841 10.927 -33.018 1.00 88.75 652 PRO A C 1
ATOM 4856 O O . PRO A 1 652 ? 0.260 10.383 -33.131 1.00 88.75 652 PRO A O 1
ATOM 4859 N N . PHE A 1 653 ? -1.941 10.210 -32.759 1.00 93.06 653 PHE A N 1
ATOM 4860 C CA . PHE A 1 653 ? -1.903 8.757 -32.675 1.00 93.06 653 PHE A CA 1
ATOM 4861 C C . PHE A 1 653 ? -1.846 8.108 -34.058 1.00 93.06 653 PHE A C 1
ATOM 4863 O O . PHE A 1 653 ? -2.677 8.347 -34.928 1.00 93.06 653 PHE A O 1
ATOM 4870 N N . SER A 1 654 ? -0.886 7.199 -34.232 1.00 83.44 654 SER A N 1
ATOM 4871 C CA . SER A 1 654 ? -0.822 6.324 -35.400 1.00 83.44 654 SER A CA 1
ATOM 4872 C C . SER A 1 654 ? -1.569 5.007 -35.156 1.00 83.44 654 SER A C 1
ATOM 4874 O O . SER A 1 654 ? -1.752 4.575 -34.012 1.00 83.44 654 SER A O 1
ATOM 4876 N N . ALA A 1 655 ? -1.932 4.324 -36.246 1.00 83.06 655 ALA A N 1
ATOM 4877 C CA . ALA A 1 655 ? -2.515 2.979 -36.217 1.00 83.06 655 ALA A CA 1
ATOM 4878 C C . ALA A 1 655 ? -1.508 1.870 -35.839 1.00 83.06 655 ALA A C 1
ATOM 4880 O O . ALA A 1 655 ? -1.884 0.704 -35.726 1.00 83.06 655 ALA A O 1
ATOM 4881 N N . GLN A 1 656 ? -0.223 2.202 -35.667 1.00 87.25 656 GLN A N 1
ATOM 4882 C CA . GLN A 1 656 ? 0.809 1.232 -35.304 1.00 87.25 656 GLN A CA 1
ATOM 4883 C C . GLN A 1 656 ? 0.570 0.717 -33.874 1.00 87.25 656 GLN A C 1
ATOM 4885 O O . GLN A 1 656 ? 0.360 1.540 -32.983 1.00 87.25 656 GLN A O 1
ATOM 4890 N N . PRO A 1 657 ? 0.619 -0.603 -33.608 1.00 91.00 657 PRO A N 1
ATOM 4891 C CA . PRO A 1 657 ? 0.477 -1.132 -32.253 1.00 91.00 657 PRO A CA 1
ATOM 4892 C C . PRO A 1 657 ? 1.668 -0.742 -31.369 1.00 91.00 657 PRO A C 1
ATOM 4894 O O . PRO A 1 657 ? 2.785 -0.555 -31.855 1.00 91.00 657 PRO A O 1
ATOM 4897 N N . LEU A 1 658 ? 1.437 -0.638 -30.056 1.00 92.75 658 LEU A N 1
ATOM 4898 C CA . LEU A 1 658 ? 2.522 -0.428 -29.096 1.00 92.75 658 LEU A CA 1
ATOM 4899 C C . LEU A 1 658 ? 3.350 -1.714 -28.957 1.00 92.75 658 LEU A C 1
ATOM 4901 O O . LEU A 1 658 ? 2.758 -2.781 -28.768 1.00 92.75 658 LEU A O 1
ATOM 4905 N N . PRO A 1 659 ? 4.692 -1.636 -28.992 1.00 92.56 659 PRO A N 1
ATOM 4906 C CA . PRO A 1 659 ? 5.540 -2.765 -28.633 1.00 92.56 659 PRO A CA 1
ATOM 4907 C C . PRO A 1 659 ? 5.176 -3.313 -27.239 1.00 92.56 659 PRO A C 1
ATOM 4909 O O . PRO A 1 659 ? 4.907 -2.529 -26.313 1.00 92.56 659 PRO A O 1
ATOM 4912 N N . PRO A 1 660 ? 5.135 -4.645 -27.055 1.00 89.81 660 PRO A N 1
ATOM 4913 C CA . PRO A 1 660 ? 4.810 -5.239 -25.763 1.00 89.81 660 PRO A CA 1
ATOM 4914 C C . PRO A 1 660 ? 5.858 -4.852 -24.705 1.00 89.81 660 PRO A C 1
ATOM 4916 O O . PRO A 1 660 ? 6.967 -4.434 -25.049 1.00 89.81 660 PRO A O 1
ATOM 4919 N N . PRO A 1 661 ? 5.529 -4.931 -23.406 1.00 86.12 661 PRO A N 1
ATOM 4920 C CA . PRO A 1 661 ? 6.547 -4.823 -22.369 1.00 86.12 661 PRO A CA 1
ATOM 4921 C C . PRO A 1 661 ? 7.555 -5.972 -22.519 1.00 86.12 661 PRO A C 1
ATOM 4923 O O . PRO A 1 661 ? 7.184 -7.080 -22.909 1.00 86.12 661 PRO A O 1
ATOM 4926 N N . GLY A 1 662 ? 8.825 -5.709 -22.208 1.00 81.44 662 GLY A N 1
ATOM 4927 C CA . GLY A 1 662 ? 9.838 -6.763 -22.141 1.00 81.44 662 GLY A CA 1
ATOM 4928 C C . GLY A 1 662 ? 9.537 -7.771 -21.027 1.00 81.44 662 GLY A C 1
ATOM 4929 O O . GLY A 1 662 ? 8.801 -7.467 -20.085 1.00 81.44 662 GLY A O 1
ATOM 4930 N N . GLU A 1 663 ? 10.122 -8.966 -21.112 1.00 85.38 663 GLU A N 1
ATOM 4931 C CA . GLU A 1 663 ? 9.980 -9.952 -20.041 1.00 85.38 663 GLU A CA 1
ATOM 4932 C C . GLU A 1 663 ? 10.589 -9.437 -18.726 1.00 85.38 663 GLU A C 1
ATOM 4934 O O . GLU A 1 663 ? 11.668 -8.827 -18.732 1.00 85.38 663 GLU A O 1
ATOM 4939 N N . PRO A 1 664 ? 9.929 -9.676 -17.580 1.00 89.50 664 PRO A N 1
ATOM 4940 C CA . PRO A 1 664 ? 10.474 -9.276 -16.296 1.00 89.50 664 PRO A CA 1
ATOM 4941 C C . PRO A 1 664 ? 11.745 -10.091 -15.997 1.00 89.50 664 PRO A C 1
ATOM 4943 O O . PRO A 1 664 ? 11.788 -11.291 -16.276 1.00 89.50 664 PRO A O 1
ATOM 4946 N N . PRO A 1 665 ? 12.775 -9.479 -15.381 1.00 92.94 665 PRO A N 1
ATOM 4947 C CA . PRO A 1 665 ? 14.032 -10.163 -15.069 1.00 92.94 665 PRO A CA 1
ATOM 4948 C C . PRO A 1 665 ? 13.897 -11.184 -13.928 1.00 92.94 665 PRO A C 1
ATOM 4950 O O . PRO A 1 665 ? 14.823 -11.956 -13.680 1.00 92.94 665 PRO A O 1
ATOM 4953 N N . VAL A 1 666 ? 12.763 -11.178 -13.222 1.00 96.06 666 VAL A N 1
ATOM 4954 C CA . VAL A 1 666 ? 12.383 -12.157 -12.201 1.00 96.06 666 VAL A CA 1
ATOM 4955 C C . VAL A 1 666 ? 10.913 -12.519 -12.407 1.00 96.06 666 VAL A C 1
ATOM 4957 O O . VAL A 1 666 ? 10.070 -11.628 -12.495 1.00 96.06 666 VAL A O 1
ATOM 4960 N N . LEU A 1 667 ? 10.609 -13.813 -12.473 1.00 95.75 667 LEU A N 1
ATOM 4961 C CA . LEU A 1 667 ? 9.246 -14.345 -12.522 1.00 95.75 667 LEU A CA 1
ATOM 4962 C C . LEU A 1 667 ? 8.851 -14.862 -11.139 1.00 95.75 667 LEU A C 1
ATOM 4964 O O . LEU A 1 667 ? 9.667 -15.480 -10.453 1.00 95.75 667 LEU A O 1
ATOM 4968 N N . VAL A 1 668 ? 7.601 -14.626 -10.744 1.00 96.88 668 VAL A N 1
ATOM 4969 C CA . VAL A 1 668 ? 7.044 -15.113 -9.478 1.00 96.88 668 VAL A CA 1
ATOM 4970 C C . VAL A 1 668 ? 5.752 -15.868 -9.760 1.00 96.88 668 VAL A C 1
ATOM 4972 O O . VAL A 1 668 ? 4.857 -15.347 -10.422 1.00 96.88 668 VAL A O 1
ATOM 4975 N N . GLU A 1 669 ? 5.659 -17.091 -9.251 1.00 96.31 669 GLU A N 1
ATOM 4976 C CA . GLU A 1 669 ? 4.470 -17.938 -9.337 1.00 96.31 669 GLU A CA 1
ATOM 4977 C C . GLU A 1 669 ? 4.029 -18.345 -7.925 1.00 96.31 669 GLU A C 1
ATOM 4979 O O . GLU A 1 669 ? 4.856 -18.721 -7.089 1.00 96.31 669 GLU A O 1
ATOM 4984 N N . TRP A 1 670 ? 2.722 -18.314 -7.659 1.00 95.81 670 TRP A N 1
ATOM 4985 C CA . TRP A 1 670 ? 2.152 -18.714 -6.369 1.00 95.81 670 TRP A CA 1
ATOM 4986 C C . TRP A 1 670 ? 1.398 -20.037 -6.505 1.00 95.81 670 TRP A C 1
ATOM 4988 O O . TRP A 1 670 ? 0.352 -20.105 -7.148 1.00 95.81 670 TRP A O 1
ATOM 4998 N N . HIS A 1 671 ? 1.899 -21.076 -5.843 1.00 96.31 671 HIS A N 1
ATOM 4999 C CA . HIS A 1 671 ? 1.323 -22.420 -5.816 1.00 96.31 671 HIS A CA 1
ATOM 5000 C C . HIS A 1 671 ? 0.831 -22.727 -4.398 1.00 96.31 671 HIS A C 1
ATOM 5002 O O . HIS A 1 671 ? 1.510 -23.371 -3.597 1.00 96.31 671 HIS A O 1
ATOM 5008 N N . GLY A 1 672 ? -0.342 -22.189 -4.048 1.00 94.44 672 GLY A N 1
ATOM 5009 C CA . GLY A 1 672 ? -0.880 -22.280 -2.688 1.00 94.44 672 GLY A CA 1
ATOM 5010 C C . GLY A 1 672 ? 0.069 -21.627 -1.666 1.00 94.44 672 GLY A C 1
ATOM 5011 O O . GLY A 1 672 ? 0.246 -20.407 -1.729 1.00 94.44 672 GLY A O 1
ATOM 5012 N N . PRO A 1 673 ? 0.660 -22.383 -0.720 1.00 96.75 673 PRO A N 1
ATOM 5013 C CA . PRO A 1 673 ? 1.622 -21.859 0.251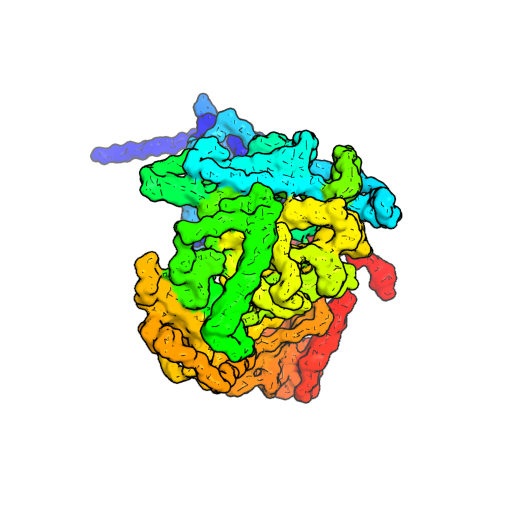 1.00 96.75 673 PRO A CA 1
ATOM 5014 C C . PRO A 1 673 ? 3.076 -21.793 -0.257 1.00 96.75 673 PRO A C 1
ATOM 5016 O O . PRO A 1 673 ? 3.941 -21.300 0.471 1.00 96.75 673 PRO A O 1
ATOM 5019 N N . VAL A 1 674 ? 3.371 -22.303 -1.459 1.00 98.44 674 VAL A N 1
ATOM 5020 C CA . VAL A 1 674 ? 4.721 -22.294 -2.044 1.00 98.44 674 VAL A CA 1
ATOM 5021 C C . VAL A 1 674 ? 4.848 -21.156 -3.055 1.00 98.44 674 VAL A C 1
ATOM 5023 O O . VAL A 1 674 ? 4.064 -21.073 -4.000 1.00 98.44 674 VAL A O 1
ATOM 5026 N N . THR A 1 675 ? 5.859 -20.305 -2.886 1.00 98.50 675 THR A N 1
ATOM 5027 C CA . THR A 1 675 ? 6.197 -19.240 -3.843 1.00 98.50 675 THR A CA 1
ATOM 5028 C C . THR A 1 675 ? 7.410 -19.655 -4.664 1.00 98.50 675 THR A C 1
ATOM 5030 O O . THR A 1 675 ? 8.455 -19.988 -4.115 1.00 98.50 675 THR A O 1
ATOM 5033 N N . VAL A 1 676 ? 7.305 -19.628 -5.987 1.00 98.62 676 VAL A N 1
ATOM 5034 C CA . VAL A 1 676 ? 8.419 -19.944 -6.885 1.00 98.62 676 VAL A CA 1
ATOM 5035 C C . VAL A 1 676 ? 8.945 -18.648 -7.478 1.00 98.62 676 VAL A C 1
ATOM 5037 O O . VAL A 1 676 ? 8.196 -17.905 -8.102 1.00 98.62 676 VAL A O 1
ATOM 5040 N N . ILE A 1 677 ? 10.232 -18.383 -7.277 1.00 98.56 677 ILE A N 1
ATOM 5041 C CA . ILE A 1 677 ? 10.936 -17.186 -7.731 1.00 98.56 677 ILE A CA 1
ATOM 5042 C C . ILE A 1 677 ? 11.993 -17.629 -8.742 1.00 98.56 677 ILE A C 1
ATOM 5044 O O . ILE A 1 677 ? 12.887 -18.413 -8.415 1.00 98.56 677 ILE A O 1
ATOM 5048 N N . ARG A 1 678 ? 11.903 -17.141 -9.981 1.00 98.19 678 ARG A N 1
ATOM 5049 C CA . ARG A 1 678 ? 12.825 -17.505 -11.064 1.00 98.19 678 ARG A CA 1
ATOM 5050 C C . ARG A 1 678 ? 13.590 -16.291 -11.557 1.00 98.19 678 ARG A C 1
ATOM 5052 O O . ARG A 1 678 ? 12.972 -15.319 -11.975 1.00 98.19 678 ARG A O 1
ATOM 5059 N N . LEU A 1 679 ? 14.917 -16.358 -11.572 1.00 98.38 679 LEU A N 1
ATOM 5060 C CA . LEU A 1 679 ? 15.736 -15.408 -12.325 1.00 98.38 679 LEU A CA 1
ATOM 5061 C C . LEU A 1 679 ? 15.502 -15.646 -13.819 1.00 98.38 679 LEU A C 1
ATOM 5063 O O . LEU A 1 679 ? 15.707 -16.759 -14.293 1.00 98.38 679 LEU A O 1
ATOM 5067 N N . ASN A 1 680 ? 15.082 -14.619 -14.551 1.00 96.44 680 ASN A N 1
ATOM 5068 C CA . ASN A 1 680 ? 14.633 -14.732 -15.935 1.00 96.44 680 ASN A CA 1
ATOM 5069 C C . ASN A 1 680 ? 15.463 -13.846 -16.873 1.00 96.44 680 ASN A C 1
ATOM 5071 O O . ASN A 1 680 ? 14.986 -12.870 -17.445 1.00 96.44 680 ASN A O 1
ATOM 5075 N N . ARG A 1 681 ? 16.751 -14.174 -16.999 1.00 95.81 681 ARG A N 1
ATOM 5076 C CA . ARG A 1 681 ? 17.675 -13.568 -17.971 1.00 95.81 681 ARG A CA 1
ATOM 5077 C C . ARG A 1 681 ? 18.560 -14.647 -18.617 1.00 95.81 681 ARG A C 1
ATOM 5079 O O . ARG A 1 681 ? 19.790 -14.559 -18.509 1.00 95.81 681 ARG A O 1
ATOM 5086 N N . PRO A 1 682 ? 17.983 -15.678 -19.266 1.00 96.00 682 PRO A N 1
ATOM 5087 C CA . PRO A 1 682 ? 18.738 -16.832 -19.759 1.00 96.00 682 PRO A CA 1
ATOM 5088 C C . PRO A 1 682 ? 19.859 -16.448 -20.741 1.00 96.00 682 PRO A C 1
ATOM 5090 O O . PRO A 1 682 ? 20.964 -16.981 -20.636 1.00 96.00 682 PRO A O 1
ATOM 5093 N N . ASP A 1 683 ? 19.646 -15.443 -21.597 1.00 94.06 683 ASP A N 1
ATOM 5094 C CA . ASP A 1 683 ? 20.656 -14.946 -22.552 1.00 94.06 683 ASP A CA 1
ATOM 5095 C C . ASP A 1 683 ? 21.885 -14.318 -21.872 1.00 94.06 683 ASP A C 1
ATOM 5097 O O . ASP A 1 683 ? 22.989 -14.296 -22.421 1.00 94.06 683 ASP A O 1
ATOM 5101 N N . ALA A 1 684 ? 21.714 -13.832 -20.640 1.00 95.31 684 ALA A N 1
ATOM 5102 C CA . ALA A 1 684 ? 22.785 -13.341 -19.780 1.00 95.31 684 ALA A CA 1
ATOM 5103 C C . ALA A 1 684 ? 23.218 -14.386 -18.735 1.00 95.31 684 ALA A C 1
ATOM 5105 O O . ALA A 1 684 ? 23.911 -14.040 -17.777 1.00 95.31 684 ALA A O 1
ATOM 5106 N N . ARG A 1 685 ? 22.823 -15.659 -18.897 1.00 96.94 685 ARG A N 1
ATOM 5107 C CA . ARG A 1 685 ? 23.046 -16.749 -17.929 1.00 96.94 685 ARG A CA 1
ATOM 5108 C C . ARG A 1 685 ? 22.547 -16.395 -16.523 1.00 96.94 685 ARG A C 1
ATOM 5110 O O . ARG A 1 685 ? 23.231 -16.655 -15.532 1.00 96.94 685 ARG A O 1
ATOM 5117 N N . ASN A 1 686 ? 21.387 -15.742 -16.453 1.00 97.88 686 ASN A N 1
ATOM 5118 C CA . ASN A 1 686 ? 20.752 -15.268 -15.221 1.00 97.88 686 ASN A CA 1
ATOM 5119 C C . ASN A 1 686 ? 21.683 -14.410 -14.349 1.00 97.88 686 ASN A C 1
ATOM 5121 O O . ASN A 1 686 ? 21.658 -14.487 -13.118 1.00 97.88 686 ASN A O 1
ATOM 5125 N N . ALA A 1 687 ? 22.540 -13.609 -14.991 1.00 97.38 687 ALA A N 1
ATOM 5126 C CA . ALA A 1 687 ? 23.338 -12.612 -14.298 1.00 97.38 687 ALA A CA 1
ATOM 5127 C C . ALA A 1 687 ? 22.443 -11.517 -13.692 1.00 97.38 687 ALA A C 1
ATOM 5129 O O . ALA A 1 687 ? 21.396 -11.173 -14.243 1.00 97.38 687 ALA A O 1
ATOM 5130 N N . VAL A 1 688 ? 22.870 -10.950 -12.569 1.00 97.69 688 VAL A N 1
ATOM 5131 C CA . VAL A 1 688 ? 22.099 -9.995 -11.770 1.00 97.69 688 VAL A CA 1
ATOM 5132 C C . VAL A 1 688 ? 22.643 -8.584 -11.992 1.00 97.69 688 VAL A C 1
ATOM 5134 O O . VAL A 1 688 ? 23.770 -8.277 -11.596 1.00 97.69 688 VAL A O 1
ATOM 5137 N N . ASP A 1 689 ? 21.844 -7.742 -12.645 1.00 95.31 689 ASP A N 1
ATOM 5138 C CA . ASP A 1 689 ? 22.004 -6.281 -12.693 1.00 95.31 689 ASP A CA 1
ATOM 5139 C C . ASP A 1 689 ? 21.170 -5.609 -11.579 1.00 95.31 689 ASP A C 1
ATOM 5141 O O . ASP A 1 689 ? 20.532 -6.296 -10.772 1.00 95.31 689 ASP A O 1
ATOM 5145 N N . LEU A 1 690 ? 21.174 -4.274 -11.484 1.00 92.44 690 LEU A N 1
ATOM 5146 C CA . LEU A 1 690 ? 20.449 -3.581 -10.412 1.00 92.44 690 LEU A CA 1
ATOM 5147 C C . LEU A 1 690 ? 18.931 -3.760 -10.540 1.00 92.44 690 LEU A C 1
ATOM 5149 O O . LEU A 1 690 ? 18.242 -3.907 -9.528 1.00 92.44 690 LEU A O 1
ATOM 5153 N N . ALA A 1 691 ? 18.404 -3.791 -11.766 1.00 90.06 691 ALA A N 1
ATOM 5154 C CA . ALA A 1 691 ? 16.986 -4.039 -12.014 1.00 90.06 691 ALA A CA 1
ATOM 5155 C C . ALA A 1 691 ? 16.558 -5.437 -11.534 1.00 90.06 691 ALA A C 1
ATOM 5157 O O . ALA A 1 691 ? 15.538 -5.573 -10.857 1.00 90.06 691 ALA A O 1
ATOM 5158 N N . THR A 1 692 ? 17.368 -6.458 -11.819 1.00 95.06 692 THR A N 1
ATOM 5159 C CA . THR A 1 692 ? 17.154 -7.839 -11.367 1.00 95.06 692 THR A CA 1
ATOM 5160 C C . THR A 1 692 ? 17.252 -7.938 -9.846 1.00 95.06 692 THR A C 1
ATOM 5162 O O . THR A 1 692 ? 16.393 -8.558 -9.228 1.00 95.06 692 THR A O 1
ATOM 5165 N N . ALA A 1 693 ? 18.240 -7.283 -9.225 1.00 96.75 693 ALA A N 1
ATOM 5166 C CA . ALA A 1 693 ? 18.393 -7.263 -7.769 1.00 96.75 693 ALA A CA 1
ATOM 5167 C C . ALA A 1 693 ? 17.183 -6.617 -7.072 1.00 96.75 693 ALA A C 1
ATOM 5169 O O . ALA A 1 693 ? 16.655 -7.174 -6.115 1.00 96.75 693 ALA A O 1
ATOM 5170 N N . ARG A 1 694 ? 16.685 -5.483 -7.583 1.00 93.62 694 ARG A N 1
ATOM 5171 C CA . ARG A 1 694 ? 15.466 -4.832 -7.067 1.00 93.62 694 ARG A CA 1
ATOM 5172 C C . ARG A 1 694 ? 14.221 -5.697 -7.258 1.00 93.62 694 ARG A C 1
ATOM 5174 O O . ARG A 1 694 ? 13.368 -5.740 -6.378 1.00 93.62 694 ARG A O 1
ATOM 5181 N N . ALA A 1 695 ? 14.106 -6.386 -8.393 1.00 93.69 695 ALA A N 1
ATOM 5182 C CA . ALA A 1 695 ? 12.998 -7.303 -8.645 1.00 93.69 695 ALA A CA 1
ATOM 5183 C C . ALA A 1 695 ? 13.039 -8.523 -7.709 1.00 93.69 695 ALA A C 1
ATOM 5185 O O . ALA A 1 695 ? 11.998 -8.918 -7.189 1.00 93.69 695 ALA A O 1
ATOM 5186 N N . LEU A 1 696 ? 14.229 -9.073 -7.446 1.00 97.38 696 LEU A N 1
ATOM 5187 C CA . LEU A 1 696 ? 14.410 -10.164 -6.491 1.00 97.38 696 LEU A CA 1
ATOM 5188 C C . LEU A 1 696 ? 14.117 -9.709 -5.057 1.00 97.38 696 LEU A C 1
ATOM 5190 O O . LEU A 1 696 ? 13.396 -10.403 -4.348 1.00 97.38 696 LEU A O 1
ATOM 5194 N N . GLU A 1 697 ? 14.604 -8.534 -4.647 1.00 96.88 697 GLU A N 1
ATOM 5195 C CA . GLU A 1 697 ? 14.301 -7.961 -3.330 1.00 96.88 697 GLU A CA 1
ATOM 5196 C C . GLU A 1 697 ? 12.791 -7.832 -3.118 1.00 96.88 697 GLU A C 1
ATOM 5198 O O . GLU A 1 697 ? 12.277 -8.326 -2.114 1.00 96.88 697 GLU A O 1
ATOM 5203 N N . ARG A 1 698 ? 12.073 -7.260 -4.096 1.00 93.69 698 ARG A N 1
ATOM 5204 C CA . ARG A 1 698 ? 10.608 -7.157 -4.054 1.00 93.69 698 ARG A CA 1
ATOM 5205 C C . ARG A 1 698 ? 9.934 -8.521 -3.961 1.00 93.69 698 ARG A C 1
ATOM 5207 O O . ARG A 1 698 ? 9.059 -8.686 -3.124 1.00 93.69 698 ARG A O 1
ATOM 5214 N N . ALA A 1 699 ? 10.354 -9.504 -4.760 1.00 96.25 699 ALA A N 1
ATOM 5215 C CA . ALA A 1 699 ? 9.773 -10.848 -4.719 1.00 96.25 699 ALA A CA 1
ATOM 5216 C C . ALA A 1 699 ? 9.932 -11.511 -3.338 1.00 96.25 699 ALA A C 1
ATOM 5218 O O . ALA A 1 699 ? 9.024 -12.195 -2.868 1.00 96.25 699 ALA A O 1
ATOM 5219 N N . ILE A 1 700 ? 11.072 -11.296 -2.673 1.00 97.62 700 ILE A N 1
ATOM 5220 C CA . ILE A 1 700 ? 11.319 -11.824 -1.328 1.00 97.62 700 ILE A CA 1
ATOM 5221 C C . ILE A 1 700 ? 10.552 -11.027 -0.265 1.00 97.62 700 ILE A C 1
ATOM 5223 O O . ILE A 1 700 ? 10.023 -11.630 0.665 1.00 97.62 700 ILE A O 1
ATOM 5227 N N . ASP A 1 701 ? 10.466 -9.700 -0.385 1.00 94.88 701 ASP A N 1
ATOM 5228 C CA . ASP A 1 701 ? 9.667 -8.864 0.520 1.00 94.88 701 ASP A CA 1
ATOM 5229 C C . ASP A 1 701 ? 8.171 -9.202 0.427 1.00 94.88 701 ASP A C 1
ATOM 5231 O O . ASP A 1 701 ? 7.536 -9.405 1.461 1.00 94.88 701 ASP A O 1
ATOM 5235 N N . ASP A 1 702 ? 7.635 -9.363 -0.786 1.00 94.25 702 ASP A N 1
ATOM 5236 C CA . ASP A 1 702 ? 6.257 -9.804 -1.030 1.00 94.25 702 ASP A CA 1
ATOM 5237 C C . ASP A 1 702 ? 6.036 -11.217 -0.454 1.00 94.25 702 ASP A C 1
ATOM 5239 O O . ASP A 1 702 ? 5.079 -11.455 0.283 1.00 94.25 702 ASP A O 1
ATOM 5243 N N . PHE A 1 703 ? 6.967 -12.154 -0.677 1.00 96.62 703 PHE A N 1
ATOM 5244 C CA . PHE A 1 703 ? 6.922 -13.480 -0.048 1.00 96.62 703 PHE A CA 1
ATOM 5245 C C . PHE A 1 703 ? 6.933 -13.411 1.488 1.00 96.62 703 PHE A C 1
ATOM 5247 O O . PHE A 1 703 ? 6.229 -14.178 2.149 1.00 96.62 703 PHE A O 1
ATOM 5254 N N . GLU A 1 704 ? 7.716 -12.513 2.086 1.00 93.62 704 GLU A N 1
ATOM 5255 C CA . GLU A 1 704 ? 7.812 -12.358 3.539 1.00 93.62 704 GLU A CA 1
ATOM 5256 C C . GLU A 1 704 ? 6.541 -11.724 4.127 1.00 93.62 704 GLU A C 1
ATOM 5258 O O . GLU A 1 704 ? 6.069 -12.179 5.174 1.00 93.62 704 GLU A O 1
ATOM 5263 N N . ALA A 1 705 ? 5.933 -10.773 3.414 1.00 90.19 705 ALA A N 1
ATOM 5264 C CA . ALA A 1 705 ? 4.688 -10.110 3.792 1.00 90.19 705 ALA A CA 1
ATOM 5265 C C . ALA A 1 705 ? 3.441 -11.000 3.632 1.00 90.19 705 ALA A C 1
ATOM 5267 O O . ALA A 1 705 ? 2.507 -10.866 4.416 1.00 90.19 705 ALA A O 1
ATOM 5268 N N . ASP A 1 706 ? 3.428 -11.939 2.677 1.00 92.69 706 ASP A N 1
ATOM 5269 C CA . ASP A 1 706 ? 2.263 -12.790 2.396 1.00 92.69 706 ASP A CA 1
ATOM 5270 C C . ASP A 1 706 ? 1.957 -13.781 3.546 1.00 92.69 706 ASP A C 1
ATOM 5272 O O . ASP A 1 706 ? 2.704 -14.750 3.740 1.00 92.69 706 ASP A O 1
ATOM 5276 N N . PRO A 1 707 ? 0.852 -13.624 4.301 1.00 85.62 707 PRO A N 1
ATOM 5277 C CA . PRO A 1 707 ? 0.509 -14.532 5.393 1.00 85.62 707 PRO A CA 1
ATOM 5278 C C . PRO A 1 707 ? 0.097 -15.934 4.920 1.00 85.62 707 PRO A C 1
ATOM 5280 O O . PRO A 1 707 ? 0.054 -16.845 5.747 1.00 85.62 707 PRO A O 1
ATOM 5283 N N . GLU A 1 708 ? -0.189 -16.134 3.633 1.00 90.25 708 GLU A N 1
ATOM 5284 C CA . GLU A 1 708 ? -0.514 -17.436 3.042 1.00 90.25 708 GLU A CA 1
ATOM 5285 C C . GLU A 1 708 ? 0.741 -18.162 2.528 1.00 90.25 708 GLU A C 1
ATOM 5287 O O . GLU A 1 708 ? 0.759 -19.392 2.453 1.00 90.25 708 GLU A O 1
ATOM 5292 N N . ALA A 1 709 ? 1.824 -17.437 2.228 1.00 95.69 709 ALA A N 1
ATOM 5293 C CA . ALA A 1 709 ? 3.088 -18.038 1.817 1.00 95.69 709 ALA A CA 1
ATOM 5294 C C . ALA A 1 709 ? 3.860 -18.631 3.008 1.00 95.69 709 ALA A C 1
ATOM 5296 O O . ALA A 1 709 ? 3.970 -18.038 4.089 1.00 95.69 709 ALA A O 1
ATOM 5297 N N . ARG A 1 710 ? 4.418 -19.825 2.797 1.00 97.12 710 ARG A N 1
ATOM 5298 C CA . ARG A 1 710 ? 5.136 -20.616 3.806 1.00 97.12 710 ARG A CA 1
ATOM 5299 C C . ARG A 1 710 ? 6.582 -20.881 3.423 1.00 97.12 710 ARG A C 1
ATOM 5301 O O . ARG A 1 710 ? 7.441 -20.773 4.288 1.00 97.12 710 ARG A O 1
ATOM 5308 N N . VAL A 1 711 ? 6.846 -21.228 2.163 1.00 98.62 711 VAL A N 1
ATOM 5309 C CA . VAL A 1 711 ? 8.175 -21.628 1.672 1.00 98.62 711 VAL A CA 1
ATOM 5310 C C . VAL A 1 711 ? 8.396 -21.059 0.277 1.00 98.62 711 VAL A C 1
ATOM 5312 O O . VAL A 1 711 ? 7.466 -21.053 -0.529 1.00 98.62 711 VAL A O 1
ATOM 5315 N N . ALA A 1 712 ? 9.613 -20.604 -0.016 1.00 98.69 712 ALA A N 1
ATOM 5316 C CA . ALA A 1 712 ? 9.994 -20.140 -1.343 1.00 98.69 712 ALA A CA 1
ATOM 5317 C C . ALA A 1 712 ? 10.988 -21.092 -2.020 1.00 98.69 712 ALA A C 1
ATOM 5319 O O . ALA A 1 712 ? 11.854 -21.668 -1.362 1.00 98.69 712 ALA A O 1
ATOM 5320 N N . VAL A 1 713 ? 10.892 -21.217 -3.344 1.00 98.88 713 VAL A N 1
ATOM 5321 C CA . VAL A 1 713 ? 11.888 -21.882 -4.195 1.00 98.88 713 VAL A CA 1
ATOM 5322 C C . VAL A 1 713 ? 12.521 -20.839 -5.111 1.00 98.88 713 VAL A C 1
ATOM 5324 O O . VAL A 1 713 ? 11.819 -20.248 -5.926 1.00 98.88 713 VAL A O 1
ATOM 5327 N N . LEU A 1 714 ? 13.832 -20.625 -5.000 1.00 98.81 714 LEU A N 1
ATOM 5328 C CA . LEU A 1 714 ? 14.621 -19.786 -5.903 1.00 98.81 714 LEU A CA 1
ATOM 5329 C C . LEU A 1 714 ? 15.296 -20.651 -6.970 1.00 98.81 714 LEU A C 1
ATOM 5331 O O . LEU A 1 714 ? 15.956 -21.638 -6.650 1.00 98.81 714 LEU A O 1
ATOM 5335 N N . THR A 1 715 ? 15.172 -20.272 -8.238 1.00 98.69 715 THR A N 1
ATOM 5336 C CA . THR A 1 715 ? 15.812 -20.974 -9.360 1.00 98.69 715 THR A CA 1
ATOM 5337 C C . THR A 1 715 ? 16.093 -20.040 -10.539 1.00 98.69 715 THR A C 1
ATOM 5339 O O . THR A 1 715 ? 15.748 -18.861 -10.488 1.00 98.69 715 THR A O 1
ATOM 5342 N N . GLY A 1 716 ? 16.755 -20.533 -11.584 1.00 97.81 716 GLY A N 1
ATOM 5343 C CA . GLY A 1 716 ? 17.040 -19.784 -12.811 1.00 97.81 716 GLY A CA 1
ATOM 5344 C C . GLY A 1 716 ? 16.271 -20.344 -14.006 1.00 97.81 716 GLY A C 1
ATOM 5345 O O . GLY A 1 716 ? 16.056 -21.550 -14.096 1.00 97.81 716 GLY A O 1
ATOM 5346 N N . THR A 1 717 ? 15.860 -19.482 -14.935 1.00 96.75 717 THR A N 1
ATOM 5347 C CA . THR A 1 717 ? 15.285 -19.893 -16.221 1.00 96.75 717 THR A CA 1
ATOM 5348 C C . THR A 1 717 ? 16.378 -20.464 -17.129 1.00 96.75 717 THR A C 1
ATOM 5350 O O . THR A 1 717 ? 17.436 -19.855 -17.304 1.00 96.75 717 THR A O 1
ATOM 5353 N N . GLY A 1 718 ? 16.112 -21.605 -17.767 1.00 92.56 718 GLY A N 1
ATOM 5354 C CA . GLY A 1 718 ? 17.036 -22.244 -18.707 1.00 92.56 718 GLY A CA 1
ATOM 5355 C C . GLY A 1 718 ? 18.088 -23.124 -18.025 1.00 92.56 718 GLY A C 1
ATOM 5356 O O . GLY A 1 718 ? 17.845 -23.699 -16.972 1.00 92.56 718 GLY A O 1
ATOM 5357 N N . ALA A 1 719 ? 19.257 -23.263 -18.654 1.00 91.44 719 ALA A N 1
ATOM 5358 C CA . ALA A 1 719 ? 20.269 -24.258 -18.273 1.00 91.44 719 ALA A CA 1
ATOM 5359 C C . ALA A 1 719 ? 21.267 -23.800 -17.190 1.00 91.44 719 ALA A C 1
ATOM 5361 O O . ALA A 1 719 ? 22.169 -24.551 -16.831 1.00 91.44 719 ALA A O 1
ATOM 5362 N N . VAL A 1 720 ? 21.181 -22.554 -16.717 1.00 96.38 720 VAL A N 1
ATOM 5363 C CA . VAL A 1 720 ? 22.129 -21.982 -15.750 1.00 96.38 720 VAL A CA 1
ATOM 5364 C C . VAL A 1 720 ? 21.354 -21.351 -14.609 1.00 96.38 720 VAL A C 1
ATOM 5366 O O . VAL A 1 720 ? 20.550 -20.459 -14.852 1.00 96.38 720 VAL A O 1
ATOM 5369 N N . PHE A 1 721 ? 21.635 -21.745 -13.369 1.00 98.38 721 PHE A N 1
ATOM 5370 C CA . PHE A 1 721 ? 21.043 -21.117 -12.192 1.00 98.38 721 PHE A CA 1
ATOM 5371 C C . PHE A 1 721 ? 21.359 -19.618 -12.136 1.00 98.38 721 PHE A C 1
ATOM 5373 O O . PHE A 1 721 ? 20.447 -18.798 -12.209 1.00 98.38 721 PHE A O 1
ATOM 5380 N N . SER A 1 722 ? 22.644 -19.250 -12.056 1.00 98.25 722 SER A N 1
ATOM 5381 C CA . SER A 1 722 ? 23.089 -17.856 -12.173 1.00 98.25 722 SER A CA 1
ATOM 5382 C C . SER A 1 722 ? 24.608 -17.747 -12.322 1.00 98.25 722 SER A C 1
ATOM 5384 O O . SER A 1 722 ? 25.377 -18.409 -11.620 1.00 98.25 722 SER A O 1
ATOM 5386 N N . ALA A 1 723 ? 25.044 -16.844 -13.201 1.00 96.00 723 ALA A N 1
ATOM 5387 C CA . ALA A 1 723 ? 26.443 -16.443 -13.349 1.00 96.00 723 ALA A CA 1
ATOM 5388 C C . ALA A 1 723 ? 26.902 -15.359 -12.343 1.00 96.00 723 ALA A C 1
ATOM 5390 O O . ALA A 1 723 ? 28.050 -14.914 -12.421 1.00 96.00 723 ALA A O 1
ATOM 5391 N N . GLY A 1 724 ? 26.032 -14.918 -11.427 1.00 94.62 724 GLY A N 1
ATOM 5392 C CA . GLY A 1 724 ? 26.323 -13.866 -10.452 1.00 94.62 724 GLY A CA 1
ATOM 5393 C C . GLY A 1 724 ? 26.143 -12.458 -11.010 1.00 94.62 724 GLY A C 1
ATOM 5394 O O . GLY A 1 724 ? 25.220 -12.209 -11.775 1.00 94.62 724 GLY A O 1
ATOM 5395 N N . MET A 1 725 ? 26.987 -11.511 -10.600 1.00 94.94 725 MET A N 1
ATOM 5396 C CA . MET A 1 725 ? 26.867 -10.107 -11.013 1.00 94.94 725 MET A CA 1
ATOM 5397 C C . MET A 1 725 ? 27.003 -9.934 -12.534 1.00 94.94 725 MET A C 1
ATOM 5399 O O . MET A 1 725 ? 27.915 -10.485 -13.158 1.00 94.94 725 MET A O 1
ATOM 5403 N N . ASP A 1 726 ? 26.137 -9.110 -13.127 1.00 94.50 726 ASP A N 1
ATOM 5404 C CA . ASP A 1 726 ? 26.249 -8.714 -14.530 1.00 94.50 726 ASP A CA 1
ATOM 5405 C C . ASP A 1 726 ? 27.470 -7.801 -14.732 1.00 94.50 726 ASP A C 1
ATOM 5407 O O . ASP A 1 726 ? 27.449 -6.602 -14.456 1.00 94.50 726 ASP A O 1
ATOM 5411 N N . LEU A 1 727 ? 28.564 -8.381 -15.232 1.00 89.62 727 LEU A N 1
ATOM 5412 C CA . LEU A 1 727 ? 29.822 -7.660 -15.441 1.00 89.62 727 LEU A CA 1
ATOM 5413 C C . LEU A 1 727 ? 29.713 -6.553 -16.500 1.00 89.62 727 LEU A C 1
ATOM 5415 O O . LEU A 1 727 ? 30.478 -5.591 -16.442 1.00 89.62 727 LEU A O 1
ATOM 5419 N N . LYS A 1 728 ? 28.773 -6.654 -17.454 1.00 90.06 728 LYS A N 1
ATOM 5420 C CA . LYS A 1 728 ? 28.548 -5.583 -18.437 1.00 90.06 728 LYS A CA 1
ATOM 5421 C C . LYS A 1 728 ? 27.880 -4.384 -17.769 1.00 90.06 728 LYS A C 1
ATOM 5423 O O . LYS A 1 728 ? 28.212 -3.255 -18.117 1.00 90.06 728 LYS A O 1
ATOM 5428 N N . ALA A 1 729 ? 26.955 -4.620 -16.836 1.00 88.81 729 ALA A N 1
ATOM 5429 C CA . ALA A 1 729 ? 26.337 -3.570 -16.026 1.00 88.81 729 ALA A CA 1
ATOM 5430 C C . ALA A 1 729 ? 27.340 -2.939 -15.050 1.00 88.81 729 ALA A C 1
ATOM 5432 O O . ALA A 1 729 ? 27.498 -1.717 -15.039 1.00 88.81 729 ALA A O 1
ATOM 5433 N N . ALA A 1 730 ? 28.121 -3.762 -14.346 1.00 87.06 730 ALA A N 1
ATOM 5434 C CA . ALA A 1 730 ? 29.153 -3.288 -13.425 1.00 87.06 730 ALA A CA 1
ATOM 5435 C C . ALA A 1 730 ? 30.205 -2.404 -14.122 1.00 87.06 730 ALA A C 1
ATOM 5437 O O . ALA A 1 730 ? 30.605 -1.375 -13.582 1.00 87.06 730 ALA A O 1
ATOM 5438 N N . ALA A 1 731 ? 30.597 -2.740 -15.358 1.00 87.31 731 ALA A N 1
ATOM 5439 C CA . ALA A 1 731 ? 31.502 -1.914 -16.163 1.00 87.31 731 ALA A CA 1
ATOM 5440 C C . ALA A 1 731 ? 30.939 -0.513 -16.489 1.00 87.31 731 ALA A C 1
ATOM 5442 O O . ALA A 1 731 ? 31.711 0.395 -16.787 1.00 87.31 731 ALA A O 1
ATOM 5443 N N . ARG A 1 732 ? 29.614 -0.321 -16.411 1.00 87.31 732 ARG A N 1
ATOM 5444 C CA . ARG A 1 732 ? 28.932 0.981 -16.543 1.00 87.31 732 ARG A CA 1
ATOM 5445 C C . ARG A 1 732 ? 28.681 1.672 -15.194 1.00 87.31 732 ARG A C 1
ATOM 5447 O O . ARG A 1 732 ? 27.997 2.688 -15.156 1.00 87.31 732 ARG A O 1
ATOM 5454 N N . GLY A 1 733 ? 29.208 1.131 -14.094 1.00 83.44 733 GLY A N 1
ATOM 5455 C CA . GLY A 1 733 ? 29.000 1.648 -12.738 1.00 83.44 733 GLY A CA 1
ATOM 5456 C C . GLY A 1 733 ? 27.693 1.198 -12.077 1.00 83.44 733 GLY A C 1
ATOM 5457 O O . GLY A 1 733 ? 27.359 1.686 -11.001 1.00 83.44 733 GLY A O 1
ATOM 5458 N N . GLU A 1 734 ? 26.958 0.269 -12.690 1.00 86.62 734 GLU A N 1
ATOM 5459 C CA . GLU A 1 734 ? 25.714 -0.276 -12.147 1.00 86.62 734 GLU A CA 1
ATOM 5460 C C . GLU A 1 734 ? 26.006 -1.555 -11.349 1.00 86.62 734 GLU A C 1
ATOM 5462 O O . GLU A 1 734 ? 26.226 -2.627 -11.917 1.00 86.62 734 GLU A O 1
ATOM 5467 N N . TYR A 1 735 ? 26.011 -1.444 -10.021 1.00 91.00 735 TYR A N 1
ATOM 5468 C CA . TYR A 1 735 ? 26.210 -2.581 -9.122 1.00 91.00 735 TYR A CA 1
ATOM 5469 C C . TYR A 1 735 ? 24.865 -3.101 -8.597 1.00 91.00 735 TYR A C 1
ATOM 5471 O O . TYR A 1 735 ? 24.013 -2.292 -8.225 1.00 91.00 735 TYR A O 1
ATOM 5479 N N . PRO A 1 736 ? 24.660 -4.429 -8.509 1.00 94.00 736 PRO A N 1
ATOM 5480 C CA . PRO A 1 736 ? 23.409 -5.024 -8.048 1.00 94.00 736 PRO A CA 1
ATOM 5481 C C . PRO A 1 736 ? 23.309 -4.977 -6.518 1.00 94.00 736 PRO A C 1
ATOM 5483 O O . PRO A 1 736 ? 23.345 -6.009 -5.856 1.00 94.00 736 PRO A O 1
ATOM 5486 N N . ILE A 1 737 ? 23.246 -3.779 -5.940 1.00 93.56 737 ILE A N 1
ATOM 5487 C CA . ILE A 1 737 ? 23.134 -3.562 -4.494 1.00 93.56 737 ILE A CA 1
ATOM 5488 C C . ILE A 1 737 ? 21.811 -2.860 -4.222 1.00 93.56 737 ILE A C 1
ATOM 5490 O O . ILE A 1 737 ? 21.564 -1.770 -4.738 1.00 93.56 737 ILE A O 1
ATOM 5494 N N . THR A 1 738 ? 20.971 -3.479 -3.403 1.00 92.69 738 THR A N 1
ATOM 5495 C CA . THR A 1 738 ? 19.734 -2.873 -2.914 1.00 92.69 738 THR A CA 1
ATOM 5496 C C . THR A 1 738 ? 19.907 -2.369 -1.484 1.00 92.69 738 THR A C 1
ATOM 5498 O O . THR A 1 738 ? 20.765 -2.847 -0.738 1.00 92.69 738 THR A O 1
ATOM 5501 N N . GLU A 1 739 ? 19.098 -1.385 -1.093 1.00 86.50 739 GLU A N 1
ATOM 5502 C CA . GLU A 1 739 ? 19.162 -0.782 0.243 1.00 86.50 739 GLU A CA 1
ATOM 5503 C C . GLU A 1 739 ? 18.676 -1.748 1.337 1.00 86.50 739 GLU A C 1
ATOM 5505 O O . GLU A 1 739 ? 19.235 -1.770 2.432 1.00 86.50 739 GLU A O 1
ATOM 5510 N N . GLY A 1 740 ? 17.666 -2.578 1.046 1.00 86.56 740 GLY A N 1
ATOM 5511 C CA . GLY A 1 740 ? 17.023 -3.440 2.041 1.00 86.56 740 GLY A CA 1
ATOM 5512 C C . GLY A 1 740 ? 17.718 -4.785 2.270 1.00 86.56 740 GLY A C 1
ATOM 5513 O O . GLY A 1 740 ? 17.827 -5.238 3.414 1.00 86.56 740 GLY A O 1
ATOM 5514 N N . ARG A 1 741 ? 18.159 -5.442 1.190 1.00 93.94 741 ARG A N 1
ATOM 5515 C CA . ARG A 1 741 ? 18.693 -6.818 1.186 1.00 93.94 741 ARG A CA 1
ATOM 5516 C C . ARG A 1 741 ? 20.121 -6.946 0.638 1.00 93.94 741 ARG A C 1
ATOM 5518 O O . ARG A 1 741 ? 20.667 -8.052 0.639 1.00 93.94 741 ARG A O 1
ATOM 5525 N N . GLY A 1 742 ? 20.759 -5.834 0.266 1.00 93.62 742 GLY A N 1
ATOM 5526 C CA . GLY A 1 742 ? 22.184 -5.752 -0.061 1.00 93.62 742 GLY A CA 1
ATOM 5527 C C . GLY A 1 742 ? 22.547 -6.298 -1.444 1.00 93.62 742 GLY A C 1
ATOM 5528 O O . GLY A 1 742 ? 21.806 -6.137 -2.414 1.00 93.62 742 GLY A O 1
ATOM 5529 N N . LEU A 1 743 ? 23.733 -6.910 -1.555 1.00 93.56 743 LEU A N 1
ATOM 5530 C CA . LEU A 1 743 ? 24.214 -7.481 -2.816 1.00 93.56 743 LEU A CA 1
ATOM 5531 C C . LEU A 1 743 ? 23.231 -8.523 -3.368 1.00 93.56 743 LEU A C 1
ATOM 5533 O O . LEU A 1 743 ? 22.667 -9.345 -2.644 1.00 93.56 743 LEU A O 1
ATOM 5537 N N . LEU A 1 744 ? 23.041 -8.471 -4.683 1.00 96.19 744 LEU A N 1
ATOM 5538 C CA . LEU A 1 744 ? 22.152 -9.326 -5.466 1.00 96.19 744 LEU A CA 1
ATOM 5539 C C . LEU A 1 744 ? 20.675 -9.255 -5.040 1.00 96.19 744 LEU A C 1
ATOM 5541 O O . LEU A 1 744 ? 19.882 -10.048 -5.530 1.00 96.19 744 LEU A O 1
ATOM 5545 N N . GLY A 1 745 ? 20.290 -8.319 -4.163 1.00 95.12 745 GLY A N 1
ATOM 5546 C CA . GLY A 1 745 ? 18.906 -8.138 -3.715 1.00 95.12 745 GLY A CA 1
ATOM 5547 C C . GLY A 1 745 ? 18.406 -9.171 -2.703 1.00 95.12 745 GLY A C 1
ATOM 5548 O O . GLY A 1 745 ? 17.206 -9.245 -2.452 1.00 95.12 745 GLY A O 1
ATOM 5549 N N . LEU A 1 746 ? 19.294 -9.992 -2.129 1.00 96.81 746 LEU A N 1
ATOM 5550 C CA . LEU A 1 746 ? 18.896 -11.090 -1.238 1.00 96.81 746 LEU A CA 1
ATOM 5551 C C . LEU A 1 746 ? 19.928 -11.402 -0.152 1.00 96.81 746 LEU A C 1
ATOM 5553 O O . LEU A 1 746 ? 19.556 -11.710 0.980 1.00 96.81 746 LEU A O 1
ATOM 5557 N N . THR A 1 747 ? 21.224 -11.367 -0.471 1.00 96.06 747 THR A N 1
ATOM 5558 C CA . THR A 1 747 ? 22.211 -12.118 0.317 1.00 96.06 747 THR A CA 1
ATOM 5559 C C . THR A 1 747 ? 22.562 -11.495 1.664 1.00 96.06 747 THR A C 1
ATOM 5561 O O . THR A 1 747 ? 23.003 -12.229 2.550 1.00 96.06 747 THR A O 1
ATOM 5564 N N . ALA A 1 748 ? 22.374 -10.187 1.868 1.00 94.38 748 ALA A N 1
ATOM 5565 C CA . ALA A 1 748 ? 22.650 -9.563 3.165 1.00 94.38 748 ALA A CA 1
ATOM 5566 C C . ALA A 1 748 ? 21.525 -9.822 4.179 1.00 94.38 748 ALA A C 1
ATOM 5568 O O . ALA A 1 748 ? 21.788 -9.936 5.374 1.00 94.38 748 ALA A O 1
ATOM 5569 N N . ARG A 1 749 ? 20.281 -9.958 3.702 1.00 94.88 749 ARG A N 1
ATOM 5570 C CA . ARG A 1 749 ? 19.105 -10.260 4.526 1.00 94.88 749 ARG A CA 1
ATOM 5571 C C . ARG A 1 749 ? 18.218 -11.293 3.816 1.00 94.88 749 ARG A C 1
ATOM 5573 O O . ARG A 1 749 ? 17.237 -10.895 3.188 1.00 94.88 749 ARG A O 1
ATOM 5580 N N . PRO A 1 750 ? 18.539 -12.598 3.890 1.00 95.44 750 PRO A N 1
ATOM 5581 C CA . PRO A 1 750 ? 17.656 -13.663 3.405 1.00 95.44 750 PRO A CA 1
ATOM 5582 C C . PRO A 1 750 ? 16.296 -13.662 4.139 1.00 95.44 750 PRO A C 1
ATOM 5584 O O . PRO A 1 750 ? 16.188 -13.067 5.216 1.00 95.44 750 PRO A O 1
ATOM 5587 N N . PRO A 1 751 ? 15.236 -14.282 3.585 1.00 96.38 751 PRO A N 1
ATOM 5588 C CA . PRO A 1 751 ? 13.918 -14.286 4.220 1.00 96.38 751 PRO A CA 1
ATOM 5589 C C . PRO A 1 751 ? 13.899 -15.090 5.523 1.00 96.38 751 PRO A C 1
ATOM 5591 O O . PRO A 1 751 ? 14.552 -16.125 5.650 1.00 96.38 751 PRO A O 1
ATOM 5594 N N . LYS A 1 752 ? 13.063 -14.665 6.477 1.00 95.31 752 LYS A N 1
ATOM 5595 C CA . LYS A 1 752 ? 12.808 -15.432 7.714 1.00 95.31 752 LYS A CA 1
ATOM 5596 C C . LYS A 1 752 ? 12.056 -16.737 7.451 1.00 95.31 752 LYS A C 1
ATOM 5598 O O . LYS A 1 752 ? 12.250 -17.717 8.162 1.00 95.31 752 LYS A O 1
ATOM 5603 N N . LYS A 1 753 ? 11.186 -16.745 6.438 1.00 97.56 753 LYS A N 1
ATOM 5604 C CA . LYS A 1 753 ? 10.501 -17.951 5.954 1.00 97.56 753 LYS A CA 1
ATOM 5605 C C . LYS A 1 753 ? 11.492 -18.850 5.195 1.00 97.56 753 LYS A C 1
ATOM 5607 O O . LYS A 1 753 ? 12.430 -18.312 4.605 1.00 97.56 753 LYS A O 1
ATOM 5612 N N . PRO A 1 754 ? 11.305 -20.182 5.197 1.00 98.50 754 PRO A N 1
ATOM 5613 C CA . PRO A 1 754 ? 12.189 -21.097 4.486 1.00 98.50 754 PRO A CA 1
ATOM 5614 C C . PRO A 1 754 ? 12.357 -20.770 2.996 1.00 98.50 754 PRO A C 1
ATOM 5616 O O . PRO A 1 754 ? 11.373 -20.519 2.294 1.00 98.50 754 PRO A O 1
ATOM 5619 N N . LEU A 1 755 ? 13.599 -20.828 2.520 1.00 98.81 755 LEU A N 1
ATOM 5620 C CA . LEU A 1 755 ? 14.008 -20.641 1.132 1.00 98.81 755 LEU A CA 1
ATOM 5621 C C . LEU A 1 755 ? 14.815 -21.853 0.657 1.00 98.81 755 LEU A C 1
ATOM 5623 O O . LEU A 1 755 ? 15.784 -22.251 1.300 1.00 98.81 755 LEU A O 1
ATOM 5627 N N . ILE A 1 756 ? 14.444 -22.406 -0.496 1.00 98.88 756 ILE A N 1
ATOM 5628 C CA . ILE A 1 756 ? 15.131 -23.528 -1.141 1.00 98.88 756 ILE A CA 1
ATOM 5629 C C . ILE A 1 756 ? 15.721 -23.055 -2.469 1.00 98.88 756 ILE A C 1
ATOM 5631 O O . ILE A 1 756 ? 14.994 -22.523 -3.302 1.00 98.88 756 ILE A O 1
ATOM 5635 N N . ALA A 1 757 ? 17.013 -23.274 -2.705 1.00 98.81 757 ALA A N 1
ATOM 5636 C CA . ALA A 1 757 ? 17.608 -23.086 -4.025 1.00 98.81 757 ALA A CA 1
ATOM 5637 C C . ALA A 1 757 ? 17.474 -24.373 -4.849 1.00 98.81 757 ALA A C 1
ATOM 5639 O O . ALA A 1 757 ? 17.930 -25.435 -4.422 1.00 98.81 757 ALA A O 1
ATOM 5640 N N . ALA A 1 758 ? 16.874 -24.274 -6.035 1.00 98.75 758 ALA A N 1
ATOM 5641 C CA . ALA A 1 758 ? 16.842 -25.344 -7.027 1.00 98.75 758 ALA A CA 1
ATOM 5642 C C . ALA A 1 758 ? 17.838 -25.028 -8.148 1.00 98.75 758 ALA A C 1
ATOM 5644 O O . ALA A 1 758 ? 17.593 -24.143 -8.973 1.00 98.75 758 ALA A O 1
ATOM 5645 N N . VAL A 1 759 ? 18.977 -25.719 -8.148 1.00 98.75 759 VAL A N 1
ATOM 5646 C CA . VAL A 1 759 ? 20.141 -25.383 -8.974 1.00 98.75 759 VAL A CA 1
ATOM 5647 C C . VAL A 1 759 ? 20.279 -26.348 -10.147 1.00 98.75 759 VAL A C 1
ATOM 5649 O O . VAL A 1 759 ? 20.610 -27.520 -9.972 1.00 98.75 759 VAL A O 1
ATOM 5652 N N . GLU A 1 760 ? 20.081 -25.811 -11.347 1.00 97.75 760 GLU A N 1
ATOM 5653 C CA . GLU A 1 760 ? 20.433 -26.445 -12.618 1.00 97.75 760 GLU A CA 1
ATOM 5654 C C . GLU A 1 760 ? 21.704 -25.794 -13.182 1.00 97.75 760 GLU A C 1
ATOM 5656 O O . GLU A 1 760 ? 21.876 -24.569 -13.121 1.00 97.75 760 GLU A O 1
ATOM 5661 N N . GLY A 1 761 ? 22.609 -26.609 -13.725 1.00 97.12 761 GLY A N 1
ATOM 5662 C CA . GLY A 1 761 ? 23.861 -26.142 -14.314 1.00 97.12 761 GLY A CA 1
ATOM 5663 C C . GLY A 1 761 ? 24.726 -25.311 -13.358 1.00 97.12 761 GLY A C 1
ATOM 5664 O O . GLY A 1 761 ? 25.025 -25.716 -12.237 1.00 97.12 761 GLY A O 1
ATOM 5665 N N . ALA A 1 762 ? 25.209 -24.159 -13.821 1.00 97.69 762 ALA A N 1
ATOM 5666 C CA . ALA A 1 762 ? 26.213 -23.385 -13.094 1.00 97.69 762 ALA A CA 1
ATOM 5667 C C . ALA A 1 762 ? 25.602 -22.399 -12.071 1.00 97.69 762 ALA A C 1
ATOM 5669 O O . ALA A 1 762 ? 24.807 -21.527 -12.425 1.00 97.69 762 ALA A O 1
ATOM 5670 N N . ALA A 1 763 ? 26.052 -22.478 -10.818 1.00 98.19 763 ALA A N 1
ATOM 5671 C CA . ALA A 1 763 ? 25.895 -21.457 -9.784 1.00 98.19 763 ALA A CA 1
ATOM 5672 C C . ALA A 1 763 ? 27.283 -20.876 -9.471 1.00 98.19 763 ALA A C 1
ATOM 5674 O O . ALA A 1 763 ? 28.054 -21.435 -8.691 1.00 98.19 763 ALA A O 1
ATOM 5675 N N . LEU A 1 764 ? 27.643 -19.776 -10.137 1.00 96.75 764 LEU A N 1
ATOM 5676 C CA . LEU A 1 764 ? 29.001 -19.223 -10.095 1.00 96.75 764 LEU A CA 1
ATOM 5677 C C . LEU A 1 764 ? 29.021 -17.793 -9.572 1.00 96.75 764 LEU A C 1
ATOM 5679 O O . LEU A 1 764 ? 28.107 -17.015 -9.839 1.00 96.75 764 LEU A O 1
ATOM 5683 N N . ALA A 1 765 ? 30.109 -17.445 -8.884 1.00 95.44 765 ALA A N 1
ATOM 5684 C CA . ALA A 1 765 ? 30.310 -16.141 -8.259 1.00 95.44 765 ALA A CA 1
ATOM 5685 C C . ALA A 1 765 ? 29.108 -15.793 -7.366 1.00 95.44 765 ALA A C 1
ATOM 5687 O O . ALA A 1 765 ? 28.624 -16.655 -6.629 1.00 95.44 765 ALA A O 1
ATOM 5688 N N . GLY A 1 766 ? 28.530 -14.603 -7.531 1.00 94.94 766 GLY A N 1
ATOM 5689 C CA . GLY A 1 766 ? 27.280 -14.218 -6.878 1.00 94.94 766 GLY A CA 1
ATOM 5690 C C . GLY A 1 766 ? 26.124 -15.222 -7.032 1.00 94.94 766 GLY A C 1
ATOM 5691 O O . GLY A 1 766 ? 25.292 -15.331 -6.141 1.00 94.94 766 GLY A O 1
ATOM 5692 N N . GLY A 1 767 ? 26.077 -16.016 -8.107 1.00 96.94 767 GLY A N 1
ATOM 5693 C CA . GLY A 1 767 ? 25.084 -17.079 -8.269 1.00 96.94 767 GLY A CA 1
ATOM 5694 C C . GLY A 1 767 ? 25.272 -18.219 -7.267 1.00 96.94 767 GLY A C 1
ATOM 5695 O O . GLY A 1 767 ? 24.297 -18.726 -6.719 1.00 96.94 767 GLY A O 1
ATOM 5696 N N . CYS A 1 768 ? 26.522 -18.573 -6.954 1.00 98.12 768 CYS A N 1
ATOM 5697 C CA . CYS A 1 768 ? 26.835 -19.476 -5.846 1.00 98.12 768 CYS A CA 1
ATOM 5698 C C . CYS A 1 768 ? 26.418 -18.845 -4.514 1.00 98.12 768 CYS A C 1
ATOM 5700 O O . CYS A 1 768 ? 25.801 -19.500 -3.682 1.00 98.12 768 CYS A O 1
ATOM 5702 N N . GLU A 1 769 ? 26.687 -17.550 -4.329 1.00 97.94 769 GLU A N 1
ATOM 5703 C CA . GLU A 1 769 ? 26.334 -16.831 -3.100 1.00 97.94 769 GLU A CA 1
ATOM 5704 C C . GLU A 1 769 ? 24.814 -16.726 -2.882 1.00 97.94 769 GLU A C 1
ATOM 5706 O O . GLU A 1 769 ? 24.368 -16.796 -1.738 1.00 97.94 769 GLU A O 1
ATOM 5711 N N . LEU A 1 770 ? 24.017 -16.633 -3.953 1.00 98.31 770 LEU A N 1
ATOM 5712 C CA . LEU A 1 770 ? 22.554 -16.735 -3.899 1.00 98.31 770 LEU A CA 1
ATOM 5713 C C . LEU A 1 770 ? 22.095 -18.128 -3.463 1.00 98.31 770 LEU A C 1
ATOM 5715 O O . LEU A 1 770 ? 21.226 -18.232 -2.602 1.00 98.31 770 LEU A O 1
ATOM 5719 N N . ALA A 1 771 ? 22.684 -19.192 -4.019 1.00 98.38 771 ALA A N 1
ATOM 5720 C CA . ALA A 1 771 ? 22.354 -20.558 -3.614 1.00 98.38 771 ALA A CA 1
ATOM 5721 C C . ALA A 1 771 ? 22.736 -20.820 -2.148 1.00 98.38 771 ALA A C 1
ATOM 5723 O O . ALA A 1 771 ? 21.948 -21.387 -1.402 1.00 98.38 771 ALA A O 1
ATOM 5724 N N . LEU A 1 772 ? 23.906 -20.338 -1.716 1.00 97.94 772 LEU A N 1
ATOM 5725 C CA . LEU A 1 772 ? 24.367 -20.424 -0.328 1.00 97.94 772 LEU A CA 1
ATOM 5726 C C . LEU A 1 772 ? 23.500 -19.609 0.640 1.00 97.94 772 LEU A C 1
ATOM 5728 O O . LEU A 1 772 ? 23.487 -19.902 1.829 1.00 97.94 772 LEU A O 1
ATOM 5732 N N . ALA A 1 773 ? 22.821 -18.563 0.166 1.00 97.31 773 ALA A N 1
ATOM 5733 C CA . ALA A 1 773 ? 21.909 -17.770 0.983 1.00 97.31 773 ALA A CA 1
ATOM 5734 C C . ALA A 1 773 ? 20.548 -18.452 1.221 1.00 97.31 773 ALA A C 1
ATOM 5736 O O . ALA A 1 773 ? 19.789 -17.968 2.061 1.00 97.31 773 ALA A O 1
ATOM 5737 N N . ALA A 1 774 ? 20.238 -19.537 0.501 1.00 98.19 774 ALA A N 1
ATOM 5738 C CA . ALA A 1 774 ? 19.083 -20.384 0.779 1.00 98.19 774 ALA A CA 1
ATOM 5739 C C . ALA A 1 774 ? 19.347 -21.312 1.976 1.00 98.19 774 ALA A C 1
ATOM 5741 O O . ALA A 1 774 ? 20.489 -21.645 2.281 1.00 98.19 774 ALA A O 1
ATOM 5742 N N . ASP A 1 775 ? 18.275 -21.756 2.631 1.00 97.94 775 ASP A N 1
ATOM 5743 C CA . ASP A 1 775 ? 18.365 -22.653 3.788 1.00 97.94 775 ASP A CA 1
ATOM 5744 C C . ASP A 1 775 ? 18.634 -24.096 3.361 1.00 97.94 775 ASP A C 1
ATOM 5746 O O . ASP A 1 775 ? 19.271 -24.862 4.080 1.00 97.94 775 ASP A O 1
ATOM 5750 N N . LEU A 1 776 ? 18.106 -24.471 2.192 1.00 98.62 776 LEU A N 1
ATOM 5751 C CA . LEU A 1 776 ? 18.237 -25.798 1.607 1.00 98.62 776 LEU A CA 1
ATOM 5752 C C . LEU A 1 776 ? 18.626 -25.681 0.133 1.00 98.62 776 LEU A C 1
ATOM 5754 O O . LEU A 1 776 ? 18.143 -24.798 -0.578 1.00 98.62 776 LEU A O 1
ATOM 5758 N N . ILE A 1 777 ? 19.448 -26.612 -0.344 1.00 98.88 777 ILE A N 1
ATOM 5759 C CA . ILE A 1 777 ? 19.866 -26.691 -1.745 1.00 98.88 777 ILE A CA 1
ATOM 5760 C C . ILE A 1 777 ? 19.478 -28.054 -2.318 1.00 98.88 777 ILE A C 1
ATOM 5762 O O . ILE A 1 777 ? 19.850 -29.108 -1.793 1.00 98.88 777 ILE A O 1
ATOM 5766 N N . VAL A 1 778 ? 18.754 -28.017 -3.433 1.00 98.88 778 VAL A N 1
ATOM 5767 C CA . VAL A 1 778 ? 18.503 -29.157 -4.314 1.00 98.88 778 VAL A CA 1
ATOM 5768 C C . VAL A 1 778 ? 19.195 -28.865 -5.638 1.00 98.88 778 VAL A C 1
ATOM 5770 O O . VAL A 1 778 ? 18.966 -27.813 -6.229 1.00 98.88 778 VAL A O 1
ATOM 5773 N N . ALA A 1 779 ? 20.050 -29.768 -6.108 1.00 98.75 779 ALA A N 1
ATOM 5774 C CA . ALA A 1 779 ? 20.849 -29.531 -7.308 1.00 98.75 779 ALA A CA 1
ATOM 5775 C C . ALA A 1 779 ? 20.835 -30.726 -8.264 1.00 98.75 779 ALA A C 1
ATOM 5777 O O . ALA A 1 779 ? 20.693 -31.874 -7.839 1.00 98.75 779 ALA A O 1
ATOM 5778 N N . ALA A 1 780 ? 21.007 -30.470 -9.557 1.00 98.38 780 ALA A N 1
ATOM 5779 C CA . ALA A 1 780 ? 21.351 -31.516 -10.514 1.00 98.38 780 ALA A CA 1
ATOM 5780 C C . ALA A 1 780 ? 22.756 -32.076 -10.225 1.00 98.38 780 ALA A C 1
ATOM 5782 O O . ALA A 1 780 ? 23.630 -31.361 -9.736 1.00 98.38 780 ALA A O 1
ATOM 5783 N N . GLU A 1 781 ? 22.990 -33.359 -10.498 1.00 97.25 781 GLU A N 1
ATOM 5784 C CA . GLU A 1 781 ? 24.273 -34.019 -10.210 1.00 97.25 781 GLU A CA 1
ATOM 5785 C C . GLU A 1 781 ? 25.463 -33.432 -10.979 1.00 97.25 781 GLU A C 1
ATOM 5787 O O . GLU A 1 781 ? 26.594 -33.473 -10.487 1.00 97.25 781 GLU A O 1
ATOM 5792 N N . ASP A 1 782 ? 25.191 -32.853 -12.148 1.00 95.00 782 ASP A N 1
ATOM 5793 C CA . ASP A 1 782 ? 26.142 -32.181 -13.031 1.00 95.00 782 ASP A CA 1
ATOM 5794 C C . ASP A 1 782 ? 26.244 -30.666 -12.778 1.00 95.00 782 ASP A C 1
ATOM 5796 O O . ASP A 1 782 ? 27.038 -29.983 -13.431 1.00 95.00 782 ASP A O 1
ATOM 5800 N N . ALA A 1 783 ? 25.492 -30.130 -11.810 1.00 98.31 783 ALA A N 1
ATOM 5801 C CA . ALA A 1 783 ? 25.578 -28.726 -11.443 1.00 98.31 783 ALA A CA 1
ATOM 5802 C C . ALA A 1 783 ? 26.958 -28.382 -10.854 1.00 98.31 783 ALA A C 1
ATOM 5804 O O . ALA A 1 783 ? 27.588 -29.174 -10.144 1.00 98.31 783 ALA A O 1
ATOM 5805 N N . LEU A 1 784 ? 27.422 -27.164 -11.133 1.00 98.38 784 LEU A N 1
ATOM 5806 C CA . LEU A 1 784 ? 28.737 -26.666 -10.728 1.00 98.38 784 LEU A CA 1
ATOM 5807 C C . LEU A 1 784 ? 28.586 -25.450 -9.818 1.00 98.38 784 LEU A C 1
ATOM 5809 O O . LEU A 1 784 ? 27.959 -24.465 -10.202 1.00 98.38 784 LEU A O 1
ATOM 5813 N N . PHE A 1 785 ? 29.227 -25.490 -8.652 1.00 98.56 785 PHE A N 1
ATOM 5814 C CA . PHE A 1 785 ? 29.211 -24.408 -7.667 1.00 98.56 785 PHE A CA 1
ATOM 5815 C C . PHE A 1 785 ? 30.605 -23.822 -7.500 1.00 98.56 785 PHE A C 1
ATOM 5817 O O . PHE A 1 785 ? 31.567 -24.563 -7.315 1.00 98.56 785 PHE A O 1
ATOM 5824 N N . GLY A 1 786 ? 30.745 -22.499 -7.515 1.00 96.81 786 GLY A N 1
ATOM 5825 C CA . GLY A 1 786 ? 32.062 -21.894 -7.317 1.00 96.81 786 GLY A CA 1
ATOM 5826 C C . GLY A 1 786 ? 32.040 -20.398 -7.063 1.00 96.81 786 GLY A C 1
ATOM 5827 O O . GLY A 1 786 ? 31.136 -19.695 -7.504 1.00 96.81 786 GLY A O 1
ATOM 5828 N N . ILE A 1 787 ? 33.089 -19.917 -6.399 1.00 96.75 787 ILE A N 1
ATOM 5829 C CA . ILE A 1 787 ? 33.351 -18.497 -6.129 1.00 96.75 787 ILE A CA 1
ATOM 5830 C C . ILE A 1 787 ? 34.662 -18.054 -6.819 1.00 96.75 787 ILE A C 1
ATOM 5832 O O . ILE A 1 787 ? 35.711 -17.943 -6.183 1.00 96.75 787 ILE A O 1
ATOM 5836 N N . PRO A 1 788 ? 34.653 -17.853 -8.156 1.00 95.56 788 PRO A N 1
ATOM 5837 C CA . PRO A 1 788 ? 35.840 -17.538 -8.953 1.00 95.56 788 PRO A CA 1
ATOM 5838 C C . PRO A 1 788 ? 36.301 -16.070 -8.852 1.00 95.56 788 PRO A C 1
ATOM 5840 O O . PRO A 1 788 ? 37.101 -15.627 -9.676 1.00 95.56 788 PRO A O 1
ATOM 5843 N N . GLU A 1 789 ? 35.791 -15.284 -7.905 1.00 93.88 789 GLU A N 1
ATOM 5844 C CA . GLU A 1 789 ? 36.080 -13.857 -7.721 1.00 93.88 789 GLU A CA 1
ATOM 5845 C C . GLU A 1 789 ? 37.583 -13.575 -7.614 1.00 93.88 789 GLU A C 1
ATOM 5847 O O . GLU A 1 789 ? 38.075 -12.632 -8.239 1.00 93.88 789 GLU A O 1
ATOM 5852 N N . VAL A 1 790 ? 38.336 -14.440 -6.926 1.00 94.44 790 VAL A N 1
ATOM 5853 C CA . VAL A 1 790 ? 39.793 -14.299 -6.761 1.00 94.44 790 VAL A CA 1
ATOM 5854 C C . VAL A 1 790 ? 40.548 -14.329 -8.089 1.00 94.44 790 VAL A C 1
ATOM 5856 O O . VAL A 1 790 ? 41.520 -13.593 -8.259 1.00 94.44 790 VAL A O 1
ATOM 5859 N N . LYS A 1 791 ? 40.048 -15.070 -9.090 1.00 92.38 791 LYS A N 1
ATOM 5860 C CA . LYS A 1 791 ? 40.615 -15.093 -10.453 1.00 92.38 791 LYS A CA 1
ATOM 5861 C C . LYS A 1 791 ? 40.459 -13.750 -11.177 1.00 92.38 791 LYS A C 1
ATOM 5863 O O . LYS A 1 791 ? 41.074 -13.537 -12.217 1.00 92.38 791 LYS A O 1
ATOM 5868 N N . ARG A 1 792 ? 39.623 -12.853 -10.647 1.00 86.25 792 ARG A N 1
ATOM 5869 C CA . ARG A 1 792 ? 39.356 -11.505 -11.166 1.00 86.25 792 ARG A CA 1
ATOM 5870 C C . ARG A 1 792 ? 39.830 -10.401 -10.216 1.00 86.25 792 ARG A C 1
ATOM 5872 O O . ARG A 1 792 ? 39.464 -9.249 -10.415 1.00 86.25 792 ARG A O 1
ATOM 5879 N N . GLY A 1 793 ? 40.618 -10.737 -9.189 1.00 87.50 793 GLY A N 1
ATOM 5880 C CA . GLY A 1 793 ? 41.067 -9.771 -8.181 1.00 87.50 793 GLY A CA 1
ATOM 5881 C C . GLY A 1 793 ? 39.942 -9.250 -7.279 1.00 87.50 793 GLY A C 1
ATOM 5882 O O . GLY A 1 793 ? 40.067 -8.167 -6.714 1.00 87.50 793 GLY A O 1
ATOM 5883 N N . LEU A 1 794 ? 38.842 -9.997 -7.163 1.00 87.75 794 LEU A N 1
ATOM 5884 C CA . LEU A 1 794 ? 37.690 -9.679 -6.322 1.00 87.75 794 LEU A CA 1
ATOM 5885 C C . LEU A 1 794 ? 37.580 -10.678 -5.161 1.00 87.75 794 LEU A C 1
ATOM 5887 O O . LEU A 1 794 ? 38.245 -11.713 -5.137 1.00 87.75 794 LEU A O 1
ATOM 5891 N N . VAL A 1 795 ? 36.693 -10.383 -4.214 1.00 90.50 795 VAL A N 1
ATOM 5892 C CA . VAL A 1 795 ? 36.302 -11.290 -3.126 1.00 90.50 795 VAL A CA 1
ATOM 5893 C C . VAL A 1 795 ? 34.808 -11.575 -3.251 1.00 90.50 795 VAL A C 1
ATOM 5895 O O . VAL A 1 795 ? 34.052 -10.672 -3.608 1.00 90.50 795 VAL A O 1
ATOM 5898 N N . ALA A 1 796 ? 34.386 -12.806 -2.944 1.00 91.75 796 ALA A N 1
ATOM 5899 C CA . ALA A 1 796 ? 32.977 -13.201 -2.851 1.00 91.75 796 ALA A CA 1
ATOM 5900 C C . ALA A 1 796 ? 32.304 -12.492 -1.657 1.00 91.75 796 ALA A C 1
ATOM 5902 O O . ALA A 1 796 ? 32.219 -13.016 -0.539 1.00 91.75 796 ALA A O 1
ATOM 5903 N N . ALA A 1 797 ? 31.950 -11.227 -1.888 1.00 89.00 797 ALA A N 1
ATOM 5904 C CA . ALA A 1 797 ? 31.510 -10.264 -0.887 1.00 89.00 797 ALA A CA 1
ATOM 5905 C C . ALA A 1 797 ? 29.994 -10.289 -0.646 1.00 89.00 797 ALA A C 1
ATOM 5907 O O . ALA A 1 797 ? 29.529 -9.654 0.298 1.00 89.00 797 ALA A O 1
ATOM 5908 N N . ALA A 1 798 ? 29.222 -11.049 -1.431 1.00 91.50 798 ALA A N 1
ATOM 5909 C CA . ALA A 1 798 ? 27.811 -11.305 -1.144 1.00 91.50 798 ALA A CA 1
ATOM 5910 C C . ALA A 1 798 ? 27.634 -12.395 -0.055 1.00 91.50 798 ALA A C 1
ATOM 5912 O O . ALA A 1 798 ? 26.518 -12.830 0.231 1.00 91.50 798 ALA A O 1
ATOM 5913 N N . GLY A 1 799 ? 28.727 -12.802 0.599 1.00 92.81 799 GLY A N 1
ATOM 5914 C CA . GLY A 1 799 ? 28.763 -13.681 1.765 1.00 92.81 799 GLY A CA 1
ATOM 5915 C C . GLY A 1 799 ? 29.216 -15.109 1.465 1.00 92.81 799 GLY A C 1
ATOM 5916 O O . GLY A 1 799 ? 29.124 -15.960 2.348 1.00 92.81 799 GLY A O 1
ATOM 5917 N N . GLY A 1 800 ? 29.725 -15.389 0.264 1.00 93.62 800 GLY A N 1
ATOM 5918 C CA . GLY A 1 800 ? 30.190 -16.712 -0.149 1.00 93.62 800 GLY A CA 1
ATOM 5919 C C . GLY A 1 800 ? 31.259 -17.276 0.778 1.00 93.62 800 GLY A C 1
ATOM 5920 O O . GLY A 1 800 ? 31.094 -18.367 1.318 1.00 93.62 800 GLY A O 1
ATOM 5921 N N . VAL A 1 801 ? 32.318 -16.508 1.058 1.00 94.50 801 VAL A N 1
ATOM 5922 C CA . VAL A 1 801 ? 33.393 -16.961 1.964 1.00 94.50 801 VAL A CA 1
ATOM 5923 C C . VAL A 1 801 ? 32.904 -17.201 3.396 1.00 94.50 801 VAL A C 1
ATOM 5925 O O . VAL A 1 801 ? 33.368 -18.134 4.047 1.00 94.50 801 VAL A O 1
ATOM 5928 N N . LEU A 1 802 ? 31.933 -16.412 3.872 1.00 93.94 802 LEU A N 1
ATOM 5929 C CA . LEU A 1 802 ? 31.352 -16.560 5.211 1.00 93.94 802 LEU A CA 1
ATOM 5930 C C . LEU A 1 802 ? 30.531 -17.850 5.310 1.00 93.94 802 LEU A C 1
ATOM 5932 O O . LEU A 1 802 ? 30.704 -18.640 6.237 1.00 93.94 802 LEU A O 1
ATOM 5936 N N . ARG A 1 803 ? 29.659 -18.088 4.327 1.00 94.94 803 ARG A N 1
ATOM 5937 C CA . ARG A 1 803 ? 28.746 -19.235 4.327 1.00 94.94 803 ARG A CA 1
ATOM 5938 C C . ARG A 1 803 ? 29.457 -20.548 4.026 1.00 94.94 803 ARG A C 1
ATOM 5940 O O . ARG A 1 803 ? 29.129 -21.556 4.647 1.00 94.94 803 ARG A O 1
ATOM 5947 N N . LEU A 1 804 ? 30.477 -20.540 3.164 1.00 95.44 804 LEU A N 1
ATOM 5948 C CA . LEU A 1 804 ? 31.328 -21.715 2.952 1.00 95.44 804 LEU A CA 1
ATOM 5949 C C . LEU A 1 804 ? 32.116 -22.072 4.214 1.00 95.44 804 LEU A C 1
ATOM 5951 O O . LEU A 1 804 ? 32.172 -23.243 4.570 1.00 95.44 804 LEU A O 1
ATOM 5955 N N . ALA A 1 805 ? 32.676 -21.085 4.922 1.00 93.75 805 ALA A N 1
ATOM 5956 C CA . ALA A 1 805 ? 33.399 -21.337 6.169 1.00 93.75 805 ALA A CA 1
ATOM 5957 C C . ALA A 1 805 ? 32.498 -21.909 7.277 1.00 93.75 805 ALA A C 1
ATOM 5959 O O . ALA A 1 805 ? 32.972 -22.696 8.093 1.00 93.75 805 ALA A O 1
ATOM 5960 N N . ARG A 1 806 ? 31.209 -21.537 7.293 1.00 91.44 806 ARG A N 1
ATOM 5961 C CA . ARG A 1 806 ? 30.203 -22.083 8.219 1.00 91.44 806 ARG A CA 1
ATOM 5962 C C . ARG A 1 806 ? 29.756 -23.502 7.845 1.00 91.44 806 ARG A C 1
ATOM 5964 O O . ARG A 1 806 ? 29.454 -24.284 8.738 1.00 91.44 806 ARG A O 1
ATOM 5971 N N . SER A 1 807 ? 29.697 -23.819 6.552 1.00 92.25 807 SER A N 1
ATOM 5972 C CA . SER A 1 807 ? 29.000 -25.020 6.055 1.00 92.25 807 SER A CA 1
ATOM 5973 C C . SER A 1 807 ? 29.925 -26.158 5.623 1.00 92.25 807 SER A C 1
ATOM 5975 O O . SER A 1 807 ? 29.474 -27.291 5.496 1.00 92.25 807 SER A O 1
ATOM 5977 N N . LEU A 1 808 ? 31.208 -25.883 5.370 1.00 95.94 808 LEU A N 1
ATOM 5978 C CA . LEU A 1 808 ? 32.173 -26.869 4.883 1.00 95.94 808 LEU A CA 1
ATOM 5979 C C . LEU A 1 808 ? 33.381 -27.002 5.815 1.00 95.94 808 LEU A C 1
ATOM 5981 O O . LEU A 1 808 ? 33.748 -26.051 6.510 1.00 95.94 808 LEU A O 1
ATOM 5985 N N . PRO A 1 809 ? 34.097 -28.143 5.760 1.00 96.31 809 PRO A N 1
ATOM 5986 C CA . PRO A 1 809 ? 35.422 -28.242 6.348 1.00 96.31 809 PRO A CA 1
ATOM 5987 C C . PRO A 1 809 ? 36.325 -27.116 5.840 1.00 96.31 809 PRO A C 1
ATOM 5989 O O . PRO A 1 809 ? 36.407 -26.857 4.636 1.00 96.31 809 PRO A O 1
ATOM 5992 N N . ARG A 1 810 ? 37.059 -26.479 6.758 1.00 96.44 810 ARG A N 1
ATOM 5993 C CA . ARG A 1 810 ? 37.887 -25.297 6.469 1.00 96.44 810 ARG A CA 1
ATOM 5994 C C . ARG A 1 810 ? 38.799 -25.466 5.250 1.00 96.44 810 ARG A C 1
ATOM 5996 O O . ARG A 1 810 ? 38.940 -24.531 4.472 1.00 96.44 810 ARG A O 1
ATOM 6003 N N . ALA A 1 811 ? 39.431 -26.631 5.090 1.00 97.12 811 ALA A N 1
ATOM 6004 C CA . ALA A 1 811 ? 40.326 -26.895 3.962 1.00 97.12 811 ALA A CA 1
ATOM 6005 C C . ALA A 1 811 ? 39.589 -26.831 2.616 1.00 97.12 811 ALA A C 1
ATOM 6007 O O . ALA A 1 811 ? 40.069 -26.184 1.694 1.00 97.12 811 ALA A O 1
ATOM 6008 N N . THR A 1 812 ? 38.397 -27.422 2.534 1.00 96.62 812 THR A N 1
ATOM 6009 C CA . THR A 1 812 ? 37.562 -27.399 1.330 1.00 96.62 812 THR A CA 1
ATOM 6010 C C . THR A 1 812 ? 36.996 -26.008 1.055 1.00 96.62 812 THR A C 1
ATOM 6012 O O . THR A 1 812 ? 36.993 -25.558 -0.088 1.00 96.62 812 THR A O 1
ATOM 6015 N N . ALA A 1 813 ? 36.572 -25.289 2.099 1.00 96.38 813 ALA A N 1
ATOM 6016 C CA . ALA A 1 813 ? 36.139 -23.900 1.959 1.00 96.38 813 ALA A CA 1
ATOM 6017 C C . ALA A 1 813 ? 37.267 -23.010 1.402 1.00 96.38 813 ALA A C 1
ATOM 6019 O O . ALA A 1 813 ? 37.032 -22.202 0.505 1.00 96.38 813 ALA A O 1
ATOM 6020 N N . LEU A 1 814 ? 38.500 -23.183 1.895 1.00 96.75 814 LEU A N 1
ATOM 6021 C CA . LEU A 1 814 ? 39.672 -22.464 1.391 1.00 96.75 814 LEU A CA 1
ATOM 6022 C C . LEU A 1 814 ? 40.086 -22.907 -0.010 1.00 96.75 814 LEU A C 1
ATOM 6024 O O . LEU A 1 814 ? 40.508 -22.063 -0.787 1.00 96.75 814 LEU A O 1
ATOM 6028 N N . GLU A 1 815 ? 39.964 -24.186 -0.357 1.00 96.69 815 GLU A N 1
ATOM 6029 C CA . GLU A 1 815 ? 40.217 -24.661 -1.720 1.00 96.69 815 GLU A CA 1
ATOM 6030 C C . GLU A 1 815 ? 39.313 -23.927 -2.716 1.00 96.69 815 GLU A C 1
ATOM 6032 O O . GLU A 1 815 ? 39.819 -23.293 -3.641 1.00 96.69 815 GLU A O 1
ATOM 6037 N N . LEU A 1 816 ? 37.999 -23.906 -2.468 1.00 95.62 816 LEU A N 1
ATOM 6038 C CA . LEU A 1 816 ? 37.037 -23.151 -3.278 1.00 95.62 816 LEU A CA 1
ATOM 6039 C C . LEU A 1 816 ? 37.374 -21.653 -3.324 1.00 95.62 816 LEU A C 1
ATOM 6041 O O . LEU A 1 816 ? 37.416 -21.064 -4.402 1.00 95.62 816 LEU A O 1
ATOM 6045 N N . ALA A 1 817 ? 37.638 -21.040 -2.166 1.00 95.00 817 ALA A N 1
ATOM 6046 C CA . ALA A 1 817 ? 37.846 -19.596 -2.060 1.00 95.00 817 ALA A CA 1
ATOM 6047 C C . ALA A 1 817 ? 39.181 -19.107 -2.639 1.00 95.00 817 ALA A C 1
ATOM 6049 O O . ALA A 1 817 ? 39.234 -18.009 -3.181 1.00 95.00 817 ALA A O 1
ATOM 6050 N N . LEU A 1 818 ? 40.261 -19.882 -2.508 1.00 96.06 818 LEU A N 1
ATOM 6051 C CA . LEU A 1 818 ? 41.607 -19.472 -2.920 1.00 96.06 818 LEU A CA 1
ATOM 6052 C C . LEU A 1 818 ? 41.923 -19.867 -4.361 1.00 96.06 818 LEU A C 1
ATOM 6054 O O . LEU A 1 818 ? 42.638 -19.136 -5.042 1.00 96.06 818 LEU A O 1
ATOM 6058 N N . THR A 1 819 ? 41.409 -21.008 -4.831 1.00 96.44 819 THR A N 1
ATOM 6059 C CA . THR A 1 819 ? 41.623 -21.439 -6.221 1.00 96.44 819 THR A CA 1
ATOM 6060 C C . THR A 1 819 ? 40.606 -20.810 -7.166 1.00 96.44 819 THR A C 1
ATOM 6062 O O . THR A 1 819 ? 40.926 -20.540 -8.322 1.00 96.44 819 THR A O 1
ATOM 6065 N N . GLY A 1 820 ? 39.378 -20.567 -6.691 1.00 94.94 820 GLY A N 1
ATOM 6066 C CA . GLY A 1 820 ? 38.258 -20.166 -7.535 1.00 94.94 820 GLY A CA 1
ATOM 6067 C C . GLY A 1 820 ? 37.848 -21.238 -8.554 1.00 94.94 820 GLY A C 1
ATOM 6068 O O . GLY A 1 820 ? 37.232 -20.900 -9.570 1.00 94.94 820 GLY A O 1
ATOM 6069 N N . GLU A 1 821 ? 38.243 -22.501 -8.361 1.00 97.19 821 GLU A N 1
ATOM 6070 C CA . GLU A 1 821 ? 37.771 -23.622 -9.179 1.00 97.19 821 GLU A CA 1
ATOM 6071 C C . GLU A 1 821 ? 36.366 -24.060 -8.739 1.00 97.19 821 GLU A C 1
ATOM 6073 O O . GLU A 1 821 ? 36.099 -24.143 -7.538 1.00 97.19 821 GLU A O 1
ATOM 6078 N N . PRO A 1 822 ? 35.440 -24.321 -9.679 1.00 96.75 822 PRO A N 1
ATOM 6079 C CA . PRO A 1 822 ? 34.119 -24.822 -9.334 1.00 96.75 822 PRO A CA 1
ATOM 6080 C C . PRO A 1 822 ? 34.173 -26.287 -8.883 1.00 96.75 822 PRO A C 1
ATOM 6082 O O . PRO A 1 822 ? 34.980 -27.077 -9.370 1.00 96.75 822 PRO A O 1
ATOM 6085 N N . MET A 1 823 ? 33.256 -26.664 -7.997 1.00 97.44 823 MET A N 1
ATOM 6086 C CA . MET A 1 823 ? 33.095 -28.021 -7.485 1.00 97.44 823 MET A CA 1
ATOM 6087 C C . MET A 1 823 ? 31.754 -28.624 -7.932 1.00 97.44 823 MET A C 1
ATOM 6089 O O . MET A 1 823 ? 30.730 -27.935 -7.872 1.00 97.44 823 MET A O 1
ATOM 6093 N N . PRO A 1 824 ? 31.728 -29.904 -8.355 1.00 97.19 824 PRO A N 1
ATOM 6094 C CA . PRO A 1 824 ? 30.489 -30.592 -8.707 1.00 97.19 824 PRO A CA 1
ATOM 6095 C C . PRO A 1 824 ? 29.538 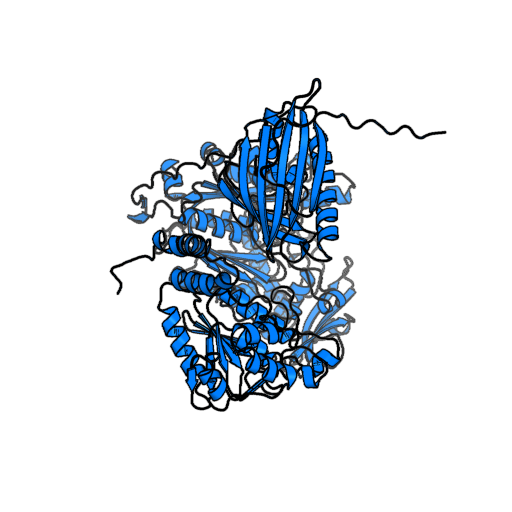-30.756 -7.520 1.00 97.19 824 PRO A C 1
ATOM 6097 O O . PRO A 1 824 ? 29.967 -31.059 -6.401 1.00 97.19 824 PRO A O 1
ATOM 6100 N N . ALA A 1 825 ? 28.236 -30.659 -7.790 1.00 98.12 825 ALA A N 1
ATOM 6101 C CA . ALA A 1 825 ? 27.174 -30.804 -6.800 1.00 98.12 825 ALA A CA 1
ATOM 6102 C C . ALA A 1 825 ? 27.260 -32.123 -6.022 1.00 98.12 825 ALA A C 1
ATOM 6104 O O . ALA A 1 825 ? 27.100 -32.132 -4.804 1.00 98.12 825 ALA A O 1
ATOM 6105 N N . ARG A 1 826 ? 27.600 -33.233 -6.690 1.00 96.81 826 ARG A N 1
ATOM 6106 C CA . ARG A 1 826 ? 27.756 -34.537 -6.027 1.00 96.81 826 ARG A CA 1
ATOM 6107 C C . ARG A 1 826 ? 28.773 -34.498 -4.884 1.00 96.81 826 ARG A C 1
ATOM 6109 O O . ARG A 1 826 ? 28.492 -34.985 -3.796 1.00 96.81 826 ARG A O 1
ATOM 6116 N N . ARG A 1 827 ? 29.922 -33.847 -5.094 1.00 96.50 827 ARG A N 1
ATOM 6117 C CA . ARG A 1 827 ? 30.946 -33.715 -4.050 1.00 96.50 827 ARG A CA 1
ATOM 6118 C C . ARG A 1 827 ? 30.464 -32.835 -2.897 1.00 96.50 827 ARG A C 1
ATOM 6120 O O . ARG A 1 827 ? 30.756 -33.131 -1.744 1.00 96.50 827 ARG A O 1
ATOM 6127 N N . LEU A 1 828 ? 29.734 -31.764 -3.196 1.00 98.00 828 LEU A N 1
ATOM 6128 C CA . LEU A 1 828 ? 29.173 -30.869 -2.180 1.00 98.00 828 LEU A CA 1
ATOM 6129 C C . LEU A 1 828 ? 28.030 -31.516 -1.389 1.00 98.00 828 LEU A C 1
ATOM 6131 O O . LEU A 1 828 ? 27.858 -31.206 -0.212 1.00 98.00 828 LEU A O 1
ATOM 6135 N N . HIS A 1 829 ? 27.296 -32.448 -1.994 1.00 98.25 829 HIS A N 1
ATOM 6136 C CA . HIS A 1 829 ? 26.334 -33.300 -1.299 1.00 98.25 829 HIS A CA 1
ATOM 6137 C C . HIS A 1 829 ? 27.023 -34.255 -0.322 1.00 98.25 829 HIS A C 1
ATOM 6139 O O . HIS A 1 829 ? 26.643 -34.291 0.845 1.00 98.25 829 HIS A O 1
ATOM 6145 N N . ASP A 1 830 ? 28.097 -34.933 -0.749 1.00 97.44 830 ASP A N 1
ATOM 6146 C CA . ASP A 1 830 ? 28.890 -35.809 0.131 1.00 97.44 830 ASP A CA 1
ATOM 6147 C C . ASP A 1 830 ? 29.475 -35.056 1.343 1.00 97.44 830 ASP A C 1
ATOM 6149 O O . ASP A 1 830 ? 29.760 -35.649 2.382 1.00 97.44 830 ASP A O 1
ATOM 6153 N N . LEU A 1 831 ? 29.677 -33.742 1.204 1.00 96.94 831 LEU A N 1
ATOM 6154 C CA . LEU A 1 831 ? 30.188 -32.850 2.246 1.00 96.94 831 LEU A CA 1
ATOM 6155 C C . LEU A 1 831 ? 29.087 -32.197 3.099 1.00 96.94 831 LEU A C 1
ATOM 6157 O O . LEU A 1 831 ? 29.412 -31.449 4.018 1.00 96.94 831 LEU A O 1
ATOM 6161 N N . GLY A 1 832 ? 27.811 -32.466 2.810 1.00 95.25 832 GLY A N 1
ATOM 6162 C CA . GLY A 1 832 ? 26.666 -31.971 3.576 1.00 95.25 832 GLY A CA 1
ATOM 6163 C C . GLY A 1 832 ? 26.192 -30.556 3.228 1.00 95.25 832 GLY A C 1
ATOM 6164 O O . GLY A 1 832 ? 25.294 -30.056 3.897 1.00 95.25 832 GLY A O 1
ATOM 6165 N N . LEU A 1 833 ? 26.744 -29.915 2.189 1.00 96.88 833 LEU A N 1
ATOM 6166 C CA . LEU A 1 833 ? 26.297 -28.586 1.747 1.00 96.88 833 LEU A CA 1
ATOM 6167 C C . LEU A 1 833 ? 24.994 -28.648 0.937 1.00 96.88 833 LEU A C 1
ATOM 6169 O O . LEU A 1 833 ? 24.160 -27.755 1.035 1.00 96.88 833 LEU A O 1
ATOM 6173 N N . ILE A 1 834 ? 24.828 -29.688 0.116 1.00 98.62 834 ILE A N 1
ATOM 6174 C CA . ILE A 1 834 ? 23.638 -29.887 -0.725 1.00 98.62 834 ILE A CA 1
ATOM 6175 C C . ILE A 1 834 ? 22.750 -30.952 -0.087 1.00 98.62 834 ILE A C 1
ATOM 6177 O O . ILE A 1 834 ? 23.226 -32.038 0.236 1.00 98.62 834 ILE A O 1
ATOM 6181 N N . ASN A 1 835 ? 21.453 -30.677 0.067 1.00 98.44 835 ASN A N 1
ATOM 6182 C CA . ASN A 1 835 ? 20.521 -31.584 0.741 1.00 98.44 835 ASN A CA 1
ATOM 6183 C C . ASN A 1 835 ? 20.065 -32.735 -0.159 1.00 98.44 835 ASN A C 1
ATOM 6185 O O . ASN A 1 835 ? 19.893 -33.854 0.322 1.00 98.44 835 ASN A O 1
ATOM 6189 N N . ARG A 1 836 ? 19.833 -32.468 -1.452 1.00 98.56 836 ARG A N 1
ATOM 6190 C CA . ARG A 1 836 ? 19.402 -33.476 -2.433 1.00 98.56 836 ARG A CA 1
ATOM 6191 C C . ARG A 1 836 ? 20.082 -33.259 -3.777 1.00 98.56 836 ARG A C 1
ATOM 6193 O O . ARG A 1 836 ? 20.147 -32.132 -4.266 1.00 98.56 836 ARG A O 1
ATOM 6200 N N . VAL A 1 837 ? 20.525 -34.355 -4.380 1.00 98.44 837 VAL A N 1
ATOM 6201 C CA . VAL A 1 837 ? 21.034 -34.391 -5.752 1.00 98.44 837 VAL A CA 1
ATOM 6202 C C . VAL A 1 837 ? 20.018 -35.096 -6.644 1.00 98.44 837 VAL A C 1
ATOM 6204 O O . VAL A 1 837 ? 19.371 -36.052 -6.218 1.00 98.44 837 VAL A O 1
ATOM 6207 N N . THR A 1 838 ? 19.855 -34.603 -7.865 1.00 98.44 838 THR A N 1
ATOM 6208 C CA . THR A 1 838 ? 18.853 -35.064 -8.833 1.00 98.44 838 THR A CA 1
ATOM 6209 C C . THR A 1 838 ? 19.490 -35.325 -10.195 1.00 98.44 838 THR A C 1
ATOM 6211 O O . THR A 1 838 ? 20.612 -34.888 -10.451 1.00 98.44 838 THR A O 1
ATOM 6214 N N . ALA A 1 839 ? 18.778 -36.024 -11.080 1.00 97.69 839 ALA A N 1
ATOM 6215 C CA . ALA A 1 839 ? 19.145 -36.036 -12.494 1.00 97.69 839 ALA A CA 1
ATOM 6216 C C . ALA A 1 839 ? 19.003 -34.616 -13.092 1.00 97.69 839 ALA A C 1
ATOM 6218 O O . ALA A 1 839 ? 18.152 -33.856 -12.617 1.00 97.69 839 ALA A O 1
ATOM 6219 N N . PRO A 1 840 ? 19.774 -34.253 -14.133 1.00 96.94 840 PRO A N 1
ATOM 6220 C CA . PRO A 1 840 ? 19.655 -32.946 -14.781 1.00 96.94 840 PRO A CA 1
ATOM 6221 C C . PRO A 1 840 ? 18.217 -32.636 -15.221 1.00 96.94 840 PRO A C 1
ATOM 6223 O O . PRO A 1 840 ? 17.521 -33.500 -15.761 1.00 96.94 840 PRO A O 1
ATOM 6226 N N . GLY A 1 841 ? 17.759 -31.408 -14.973 1.00 96.38 841 GLY A N 1
ATOM 6227 C CA . GLY A 1 841 ? 16.391 -30.960 -15.253 1.00 96.38 841 GLY A CA 1
ATOM 6228 C C . GLY A 1 841 ? 15.346 -31.339 -14.195 1.00 96.38 841 GLY A C 1
ATOM 6229 O O . GLY A 1 841 ? 14.162 -31.065 -14.397 1.00 96.38 841 GLY A O 1
ATOM 6230 N N . LYS A 1 842 ? 15.739 -31.978 -13.083 1.00 98.00 842 LYS A N 1
ATOM 6231 C CA . LYS A 1 842 ? 14.830 -32.409 -12.001 1.00 98.00 842 LYS A CA 1
ATOM 6232 C C . LYS A 1 842 ? 15.016 -31.666 -10.679 1.00 98.00 842 LYS A C 1
ATOM 6234 O O . LYS A 1 842 ? 14.285 -31.954 -9.723 1.00 98.00 842 LYS A O 1
ATOM 6239 N N . ALA A 1 843 ? 15.912 -30.680 -10.610 1.00 98.12 843 ALA A N 1
ATOM 6240 C CA . ALA A 1 843 ? 16.167 -29.942 -9.377 1.00 98.12 843 ALA A CA 1
ATOM 6241 C C . ALA A 1 843 ? 14.941 -29.128 -8.938 1.00 98.12 843 ALA A C 1
ATOM 6243 O O . ALA A 1 843 ? 14.584 -29.154 -7.760 1.00 98.12 843 ALA A O 1
ATOM 6244 N N . TYR A 1 844 ? 14.262 -28.447 -9.872 1.00 98.06 844 TYR A N 1
ATOM 6245 C CA . TYR A 1 844 ? 13.068 -27.649 -9.559 1.00 98.06 844 TYR A CA 1
ATOM 6246 C C . TYR A 1 844 ? 11.908 -28.504 -9.036 1.00 98.06 844 TYR A C 1
ATOM 6248 O O . TYR A 1 844 ? 11.381 -28.196 -7.970 1.00 98.06 844 TYR A O 1
ATOM 6256 N N . GLU A 1 845 ? 11.540 -29.579 -9.741 1.00 98.31 845 GLU A N 1
ATOM 6257 C CA . GLU A 1 845 ? 10.455 -30.483 -9.320 1.00 98.31 845 GLU A CA 1
ATOM 6258 C C . GLU A 1 845 ? 10.723 -31.023 -7.905 1.00 98.31 845 GLU A C 1
ATOM 6260 O O . GLU A 1 845 ? 9.887 -30.917 -7.011 1.00 98.31 845 GLU A O 1
ATOM 6265 N N . THR A 1 846 ? 11.951 -31.485 -7.654 1.00 98.69 846 THR A N 1
ATOM 6266 C CA . THR A 1 846 ? 12.339 -32.038 -6.348 1.00 98.69 846 THR A CA 1
ATOM 6267 C C . THR A 1 846 ? 12.357 -30.979 -5.237 1.00 98.69 846 THR A C 1
ATOM 6269 O O . THR A 1 846 ? 12.003 -31.272 -4.090 1.00 98.69 846 THR A O 1
ATOM 6272 N N . ALA A 1 847 ? 12.780 -29.748 -5.542 1.00 98.75 847 ALA A N 1
ATOM 6273 C CA . ALA A 1 847 ? 12.733 -28.630 -4.600 1.00 98.75 847 ALA A CA 1
ATOM 6274 C C . ALA A 1 847 ? 11.294 -28.208 -4.287 1.00 98.75 847 ALA A C 1
ATOM 6276 O O . ALA A 1 847 ? 10.989 -27.889 -3.140 1.00 98.75 847 ALA A O 1
ATOM 6277 N N . PHE A 1 848 ? 10.410 -28.238 -5.283 1.00 98.69 848 PHE A N 1
ATOM 6278 C CA . PHE A 1 848 ? 8.994 -27.942 -5.119 1.00 98.69 848 PHE A CA 1
ATOM 6279 C C . PHE A 1 848 ? 8.293 -28.980 -4.232 1.00 98.69 848 PHE A C 1
ATOM 6281 O O . PHE A 1 848 ? 7.561 -28.607 -3.312 1.00 98.69 848 PHE A O 1
ATOM 6288 N N . ASP A 1 849 ? 8.577 -30.269 -4.424 1.00 98.56 849 ASP A N 1
ATOM 6289 C CA . ASP A 1 849 ? 8.058 -31.339 -3.564 1.00 98.56 849 ASP A CA 1
ATOM 6290 C C . ASP A 1 849 ? 8.538 -31.180 -2.114 1.00 98.56 849 ASP A C 1
ATOM 6292 O O . ASP A 1 849 ? 7.767 -31.326 -1.159 1.00 98.56 849 ASP A O 1
ATOM 6296 N N . LEU A 1 850 ? 9.813 -30.819 -1.932 1.00 98.62 850 LEU A N 1
ATOM 6297 C CA . LEU A 1 850 ? 10.374 -30.523 -0.615 1.00 98.62 850 LEU A CA 1
ATOM 6298 C C . LEU A 1 850 ? 9.708 -29.295 0.024 1.00 98.62 850 LEU A C 1
ATOM 6300 O O . LEU A 1 850 ? 9.331 -29.348 1.195 1.00 98.62 850 LEU A O 1
ATOM 6304 N N . ALA A 1 851 ? 9.512 -28.216 -0.737 1.00 98.62 851 ALA A N 1
ATOM 6305 C CA . ALA A 1 851 ? 8.820 -27.018 -0.271 1.00 98.62 851 ALA A CA 1
ATOM 6306 C C . ALA A 1 851 ? 7.377 -27.325 0.148 1.00 98.62 851 ALA A C 1
ATOM 6308 O O . ALA A 1 851 ? 6.934 -26.873 1.203 1.00 98.62 851 ALA A O 1
ATOM 6309 N N . THR A 1 852 ? 6.673 -28.144 -0.633 1.00 98.31 852 THR A N 1
ATOM 6310 C CA . THR A 1 852 ? 5.300 -28.583 -0.350 1.00 98.31 852 THR A CA 1
ATOM 6311 C C . THR A 1 852 ? 5.231 -29.394 0.942 1.00 98.31 852 THR A C 1
ATOM 6313 O O . THR A 1 852 ? 4.367 -29.147 1.783 1.00 98.31 852 THR A O 1
ATOM 6316 N N . SER A 1 853 ? 6.183 -30.308 1.155 1.00 98.00 853 SER A N 1
ATOM 6317 C CA . SER A 1 853 ? 6.283 -31.076 2.400 1.00 98.00 853 SER A CA 1
ATOM 6318 C C . SER A 1 853 ? 6.534 -30.180 3.618 1.00 98.00 853 SER A C 1
ATOM 6320 O O . SER A 1 853 ? 5.896 -30.366 4.652 1.00 98.00 853 SER A O 1
ATOM 6322 N N . ILE A 1 854 ? 7.407 -29.174 3.504 1.00 97.88 854 ILE A N 1
ATOM 6323 C CA . ILE A 1 854 ? 7.654 -28.215 4.591 1.00 97.88 854 ILE A CA 1
ATOM 6324 C C . ILE A 1 854 ? 6.404 -27.368 4.858 1.00 97.88 854 ILE A C 1
ATOM 6326 O O . ILE A 1 854 ? 6.035 -27.173 6.016 1.00 97.88 854 ILE A O 1
ATOM 6330 N N . ALA A 1 855 ? 5.733 -26.900 3.804 1.00 96.69 855 ALA A N 1
ATOM 6331 C CA . ALA A 1 855 ? 4.550 -26.049 3.896 1.00 96.69 855 ALA A CA 1
ATOM 6332 C C . ALA A 1 855 ? 3.331 -26.741 4.535 1.00 96.69 855 ALA A C 1
ATOM 6334 O O . ALA A 1 855 ? 2.432 -26.049 5.013 1.00 96.69 855 ALA A O 1
ATOM 6335 N N . ALA A 1 856 ? 3.306 -28.078 4.575 1.00 95.44 856 ALA A N 1
ATOM 6336 C CA . ALA A 1 856 ? 2.272 -28.855 5.258 1.00 95.44 856 ALA A CA 1
ATOM 6337 C C . ALA A 1 856 ? 2.382 -28.808 6.798 1.00 95.44 856 ALA A C 1
ATOM 6339 O O . ALA A 1 856 ? 1.417 -29.137 7.491 1.00 95.44 856 ALA A O 1
ATOM 6340 N N . HIS A 1 857 ? 3.528 -28.393 7.350 1.00 93.56 857 HIS A N 1
ATOM 6341 C CA . HIS A 1 857 ? 3.733 -28.292 8.795 1.00 93.56 857 HIS A CA 1
ATOM 6342 C C . HIS A 1 857 ? 3.212 -26.965 9.381 1.00 93.56 857 HIS A C 1
ATOM 6344 O O . HIS A 1 857 ? 3.095 -25.961 8.670 1.00 93.56 857 HIS A O 1
ATOM 6350 N N . PRO A 1 858 ? 2.945 -26.901 10.703 1.00 89.25 858 PRO A N 1
ATOM 6351 C CA . PRO A 1 858 ? 2.582 -25.653 11.370 1.00 89.25 858 PRO A CA 1
ATOM 6352 C C . PRO A 1 858 ? 3.636 -24.553 11.164 1.00 89.25 858 PRO A C 1
ATOM 6354 O O . PRO A 1 858 ? 4.774 -24.664 11.620 1.00 89.25 858 PRO A O 1
ATOM 6357 N N . ALA A 1 859 ? 3.230 -23.458 10.515 1.00 88.50 859 ALA A N 1
ATOM 6358 C CA . ALA A 1 859 ? 4.126 -22.392 10.056 1.00 88.50 859 ALA A CA 1
ATOM 6359 C C . ALA A 1 859 ? 5.022 -21.814 11.162 1.00 88.50 859 ALA A C 1
ATOM 6361 O O . ALA A 1 859 ? 6.219 -21.628 10.960 1.00 88.50 859 ALA A O 1
ATOM 6362 N N . LEU A 1 860 ? 4.450 -21.565 12.346 1.00 85.94 860 LEU A N 1
ATOM 6363 C CA . LEU A 1 860 ? 5.188 -20.999 13.475 1.00 85.94 860 LEU A CA 1
ATOM 6364 C C . LEU A 1 860 ? 6.309 -21.935 13.950 1.00 85.94 860 LEU A C 1
ATOM 6366 O O . LEU A 1 860 ? 7.410 -21.470 14.221 1.00 85.94 860 LEU A O 1
ATOM 6370 N N . ALA A 1 861 ? 6.063 -23.247 14.001 1.00 89.25 861 ALA A N 1
ATOM 6371 C CA . ALA A 1 861 ? 7.073 -24.214 14.421 1.00 89.25 861 ALA A CA 1
ATOM 6372 C C . ALA A 1 861 ? 8.253 -24.255 13.437 1.00 89.25 861 ALA A C 1
ATOM 6374 O O . ALA A 1 861 ? 9.404 -24.229 13.864 1.00 89.25 861 ALA A O 1
ATOM 6375 N N . VAL A 1 862 ? 7.972 -24.239 12.130 1.00 95.00 862 VAL A N 1
ATOM 6376 C CA . VAL A 1 862 ? 9.005 -24.199 11.081 1.00 95.00 862 VAL A CA 1
ATOM 6377 C C . VAL A 1 862 ? 9.849 -22.924 11.182 1.00 95.00 862 VAL A C 1
ATOM 6379 O O . VAL A 1 862 ? 11.077 -22.997 11.159 1.00 95.00 862 VAL A O 1
ATOM 6382 N N . LEU A 1 863 ? 9.205 -21.763 11.348 1.00 93.62 863 LEU A N 1
ATOM 6383 C CA . LEU A 1 863 ? 9.888 -20.472 11.487 1.00 93.62 863 LEU A CA 1
ATOM 6384 C C . LEU A 1 863 ? 10.808 -20.429 12.709 1.00 93.62 863 LEU A C 1
ATOM 6386 O O . LEU A 1 863 ? 11.950 -19.984 12.611 1.00 93.62 863 LEU A O 1
ATOM 6390 N N . LEU A 1 864 ? 10.321 -20.895 13.860 1.00 91.06 864 LEU A N 1
ATOM 6391 C CA . LEU A 1 864 ? 11.088 -20.876 15.103 1.00 91.06 864 LEU A CA 1
ATOM 6392 C C . LEU A 1 864 ? 12.216 -21.913 15.092 1.00 91.06 864 LEU A C 1
ATOM 6394 O O . LEU A 1 864 ? 13.300 -21.618 15.587 1.00 91.06 864 LEU A O 1
ATOM 6398 N N . ALA A 1 865 ? 12.009 -23.083 14.480 1.00 95.00 865 ALA A N 1
ATOM 6399 C CA . ALA A 1 865 ? 13.064 -24.077 14.297 1.00 95.00 865 ALA A CA 1
ATOM 6400 C C . ALA A 1 865 ? 14.210 -23.526 13.438 1.00 95.00 865 ALA A C 1
ATOM 6402 O O . ALA A 1 865 ? 15.367 -23.594 13.854 1.00 95.00 865 ALA A O 1
ATOM 6403 N N . LYS A 1 866 ? 13.889 -22.911 12.289 1.00 95.12 866 LYS A N 1
ATOM 6404 C CA . LYS A 1 866 ? 14.879 -22.217 11.452 1.00 95.12 866 LYS A CA 1
ATOM 6405 C C . LYS A 1 866 ? 15.614 -21.139 12.251 1.00 95.12 866 LYS A C 1
ATOM 6407 O O . LYS A 1 866 ? 16.838 -21.137 12.287 1.00 95.12 866 LYS A O 1
ATOM 6412 N N . ARG A 1 867 ? 14.874 -20.280 12.961 1.00 93.06 867 ARG A N 1
ATOM 6413 C CA . ARG A 1 867 ? 15.448 -19.207 13.784 1.00 93.06 867 ARG A CA 1
ATOM 6414 C C . ARG A 1 867 ? 16.462 -19.728 14.807 1.00 93.06 867 ARG A C 1
ATOM 6416 O O . ARG A 1 867 ? 17.528 -19.140 14.948 1.00 93.06 867 ARG A O 1
ATOM 6423 N N . ILE A 1 868 ? 16.146 -20.822 15.502 1.00 92.81 868 ILE A N 1
ATOM 6424 C CA . ILE A 1 868 ? 17.064 -21.453 16.461 1.00 92.81 868 ILE A CA 1
ATOM 6425 C C . ILE A 1 868 ? 18.338 -21.916 15.745 1.00 92.81 868 ILE A C 1
ATOM 6427 O O . ILE A 1 868 ? 19.433 -21.613 16.204 1.00 92.81 868 ILE A O 1
ATOM 6431 N N . VAL A 1 869 ? 18.219 -22.605 14.606 1.00 92.88 869 VAL A N 1
ATOM 6432 C CA . VAL A 1 869 ? 19.381 -23.069 13.825 1.00 92.88 869 VAL A CA 1
ATOM 6433 C C . VAL A 1 869 ? 20.234 -21.901 13.320 1.00 92.88 869 VAL A C 1
ATOM 6435 O O . VAL A 1 869 ? 21.463 -21.992 13.321 1.00 92.88 869 VAL A O 1
ATOM 6438 N N . ASP A 1 870 ? 19.620 -20.789 12.933 1.00 89.81 870 ASP A N 1
ATOM 6439 C CA . ASP A 1 870 ? 20.349 -19.621 12.446 1.00 89.81 870 ASP A CA 1
ATOM 6440 C C . ASP A 1 870 ? 21.109 -18.911 13.572 1.00 89.81 870 ASP A C 1
ATOM 6442 O O . ASP A 1 870 ? 22.303 -18.642 13.402 1.00 89.81 870 ASP A O 1
ATOM 6446 N N . GLU A 1 871 ? 20.441 -18.674 14.709 1.00 89.12 871 GLU A N 1
ATOM 6447 C CA . GLU A 1 871 ? 20.947 -17.898 15.851 1.00 89.12 871 GLU A CA 1
ATOM 6448 C C . GLU A 1 871 ? 21.891 -18.701 16.774 1.00 89.12 871 GLU A C 1
ATOM 6450 O O . GLU A 1 871 ? 22.708 -18.094 17.462 1.00 89.12 871 GLU A O 1
ATOM 6455 N N . HIS A 1 872 ? 21.842 -20.046 16.792 1.00 88.38 872 HIS A N 1
ATOM 6456 C CA . HIS A 1 872 ? 22.561 -20.829 17.817 1.00 88.38 872 HIS A CA 1
ATOM 6457 C C . HIS A 1 872 ? 24.087 -20.697 17.802 1.00 88.38 872 HIS A C 1
ATOM 6459 O O . HIS A 1 872 ? 24.717 -20.950 18.828 1.00 88.38 872 HIS A O 1
ATOM 6465 N N . LEU A 1 873 ? 24.694 -20.348 16.663 1.00 83.12 873 LEU A N 1
ATOM 6466 C CA . LEU A 1 873 ? 26.153 -20.223 16.571 1.00 83.12 873 LEU A CA 1
ATOM 6467 C C . LEU A 1 873 ? 26.703 -19.061 17.403 1.00 83.12 873 LEU A C 1
ATOM 6469 O O . LEU A 1 873 ? 27.885 -19.076 17.739 1.00 83.12 873 LEU A O 1
ATOM 6473 N N . ASP A 1 874 ? 25.849 -18.099 17.753 1.00 84.00 874 ASP A N 1
ATOM 6474 C CA . ASP A 1 874 ? 26.210 -16.953 18.584 1.00 84.00 874 ASP A CA 1
ATOM 6475 C C . ASP A 1 874 ? 25.930 -17.205 20.078 1.00 84.00 874 ASP A C 1
ATOM 6477 O O . ASP A 1 874 ? 26.231 -16.357 20.916 1.00 84.00 874 ASP A O 1
ATOM 6481 N N . TRP A 1 875 ? 25.345 -18.356 20.441 1.00 87.19 875 TRP A N 1
ATOM 6482 C CA . TRP A 1 875 ? 24.972 -18.666 21.823 1.00 87.19 875 TRP A CA 1
ATOM 6483 C C . TRP A 1 875 ? 26.102 -19.363 22.575 1.00 87.19 875 TRP A C 1
ATOM 6485 O O . TRP A 1 875 ? 26.735 -20.297 22.077 1.00 87.19 875 TRP A O 1
ATOM 6495 N N . THR A 1 876 ? 26.296 -18.992 23.841 1.00 90.31 876 THR A N 1
ATOM 6496 C CA . THR A 1 876 ? 27.139 -19.784 24.739 1.00 90.31 876 THR A CA 1
ATOM 6497 C C . THR A 1 876 ? 26.401 -21.045 25.202 1.00 90.31 876 THR A C 1
ATOM 6499 O O . THR A 1 876 ? 25.170 -21.087 25.270 1.00 90.31 876 THR A O 1
ATOM 6502 N N . THR A 1 877 ? 27.136 -22.096 25.590 1.00 85.25 877 THR A N 1
ATOM 6503 C CA . THR A 1 877 ? 26.528 -23.345 26.094 1.00 85.25 877 THR A CA 1
ATOM 6504 C C . THR A 1 877 ? 25.612 -23.115 27.302 1.00 85.25 877 THR A C 1
ATOM 6506 O O . THR A 1 877 ? 24.606 -23.809 27.442 1.00 85.25 877 THR A O 1
ATOM 6509 N N . GLY A 1 878 ? 25.940 -22.145 28.165 1.00 83.00 878 GLY A N 1
ATOM 6510 C CA . GLY A 1 878 ? 25.147 -21.819 29.355 1.00 83.00 878 GLY A CA 1
ATOM 6511 C C . GLY A 1 878 ? 23.820 -21.122 29.040 1.00 83.00 878 GLY A C 1
ATOM 6512 O O . GLY A 1 878 ? 22.855 -21.285 29.782 1.00 83.00 878 GLY A O 1
ATOM 6513 N N . GLU A 1 879 ? 23.751 -20.394 27.926 1.00 86.25 879 GLU A N 1
ATOM 6514 C CA . GLU A 1 879 ? 22.568 -19.629 27.509 1.00 86.25 879 GLU A CA 1
ATOM 6515 C C . GLU A 1 879 ? 21.687 -20.400 26.519 1.00 86.25 879 GLU A C 1
ATOM 6517 O O . GLU A 1 879 ? 20.481 -20.157 26.446 1.00 86.25 879 GLU A O 1
ATOM 6522 N N . ALA A 1 880 ? 22.263 -21.364 25.791 1.00 84.62 880 ALA A N 1
ATOM 6523 C CA . ALA A 1 880 ? 21.619 -22.050 24.674 1.00 84.62 880 ALA A CA 1
ATOM 6524 C C . ALA A 1 880 ? 20.250 -22.661 25.023 1.00 84.62 880 ALA A C 1
ATOM 6526 O O . ALA A 1 880 ? 19.282 -22.464 24.291 1.00 84.62 880 ALA A O 1
ATOM 6527 N N . PHE A 1 881 ? 20.129 -23.359 26.159 1.00 84.25 881 PHE A N 1
ATOM 6528 C CA . PHE A 1 881 ? 18.843 -23.930 26.586 1.00 84.25 881 PHE A CA 1
ATOM 6529 C C . PHE A 1 881 ? 17.830 -22.863 27.018 1.00 84.25 881 PHE A C 1
ATOM 6531 O O . PHE A 1 881 ? 16.628 -23.060 26.830 1.00 84.25 881 PHE A O 1
ATOM 6538 N N . GLY A 1 882 ? 18.295 -21.737 27.566 1.00 82.94 882 GLY A N 1
ATOM 6539 C CA . GLY A 1 882 ? 17.449 -20.595 27.910 1.00 82.94 882 GLY A CA 1
ATOM 6540 C C . GLY A 1 882 ? 16.850 -19.954 26.661 1.00 82.94 882 GLY A C 1
ATOM 6541 O O . GLY A 1 882 ? 15.629 -19.839 26.564 1.00 82.94 882 GLY A O 1
ATOM 6542 N N . HIS A 1 883 ? 17.690 -19.635 25.671 1.00 79.38 883 HIS A N 1
ATOM 6543 C CA . HIS A 1 883 ? 17.245 -19.099 24.381 1.00 79.38 883 HIS A CA 1
ATOM 6544 C C . HIS A 1 883 ? 16.339 -20.072 23.626 1.00 79.38 883 HIS A C 1
ATOM 6546 O O . HIS A 1 883 ? 15.283 -19.669 23.138 1.00 79.38 883 HIS A O 1
ATOM 6552 N N . LEU A 1 884 ? 16.694 -21.361 23.587 1.00 86.75 884 LEU A N 1
ATOM 6553 C CA . LEU A 1 884 ? 15.847 -22.394 22.993 1.00 86.75 884 LEU A CA 1
ATOM 6554 C C . LEU A 1 884 ? 14.469 -22.425 23.658 1.00 86.75 884 LEU A C 1
ATOM 6556 O O . LEU A 1 884 ? 13.466 -22.423 22.953 1.00 86.75 884 LEU A O 1
ATOM 6560 N N . SER A 1 885 ? 14.407 -22.424 24.993 1.00 79.25 885 SER A N 1
ATOM 6561 C CA . SER A 1 885 ? 13.138 -22.480 25.733 1.00 79.25 885 SER A CA 1
ATOM 6562 C C . SER A 1 885 ? 12.286 -21.228 25.513 1.00 79.25 885 SER A C 1
ATOM 6564 O O . SER A 1 885 ? 11.077 -21.337 25.322 1.00 79.25 885 SER A O 1
ATOM 6566 N N . GLU A 1 886 ? 12.906 -20.047 25.493 1.00 81.12 886 GLU A N 1
ATOM 6567 C CA . GLU A 1 886 ? 12.238 -18.765 25.238 1.00 81.12 886 GLU A CA 1
ATOM 6568 C C . GLU A 1 886 ? 11.634 -18.706 23.827 1.00 81.12 886 GLU A C 1
ATOM 6570 O O . GLU A 1 886 ? 10.481 -18.306 23.650 1.00 81.12 886 GLU A O 1
ATOM 6575 N N . ILE A 1 887 ? 12.389 -19.144 22.817 1.00 78.31 887 ILE A N 1
ATOM 6576 C CA . ILE A 1 887 ? 11.928 -19.159 21.426 1.00 78.31 887 ILE A CA 1
ATOM 6577 C C . ILE A 1 887 ? 10.870 -20.254 21.226 1.00 78.31 887 ILE A C 1
ATOM 6579 O O . ILE A 1 887 ? 9.793 -19.975 20.701 1.00 78.31 887 ILE A O 1
ATOM 6583 N N . ALA A 1 888 ? 11.132 -21.485 21.672 1.00 76.56 888 ALA A N 1
ATOM 6584 C CA . ALA A 1 888 ? 10.227 -22.621 21.489 1.00 76.56 888 ALA A CA 1
ATOM 6585 C C . ALA A 1 888 ? 8.914 -22.477 22.279 1.00 76.56 888 ALA A C 1
ATOM 6587 O O . ALA A 1 888 ? 7.861 -22.911 21.804 1.00 76.56 888 ALA A O 1
ATOM 6588 N N . GLY A 1 889 ? 8.941 -21.825 23.448 1.00 74.62 889 GLY A N 1
ATOM 6589 C CA . GLY A 1 889 ? 7.763 -21.591 24.288 1.00 74.62 889 GLY A CA 1
ATOM 6590 C C . GLY A 1 889 ? 6.636 -20.826 23.583 1.00 74.62 889 GLY A C 1
ATOM 6591 O O . GLY A 1 889 ? 5.468 -21.007 23.923 1.00 74.62 889 GLY A O 1
ATOM 6592 N N . GLN A 1 890 ? 6.953 -20.053 22.538 1.00 72.94 890 GLN A N 1
ATOM 6593 C CA . GLN A 1 890 ? 5.963 -19.345 21.716 1.00 72.94 890 GLN A CA 1
ATOM 6594 C C . GLN A 1 890 ? 4.986 -20.299 21.007 1.00 72.94 890 GLN A C 1
ATOM 6596 O O . GLN A 1 890 ? 3.839 -19.932 20.759 1.00 72.94 890 GLN A O 1
ATOM 6601 N N . VAL A 1 891 ? 5.403 -21.537 20.711 1.00 72.12 891 VAL A N 1
ATOM 6602 C CA . VAL A 1 891 ? 4.537 -22.548 20.082 1.00 72.12 891 VAL A CA 1
ATOM 6603 C C . VAL A 1 891 ? 3.455 -23.030 21.048 1.00 72.12 891 VAL A C 1
ATOM 6605 O O . VAL A 1 891 ? 2.305 -23.176 20.636 1.00 72.12 891 VAL A O 1
ATOM 6608 N N . LEU A 1 892 ? 3.797 -23.234 22.326 1.00 57.47 892 LEU A N 1
ATOM 6609 C CA . LEU A 1 892 ? 2.895 -23.784 23.348 1.00 57.47 892 LEU A CA 1
ATOM 6610 C C . LEU A 1 892 ? 1.694 -22.871 23.640 1.00 57.47 892 LEU A C 1
ATOM 6612 O O . LEU A 1 892 ? 0.630 -23.359 24.007 1.00 57.47 892 LEU A O 1
ATOM 6616 N N . GLY A 1 893 ? 1.853 -21.557 23.456 1.00 52.94 893 GLY A N 1
ATOM 6617 C CA . GLY A 1 893 ? 0.771 -20.575 23.580 1.00 52.94 893 GLY A CA 1
ATOM 6618 C C . GLY A 1 893 ? -0.012 -20.323 22.287 1.00 52.94 893 GLY A C 1
ATOM 6619 O O . GLY A 1 893 ? -0.929 -19.504 22.284 1.00 52.94 893 GLY A O 1
ATOM 6620 N N . SER A 1 894 ? 0.349 -20.974 21.176 1.00 58.56 894 SER A N 1
ATOM 6621 C CA . SER A 1 894 ? -0.258 -20.710 19.869 1.00 58.56 894 SER A CA 1
ATOM 6622 C C . SER A 1 894 ? -1.536 -21.525 19.642 1.00 58.56 894 SER A C 1
ATOM 6624 O O . SER A 1 894 ? -1.630 -22.689 20.024 1.00 58.56 894 SER A O 1
ATOM 6626 N N . ALA A 1 895 ? -2.507 -20.943 18.931 1.00 51.75 895 ALA A N 1
ATOM 6627 C CA . ALA A 1 895 ? -3.775 -21.604 18.590 1.00 51.75 895 ALA A CA 1
ATOM 6628 C C . ALA A 1 895 ? -3.619 -22.864 17.706 1.00 51.75 895 ALA A C 1
ATOM 6630 O O . ALA A 1 895 ? -4.565 -23.633 17.563 1.00 51.75 895 ALA A O 1
ATOM 6631 N N . ASN A 1 896 ? -2.437 -23.076 17.116 1.00 54.00 896 ASN A N 1
ATOM 6632 C CA . ASN A 1 896 ? -2.133 -24.201 16.227 1.00 54.00 896 ASN A CA 1
ATOM 6633 C C . ASN A 1 896 ? -1.426 -25.370 16.938 1.00 54.00 896 ASN A C 1
ATOM 6635 O O . ASN A 1 896 ? -1.024 -26.327 16.276 1.00 54.00 896 ASN A O 1
ATOM 6639 N N . PHE A 1 897 ? -1.253 -25.304 18.260 1.00 45.88 897 PHE A N 1
ATOM 6640 C CA . PHE A 1 897 ? -0.692 -26.397 19.047 1.00 45.88 897 PHE A CA 1
ATOM 6641 C C . PHE A 1 897 ? -1.771 -27.451 19.356 1.00 45.88 897 PHE A C 1
ATOM 6643 O O . PHE A 1 897 ? -2.658 -27.220 20.174 1.00 45.88 897 PHE A O 1
ATOM 6650 N N . ASP A 1 898 ? -1.704 -28.617 18.704 1.00 55.34 898 ASP A N 1
ATOM 6651 C CA . ASP A 1 898 ? -2.572 -29.769 18.993 1.00 55.34 898 ASP A CA 1
ATOM 6652 C C . ASP A 1 898 ? -1.757 -31.067 19.002 1.00 55.34 898 ASP A C 1
ATOM 6654 O O . ASP A 1 898 ? -1.346 -31.568 17.957 1.00 55.34 898 ASP A O 1
ATOM 6658 N N . LEU A 1 899 ? -1.558 -31.634 20.195 1.00 56.53 899 LEU A N 1
ATOM 6659 C CA . LEU A 1 899 ? -0.829 -32.892 20.404 1.00 56.53 899 LEU A CA 1
ATOM 6660 C C . LEU A 1 899 ? -1.519 -34.118 19.776 1.00 56.53 899 LEU A C 1
ATOM 6662 O O . LEU A 1 899 ? -0.939 -35.199 19.771 1.00 56.53 899 LEU A O 1
ATOM 6666 N N . ARG A 1 900 ? -2.753 -33.980 19.272 1.00 47.97 900 ARG A N 1
ATOM 6667 C CA . ARG A 1 900 ? -3.530 -35.077 18.669 1.00 47.97 900 ARG A CA 1
ATOM 6668 C C . ARG A 1 900 ? -3.383 -35.180 17.149 1.00 47.97 900 ARG A C 1
ATOM 6670 O O . ARG A 1 900 ? -3.906 -36.127 16.570 1.00 47.97 900 ARG A O 1
ATOM 6677 N N . LYS A 1 901 ? -2.704 -34.227 16.500 1.00 49.00 901 LYS A N 1
ATOM 6678 C CA . LYS A 1 901 ? -2.375 -34.281 15.067 1.00 49.00 901 LYS A CA 1
ATOM 6679 C C . LYS A 1 901 ? -0.984 -34.891 14.883 1.00 49.00 901 LYS A C 1
ATOM 6681 O O . LYS A 1 901 ? -0.001 -34.160 14.785 1.00 49.00 901 LYS A O 1
ATOM 6686 N N . GLY A 1 902 ? -0.919 -36.219 14.869 1.00 38.69 902 GLY A N 1
ATOM 6687 C CA . GLY A 1 902 ? 0.277 -37.018 14.593 1.00 38.69 902 GLY A CA 1
ATOM 6688 C C . GLY A 1 902 ? -0.097 -38.293 13.866 1.00 38.69 902 GLY A C 1
ATOM 6689 O O . GLY A 1 902 ? -1.114 -38.896 14.279 1.00 38.69 902 GLY A O 1
#

pLDDT: mean 90.3, std 11.68, range [31.34, 98.88]

InterPro domains:
  IPR001753 Enoyl-CoA hydratase/isomerase-like domain [PF00378] (673-876)
  IPR016039 Thiolase-like [G3DSA:3.40.47.10] (180-591)
  IPR016039 Thiolase-like [SSF53901] (464-574)
  IPR018376 Enoyl-CoA hydratase/isomerase, conserved site [PS00166] (756-776)
  IPR019587 Polyketide cyclase/dehydrase [PF10604] (27-161)
  IPR023393 START-like domain superfamily [G3DSA:3.30.530.20] (25-163)
  IPR029045 ClpP/crotonase-like domain superfamily [SSF52096] (662-896)

Sequence (902 aa):
MRLRRRAVPETPPAVEPPRRLGRPWTLSTSVAAPAERIHAFLTNSATMADWLVLHAGWPVDPPGSLSTGVRFAQRVKLMGTPVEVRWTVAGVTPARAVWLDGTGPMGIEVGLYLSLTPSGSGTVVRLDGGVEGGPTDGPLGPMVARSLTEALRTSLERLARADFSTPPAETPPTRARPRRLDKIKHERTGMEVDPWTPVIVGAGQVSDHSTDSRDGDPVSLAVRALKRATEDIALLEAADTVGWVASVSWQYADGAALIARLLNARPATTVQTGLFGGDGPLRLINDIAAAITRGETSIALIGGGEAAATAAVAERSGRSLDWPGQPTGTAPSRTLGADREPGNAPETAAGLVAPLHLYALFESALRRRLGLSPEEHQARITALWARFREVAATNPHAWLPHPGPDVDDRPVCAPYTKLLTANLQVNQATGVILCSAQAAHEAGVPQDRWIFVHAGAHATDEWFVTERADLAASPAINAIGRAVLGHTGLAIGDIEHVDLYACFPSAVQIAAAELGLPVDRPLTVTGGLTFAGGPGNNYAGHAVANLVQRLRADPDGYALVTAVGWYLTKHAISVLSARPPARGFRDLDAGPRLARPVRKVGFADGPGVLEAYTVTYRRDGTPDKGIVTEISEDGTRLVRATDPEPLLATDPFSAQPLPPPGEPPVLVEWHGPVTVIRLNRPDARNAVDLATARALERAIDDFEADPEARVAVLTGTGAVFSAGMDLKAAARGEYPITEGRGLLGLTARPPKKPLIAAVEGAALAGGCELALAADLIVAAEDALFGIPEVKRGLVAAAGGVLRLARSLPRATALELALTGEPMPARRLHDLGLINRVTAPGKAYETAFDLATSIAAHPALAVLLAKRIVDEHLDWTTGEAFGHLSEIAGQVLGSANFDLRKG

Radius of gyration: 30.74 Å; chains: 1; bounding box: 81×75×85 Å